Protein AF-0000000070719445 (afdb_homodimer)

Structure (mmCIF, N/CA/C/O backbone):
data_AF-0000000070719445-model_v1
#
loop_
_entity.id
_entity.type
_entity.pdbx_description
1 polymer 'Protein CBR-SCAV-4'
#
loop_
_atom_site.group_PDB
_atom_site.id
_atom_site.type_symbol
_atom_site.label_atom_id
_atom_site.label_alt_id
_atom_site.label_comp_id
_atom_site.label_asym_id
_atom_site.label_entity_id
_atom_site.label_seq_id
_atom_site.pdbx_PDB_ins_code
_atom_site.Cartn_x
_atom_site.Cartn_y
_atom_site.Cartn_z
_atom_site.occupancy
_atom_site.B_iso_or_equiv
_atom_site.auth_seq_id
_atom_site.auth_comp_id
_atom_site.auth_asym_id
_atom_site.auth_atom_id
_atom_site.pdbx_PDB_model_num
ATOM 1 N N . MET A 1 1 ? 65.375 2.027 9.094 1 63.06 1 MET A N 1
ATOM 2 C CA . MET A 1 1 ? 64.25 2.588 8.352 1 63.06 1 MET A CA 1
ATOM 3 C C . MET A 1 1 ? 63.906 1.716 7.152 1 63.06 1 MET A C 1
ATOM 5 O O . MET A 1 1 ? 62.75 1.417 6.918 1 63.06 1 MET A O 1
ATOM 9 N N . ARG A 1 2 ? 64.875 1.135 6.559 1 74.12 2 ARG A N 1
ATOM 10 C CA . ARG A 1 2 ? 64.625 0.332 5.359 1 74.12 2 ARG A CA 1
ATOM 11 C C . ARG A 1 2 ? 64 -1.008 5.703 1 74.12 2 ARG A C 1
ATOM 13 O O . ARG A 1 2 ? 63.094 -1.471 5.004 1 74.12 2 ARG A O 1
ATOM 20 N N . LEU A 1 3 ? 64.438 -1.503 6.816 1 79 3 LEU A N 1
ATOM 21 C CA . LEU A 1 3 ? 63.875 -2.789 7.223 1 79 3 LEU A CA 1
ATOM 22 C C . LEU A 1 3 ? 62.406 -2.658 7.59 1 79 3 LEU A C 1
ATOM 24 O O . LEU A 1 3 ? 61.594 -3.529 7.258 1 79 3 LEU A O 1
ATOM 28 N N . PHE A 1 4 ? 62.094 -1.575 8.273 1 81.75 4 PHE A N 1
ATOM 29 C CA . PHE A 1 4 ? 60.719 -1.337 8.695 1 81.75 4 PHE A CA 1
ATOM 30 C C . PHE A 1 4 ? 59.812 -1.143 7.484 1 81.75 4 PHE A C 1
ATOM 32 O O . PHE A 1 4 ? 58.719 -1.666 7.449 1 81.75 4 PHE A O 1
ATOM 39 N N . VAL A 1 5 ? 60.25 -0.479 6.508 1 78.81 5 VAL A N 1
ATOM 40 C CA . VAL A 1 5 ? 59.5 -0.236 5.289 1 78.81 5 VAL A CA 1
ATOM 41 C C . VAL A 1 5 ? 59.312 -1.545 4.523 1 78.81 5 VAL A C 1
ATOM 43 O O . VAL A 1 5 ? 58.25 -1.8 3.967 1 78.81 5 VAL A O 1
ATOM 46 N N . THR A 1 6 ? 60.312 -2.41 4.59 1 83.38 6 THR A N 1
ATOM 47 C CA . THR A 1 6 ? 60.219 -3.695 3.91 1 83.38 6 THR A CA 1
ATOM 48 C C . THR A 1 6 ? 59.188 -4.594 4.578 1 83.38 6 THR A C 1
ATOM 50 O O . THR A 1 6 ? 58.438 -5.312 3.902 1 83.38 6 THR A O 1
ATOM 53 N N . ILE A 1 7 ? 59.094 -4.469 5.848 1 87.56 7 ILE A N 1
ATOM 54 C CA . ILE A 1 7 ? 58.125 -5.297 6.59 1 87.56 7 ILE A CA 1
ATOM 55 C C . ILE A 1 7 ? 56.719 -4.809 6.328 1 87.56 7 ILE A C 1
ATOM 57 O O . ILE A 1 7 ? 55.781 -5.617 6.141 1 87.56 7 ILE A O 1
ATOM 61 N N . ILE A 1 8 ? 56.531 -3.574 6.293 1 87.31 8 ILE A N 1
ATOM 62 C CA . ILE A 1 8 ? 55.188 -2.998 6.051 1 87.31 8 ILE A CA 1
ATOM 63 C C . ILE A 1 8 ? 54.719 -3.357 4.641 1 87.31 8 ILE A C 1
ATOM 65 O O . ILE A 1 8 ? 53.562 -3.711 4.438 1 87.31 8 ILE A O 1
ATOM 69 N N . LEU A 1 9 ? 55.594 -3.281 3.742 1 84.44 9 LEU A N 1
ATOM 70 C CA . LEU A 1 9 ? 55.25 -3.604 2.361 1 84.44 9 LEU A CA 1
ATOM 71 C C . LEU A 1 9 ? 54.906 -5.078 2.225 1 84.44 9 LEU A C 1
ATOM 73 O O . LEU A 1 9 ? 53.969 -5.43 1.499 1 84.44 9 LEU A O 1
ATOM 77 N N . ALA A 1 10 ? 55.625 -5.875 2.889 1 88.88 10 ALA A N 1
ATOM 78 C CA . ALA A 1 10 ? 55.344 -7.305 2.865 1 88.88 10 ALA A CA 1
ATOM 79 C C . ALA A 1 10 ? 53.969 -7.594 3.49 1 88.88 10 ALA A C 1
ATOM 81 O O . ALA A 1 10 ? 53.219 -8.438 2.996 1 88.88 10 ALA A O 1
ATOM 82 N N . ALA A 1 11 ? 53.688 -6.914 4.523 1 90.81 11 ALA A N 1
ATOM 83 C CA . ALA A 1 11 ? 52.406 -7.098 5.219 1 90.81 11 ALA A CA 1
ATOM 84 C C . ALA A 1 11 ? 51.25 -6.656 4.34 1 90.81 11 ALA A C 1
ATOM 86 O O . ALA A 1 11 ? 50.188 -7.305 4.324 1 90.81 11 ALA A O 1
ATOM 87 N N . VAL A 1 12 ? 51.406 -5.59 3.641 1 90.5 12 VAL A N 1
ATOM 88 C CA . VAL A 1 12 ? 50.344 -5.078 2.766 1 90.5 12 VAL A CA 1
ATOM 89 C C . VAL A 1 12 ? 50.094 -6.062 1.624 1 90.5 12 VAL A C 1
ATOM 91 O O . VAL A 1 12 ? 48.938 -6.344 1.275 1 90.5 12 VAL A O 1
ATOM 94 N N . ILE A 1 13 ? 51.156 -6.566 1.071 1 90.5 13 ILE A N 1
ATOM 95 C CA . ILE A 1 13 ? 51 -7.516 -0.029 1 90.5 13 ILE A CA 1
ATOM 96 C C . ILE A 1 13 ? 50.312 -8.781 0.462 1 90.5 13 ILE A C 1
ATOM 98 O O . ILE A 1 13 ? 49.438 -9.328 -0.231 1 90.5 13 ILE A O 1
ATOM 102 N N . LEU A 1 14 ? 50.656 -9.164 1.655 1 92.75 14 LEU A N 1
ATOM 103 C CA . LEU A 1 14 ? 50.031 -10.352 2.221 1 92.75 14 LEU A CA 1
ATOM 104 C C . LEU A 1 14 ? 48.562 -10.109 2.494 1 92.75 14 LEU A C 1
ATOM 106 O O . LEU A 1 14 ? 47.75 -11.008 2.312 1 92.75 14 LEU A O 1
ATOM 110 N N . LEU A 1 15 ? 48.25 -8.969 3 1 94.25 15 LEU A N 1
ATOM 111 C CA . LEU A 1 15 ? 46.875 -8.625 3.281 1 94.25 15 LEU A CA 1
ATOM 112 C C . LEU A 1 15 ? 46.031 -8.594 1.997 1 94.25 15 LEU A C 1
ATOM 114 O O . LEU A 1 15 ? 44.906 -9.078 1.964 1 94.25 15 LEU A O 1
ATOM 118 N N . VAL A 1 16 ? 46.562 -7.977 0.996 1 93.31 16 VAL A N 1
ATOM 119 C CA . VAL A 1 16 ? 45.875 -7.891 -0.287 1 93.31 16 VAL A CA 1
ATOM 120 C C . VAL A 1 16 ? 45.688 -9.289 -0.871 1 93.31 16 VAL A C 1
ATOM 122 O O . VAL A 1 16 ? 44.656 -9.602 -1.442 1 93.31 16 VAL A O 1
ATOM 125 N N . PHE A 1 17 ? 46.688 -10.102 -0.728 1 94.19 17 PHE A N 1
ATOM 126 C CA . PHE A 1 17 ? 46.594 -11.477 -1.203 1 94.19 17 PHE A CA 1
ATOM 127 C C . PHE A 1 17 ? 45.531 -12.25 -0.423 1 94.19 17 PHE A C 1
ATOM 129 O O . PHE A 1 17 ? 44.75 -12.977 -1.011 1 94.19 17 PHE A O 1
ATOM 136 N N . ALA A 1 18 ? 45.562 -12.102 0.839 1 94.69 18 ALA A N 1
ATOM 137 C CA . ALA A 1 18 ? 44.562 -12.789 1.684 1 94.69 18 ALA A CA 1
ATOM 138 C C . ALA A 1 18 ? 43.156 -12.352 1.344 1 94.69 18 ALA A C 1
ATOM 140 O O . ALA A 1 18 ? 42.219 -13.172 1.338 1 94.69 18 ALA A O 1
ATOM 141 N N . LEU A 1 19 ? 42.969 -11.102 1.097 1 94.56 19 LEU A N 1
ATOM 142 C CA . LEU A 1 19 ? 41.656 -10.594 0.711 1 94.56 19 LEU A CA 1
ATOM 143 C C . LEU A 1 19 ? 41.219 -11.156 -0.641 1 94.56 19 LEU A C 1
ATOM 145 O O . LEU A 1 19 ? 40.031 -11.469 -0.842 1 94.56 19 LEU A O 1
ATOM 149 N N . GLY A 1 20 ? 42.156 -11.148 -1.482 1 93.12 20 GLY A N 1
ATOM 150 C CA . GLY A 1 20 ? 41.875 -11.742 -2.777 1 93.12 20 GLY A CA 1
ATOM 151 C C . GLY A 1 20 ? 41.406 -13.195 -2.684 1 93.12 20 GLY A C 1
ATOM 152 O O . GLY A 1 20 ? 40.406 -13.578 -3.271 1 93.12 20 GLY A O 1
ATOM 153 N N . ILE A 1 21 ? 42.125 -13.984 -1.914 1 93.38 21 ILE A N 1
ATOM 154 C CA . ILE A 1 21 ? 41.781 -15.391 -1.754 1 93.38 21 ILE A CA 1
ATOM 155 C C . ILE A 1 21 ? 40.438 -15.539 -1.036 1 93.38 21 ILE A C 1
ATOM 157 O O . ILE A 1 21 ? 39.656 -16.438 -1.341 1 93.38 21 ILE A O 1
ATOM 161 N N . PHE A 1 22 ? 40.25 -14.703 -0.13 1 93 22 PHE A N 1
ATOM 162 C CA . PHE A 1 22 ? 38.969 -14.703 0.59 1 93 22 PHE A CA 1
ATOM 163 C C . PHE A 1 22 ? 37.812 -14.484 -0.366 1 93 22 PHE A C 1
ATOM 165 O O . PHE A 1 22 ? 36.781 -15.148 -0.262 1 93 22 PHE A O 1
ATOM 172 N N . LEU A 1 23 ? 37.906 -13.586 -1.261 1 93.38 23 LEU A N 1
ATOM 173 C CA . LEU A 1 23 ? 36.844 -13.25 -2.209 1 93.38 23 LEU A CA 1
ATOM 174 C C . LEU A 1 23 ? 36.688 -14.352 -3.248 1 93.38 23 LEU A C 1
ATOM 176 O O . LEU A 1 23 ? 35.594 -14.508 -3.824 1 93.38 23 LEU A O 1
ATOM 180 N N . LEU A 1 24 ? 37.688 -15.133 -3.438 1 91.5 24 LEU A N 1
ATOM 181 C CA . LEU A 1 24 ? 37.656 -16.141 -4.496 1 91.5 24 LEU A CA 1
ATOM 182 C C . LEU A 1 24 ? 37.125 -17.453 -3.971 1 91.5 24 LEU A C 1
ATOM 184 O O . LEU A 1 24 ? 36.469 -18.219 -4.715 1 91.5 24 LEU A O 1
ATOM 188 N N . ILE A 1 25 ? 37.25 -17.719 -2.719 1 90.12 25 ILE A N 1
ATOM 189 C CA . ILE A 1 25 ? 36.938 -19.078 -2.291 1 90.12 25 ILE A CA 1
ATOM 190 C C . ILE A 1 25 ? 35.875 -19.031 -1.192 1 90.12 25 ILE A C 1
ATOM 192 O O . ILE A 1 25 ? 34.719 -19.391 -1.425 1 90.12 25 ILE A O 1
ATOM 196 N N . PRO A 1 26 ? 36.156 -18.484 -0.034 1 89.25 26 PRO A N 1
ATOM 197 C CA . PRO A 1 26 ? 35.156 -18.531 1.031 1 89.25 26 PRO A CA 1
ATOM 198 C C . PRO A 1 26 ? 33.906 -17.688 0.723 1 89.25 26 PRO A C 1
ATOM 200 O O . PRO A 1 26 ? 32.812 -18.031 1.112 1 89.25 26 PRO A O 1
ATOM 203 N N . PHE A 1 27 ? 34.062 -16.625 0.061 1 89.19 27 PHE A N 1
ATOM 204 C CA . PHE A 1 27 ? 32.969 -15.688 -0.146 1 89.19 27 PHE A CA 1
ATOM 205 C C . PHE A 1 27 ? 31.891 -16.312 -1.025 1 89.19 27 PHE A C 1
ATOM 207 O O . PHE A 1 27 ? 30.734 -16.406 -0.622 1 89.19 27 PHE A O 1
ATOM 214 N N . PRO A 1 28 ? 32.219 -16.812 -2.199 1 87.56 28 PRO A N 1
ATOM 215 C CA . PRO A 1 28 ? 31.188 -17.375 -3.053 1 87.56 28 PRO A CA 1
ATOM 216 C C . PRO A 1 28 ? 30.578 -18.656 -2.475 1 87.56 28 PRO A C 1
ATOM 218 O O . PRO A 1 28 ? 29.406 -18.953 -2.715 1 87.56 28 PRO A O 1
ATOM 221 N N . ILE A 1 29 ? 31.266 -19.375 -1.717 1 83.44 29 ILE A N 1
ATOM 222 C CA . ILE A 1 29 ? 30.828 -20.703 -1.265 1 83.44 29 ILE A CA 1
ATOM 223 C C . ILE A 1 29 ? 29.984 -20.562 -0.006 1 83.44 29 ILE A C 1
ATOM 225 O O . ILE A 1 29 ? 28.938 -21.203 0.119 1 83.44 29 ILE A O 1
ATOM 229 N N . ALA A 1 30 ? 30.297 -19.672 0.839 1 84.38 30 ALA A N 1
ATOM 230 C CA . ALA A 1 30 ? 29.625 -19.688 2.133 1 84.38 30 ALA A CA 1
ATOM 231 C C . ALA A 1 30 ? 29.016 -18.328 2.457 1 84.38 30 ALA A C 1
ATOM 233 O O . ALA A 1 30 ? 27.906 -18.25 2.98 1 84.38 30 ALA A O 1
ATOM 234 N N . ILE A 1 31 ? 29.609 -17.328 2.086 1 89.44 31 ILE A N 1
ATOM 235 C CA . ILE A 1 31 ? 29.234 -16.016 2.594 1 89.44 31 ILE A CA 1
ATOM 236 C C . ILE A 1 31 ? 28.141 -15.422 1.713 1 89.44 31 ILE A C 1
ATOM 238 O O . ILE A 1 31 ? 27.172 -14.836 2.217 1 89.44 31 ILE A O 1
ATOM 242 N N . PHE A 1 32 ? 28.312 -15.609 0.484 1 92.62 32 PHE A N 1
ATOM 243 C CA . PHE A 1 32 ? 27.391 -14.969 -0.444 1 92.62 32 PHE A CA 1
ATOM 244 C C . PHE A 1 32 ? 25.969 -15.445 -0.192 1 92.62 32 PHE A C 1
ATOM 246 O O . PHE A 1 32 ? 25.047 -14.625 -0.062 1 92.62 32 PHE A O 1
ATOM 253 N N . GLN A 1 33 ? 25.734 -16.75 -0.102 1 91.88 33 GLN A N 1
ATOM 254 C CA . GLN A 1 33 ? 24.406 -17.281 0.138 1 91.88 33 GLN A CA 1
ATOM 255 C C . GLN A 1 33 ? 23.844 -16.781 1.469 1 91.88 33 GLN A C 1
ATOM 257 O O . GLN A 1 33 ? 22.641 -16.516 1.584 1 91.88 33 GLN A O 1
ATOM 262 N N . SER A 1 34 ? 24.672 -16.688 2.379 1 91.81 34 SER A N 1
ATOM 263 C CA . SER A 1 34 ? 24.25 -16.203 3.686 1 91.81 34 SER A CA 1
ATOM 264 C C . SER A 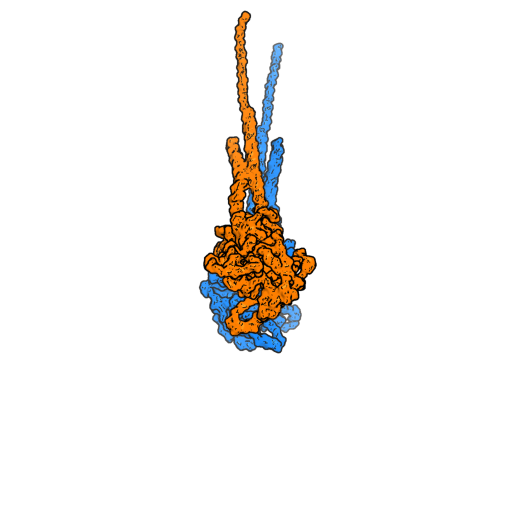1 34 ? 23.766 -14.758 3.602 1 91.81 34 SER A C 1
ATOM 266 O O . SER A 1 34 ? 22.781 -14.383 4.258 1 91.81 34 SER A O 1
ATOM 268 N N . ILE A 1 35 ? 24.438 -13.953 2.834 1 92.12 35 ILE A N 1
ATOM 269 C CA . ILE A 1 35 ? 24.031 -12.562 2.627 1 92.12 35 ILE A CA 1
ATOM 270 C C . ILE A 1 35 ? 22.688 -12.523 1.914 1 92.12 35 ILE A C 1
ATOM 272 O O . ILE A 1 35 ? 21.797 -11.773 2.305 1 92.12 35 ILE A O 1
ATOM 276 N N . VAL A 1 36 ? 22.562 -13.344 0.946 1 93.06 36 VAL A N 1
ATOM 277 C CA . VAL A 1 36 ? 21.312 -13.406 0.195 1 93.06 36 VAL A CA 1
ATOM 278 C C . VAL A 1 36 ? 20.172 -13.844 1.117 1 93.06 36 VAL A C 1
ATOM 280 O O . VAL A 1 36 ? 19.094 -13.242 1.106 1 93.06 36 VAL A O 1
ATOM 283 N N . ASP A 1 37 ? 20.406 -14.875 1.909 1 93.12 37 ASP A N 1
ATOM 284 C CA . ASP A 1 37 ? 19.422 -15.367 2.855 1 93.12 37 ASP A CA 1
ATOM 285 C C . ASP A 1 37 ? 18.906 -14.242 3.756 1 93.12 37 ASP A C 1
ATOM 287 O O . ASP A 1 37 ? 17.719 -14.172 4.055 1 93.12 37 ASP A O 1
ATOM 291 N N . SER A 1 38 ? 19.75 -13.375 4.141 1 91.12 38 SER A N 1
ATOM 292 C CA . SER A 1 38 ? 19.406 -12.297 5.059 1 91.12 38 SER A CA 1
ATOM 293 C C . SER A 1 38 ? 18.594 -11.211 4.355 1 91.12 38 SER A C 1
ATOM 295 O O . SER A 1 38 ? 17.953 -10.391 5.008 1 91.12 38 SER A O 1
ATOM 297 N N . GLN A 1 39 ? 18.594 -11.289 3.074 1 90.81 39 GLN A N 1
ATOM 298 C CA . GLN A 1 39 ? 17.938 -10.211 2.34 1 90.81 39 GLN A CA 1
ATOM 299 C C . GLN A 1 39 ? 16.625 -10.688 1.705 1 90.81 39 GLN A C 1
ATOM 301 O O . GLN A 1 39 ? 15.781 -9.875 1.343 1 90.81 39 GLN A O 1
ATOM 306 N N . VAL A 1 40 ? 16.469 -11.961 1.581 1 92.69 40 VAL A N 1
ATOM 307 C CA . VAL A 1 40 ? 15.398 -12.445 0.726 1 92.69 40 VAL A CA 1
ATOM 308 C C . VAL A 1 40 ? 14.18 -12.797 1.577 1 92.69 40 VAL A C 1
ATOM 310 O O . VAL A 1 40 ? 13.062 -12.898 1.062 1 92.69 40 VAL A O 1
ATOM 313 N N . TYR A 1 41 ? 14.367 -13.133 2.863 1 94.75 41 TYR A N 1
ATOM 314 C CA . TYR A 1 41 ? 13.156 -13.398 3.645 1 94.75 41 TYR A CA 1
ATOM 315 C C . TYR A 1 41 ? 12.258 -12.172 3.684 1 94.75 41 TYR A C 1
ATOM 317 O O . TYR A 1 41 ? 12.727 -11.039 3.533 1 94.75 41 TYR A O 1
ATOM 325 N N . LEU A 1 42 ? 10.977 -12.414 3.76 1 96.88 42 LEU A N 1
ATOM 326 C CA . LEU A 1 42 ? 10.008 -11.328 3.719 1 96.88 42 LEU A CA 1
ATOM 327 C C . LEU A 1 42 ? 10.062 -10.492 4.996 1 96.88 42 LEU A C 1
ATOM 329 O O . LEU A 1 42 ? 9.961 -11.039 6.098 1 96.88 42 LEU A O 1
ATOM 333 N N . GLN A 1 43 ? 10.273 -9.25 4.766 1 96.25 43 GLN A N 1
ATOM 334 C CA . GLN A 1 43 ? 10.461 -8.414 5.945 1 96.25 43 GLN A CA 1
ATOM 335 C C . GLN A 1 43 ? 10 -6.98 5.68 1 96.25 43 GLN A C 1
ATOM 337 O O . GLN A 1 43 ? 9.773 -6.602 4.531 1 96.25 43 GLN A O 1
ATOM 342 N N . LYS A 1 44 ? 9.82 -6.27 6.766 1 93.75 44 LYS A N 1
ATOM 343 C CA . LYS A 1 44 ? 9.531 -4.84 6.77 1 93.75 44 LYS A CA 1
ATOM 344 C C . LYS A 1 44 ? 10.516 -4.074 7.641 1 93.75 44 LYS A C 1
ATOM 346 O O . LYS A 1 44 ? 10.922 -4.559 8.703 1 93.75 44 LYS A O 1
ATOM 351 N N . LYS A 1 45 ? 10.922 -2.963 7.152 1 92 45 LYS A N 1
ATOM 352 C CA . LYS A 1 45 ? 11.82 -2.115 7.934 1 92 45 LYS A CA 1
ATOM 353 C C . LYS A 1 45 ? 11.102 -1.519 9.141 1 92 45 LYS A C 1
ATOM 355 O O . LYS A 1 45 ? 9.883 -1.643 9.266 1 92 45 LYS A O 1
ATOM 360 N N . SER A 1 46 ? 11.883 -0.954 10 1 88.31 46 SER A N 1
ATOM 361 C CA . SER A 1 46 ? 11.336 -0.359 11.211 1 88.31 46 SER A CA 1
ATOM 362 C C . SER A 1 46 ? 10.367 0.77 10.883 1 88.31 46 SER A C 1
ATOM 364 O O . SER A 1 46 ? 9.453 1.055 11.664 1 88.31 46 SER A O 1
ATOM 366 N N . ASP A 1 47 ? 10.484 1.32 9.703 1 90.69 47 ASP A N 1
ATOM 367 C CA . ASP A 1 47 ? 9.602 2.426 9.336 1 90.69 47 ASP A CA 1
ATOM 368 C C . ASP A 1 47 ? 8.398 1.928 8.539 1 90.69 47 ASP A C 1
ATOM 370 O O . ASP A 1 47 ? 7.562 2.723 8.109 1 90.69 47 ASP A O 1
ATOM 374 N N . GLY A 1 48 ? 8.367 0.686 8.305 1 89.88 48 GLY A N 1
ATOM 375 C CA . GLY A 1 48 ? 7.219 0.105 7.629 1 89.88 48 GLY A CA 1
ATOM 376 C C . GLY A 1 48 ? 7.449 -0.125 6.148 1 89.88 48 GLY A C 1
ATOM 377 O O . GLY A 1 48 ? 6.625 -0.748 5.477 1 89.88 48 GLY A O 1
ATOM 378 N N . GLN A 1 49 ? 8.562 0.358 5.629 1 92.75 49 GLN A N 1
ATOM 379 C CA . GLN A 1 49 ? 8.875 0.168 4.219 1 92.75 49 GLN A CA 1
ATOM 380 C C . GLN A 1 49 ? 9.312 -1.268 3.939 1 92.75 49 GLN A C 1
ATOM 382 O O . GLN A 1 49 ? 9.898 -1.923 4.805 1 92.75 49 GLN A O 1
ATOM 387 N N . TYR A 1 50 ? 9.047 -1.706 2.738 1 93.94 50 TYR A N 1
ATOM 388 C CA . TYR A 1 50 ? 9.508 -3.016 2.295 1 93.94 50 TYR A CA 1
ATOM 389 C C . TYR A 1 50 ? 10.844 -2.904 1.559 1 93.94 50 TYR A C 1
ATOM 391 O O . TYR A 1 50 ? 11.047 -1.984 0.763 1 93.94 50 TYR A O 1
ATOM 399 N N . PRO A 1 51 ? 11.766 -3.848 1.939 1 94.25 51 PRO A N 1
ATOM 400 C CA . PRO A 1 51 ? 12.867 -4 0.984 1 94.25 51 PRO A CA 1
ATOM 401 C C . PRO A 1 51 ? 12.383 -4.383 -0.414 1 94.25 51 PRO A C 1
ATOM 403 O O . PRO A 1 51 ? 11.258 -4.859 -0.575 1 94.25 51 PRO A O 1
ATOM 406 N N . THR A 1 52 ? 13.219 -4.18 -1.406 1 94.19 52 THR A N 1
ATOM 407 C CA . THR A 1 52 ? 12.828 -4.355 -2.801 1 94.19 52 THR A CA 1
ATOM 408 C C . THR A 1 52 ? 12.258 -5.75 -3.033 1 94.19 52 THR A C 1
ATOM 410 O O . THR A 1 52 ? 11.227 -5.906 -3.695 1 94.19 52 THR A O 1
ATOM 413 N N . GLY A 1 53 ? 12.883 -6.758 -2.467 1 94.19 53 GLY A N 1
ATOM 414 C CA . GLY A 1 53 ? 12.398 -8.117 -2.623 1 94.19 53 GLY A CA 1
ATOM 415 C C . GLY A 1 53 ? 10.992 -8.312 -2.086 1 94.19 53 GLY A C 1
ATOM 416 O O . GLY A 1 53 ? 10.133 -8.891 -2.76 1 94.19 53 GLY A O 1
ATOM 417 N N . THR A 1 54 ? 10.766 -7.848 -0.874 1 96.25 54 THR A N 1
ATOM 418 C CA . THR A 1 54 ? 9.445 -7.957 -0.25 1 96.25 54 THR A CA 1
ATOM 419 C C . THR A 1 54 ? 8.422 -7.117 -1.001 1 96.25 54 THR A C 1
ATOM 421 O O . THR A 1 54 ? 7.266 -7.52 -1.144 1 96.25 54 THR A O 1
ATOM 424 N N . PHE A 1 55 ? 8.859 -5.953 -1.512 1 95.75 55 PHE A N 1
ATOM 425 C CA . PHE A 1 55 ? 7.969 -5.117 -2.307 1 95.75 55 PHE A CA 1
ATOM 426 C C . PHE A 1 55 ? 7.516 -5.855 -3.562 1 95.75 55 PHE A C 1
ATOM 428 O O . PHE A 1 55 ? 6.328 -5.852 -3.896 1 95.75 55 PHE A O 1
ATOM 435 N N . TYR A 1 56 ? 8.445 -6.516 -4.254 1 95.81 56 TYR A N 1
ATOM 436 C CA . TYR A 1 56 ? 8.109 -7.266 -5.461 1 95.81 56 TYR A CA 1
ATOM 437 C C . TYR A 1 56 ? 7.188 -8.438 -5.133 1 95.81 56 TYR A C 1
ATOM 439 O O . TYR A 1 56 ? 6.32 -8.797 -5.93 1 95.81 56 TYR A O 1
ATOM 447 N N . TRP A 1 57 ? 7.383 -9.039 -3.979 1 95.94 57 TRP A N 1
ATOM 448 C CA . TRP A 1 57 ? 6.484 -10.102 -3.543 1 95.94 57 TRP A CA 1
ATOM 449 C C . TRP A 1 57 ? 5.074 -9.57 -3.318 1 95.94 57 TRP A C 1
ATOM 451 O O . TRP A 1 57 ? 4.09 -10.227 -3.662 1 95.94 57 TRP A O 1
ATOM 461 N N . SER A 1 58 ? 4.973 -8.375 -2.73 1 95.69 58 SER A N 1
ATOM 462 C CA . SER A 1 58 ? 3.672 -7.785 -2.434 1 95.69 58 SER A CA 1
ATOM 463 C C . SER A 1 58 ? 2.955 -7.355 -3.709 1 95.69 58 SER A C 1
ATOM 465 O O . SER A 1 58 ? 1.725 -7.371 -3.773 1 95.69 58 SER A O 1
ATOM 467 N N . LYS A 1 59 ? 3.736 -6.902 -4.668 1 93.75 59 LYS A N 1
ATOM 468 C CA . LYS A 1 59 ? 3.27 -6.57 -6.012 1 93.75 59 LYS A CA 1
ATOM 469 C C . LYS A 1 59 ? 4.105 -7.273 -7.074 1 93.75 59 LYS A C 1
ATOM 471 O O . LYS A 1 59 ? 5.082 -6.711 -7.578 1 93.75 59 LYS A O 1
ATOM 476 N N . ILE A 1 60 ? 3.646 -8.391 -7.43 1 94.25 60 ILE A N 1
ATOM 477 C CA . ILE A 1 60 ? 4.453 -9.266 -8.273 1 94.25 60 ILE A CA 1
ATOM 478 C C . ILE A 1 60 ? 4.758 -8.57 -9.602 1 94.25 60 ILE A C 1
ATOM 480 O O . ILE A 1 60 ? 3.84 -8.195 -10.336 1 94.25 60 ILE A O 1
ATOM 484 N N . PRO A 1 61 ? 6.016 -8.352 -9.859 1 95.38 61 PRO A N 1
ATOM 485 C CA . PRO A 1 61 ? 6.402 -7.648 -11.078 1 95.38 61 PRO A CA 1
ATOM 486 C C . PRO A 1 61 ? 6.438 -8.562 -12.305 1 95.38 61 PRO A C 1
ATOM 488 O O . PRO A 1 61 ? 7.461 -8.641 -12.992 1 95.38 61 PRO A O 1
ATOM 491 N N . ALA A 1 62 ? 5.375 -9.219 -12.539 1 95.31 62 ALA A N 1
ATOM 492 C CA . ALA A 1 62 ? 5.227 -10.141 -13.664 1 95.31 62 ALA A CA 1
ATOM 493 C C . ALA A 1 62 ? 3.771 -10.227 -14.109 1 95.31 62 ALA A C 1
ATOM 495 O O . ALA A 1 62 ? 2.861 -9.883 -13.352 1 95.31 62 ALA A O 1
ATOM 496 N N . THR A 1 63 ? 3.654 -10.555 -15.344 1 95.5 63 THR A N 1
ATOM 497 C CA . THR A 1 63 ? 2.342 -10.859 -15.906 1 95.5 63 THR A CA 1
ATOM 498 C C . THR A 1 63 ? 2.23 -12.336 -16.266 1 95.5 63 THR A C 1
ATOM 500 O O . THR A 1 63 ? 3.113 -12.883 -16.922 1 95.5 63 THR A O 1
ATOM 503 N N . GLN A 1 64 ? 1.263 -12.938 -15.719 1 96.44 64 GLN A N 1
ATOM 504 C CA . GLN A 1 64 ? 0.983 -14.312 -16.125 1 96.44 64 GLN A CA 1
ATOM 505 C C . GLN A 1 64 ? 0.087 -14.352 -17.359 1 96.44 64 GLN A C 1
ATOM 507 O O . GLN A 1 64 ? -0.941 -13.672 -17.406 1 96.44 64 GLN A O 1
ATOM 512 N N . ILE A 1 65 ? 0.514 -15.086 -18.328 1 97.44 65 ILE A N 1
ATOM 513 C CA . ILE A 1 65 ? -0.232 -15.195 -19.578 1 97.44 65 ILE A CA 1
ATOM 514 C C . ILE A 1 65 ? -1.049 -16.484 -19.578 1 97.44 65 ILE A C 1
ATOM 516 O O . ILE A 1 65 ? -0.493 -17.578 -19.703 1 97.44 65 ILE A O 1
ATOM 520 N N . TRP A 1 66 ? -2.344 -16.297 -19.438 1 97.38 66 TRP A N 1
ATOM 521 C CA . TRP A 1 66 ? -3.268 -17.438 -19.484 1 97.38 66 TRP A CA 1
ATOM 522 C C . TRP A 1 66 ? -3.775 -17.672 -20.891 1 97.38 66 TRP A C 1
ATOM 524 O O . TRP A 1 66 ? -4.574 -16.891 -21.422 1 97.38 66 TRP A O 1
ATOM 534 N N . THR A 1 67 ? -3.352 -18.719 -21.5 1 97.56 67 THR A N 1
ATOM 535 C CA . THR A 1 67 ? -3.736 -19.062 -22.859 1 97.56 67 THR A CA 1
ATOM 536 C C . THR A 1 67 ? -4.734 -20.219 -22.859 1 97.56 67 THR A C 1
ATOM 538 O O . THR A 1 67 ? -4.375 -21.359 -22.547 1 97.56 67 THR A O 1
ATOM 541 N N . PHE A 1 68 ? -5.965 -19.906 -23.312 1 96.5 68 PHE A N 1
ATOM 542 C CA . PHE A 1 68 ? -7.031 -20.891 -23.312 1 96.5 68 PHE A CA 1
ATOM 543 C C . PHE A 1 68 ? -7.266 -21.453 -24.719 1 96.5 68 PHE A C 1
ATOM 545 O O . PHE A 1 68 ? -7.316 -20.688 -25.688 1 96.5 68 PHE A O 1
ATOM 552 N N . HIS A 1 69 ? -7.352 -22.75 -24.844 1 95.62 69 HIS A N 1
ATOM 553 C CA . HIS A 1 69 ? -7.926 -23.438 -25.984 1 95.62 69 HIS A CA 1
ATOM 554 C C . HIS A 1 69 ? -9.242 -24.109 -25.625 1 95.62 69 HIS A C 1
ATOM 556 O O . HIS A 1 69 ? -9.281 -25 -24.766 1 95.62 69 HIS A O 1
ATOM 562 N N . LEU A 1 70 ? -10.258 -23.703 -26.219 1 92.81 70 LEU A N 1
ATOM 563 C CA . LEU A 1 70 ? -11.57 -24.281 -25.969 1 92.81 70 LEU A CA 1
ATOM 564 C C . LEU A 1 70 ? -11.828 -25.469 -26.891 1 92.81 70 LEU A C 1
ATOM 566 O O . LEU A 1 70 ? -11.172 -25.609 -27.922 1 92.81 70 LEU A O 1
ATOM 570 N N . PHE A 1 71 ? -12.703 -26.359 -26.453 1 90.88 71 PHE A N 1
ATOM 571 C CA . PHE A 1 71 ? -13.039 -27.531 -27.266 1 90.88 71 PHE A CA 1
ATOM 572 C C . PHE A 1 71 ? -14.508 -27.484 -27.672 1 90.88 71 PHE A C 1
ATOM 574 O O . PHE A 1 71 ? -15.391 -27.312 -26.844 1 90.88 71 PHE A O 1
ATOM 581 N N . ASN A 1 72 ? -14.672 -27.656 -28.984 1 86.12 72 ASN A N 1
ATOM 582 C CA . ASN A 1 72 ? -16.016 -27.734 -29.562 1 86.12 72 ASN A CA 1
ATOM 583 C C . ASN A 1 72 ? -16.344 -29.156 -30.031 1 86.12 72 ASN A C 1
ATOM 585 O O . ASN A 1 72 ? -15.5 -29.812 -30.641 1 86.12 72 ASN A O 1
ATOM 589 N N . VAL A 1 73 ? -17.547 -29.578 -29.656 1 84.44 73 VAL A N 1
ATOM 590 C CA . VAL A 1 73 ? -18.031 -30.828 -30.234 1 84.44 73 VAL A CA 1
ATOM 591 C C . VAL A 1 73 ? -18.578 -30.578 -31.625 1 84.44 73 VAL A C 1
ATOM 593 O O . VAL A 1 73 ? -19.547 -29.828 -31.797 1 84.44 73 VAL A O 1
ATOM 596 N N . THR A 1 74 ? -18 -31.219 -32.625 1 86.38 74 THR A N 1
ATOM 597 C CA . THR A 1 74 ? -18.359 -30.922 -34 1 86.38 74 THR A CA 1
ATOM 598 C C . THR A 1 74 ? -19.516 -31.812 -34.469 1 86.38 74 THR A C 1
ATOM 600 O O . THR A 1 74 ? -20.125 -31.531 -35.5 1 86.38 74 THR A O 1
ATOM 603 N N . ASN A 1 75 ? -19.844 -32.875 -33.781 1 85.94 75 ASN A N 1
ATOM 604 C CA . ASN A 1 75 ? -20.969 -33.75 -34.125 1 85.94 75 ASN A CA 1
ATOM 605 C C . ASN A 1 75 ? -21.938 -33.906 -32.969 1 85.94 75 ASN A C 1
ATOM 607 O O . ASN A 1 75 ? -22.281 -35 -32.562 1 85.94 75 ASN A O 1
ATOM 611 N N . PRO A 1 76 ? -22.469 -32.812 -32.5 1 82.12 76 PRO A N 1
ATOM 612 C CA . PRO A 1 76 ? -23.297 -32.844 -31.281 1 82.12 76 PRO A CA 1
ATOM 613 C C . PRO A 1 76 ? -24.562 -33.688 -31.453 1 82.12 76 PRO A C 1
ATOM 615 O O . PRO A 1 76 ? -24.922 -34.438 -30.531 1 82.12 76 PRO A O 1
ATOM 618 N N . ASP A 1 77 ? -25.219 -33.688 -32.594 1 80.06 77 ASP A N 1
ATOM 619 C CA . ASP A 1 77 ? -26.438 -34.438 -32.844 1 80.06 77 ASP A CA 1
ATOM 620 C C . ASP A 1 77 ? -26.172 -35.938 -32.844 1 80.06 77 ASP A C 1
ATOM 622 O O . ASP A 1 77 ? -26.938 -36.719 -32.25 1 80.06 77 ASP A O 1
ATOM 626 N N . GLU A 1 78 ? -25.125 -36.281 -33.469 1 85.62 78 GLU A N 1
ATOM 627 C CA . GLU A 1 78 ? -24.766 -37.688 -33.531 1 85.62 78 GLU A CA 1
ATOM 628 C C . GLU A 1 78 ? -24.422 -38.219 -32.125 1 85.62 78 GLU A C 1
ATOM 630 O O . GLU A 1 78 ? -24.734 -39.375 -31.828 1 85.62 78 GLU A O 1
ATOM 635 N N . VAL A 1 79 ? -23.859 -37.375 -31.359 1 83.38 79 VAL A N 1
ATOM 636 C CA . VAL A 1 79 ? -23.469 -37.781 -30.016 1 83.38 79 VAL A CA 1
ATOM 637 C C . VAL A 1 79 ? -24.688 -37.875 -29.125 1 83.38 79 VAL A C 1
ATOM 639 O O . VAL A 1 79 ? -24.875 -38.844 -28.406 1 83.38 79 VAL A O 1
ATOM 642 N N . LEU A 1 80 ? -25.547 -36.938 -29.234 1 78 80 LEU A N 1
ATOM 643 C CA . LEU A 1 80 ? -26.703 -36.812 -28.344 1 78 80 LEU A CA 1
ATOM 644 C C . LEU A 1 80 ? -27.75 -37.875 -28.688 1 78 80 LEU A C 1
ATOM 646 O O . LEU A 1 80 ? -28.359 -38.469 -27.797 1 78 80 LEU A O 1
ATOM 650 N N . TYR A 1 81 ? -27.922 -38.156 -29.984 1 79.12 81 TYR A N 1
ATOM 651 C CA . TYR A 1 81 ? -29.078 -38.938 -30.391 1 79.12 81 TYR A CA 1
ATOM 652 C C . TYR A 1 81 ? -28.656 -40.375 -30.766 1 79.12 81 TYR A C 1
ATOM 654 O O . TYR A 1 81 ? -29.453 -41.312 -30.672 1 79.12 81 TYR A O 1
ATOM 662 N N . ASN A 1 82 ? -27.438 -40.438 -31.156 1 84.81 82 ASN A N 1
ATOM 663 C CA . ASN A 1 82 ? -27.047 -41.75 -31.688 1 84.81 82 ASN A CA 1
ATOM 664 C C . ASN A 1 82 ? -25.938 -42.375 -30.844 1 84.81 82 ASN A C 1
ATOM 666 O O . ASN A 1 82 ? -25.5 -43.5 -31.125 1 84.81 82 ASN A O 1
ATOM 670 N N . GLY A 1 83 ? -25.469 -41.656 -29.891 1 83.75 83 GLY A N 1
ATOM 671 C CA . GLY A 1 83 ? -24.422 -42.188 -29.047 1 83.75 83 GLY A CA 1
ATOM 672 C C . GLY A 1 83 ? -23.078 -42.312 -29.75 1 83.75 83 GLY A C 1
ATOM 673 O O . GLY A 1 83 ? -22.25 -43.156 -29.406 1 83.75 83 GLY A O 1
ATOM 674 N N . ALA A 1 84 ? -22.891 -41.5 -30.766 1 87.75 84 ALA A N 1
ATOM 675 C CA . ALA A 1 84 ? -21.672 -41.5 -31.547 1 87.75 84 ALA A CA 1
ATOM 676 C C . ALA A 1 84 ? -20.484 -41 -30.719 1 87.75 84 ALA A C 1
ATOM 678 O O . ALA A 1 84 ? -20.656 -40.344 -29.703 1 87.75 84 ALA A O 1
ATOM 679 N N . THR A 1 85 ? -19.281 -41.438 -31.188 1 89.25 85 THR A N 1
ATOM 680 C CA . THR A 1 85 ? -18.062 -40.938 -30.594 1 89.25 85 THR A CA 1
ATOM 681 C C . THR A 1 85 ? -17.953 -39.438 -30.781 1 89.25 85 THR A C 1
ATOM 683 O O . THR A 1 85 ? -18.062 -38.938 -31.906 1 89.25 85 THR A O 1
ATOM 686 N N . PRO A 1 86 ? -17.781 -38.75 -29.656 1 89.5 86 PRO A N 1
ATOM 687 C CA . PRO A 1 86 ? -17.672 -37.281 -29.797 1 89.5 86 PRO A CA 1
ATOM 688 C C . PRO A 1 86 ? -16.438 -36.875 -30.609 1 89.5 86 PRO A C 1
ATOM 690 O O . PRO A 1 86 ? -15.352 -37.406 -30.375 1 89.5 86 PRO A O 1
ATOM 693 N N . ALA A 1 87 ? -16.641 -36 -31.562 1 91.69 87 ALA A N 1
ATOM 694 C CA . ALA A 1 87 ? -15.57 -35.375 -32.312 1 91.69 87 ALA A CA 1
ATOM 695 C C . ALA A 1 87 ? -15.25 -33.969 -31.766 1 91.69 87 ALA A C 1
ATOM 697 O O . ALA A 1 87 ? -16.062 -33.062 -31.875 1 91.69 87 ALA A O 1
ATOM 698 N N . MET A 1 88 ? -14.016 -33.906 -31.234 1 91.56 88 MET A N 1
ATOM 699 C CA . MET A 1 88 ? -13.633 -32.656 -30.547 1 91.56 88 MET A CA 1
ATOM 700 C C . MET A 1 88 ? -12.742 -31.797 -31.422 1 91.56 88 MET A C 1
ATOM 702 O O . MET A 1 88 ? -11.812 -32.312 -32.062 1 91.56 88 MET A O 1
ATOM 706 N N . LEU A 1 89 ? -13.094 -30.516 -31.516 1 91.81 89 LEU A N 1
ATOM 707 C CA . LEU A 1 89 ? -12.273 -29.531 -32.219 1 91.81 89 LEU A CA 1
ATOM 708 C C . LEU A 1 89 ? -11.734 -28.484 -31.25 1 91.81 89 LEU A C 1
ATOM 710 O O . LEU A 1 89 ? -12.508 -27.812 -30.547 1 91.81 89 LEU A O 1
ATOM 714 N N . GLU A 1 90 ? -10.422 -28.406 -31.188 1 92.88 90 GLU A N 1
ATOM 715 C CA . GLU A 1 90 ? -9.781 -27.375 -30.359 1 92.88 90 GLU A CA 1
ATOM 716 C C . GLU A 1 90 ? -9.828 -26.016 -31.031 1 92.88 90 GLU A C 1
ATOM 718 O O . GLU A 1 90 ? -9.438 -25.891 -32.188 1 92.88 90 GLU A O 1
ATOM 723 N N . ILE A 1 91 ? -10.375 -25.016 -30.359 1 91.62 91 ILE A N 1
ATOM 724 C CA . ILE A 1 91 ? -10.445 -23.672 -30.922 1 91.62 91 ILE A CA 1
ATOM 725 C C . ILE A 1 91 ? -9.664 -22.703 -30.016 1 91.62 91 ILE A C 1
ATOM 727 O O . ILE A 1 91 ? -9.609 -22.875 -28.797 1 91.62 91 ILE A O 1
ATOM 731 N N . GLY A 1 92 ? -9.188 -21.594 -30.656 1 93.31 92 GLY A N 1
ATOM 732 C CA . GLY A 1 92 ? -8.344 -20.609 -29.984 1 93.31 92 GLY A CA 1
ATOM 733 C C . GLY A 1 92 ? -6.996 -20.422 -30.672 1 93.31 92 GLY A C 1
ATOM 734 O O . GLY A 1 92 ? -6.828 -20.766 -31.828 1 93.31 92 GLY A O 1
ATOM 735 N N . PRO A 1 93 ? -6.086 -19.797 -29.797 1 96.25 93 PRO A N 1
ATOM 736 C CA . PRO A 1 93 ? -6.051 -19.516 -28.359 1 96.25 93 PRO A CA 1
ATOM 737 C C . PRO A 1 93 ? -6.777 -18.219 -28 1 96.25 93 PRO A C 1
ATOM 739 O O . PRO A 1 93 ? -6.766 -17.266 -28.781 1 96.25 93 PRO A O 1
ATOM 742 N N . TYR A 1 94 ? -7.496 -18.188 -26.906 1 95.88 94 TYR A N 1
ATOM 743 C CA . TYR A 1 94 ? -8 -17.016 -26.219 1 95.88 94 TYR A CA 1
ATOM 744 C C . TYR A 1 94 ? -7.113 -16.656 -25.031 1 95.88 94 TYR A C 1
ATOM 746 O O . TYR A 1 94 ? -7.105 -17.375 -24.016 1 95.88 94 TYR A O 1
ATOM 754 N N . THR A 1 95 ? -6.395 -15.555 -25.141 1 97.25 95 THR A N 1
ATOM 755 C CA . THR A 1 95 ? -5.348 -15.273 -24.156 1 97.25 95 THR A CA 1
ATOM 756 C C . THR A 1 95 ? -5.758 -14.125 -23.25 1 97.25 95 THR A C 1
ATOM 758 O O . THR A 1 95 ? -6.34 -13.141 -23.703 1 97.25 95 THR A O 1
ATOM 761 N N . TYR A 1 96 ? -5.508 -14.289 -21.953 1 95.56 96 TYR A N 1
ATOM 762 C CA . TYR A 1 96 ? -5.754 -13.273 -20.938 1 95.56 96 TYR A CA 1
ATOM 763 C C . TYR A 1 96 ? -4.477 -12.953 -20.172 1 95.56 96 TYR A C 1
ATOM 765 O O . TYR A 1 96 ? -3.703 -13.852 -19.844 1 95.56 96 TYR A O 1
ATOM 773 N N . ALA A 1 97 ? -4.238 -11.719 -19.984 1 95.94 97 ALA A N 1
ATOM 774 C CA . ALA A 1 97 ? -3.137 -11.273 -19.141 1 95.94 97 ALA A CA 1
ATOM 775 C C . ALA A 1 97 ? -3.584 -11.141 -17.688 1 95.94 97 ALA A C 1
ATOM 777 O O . ALA A 1 97 ? -4.555 -10.445 -17.391 1 95.94 97 ALA A O 1
ATOM 778 N N . GLU A 1 98 ? -2.914 -11.852 -16.844 1 95.81 98 GLU A N 1
ATOM 779 C CA . GLU A 1 98 ? -3.252 -11.836 -15.422 1 95.81 98 GLU A CA 1
ATOM 780 C C . GLU A 1 98 ? -2.227 -11.039 -14.617 1 95.81 98 GLU A C 1
ATOM 782 O O . GLU A 1 98 ? -1.02 -11.227 -14.789 1 95.81 98 GLU A O 1
ATOM 787 N N . THR A 1 99 ? -2.699 -10.102 -13.812 1 93.25 99 THR A N 1
ATOM 788 C CA . THR A 1 99 ? -1.863 -9.375 -12.859 1 93.25 99 THR A CA 1
ATOM 789 C C . THR A 1 99 ? -2.387 -9.555 -11.438 1 93.25 99 THR A C 1
ATOM 791 O O . THR A 1 99 ? -3.588 -9.734 -11.227 1 93.25 99 THR A O 1
ATOM 794 N N . GLU A 1 100 ? -1.443 -9.57 -10.531 1 92.38 100 GLU A N 1
ATOM 795 C CA . GLU A 1 100 ? -1.88 -9.781 -9.156 1 92.38 100 GLU A CA 1
ATOM 796 C C . GLU A 1 100 ? -1.12 -8.875 -8.188 1 92.38 100 GLU A C 1
ATOM 798 O O . GLU A 1 100 ? -0.029 -8.398 -8.508 1 92.38 100 GLU A O 1
ATOM 803 N N . PHE A 1 101 ? -1.738 -8.57 -7.082 1 91.94 101 PHE A N 1
ATOM 804 C CA . PHE A 1 101 ? -1.122 -7.84 -5.98 1 91.94 101 PHE A CA 1
ATOM 805 C C . PHE A 1 101 ? -1.7 -8.289 -4.645 1 91.94 101 PHE A C 1
ATOM 807 O O . PHE A 1 101 ? -2.846 -8.742 -4.578 1 91.94 101 PHE A O 1
ATOM 814 N N . LYS A 1 102 ? -0.892 -8.211 -3.633 1 94.19 102 LYS A N 1
ATOM 815 C CA . LYS A 1 102 ? -1.28 -8.625 -2.289 1 94.19 102 LYS A CA 1
ATOM 816 C C . LYS A 1 102 ? -1.761 -7.438 -1.461 1 94.19 102 LYS A C 1
ATOM 818 O O . LYS A 1 102 ? -1.145 -6.367 -1.481 1 94.19 102 LYS A O 1
ATOM 823 N N . ASP A 1 103 ? -2.926 -7.605 -0.872 1 88.56 103 ASP A N 1
ATOM 824 C CA . ASP A 1 103 ? -3.537 -6.57 -0.042 1 88.56 103 ASP A CA 1
ATOM 825 C C . ASP A 1 103 ? -3.719 -7.055 1.395 1 88.56 103 ASP A C 1
ATOM 827 O O . ASP A 1 103 ? -3.582 -8.25 1.675 1 88.56 103 ASP A O 1
ATOM 831 N N . TYR A 1 104 ? -3.932 -6.113 2.35 1 89.56 104 TYR A N 1
ATOM 832 C CA . TYR A 1 104 ? -4.16 -6.398 3.762 1 89.56 104 TYR A CA 1
ATOM 833 C C . TYR A 1 104 ? -3.021 -7.227 4.344 1 89.56 104 TYR A C 1
ATOM 835 O O . TYR A 1 104 ? -3.258 -8.25 4.992 1 89.56 104 TYR A O 1
ATOM 843 N N . ILE A 1 105 ? -1.924 -6.785 4.008 1 95.12 105 ILE A N 1
ATOM 844 C CA . ILE A 1 105 ? -0.729 -7.488 4.465 1 95.12 105 ILE A CA 1
ATOM 845 C C . ILE A 1 105 ? -0.502 -7.207 5.945 1 95.12 105 ILE A C 1
ATOM 847 O O . ILE A 1 105 ? -0.365 -6.051 6.352 1 95.12 105 ILE A O 1
ATOM 851 N N . GLU A 1 106 ? -0.492 -8.227 6.762 1 95.56 106 GLU A N 1
ATOM 852 C CA . GLU A 1 106 ? -0.27 -8.109 8.203 1 95.56 106 GLU A CA 1
ATOM 853 C C . GLU A 1 106 ? 0.814 -9.078 8.664 1 95.56 106 GLU A C 1
ATOM 855 O O . GLU A 1 106 ? 0.675 -10.297 8.516 1 95.56 106 GLU A O 1
ATOM 860 N N . PHE A 1 107 ? 1.857 -8.539 9.188 1 96.69 107 PHE A N 1
ATOM 861 C CA . PHE A 1 107 ? 2.881 -9.375 9.812 1 96.69 107 PHE A CA 1
ATOM 862 C C . PHE A 1 107 ? 2.426 -9.852 11.188 1 96.69 107 PHE A C 1
ATOM 864 O O . PHE A 1 107 ? 1.938 -9.062 11.992 1 96.69 107 PHE A O 1
ATOM 871 N N . ARG A 1 108 ? 2.537 -11.023 11.375 1 96.19 108 ARG A N 1
ATOM 872 C CA . ARG A 1 108 ? 2.053 -11.648 12.602 1 96.19 108 ARG A CA 1
ATOM 873 C C . ARG A 1 108 ? 3.141 -12.5 13.25 1 96.19 108 ARG A C 1
ATOM 875 O O . ARG A 1 108 ? 4.184 -12.758 12.641 1 96.19 108 ARG A O 1
ATOM 882 N N . ASN A 1 109 ? 2.922 -12.836 14.555 1 96.62 109 ASN A N 1
ATOM 883 C CA . ASN A 1 109 ? 3.797 -13.734 15.297 1 96.62 109 ASN A CA 1
ATOM 884 C C . ASN A 1 109 ? 5.246 -13.258 15.266 1 96.62 109 ASN A C 1
ATOM 886 O O . ASN A 1 109 ? 6.141 -14.008 14.859 1 96.62 109 ASN A O 1
ATOM 890 N N . ASN A 1 110 ? 5.512 -11.977 15.672 1 96.38 110 ASN A N 1
ATOM 891 C CA . ASN A 1 110 ? 6.832 -11.359 15.68 1 96.38 110 ASN A CA 1
ATOM 892 C C . ASN A 1 110 ? 7.469 -11.375 14.289 1 96.38 110 ASN A C 1
ATOM 894 O O . ASN A 1 110 ? 8.633 -11.742 14.141 1 96.38 110 ASN A O 1
ATOM 898 N N . ASP A 1 111 ? 6.668 -11.211 13.234 1 96.19 111 ASP A N 1
ATOM 899 C CA . ASP A 1 111 ? 7.055 -11.039 11.844 1 96.19 111 ASP A CA 1
ATOM 900 C C . ASP A 1 111 ? 7.52 -12.359 11.234 1 96.19 111 ASP A C 1
ATOM 902 O O . ASP A 1 111 ? 8.227 -12.367 10.219 1 96.19 111 ASP A O 1
ATOM 906 N N . LYS A 1 112 ? 7.148 -13.477 11.875 1 97.81 112 LYS A N 1
ATOM 907 C CA . LYS A 1 112 ? 7.504 -14.789 11.336 1 97.81 112 LYS A CA 1
ATOM 908 C C . LYS A 1 112 ? 6.457 -15.273 10.336 1 97.81 112 LYS A C 1
ATOM 910 O O . LYS A 1 112 ? 6.695 -16.219 9.594 1 97.81 112 LYS A O 1
ATOM 915 N N . GLU A 1 113 ? 5.273 -14.641 10.391 1 98.19 113 GLU A N 1
ATOM 916 C CA . GLU A 1 113 ? 4.184 -14.969 9.469 1 98.19 113 GLU A CA 1
ATOM 917 C C . GLU A 1 113 ? 3.566 -13.703 8.875 1 98.19 113 GLU A C 1
ATOM 919 O O . GLU A 1 113 ? 3.664 -12.625 9.461 1 98.19 113 GLU A O 1
ATOM 924 N N . ILE A 1 114 ? 3.002 -13.906 7.746 1 98.06 114 ILE A N 1
ATOM 925 C CA . ILE A 1 114 ? 2.289 -12.812 7.102 1 98.06 114 ILE A CA 1
ATOM 926 C C . ILE A 1 114 ? 0.899 -13.281 6.672 1 98.06 114 ILE A C 1
ATOM 928 O O . ILE A 1 114 ? 0.753 -14.359 6.09 1 98.06 114 ILE A O 1
ATOM 932 N N . TYR A 1 115 ? -0.084 -12.594 7.027 1 97.75 115 TYR A N 1
ATOM 933 C CA . TYR A 1 115 ? -1.441 -12.742 6.512 1 97.75 115 TYR A CA 1
ATOM 934 C C . TYR A 1 115 ? -1.698 -11.766 5.367 1 97.75 115 TYR A C 1
ATOM 936 O O . TYR A 1 115 ? -1.286 -10.602 5.426 1 97.75 115 TYR A O 1
ATOM 944 N N . TYR A 1 116 ? -2.318 -12.227 4.297 1 96.5 116 TYR A N 1
ATOM 945 C CA . TYR A 1 116 ? -2.629 -11.32 3.195 1 96.5 116 TYR A CA 1
ATOM 946 C C . TYR A 1 116 ? -3.764 -11.875 2.34 1 96.5 116 TYR A C 1
ATOM 948 O O . TYR A 1 116 ? -4.133 -13.047 2.469 1 96.5 116 TYR A O 1
ATOM 956 N N . MET A 1 117 ? -4.297 -11 1.539 1 94.19 117 MET A N 1
ATOM 957 C CA . MET A 1 117 ? -5.238 -11.359 0.483 1 94.19 117 MET A CA 1
ATOM 958 C C . MET A 1 117 ? -4.617 -11.148 -0.895 1 94.19 117 MET A C 1
ATOM 960 O O . MET A 1 117 ? -3.98 -10.125 -1.146 1 94.19 117 MET A O 1
ATOM 964 N N . ASN A 1 118 ? -4.762 -12.078 -1.688 1 93.88 118 ASN A N 1
ATOM 965 C CA . ASN A 1 118 ? -4.164 -12.016 -3.02 1 93.88 118 ASN A CA 1
ATOM 966 C C . ASN A 1 118 ? -5.199 -11.648 -4.082 1 93.88 118 ASN A C 1
ATOM 968 O O . ASN A 1 118 ? -6.051 -12.469 -4.43 1 93.88 118 ASN A O 1
ATOM 972 N N . ASN A 1 119 ? -5.078 -10.453 -4.645 1 90.5 119 ASN A N 1
ATOM 973 C CA . ASN A 1 119 ? -6.02 -9.977 -5.652 1 90.5 119 ASN A CA 1
ATOM 974 C C . ASN A 1 119 ? -5.512 -10.242 -7.066 1 90.5 119 ASN A C 1
ATOM 976 O O . ASN A 1 119 ? -4.316 -10.109 -7.34 1 90.5 119 ASN A O 1
ATOM 980 N N . LYS A 1 120 ? -6.438 -10.656 -7.914 1 92 120 LYS A N 1
ATOM 981 C CA . LYS A 1 120 ? -6.07 -10.984 -9.289 1 92 120 LYS A CA 1
ATOM 982 C C . LYS A 1 120 ? -7 -10.305 -10.289 1 92 120 LYS A C 1
ATOM 984 O O . LYS A 1 120 ? -8.18 -10.094 -10 1 92 120 LYS A O 1
ATOM 989 N N . THR A 1 121 ? -6.438 -9.945 -11.43 1 90.25 121 THR A N 1
ATOM 990 C CA . THR A 1 121 ? -7.199 -9.352 -12.523 1 90.25 121 THR A CA 1
ATOM 991 C C . THR A 1 121 ? -6.812 -9.977 -13.859 1 90.25 121 THR A C 1
ATOM 993 O O . THR A 1 121 ? -5.629 -10.18 -14.133 1 90.25 121 THR A O 1
ATOM 996 N N . TRP A 1 122 ? -7.789 -10.359 -14.633 1 93.5 122 TRP A N 1
ATOM 997 C CA . TRP A 1 122 ? -7.578 -10.891 -15.977 1 93.5 122 TRP A CA 1
ATOM 998 C C . TRP A 1 122 ? -8.117 -9.93 -17.031 1 93.5 122 TRP A C 1
ATOM 1000 O O . TRP A 1 122 ? -9.258 -9.477 -16.953 1 93.5 122 TRP A O 1
ATOM 1010 N N . VAL A 1 123 ? -7.281 -9.648 -18.016 1 91.31 123 VAL A N 1
ATOM 1011 C CA . VAL A 1 123 ? -7.672 -8.789 -19.141 1 91.31 123 VAL A CA 1
ATOM 1012 C C . VAL A 1 123 ? -7.426 -9.516 -20.453 1 91.31 123 VAL A C 1
ATOM 1014 O O . VAL A 1 123 ? -6.332 -10.031 -20.688 1 91.31 123 VAL A O 1
ATOM 1017 N N . PHE A 1 124 ? -8.453 -9.562 -21.328 1 94.12 124 PHE A N 1
ATOM 1018 C CA . PHE A 1 124 ? -8.32 -10.211 -22.625 1 94.12 124 PHE A CA 1
ATOM 1019 C C . PHE A 1 124 ? -7.258 -9.516 -23.469 1 94.12 124 PHE A C 1
ATOM 1021 O O . PHE A 1 124 ? -7.223 -8.289 -23.547 1 94.12 124 PHE A O 1
ATOM 1028 N N . ASP A 1 125 ? -6.355 -10.305 -24.016 1 94.94 125 ASP A N 1
ATOM 1029 C CA . ASP A 1 125 ? -5.266 -9.805 -24.844 1 94.94 125 ASP A CA 1
ATOM 1030 C C . ASP A 1 125 ? -5.418 -10.273 -26.281 1 94.94 125 ASP A C 1
ATOM 1032 O O . ASP A 1 125 ? -4.953 -11.352 -26.656 1 94.94 125 ASP A O 1
ATOM 1036 N N . PRO A 1 126 ? -5.941 -9.5 -27.156 1 93.56 126 PRO A N 1
ATOM 1037 C CA . PRO A 1 126 ? -6.148 -9.898 -28.547 1 93.56 126 PRO A CA 1
ATOM 1038 C C . PRO A 1 126 ? -4.84 -10.141 -29.297 1 93.56 126 PRO A C 1
ATOM 1040 O O . PRO A 1 126 ? -4.797 -10.945 -30.234 1 93.56 126 PRO A O 1
ATOM 1043 N N . THR A 1 127 ? -3.756 -9.469 -28.859 1 93.81 127 THR A N 1
ATOM 1044 C CA . THR A 1 127 ? -2.484 -9.562 -29.578 1 93.81 127 THR A CA 1
ATOM 1045 C C . THR A 1 127 ? -1.859 -10.938 -29.391 1 93.81 127 THR A C 1
ATOM 1047 O O . THR A 1 127 ? -1.037 -11.367 -30.203 1 93.81 127 THR A O 1
ATOM 1050 N N . ARG A 1 128 ? -2.279 -11.648 -28.312 1 95.81 128 ARG A N 1
ATOM 1051 C CA . ARG A 1 128 ? -1.752 -12.984 -28.047 1 95.81 128 ARG A CA 1
ATOM 1052 C C . ARG A 1 128 ? -2.797 -14.055 -28.359 1 95.81 128 ARG A C 1
ATOM 1054 O O . ARG A 1 128 ? -2.584 -15.234 -28.078 1 95.81 128 ARG A O 1
ATOM 1061 N N . SER A 1 129 ? -3.908 -13.609 -28.812 1 95.69 129 SER A N 1
ATOM 1062 C CA . SER A 1 129 ? -4.965 -14.531 -29.219 1 95.69 129 SER A CA 1
ATOM 1063 C C . SER A 1 129 ? -4.977 -14.719 -30.734 1 95.69 129 SER A C 1
ATOM 1065 O O . SER A 1 129 ? -4.281 -14.008 -31.469 1 95.69 129 SER A O 1
ATOM 1067 N N . CYS A 1 130 ? -5.617 -15.766 -31.172 1 94.31 130 CYS A N 1
ATOM 1068 C CA . CYS A 1 130 ? -5.695 -15.977 -32.625 1 94.31 130 CYS A CA 1
ATOM 1069 C C . CYS A 1 130 ? -6.395 -14.805 -33.312 1 94.31 130 CYS A C 1
ATOM 1071 O O . CYS A 1 130 ? -7.254 -14.156 -32.719 1 94.31 130 CYS A O 1
ATOM 1073 N N . ASP A 1 131 ? -6.113 -14.594 -34.562 1 92.38 131 ASP A N 1
ATOM 1074 C CA . ASP A 1 131 ? -6.586 -13.438 -35.344 1 92.38 131 ASP A CA 1
ATOM 1075 C C . ASP A 1 131 ? -8.109 -13.43 -35.406 1 92.38 131 ASP A C 1
ATOM 1077 O O . ASP A 1 131 ? -8.727 -12.359 -35.469 1 92.38 131 ASP A O 1
ATOM 1081 N N . THR A 1 132 ? -8.688 -14.547 -35.344 1 91.94 132 THR A N 1
ATOM 1082 C CA . THR A 1 132 ? -10.133 -14.625 -35.531 1 91.94 132 THR A CA 1
ATOM 1083 C C . THR A 1 132 ? -10.828 -14.875 -34.188 1 91.94 132 THR A C 1
ATOM 1085 O O . THR A 1 132 ? -12.023 -15.188 -34.156 1 91.94 132 THR A O 1
ATOM 1088 N N . CYS A 1 133 ? -10.031 -14.758 -33.125 1 91.75 133 CYS A N 1
ATOM 1089 C CA . CYS A 1 133 ? -10.602 -15.062 -31.828 1 91.75 133 CYS A CA 1
ATOM 1090 C C . CYS A 1 133 ? -11.133 -13.805 -31.156 1 91.75 133 CYS A C 1
ATOM 1092 O O . CYS A 1 133 ? -10.383 -12.852 -30.938 1 91.75 133 CYS A O 1
ATOM 1094 N N . TYR A 1 134 ? -12.422 -13.836 -30.844 1 91.31 134 TYR A N 1
ATOM 1095 C CA . TYR A 1 134 ? -13.094 -12.742 -30.156 1 91.31 134 TYR A CA 1
ATOM 1096 C C . TYR A 1 134 ? -13.812 -13.234 -28.906 1 91.31 134 TYR A C 1
ATOM 1098 O O . TYR A 1 134 ? -14.211 -14.398 -28.828 1 91.31 134 TYR A O 1
ATOM 1106 N N . GLN A 1 135 ? -13.945 -12.359 -27.953 1 89.94 135 GLN A N 1
ATOM 1107 C CA . GLN A 1 135 ? -14.555 -12.703 -26.672 1 89.94 135 GLN A CA 1
ATOM 1108 C C . GLN A 1 135 ? -15.992 -13.18 -26.859 1 89.94 135 GLN A C 1
ATOM 1110 O O . GLN A 1 135 ? -16.469 -14.016 -26.094 1 89.94 135 GLN A O 1
ATOM 1115 N N . ASN A 1 136 ? -16.656 -12.734 -27.922 1 87.88 136 ASN A N 1
ATOM 1116 C CA . ASN A 1 136 ? -18.062 -13.047 -28.125 1 87.88 136 ASN A CA 1
ATOM 1117 C C . ASN A 1 136 ? -18.234 -14.25 -29.047 1 87.88 136 ASN A C 1
ATOM 1119 O O . ASN A 1 136 ? -19.359 -14.57 -29.453 1 87.88 136 ASN A O 1
ATOM 1123 N N . ASP A 1 137 ? -17.203 -14.93 -29.344 1 87.56 137 ASP A N 1
ATOM 1124 C CA . ASP A 1 137 ? -17.312 -16.141 -30.156 1 87.56 137 ASP A CA 1
ATOM 1125 C C . ASP A 1 137 ? -18.219 -17.172 -29.484 1 87.56 137 ASP A C 1
ATOM 1127 O O . ASP A 1 137 ? -18.188 -17.312 -28.266 1 87.56 137 ASP A O 1
ATOM 1131 N N . SER A 1 138 ? -19.016 -17.844 -30.312 1 83.25 138 SER A N 1
ATOM 1132 C CA . SER A 1 138 ? -19.922 -18.859 -29.797 1 83.25 138 SER A CA 1
ATOM 1133 C C . SER A 1 138 ? -19.219 -20.203 -29.656 1 83.25 138 SER A C 1
ATOM 1135 O O . SER A 1 138 ? -18.531 -20.656 -30.578 1 83.25 138 SER A O 1
ATOM 1137 N N . VAL A 1 139 ? -19.312 -20.719 -28.484 1 79.19 139 VAL A N 1
ATOM 1138 C CA . VAL A 1 139 ? -18.734 -22.031 -28.203 1 79.19 139 VAL A CA 1
ATOM 1139 C C . VAL A 1 139 ? -19.844 -23 -27.812 1 79.19 139 VAL A C 1
ATOM 1141 O O . VAL A 1 139 ? -20.766 -22.641 -27.078 1 79.19 139 VAL A O 1
ATOM 1144 N N . GLN A 1 140 ? -19.75 -24.109 -28.391 1 75.5 140 GLN A N 1
ATOM 1145 C CA . GLN A 1 140 ? -20.719 -25.172 -28.094 1 75.5 140 GLN A CA 1
ATOM 1146 C C . GLN A 1 140 ? -20.125 -26.172 -27.109 1 75.5 140 GLN A C 1
ATOM 1148 O O . GLN A 1 140 ? -19.109 -26.812 -27.406 1 75.5 140 GLN A O 1
ATOM 1153 N N . PHE A 1 141 ? -20.656 -26.078 -25.891 1 68.5 141 PHE A N 1
ATOM 1154 C CA . PHE A 1 141 ? -20.156 -26.984 -24.875 1 68.5 141 PHE A CA 1
ATOM 1155 C C . PHE A 1 141 ? -21.234 -28 -24.484 1 68.5 141 PHE A C 1
ATOM 1157 O O . PHE A 1 141 ? -22.422 -27.781 -24.703 1 68.5 141 PHE A O 1
ATOM 1164 N N . GLY A 1 142 ? -20.75 -29.125 -24.219 1 58.84 142 GLY A N 1
ATOM 1165 C CA . GLY A 1 142 ? -21.688 -30.062 -23.594 1 58.84 142 GLY A CA 1
ATOM 1166 C C . GLY A 1 142 ? -22 -29.703 -22.156 1 58.84 142 GLY A C 1
ATOM 1167 O O . GLY A 1 142 ? -21.109 -29.391 -21.359 1 58.84 142 GLY A O 1
ATOM 1168 N N . ASN A 1 143 ? -23.031 -28.844 -21.859 1 51.81 143 ASN A N 1
ATOM 1169 C CA . ASN A 1 143 ? -23.328 -28.438 -20.484 1 51.81 143 ASN A CA 1
ATOM 1170 C C . ASN A 1 143 ? -23.688 -29.625 -19.609 1 51.81 143 ASN A C 1
ATOM 1172 O O . ASN A 1 143 ? -24.516 -30.469 -19.984 1 51.81 143 ASN A O 1
ATOM 1176 N N . THR A 1 144 ? -22.844 -29.906 -18.625 1 46.19 144 THR A N 1
ATOM 1177 C CA . THR A 1 144 ? -23.047 -31 -17.672 1 46.19 144 THR A CA 1
ATOM 1178 C C . THR A 1 144 ? -24.484 -30.984 -17.156 1 46.19 144 THR A C 1
ATOM 1180 O O . THR A 1 144 ? -25.094 -32.062 -16.984 1 46.19 144 THR A O 1
ATOM 1183 N N . ALA A 1 145 ? -24.797 -29.719 -16.516 1 42.84 145 ALA A N 1
ATOM 1184 C CA . ALA A 1 145 ? -26.047 -29.734 -15.75 1 42.84 145 ALA A CA 1
ATOM 1185 C C . ALA A 1 145 ? -27.234 -30.094 -16.641 1 42.84 145 ALA A C 1
ATOM 1187 O O . ALA A 1 145 ? -28.172 -30.75 -16.203 1 42.84 145 ALA A O 1
ATOM 1188 N N . TYR A 1 146 ? -27.203 -29.516 -17.891 1 44.62 146 TYR A N 1
ATOM 1189 C CA . TYR A 1 146 ? -28.422 -29.703 -18.656 1 44.62 146 TYR A CA 1
ATOM 1190 C C . TYR A 1 146 ? -28.156 -30.484 -19.938 1 44.62 146 TYR A C 1
ATOM 1192 O O . TYR A 1 146 ? -29.078 -30.781 -20.703 1 44.62 146 TYR A O 1
ATOM 1200 N N . MET A 1 147 ? -27.016 -31.078 -20.094 1 46.31 147 MET A N 1
ATOM 1201 C CA . MET A 1 147 ? -26.688 -31.953 -21.203 1 46.31 147 MET A CA 1
ATOM 1202 C C . MET A 1 147 ? -27.234 -31.422 -22.516 1 46.31 147 MET A C 1
ATOM 1204 O O . MET A 1 147 ? -27.812 -32.156 -23.312 1 46.31 147 MET A O 1
ATOM 1208 N N . VAL A 1 148 ? -27.609 -30.016 -22.375 1 48.94 148 VAL A N 1
ATOM 1209 C CA . VAL A 1 148 ? -28.141 -29.391 -23.562 1 48.94 148 VAL A CA 1
ATOM 1210 C C . VAL A 1 148 ? -27.047 -28.562 -24.25 1 48.94 148 VAL A C 1
ATOM 1212 O O . VAL A 1 148 ? -26.047 -28.219 -23.641 1 48.94 148 VAL A O 1
ATOM 1215 N N . ARG A 1 149 ? -27.281 -28.516 -25.609 1 56.41 149 ARG A N 1
ATOM 1216 C CA . ARG A 1 149 ? -26.484 -27.641 -26.438 1 56.41 149 ARG A CA 1
ATOM 1217 C C . ARG A 1 149 ? -26.5 -26.203 -25.906 1 56.41 149 ARG A C 1
ATOM 1219 O O . ARG A 1 149 ? -27.547 -25.594 -25.781 1 56.41 149 ARG A O 1
ATOM 1226 N N . LEU A 1 150 ? -25.438 -25.75 -25.047 1 63.09 150 LEU A N 1
ATOM 1227 C CA . LEU A 1 150 ? -25.359 -24.359 -24.625 1 63.09 150 LEU A CA 1
ATOM 1228 C C . LEU A 1 150 ? -24.375 -23.578 -25.5 1 63.09 150 LEU A C 1
ATOM 1230 O O . LEU A 1 150 ? -23.266 -24.031 -25.734 1 63.09 150 LEU A O 1
ATOM 1234 N N . THR A 1 151 ? -25.016 -22.734 -26.266 1 72.06 151 THR A N 1
ATOM 1235 C CA . THR A 1 151 ? -24.172 -21.781 -26.984 1 72.06 151 THR A CA 1
ATOM 1236 C C . THR A 1 151 ? -23.844 -20.562 -26.109 1 72.06 151 THR A C 1
ATOM 1238 O O . THR A 1 151 ? -24.75 -19.828 -25.703 1 72.06 151 THR A O 1
ATOM 1241 N N . VAL A 1 152 ? -22.594 -20.562 -25.672 1 78.19 152 VAL A N 1
ATOM 1242 C CA . VAL A 1 152 ? -22.156 -19.469 -24.828 1 78.19 152 VAL A CA 1
ATOM 1243 C C . VAL A 1 152 ? -20.953 -18.781 -25.453 1 78.19 152 VAL A C 1
ATOM 1245 O O . VAL A 1 152 ? -20.281 -19.344 -26.328 1 78.19 152 VAL A O 1
ATOM 1248 N N . SER A 1 153 ? -20.781 -17.594 -25.094 1 84.62 153 SER A N 1
ATOM 1249 C CA . SER A 1 153 ? -19.625 -16.875 -25.609 1 84.62 153 SER A CA 1
ATOM 1250 C C . SER A 1 153 ? -18.344 -17.375 -24.984 1 84.62 153 SER A C 1
ATOM 1252 O O . SER A 1 153 ? -18.344 -17.938 -23.891 1 84.62 153 SER A O 1
ATOM 1254 N N . ALA A 1 154 ? -17.234 -17.234 -25.719 1 84.88 154 ALA A N 1
ATOM 1255 C CA . ALA A 1 154 ? -15.922 -17.609 -25.203 1 84.88 154 ALA A CA 1
ATOM 1256 C C . ALA A 1 154 ? -15.648 -16.938 -23.859 1 84.88 154 ALA A C 1
ATOM 1258 O O . ALA A 1 154 ? -15.25 -17.594 -22.891 1 84.88 154 ALA A O 1
ATOM 1259 N N . ALA A 1 155 ? -15.891 -15.617 -23.797 1 86.06 155 ALA A N 1
ATOM 1260 C CA . ALA A 1 155 ? -15.68 -14.875 -22.562 1 86.06 155 ALA A CA 1
ATOM 1261 C C . ALA A 1 155 ? -16.625 -15.352 -21.469 1 86.06 155 ALA A C 1
ATOM 1263 O O . ALA A 1 155 ? -16.266 -15.375 -20.281 1 86.06 155 ALA A O 1
ATOM 1264 N N . GLY A 1 156 ? -17.781 -15.672 -21.797 1 82.88 156 GLY A N 1
ATOM 1265 C CA . GLY A 1 156 ? -18.766 -16.172 -20.859 1 82.88 156 GLY A CA 1
ATOM 1266 C C . GLY A 1 156 ? -18.375 -17.5 -20.234 1 82.88 156 GLY A C 1
ATOM 1267 O O . GLY A 1 156 ? -18.641 -17.734 -19.062 1 82.88 156 GLY A O 1
ATOM 1268 N N . THR A 1 157 ? -17.75 -18.312 -21 1 81.88 157 THR A N 1
ATOM 1269 C CA . THR A 1 157 ? -17.281 -19.594 -20.5 1 81.88 157 THR A CA 1
ATOM 1270 C C . THR A 1 157 ? -16.125 -19.422 -19.516 1 81.88 157 THR A C 1
ATOM 1272 O O . THR A 1 157 ? -15.953 -20.234 -18.609 1 81.88 157 THR A O 1
ATOM 1275 N N . LEU A 1 158 ? -15.438 -18.391 -19.719 1 88.62 158 LEU A N 1
ATOM 1276 C CA . LEU A 1 158 ? -14.227 -18.172 -18.922 1 88.62 158 LEU A CA 1
ATOM 1277 C C . LEU A 1 158 ? -14.484 -17.188 -17.797 1 88.62 158 LEU A C 1
ATOM 1279 O O . LEU A 1 158 ? -15.242 -17.484 -16.875 1 88.62 158 LEU A O 1
ATOM 1283 N N . PHE A 1 159 ? -14.18 -15.906 -17.922 1 86.19 159 PHE A N 1
ATOM 1284 C CA . PHE A 1 159 ? -14.156 -15.023 -16.75 1 86.19 159 PHE A CA 1
ATOM 1285 C C . PHE A 1 159 ? -15.438 -14.195 -16.688 1 86.19 159 PHE A C 1
ATOM 1287 O O . PHE A 1 159 ? -15.828 -13.742 -15.609 1 86.19 159 PHE A O 1
ATOM 1294 N N . ASP A 1 160 ? -16.172 -13.945 -17.703 1 81.19 160 ASP A N 1
ATOM 1295 C CA . ASP A 1 160 ? -17.344 -13.07 -17.703 1 81.19 160 ASP A CA 1
ATOM 1296 C C . ASP A 1 160 ? -18.578 -13.797 -17.156 1 81.19 160 ASP A C 1
ATOM 1298 O O . ASP A 1 160 ? -19.469 -13.164 -16.594 1 81.19 160 ASP A O 1
ATOM 1302 N N . GLY A 1 161 ? -18.562 -15.062 -17.312 1 76.62 161 GLY A N 1
ATOM 1303 C CA . GLY A 1 161 ? -19.734 -15.82 -16.891 1 76.62 161 GLY A CA 1
ATOM 1304 C C . GLY A 1 161 ? -20.906 -15.656 -17.828 1 76.62 161 GLY A C 1
ATOM 1305 O O . GLY A 1 161 ? -20.875 -14.844 -18.766 1 76.62 161 GLY A O 1
ATOM 1306 N N . TYR A 1 162 ? -21.922 -16.516 -17.734 1 74.75 162 TYR A N 1
ATOM 1307 C CA . TYR A 1 162 ? -23.156 -16.453 -18.5 1 74.75 162 TYR A CA 1
ATOM 1308 C C . TYR A 1 162 ? -24.359 -16.828 -17.656 1 74.75 162 TYR A C 1
ATOM 1310 O O . TYR A 1 162 ? -24.219 -17.516 -16.641 1 74.75 162 TYR A O 1
ATOM 1318 N N . ASN A 1 163 ? -25.453 -16.141 -17.969 1 68.56 163 ASN A N 1
ATOM 1319 C CA . ASN A 1 163 ? -26.688 -16.469 -17.281 1 68.56 163 ASN A CA 1
ATOM 1320 C C . ASN A 1 163 ? -27.25 -17.797 -17.75 1 68.56 163 ASN A C 1
ATOM 1322 O O . ASN A 1 163 ? -27.312 -18.062 -18.953 1 68.56 163 ASN A O 1
ATOM 1326 N N . ASP A 1 164 ? -27.219 -18.734 -16.875 1 63.19 164 ASP A N 1
ATOM 1327 C CA . ASP A 1 164 ? -27.797 -20.047 -17.172 1 63.19 164 ASP A CA 1
ATOM 1328 C C . ASP A 1 164 ? -29.141 -20.234 -16.469 1 63.19 164 ASP A C 1
ATOM 1330 O O . ASP A 1 164 ? -29.266 -20 -15.273 1 63.19 164 ASP A O 1
ATOM 1334 N N . PRO A 1 165 ? -30.109 -20.422 -17.312 1 58.78 165 PRO A N 1
ATOM 1335 C CA . PRO A 1 165 ? -31.438 -20.609 -16.719 1 58.78 165 PRO A CA 1
ATOM 1336 C C . PRO A 1 165 ? -31.422 -21.594 -15.555 1 58.78 165 PRO A C 1
ATOM 1338 O O . PRO A 1 165 ? -32.156 -21.422 -14.57 1 58.78 165 PRO A O 1
ATOM 1341 N N . PHE A 1 166 ? -30.594 -22.578 -15.633 1 58.28 166 PHE A N 1
ATOM 1342 C CA . PHE A 1 166 ? -30.547 -23.547 -14.555 1 58.28 166 PHE A CA 1
ATOM 1343 C C . PHE A 1 166 ? -29.938 -22.938 -13.297 1 58.28 166 PHE A C 1
ATOM 1345 O O . PHE A 1 166 ? -30.406 -23.188 -12.188 1 58.28 166 PHE A O 1
ATOM 1352 N N . ILE A 1 167 ? -28.891 -22.234 -13.492 1 60.81 167 ILE A N 1
ATOM 1353 C CA . ILE A 1 167 ? -28.25 -21.578 -12.359 1 60.81 167 ILE A CA 1
ATOM 1354 C C . ILE A 1 167 ? -29.25 -20.609 -11.711 1 60.81 167 ILE A C 1
ATOM 1356 O O . ILE A 1 167 ? -29.328 -20.531 -10.484 1 60.81 167 ILE A O 1
ATOM 1360 N N . THR A 1 168 ? -29.969 -19.922 -12.617 1 59.16 168 THR A N 1
ATOM 1361 C CA . THR A 1 168 ? -31 -19.031 -12.109 1 59.16 168 THR A CA 1
ATOM 1362 C C . THR A 1 168 ? -32.031 -19.812 -11.305 1 59.16 168 THR A C 1
ATOM 1364 O O . THR A 1 168 ? -32.531 -19.344 -10.273 1 59.16 168 THR A O 1
ATOM 1367 N N . LEU A 1 169 ? -32.312 -20.969 -11.875 1 55.25 169 LEU A N 1
ATOM 1368 C CA . LEU A 1 169 ? -33.312 -21.797 -11.195 1 55.25 169 LEU A CA 1
ATOM 1369 C C . LEU A 1 169 ? -32.781 -22.266 -9.836 1 55.25 169 LEU A C 1
ATOM 1371 O O . LEU A 1 169 ? -33.5 -22.203 -8.844 1 55.25 169 LEU A O 1
ATOM 1375 N N . ILE A 1 170 ? -31.5 -22.641 -9.836 1 57.56 170 ILE A N 1
ATOM 1376 C CA . ILE A 1 170 ? -30.938 -23.172 -8.609 1 57.56 170 ILE A CA 1
ATOM 1377 C C . ILE A 1 170 ? -30.797 -22.062 -7.57 1 57.56 170 ILE A C 1
ATOM 1379 O O . ILE A 1 170 ? -30.953 -22.297 -6.371 1 57.56 170 ILE A O 1
ATOM 1383 N N . ASN A 1 171 ? -30.641 -20.828 -8.102 1 59.28 171 ASN A N 1
ATOM 1384 C CA . ASN A 1 171 ? -30.469 -19.703 -7.195 1 59.28 171 ASN A CA 1
ATOM 1385 C C . ASN A 1 171 ? -31.812 -19.094 -6.805 1 59.28 171 ASN A C 1
ATOM 1387 O O . ASN A 1 171 ? -31.875 -18.203 -5.965 1 59.28 171 ASN A O 1
ATOM 1391 N N . SER A 1 172 ? -32.906 -19.562 -7.48 1 56.28 172 SER A N 1
ATOM 1392 C CA . SER A 1 172 ? -34.219 -18.969 -7.246 1 56.28 172 SER A CA 1
ATOM 1393 C C . SER A 1 172 ? -34.75 -19.297 -5.844 1 56.28 172 SER A C 1
ATOM 1395 O O . SER A 1 172 ? -34.438 -20.359 -5.301 1 56.28 172 SER A O 1
ATOM 1397 N N . PRO A 1 173 ? -35.25 -18.266 -5.324 1 56.44 173 PRO A N 1
ATOM 1398 C CA . PRO A 1 173 ? -35.875 -18.5 -4.02 1 56.44 173 PRO A CA 1
ATOM 1399 C C . PRO A 1 173 ? -36.812 -19.703 -4.023 1 56.44 173 PRO A C 1
ATOM 1401 O O . PRO A 1 173 ? -36.938 -20.422 -3.018 1 56.44 173 PRO A O 1
ATOM 1404 N N . LEU A 1 174 ? -37.406 -19.938 -5.035 1 50.31 174 LEU A N 1
ATOM 1405 C CA . LEU A 1 174 ? -38.344 -21.062 -5.145 1 50.31 174 LEU A CA 1
ATOM 1406 C C . LEU A 1 174 ? -37.594 -22.391 -4.949 1 50.31 174 LEU A C 1
ATOM 1408 O O . LEU A 1 174 ? -38.062 -23.25 -4.195 1 50.31 174 LEU A O 1
ATOM 1412 N N . THR A 1 175 ? -36.531 -22.531 -5.664 1 53.47 175 THR A N 1
ATOM 1413 C CA . THR A 1 175 ? -35.781 -23.797 -5.555 1 53.47 175 THR A CA 1
ATOM 1414 C C . THR A 1 175 ? -35.188 -23.969 -4.16 1 53.47 175 THR A C 1
ATOM 1416 O O . THR A 1 175 ?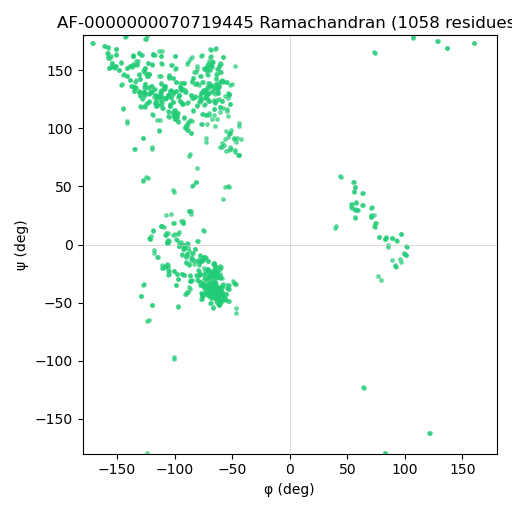 -35.25 -25.062 -3.588 1 53.47 175 THR A O 1
ATOM 1419 N N . LYS A 1 176 ? -34.781 -22.906 -3.6 1 58.25 176 LYS A N 1
ATOM 1420 C CA . LYS A 1 176 ? -34.25 -22.953 -2.244 1 58.25 176 LYS A CA 1
ATOM 1421 C C . LYS A 1 176 ? -35.312 -23.344 -1.235 1 58.25 176 LYS A C 1
ATOM 1423 O O . LYS A 1 176 ? -35.094 -24.141 -0.327 1 58.25 176 LYS A O 1
ATOM 1428 N N . ASN A 1 177 ? -36.469 -22.766 -1.507 1 54.41 177 ASN A N 1
ATOM 1429 C CA . ASN A 1 177 ? -37.594 -23.094 -0.662 1 54.41 177 ASN A CA 1
ATOM 1430 C C . ASN A 1 177 ? -38.062 -24.531 -0.844 1 54.41 177 ASN A C 1
ATOM 1432 O O . ASN A 1 177 ? -38.375 -25.219 0.131 1 54.41 177 ASN A O 1
ATOM 1436 N N . LEU A 1 178 ? -38.031 -24.938 -2.006 1 50.53 178 LEU A N 1
ATOM 1437 C CA . LEU A 1 178 ? -38.469 -26.312 -2.285 1 50.53 178 LEU A CA 1
ATOM 1438 C C . LEU A 1 178 ? -37.5 -27.312 -1.672 1 50.53 178 LEU A C 1
ATOM 1440 O O . LEU A 1 178 ? -37.938 -28.312 -1.086 1 50.53 178 LEU A O 1
ATOM 1444 N N . LEU A 1 179 ? -36.312 -26.906 -1.84 1 54.41 179 LEU A N 1
ATOM 1445 C CA . LEU A 1 179 ? -35.312 -27.812 -1.265 1 54.41 179 LEU A CA 1
ATOM 1446 C C . LEU A 1 179 ? -35.375 -27.797 0.258 1 54.41 179 LEU A C 1
ATOM 1448 O O . LEU A 1 179 ? -35.219 -28.828 0.903 1 54.41 179 LEU A O 1
ATOM 1452 N N . ALA A 1 180 ? -35.625 -26.656 0.82 1 52.62 180 ALA A N 1
ATOM 1453 C CA . ALA A 1 180 ? -35.844 -26.547 2.262 1 52.62 180 ALA A CA 1
ATOM 1454 C C . ALA A 1 180 ? -37 -27.391 2.713 1 52.62 180 ALA A C 1
ATOM 1456 O O . ALA A 1 180 ? -36.938 -28.062 3.752 1 52.62 180 ALA A O 1
ATOM 1457 N N . ILE A 1 181 ? -38 -27.406 1.988 1 48.31 181 ILE A N 1
ATOM 1458 C CA . ILE A 1 181 ? -39.219 -28.156 2.318 1 48.31 181 ILE A CA 1
ATOM 1459 C C . ILE A 1 181 ? -38.938 -29.656 2.174 1 48.31 181 ILE A C 1
ATOM 1461 O O . ILE A 1 181 ? -39.406 -30.453 2.986 1 48.31 181 ILE A O 1
ATOM 1465 N N . LEU A 1 182 ? -38.219 -29.859 1.072 1 48.91 182 LEU A N 1
ATOM 1466 C CA . LEU A 1 182 ? -38 -31.281 0.843 1 48.91 182 LEU A CA 1
ATOM 1467 C C . LEU A 1 182 ? -36.969 -31.828 1.813 1 48.91 182 LEU A C 1
ATOM 1469 O O . LEU A 1 182 ? -36.688 -33.031 1.811 1 48.91 182 LEU A O 1
ATOM 1473 N N . GLY A 1 183 ? -36.562 -31.125 2.854 1 44.41 183 GLY A N 1
ATOM 1474 C CA . GLY A 1 183 ? -35.781 -31.594 3.992 1 44.41 183 GLY A CA 1
ATOM 1475 C C . GLY A 1 183 ? -34.281 -31.719 3.688 1 44.41 183 GLY A C 1
ATOM 1476 O O . GLY A 1 183 ? -33.5 -32.156 4.539 1 44.41 183 GLY A O 1
ATOM 1477 N N . ASN A 1 184 ? -33.938 -32 2.508 1 38.84 184 ASN A N 1
ATOM 1478 C CA . ASN A 1 184 ? -32.5 -32.156 2.242 1 38.84 184 ASN A CA 1
ATOM 1479 C C . ASN A 1 184 ? -31.875 -30.797 1.915 1 38.84 184 ASN A C 1
ATOM 1481 O O . ASN A 1 184 ? -31.984 -30.312 0.783 1 38.84 184 ASN A O 1
ATOM 1485 N N . PRO A 1 185 ? -31.641 -30.016 2.91 1 42.06 185 PRO A N 1
ATOM 1486 C CA . PRO A 1 185 ? -31.047 -28.703 2.637 1 42.06 185 PRO A CA 1
ATOM 1487 C C . PRO A 1 185 ? -29.766 -28.797 1.813 1 42.06 185 PRO A C 1
ATOM 1489 O O . PRO A 1 185 ? -28.688 -28.984 2.373 1 42.06 185 PRO A O 1
ATOM 1492 N N . ILE A 1 186 ? -29.781 -29.5 0.725 1 42.56 186 ILE A N 1
ATOM 1493 C CA . ILE A 1 186 ? -28.531 -29.391 -0.026 1 42.56 186 ILE A CA 1
ATOM 1494 C C . ILE A 1 186 ? -28.141 -27.922 -0.152 1 42.56 186 ILE A C 1
ATOM 1496 O O . ILE A 1 186 ? -28.922 -27.094 -0.643 1 42.56 186 ILE A O 1
ATOM 1500 N N . GLN A 1 187 ? -27.391 -27.422 0.732 1 44.22 187 GLN A N 1
ATOM 1501 C CA . GLN A 1 187 ? -26.797 -26.109 0.575 1 44.22 187 GLN A CA 1
ATOM 1502 C C . GLN A 1 187 ? -26.234 -25.922 -0.833 1 44.22 187 GLN A C 1
ATOM 1504 O O . GLN A 1 187 ? -25.203 -26.484 -1.175 1 44.22 187 GLN A O 1
ATOM 1509 N N . LEU A 1 188 ? -27.203 -25.688 -1.734 1 49.94 188 LEU A N 1
ATOM 1510 C CA . LEU A 1 188 ? -26.719 -25.359 -3.07 1 49.94 188 LEU A CA 1
ATOM 1511 C C . LEU A 1 188 ? -25.75 -24.188 -3.021 1 49.94 188 LEU A C 1
ATOM 1513 O O . LEU A 1 188 ? -26.016 -23.172 -2.375 1 49.94 188 LEU A O 1
ATOM 1517 N N . PRO A 1 189 ? -24.531 -24.484 -3.375 1 53.47 189 PRO A N 1
ATOM 1518 C CA . PRO A 1 189 ? -23.562 -23.391 -3.35 1 53.47 189 PRO A CA 1
ATOM 1519 C C . PRO A 1 189 ? -24.031 -22.172 -4.141 1 53.47 189 PRO A C 1
ATOM 1521 O O . PRO A 1 189 ? -24.781 -22.312 -5.113 1 53.47 189 PRO A O 1
ATOM 1524 N N . GLN A 1 190 ? -24 -20.969 -3.592 1 56.84 190 GLN A N 1
ATOM 1525 C CA . GLN A 1 190 ? -24.312 -19.734 -4.309 1 56.84 190 GLN A CA 1
ATOM 1526 C C . GLN A 1 190 ? -23.391 -19.531 -5.496 1 56.84 190 GLN A C 1
ATOM 1528 O O . GLN A 1 190 ? -22.234 -19.141 -5.32 1 56.84 190 GLN A O 1
ATOM 1533 N N . VAL A 1 191 ? -23.812 -20.219 -6.637 1 60.16 191 VAL A N 1
ATOM 1534 C CA . VAL A 1 191 ? -23.078 -19.969 -7.871 1 60.16 191 VAL A CA 1
ATOM 1535 C C . VAL A 1 191 ? -23.703 -18.797 -8.625 1 60.16 191 VAL A C 1
ATOM 1537 O O . VAL A 1 191 ? -24.859 -18.875 -9.055 1 60.16 191 VAL A O 1
ATOM 1540 N N . PRO A 1 192 ? -23.141 -17.672 -8.57 1 61.69 192 PRO A N 1
ATOM 1541 C CA . PRO A 1 192 ? -23.781 -16.484 -9.148 1 61.69 192 PRO A CA 1
ATOM 1542 C C . PRO A 1 192 ? -24.031 -16.609 -10.641 1 61.69 192 PRO A C 1
ATOM 1544 O O . PRO A 1 192 ? -25.062 -16.141 -11.141 1 61.69 192 PRO A O 1
ATOM 1547 N N . MET A 1 193 ? -23.141 -17.234 -11.414 1 70 193 MET A N 1
ATOM 1548 C CA . MET A 1 193 ? -23.281 -17.344 -12.867 1 70 193 MET A CA 1
ATOM 1549 C C . MET A 1 193 ? -22.531 -18.562 -13.398 1 70 193 MET A C 1
ATOM 1551 O O . MET A 1 193 ? -21.688 -19.125 -12.703 1 70 193 MET A O 1
ATOM 1555 N N . GLY A 1 194 ? -23 -18.953 -14.492 1 72.19 194 GLY A N 1
ATOM 1556 C CA . GLY A 1 194 ? -22.312 -20.047 -15.156 1 72.19 194 GLY A CA 1
ATOM 1557 C C . GLY A 1 194 ? -20.938 -19.641 -15.695 1 72.19 194 GLY A C 1
ATOM 1558 O O . GLY A 1 194 ? -20.672 -18.453 -15.867 1 72.19 194 GLY A O 1
ATOM 1559 N N . GLY A 1 195 ? -20.031 -20.672 -15.727 1 77.56 195 GLY A N 1
ATOM 1560 C CA . GLY A 1 195 ? -18.672 -20.469 -16.219 1 77.56 195 GLY A CA 1
ATOM 1561 C C . GLY A 1 195 ? -17.625 -21.141 -15.359 1 77.56 195 GLY A C 1
ATOM 1562 O O . GLY A 1 195 ? -17.922 -21.625 -14.266 1 77.56 195 GLY A O 1
ATOM 1563 N N . PHE A 1 196 ? -16.516 -21.141 -15.914 1 78.19 196 PHE A N 1
ATOM 1564 C CA . PHE A 1 196 ? -15.461 -21.859 -15.203 1 78.19 196 PHE A CA 1
ATOM 1565 C C . PHE A 1 196 ? -14.773 -20.969 -14.18 1 78.19 196 PHE A C 1
ATOM 1567 O O . PHE A 1 196 ? -14.266 -21.438 -13.164 1 78.19 196 PHE A O 1
ATOM 1574 N N . PHE A 1 197 ? -14.727 -19.672 -14.508 1 83.06 197 PHE A N 1
ATOM 1575 C CA . PHE A 1 197 ? -14.148 -18.688 -13.586 1 83.06 197 PHE A CA 1
ATOM 1576 C C . PHE A 1 197 ? -15.125 -17.547 -13.352 1 83.06 197 PHE A C 1
ATOM 1578 O O . PHE A 1 197 ? -14.75 -16.375 -13.469 1 83.06 197 PHE A O 1
ATOM 1585 N N . PRO A 1 198 ? -16.281 -17.891 -12.945 1 72.69 198 PRO A N 1
ATOM 1586 C CA . PRO A 1 198 ? -17.266 -16.797 -12.883 1 72.69 198 PRO A CA 1
ATOM 1587 C C . PRO A 1 198 ? -16.906 -15.742 -11.844 1 72.69 198 PRO A C 1
ATOM 1589 O O . PRO A 1 198 ? -16.734 -16.062 -10.664 1 72.69 198 PRO A O 1
ATOM 1592 N N . GLN A 1 199 ? -16.812 -14.508 -12.297 1 72.44 199 GLN A N 1
ATOM 1593 C CA . GLN A 1 199 ? -16.578 -13.328 -11.469 1 72.44 199 GLN A CA 1
ATOM 1594 C C . GLN A 1 199 ? -15.258 -13.461 -10.695 1 72.44 199 GLN A C 1
ATOM 1596 O O . GLN A 1 199 ? -15.172 -13.055 -9.539 1 72.44 199 GLN A O 1
ATOM 1601 N N . TYR A 1 200 ? -14.406 -14.156 -11.312 1 78.62 200 TYR A N 1
ATOM 1602 C CA . TYR A 1 200 ? -13.117 -14.391 -10.68 1 78.62 200 TYR A CA 1
ATOM 1603 C C . TYR A 1 200 ? -12.203 -13.18 -10.828 1 78.62 200 TYR A C 1
ATOM 1605 O O . TYR A 1 200 ? -11.406 -12.875 -9.938 1 78.62 200 TYR A O 1
ATOM 1613 N N . SER A 1 201 ? -12.438 -12.406 -11.883 1 80.44 201 SER A N 1
ATOM 1614 C CA . SER A 1 201 ? -11.562 -11.266 -12.125 1 80.44 201 SER A CA 1
ATOM 1615 C C . SER A 1 201 ? -11.852 -10.125 -11.164 1 80.44 201 SER A C 1
ATOM 1617 O O . SER A 1 201 ? -13.016 -9.844 -10.852 1 80.44 201 SER A O 1
ATOM 1619 N N . HIS A 1 202 ? -10.75 -9.484 -10.695 1 80.25 202 HIS A N 1
ATOM 1620 C CA . HIS A 1 202 ? -10.805 -8.352 -9.781 1 80.25 202 HIS A CA 1
ATOM 1621 C C . HIS A 1 202 ? -11.258 -8.781 -8.391 1 80.25 202 HIS A C 1
ATOM 1623 O O . HIS A 1 202 ? -12 -8.062 -7.727 1 80.25 202 HIS A O 1
ATOM 1629 N N . THR A 1 203 ? -11.023 -10.008 -8.195 1 81.88 203 THR A N 1
ATOM 1630 C CA . THR A 1 203 ? -11.281 -10.523 -6.852 1 81.88 203 THR A CA 1
ATOM 1631 C C . THR A 1 203 ? -10.031 -11.18 -6.273 1 81.88 203 THR A C 1
ATOM 1633 O O . THR A 1 203 ? -8.969 -11.156 -6.898 1 81.88 203 THR A O 1
ATOM 1636 N N . SER A 1 204 ? -10.234 -11.672 -5.043 1 88.19 204 SER A N 1
ATOM 1637 C CA . SER A 1 204 ? -9.117 -12.344 -4.387 1 88.19 204 SER A CA 1
ATOM 1638 C C . SER A 1 204 ? -9.258 -13.859 -4.461 1 88.19 204 SER A C 1
ATOM 1640 O O . SER A 1 204 ? -10.375 -14.383 -4.535 1 88.19 204 SER A O 1
ATOM 1642 N N . ASP A 1 205 ? -8.164 -14.484 -4.621 1 90.06 205 ASP A N 1
ATOM 1643 C CA . ASP A 1 205 ? -8.203 -15.945 -4.594 1 90.06 205 ASP A CA 1
ATOM 1644 C C . ASP A 1 205 ? -8.07 -16.469 -3.17 1 90.06 205 ASP A C 1
ATOM 1646 O O . ASP A 1 205 ? -7.414 -17.484 -2.938 1 90.06 205 ASP A O 1
ATOM 1650 N N . GLY A 1 206 ? -8.523 -15.672 -2.238 1 88.94 206 GLY A N 1
ATOM 1651 C CA . GLY A 1 206 ? -8.531 -16.078 -0.842 1 88.94 206 GLY A CA 1
ATOM 1652 C C . GLY A 1 206 ? -7.48 -15.367 -0.011 1 88.94 206 GLY A C 1
ATOM 1653 O O . GLY A 1 206 ? -6.73 -14.531 -0.528 1 88.94 206 GLY A O 1
ATOM 1654 N N . ASN A 1 207 ? -7.508 -15.695 1.251 1 93.75 207 ASN A N 1
ATOM 1655 C CA . ASN A 1 207 ? -6.488 -15.172 2.152 1 93.75 207 ASN A CA 1
ATOM 1656 C C . ASN A 1 207 ? -5.453 -16.234 2.51 1 93.75 207 ASN A C 1
ATOM 1658 O O . ASN A 1 207 ? -5.781 -17.422 2.596 1 93.75 207 ASN A O 1
ATOM 1662 N N . TYR A 1 208 ? -4.305 -15.797 2.67 1 97.12 208 TYR A N 1
ATOM 1663 C CA . TYR A 1 208 ? -3.186 -16.688 2.969 1 97.12 208 TYR A CA 1
ATOM 1664 C C . TYR A 1 208 ? -2.482 -16.266 4.254 1 97.12 208 TYR A C 1
ATOM 1666 O O . TYR A 1 208 ? -2.436 -15.07 4.578 1 97.12 208 TYR A O 1
ATOM 1674 N N . THR A 1 209 ? -2.035 -17.156 4.953 1 98.25 209 THR A N 1
ATOM 1675 C CA . THR A 1 209 ? -0.99 -16.969 5.953 1 98.25 209 THR A CA 1
ATOM 1676 C C . THR A 1 209 ? 0.262 -17.766 5.582 1 98.25 209 THR A C 1
ATOM 1678 O O . THR A 1 209 ? 0.198 -18.969 5.367 1 98.25 209 THR A O 1
ATOM 1681 N N . ILE A 1 210 ? 1.338 -17.109 5.488 1 98.31 210 ILE A N 1
ATOM 1682 C CA . ILE A 1 210 ? 2.561 -17.781 5.059 1 98.31 210 ILE A CA 1
ATOM 1683 C C . ILE A 1 210 ? 3.697 -17.438 6.023 1 98.31 210 ILE A C 1
ATOM 1685 O O . ILE A 1 210 ? 3.6 -16.5 6.801 1 98.31 210 ILE A O 1
ATOM 1689 N N . ARG A 1 211 ? 4.738 -18.234 5.914 1 98.31 211 ARG A N 1
ATOM 1690 C CA . ARG A 1 211 ? 5.953 -17.984 6.684 1 98.31 211 ARG A CA 1
ATOM 1691 C C . ARG A 1 211 ? 6.848 -16.969 5.98 1 98.31 211 ARG A C 1
ATOM 1693 O O . ARG A 1 211 ? 6.973 -16.984 4.754 1 98.31 211 ARG A O 1
ATOM 1700 N N . THR A 1 212 ? 7.504 -16.109 6.73 1 97.88 212 THR A N 1
ATOM 1701 C CA . THR A 1 212 ? 8.336 -15.062 6.16 1 97.88 212 THR A CA 1
ATOM 1702 C C . THR A 1 212 ? 9.75 -15.57 5.895 1 97.88 212 THR A C 1
ATOM 1704 O O . THR A 1 212 ? 10.469 -15.016 5.059 1 97.88 212 THR A O 1
ATOM 1707 N N . GLY A 1 213 ? 10.172 -16.594 6.684 1 97.38 213 GLY A N 1
ATOM 1708 C CA . GLY A 1 213 ? 11.547 -17.062 6.621 1 97.38 213 GLY A CA 1
ATOM 1709 C C . GLY A 1 213 ? 12.477 -16.328 7.57 1 97.38 213 GLY A C 1
ATOM 1710 O O . GLY A 1 213 ? 13.695 -16.5 7.508 1 97.38 213 GLY A O 1
ATOM 1711 N N . LYS A 1 214 ? 11.977 -15.445 8.414 1 95.94 214 LYS A N 1
ATOM 1712 C CA . LYS A 1 214 ? 12.789 -14.664 9.352 1 95.94 214 LYS A CA 1
ATOM 1713 C C . LYS A 1 214 ? 13.562 -15.578 10.297 1 95.94 214 LYS A C 1
ATOM 1715 O O . LYS A 1 214 ? 14.75 -15.359 10.539 1 95.94 214 LYS A O 1
ATOM 1720 N N . ASP A 1 215 ? 12.867 -16.578 10.867 1 95.44 215 ASP A N 1
ATOM 1721 C CA . ASP A 1 215 ? 13.516 -17.5 11.797 1 95.44 215 ASP A CA 1
ATOM 1722 C C . ASP A 1 215 ? 14.367 -18.516 11.055 1 95.44 215 ASP A C 1
ATOM 1724 O O . ASP A 1 215 ? 15.445 -18.891 11.531 1 95.44 215 ASP A O 1
ATOM 1728 N N . ASN A 1 216 ? 13.812 -18.984 9.992 1 95.75 216 ASN A N 1
ATOM 1729 C CA . ASN A 1 216 ? 14.477 -19.938 9.109 1 95.75 216 ASN A CA 1
ATOM 1730 C C . ASN A 1 216 ? 14.102 -19.703 7.652 1 95.75 216 ASN A C 1
ATOM 1732 O O . ASN A 1 216 ? 12.953 -19.906 7.258 1 95.75 216 ASN A O 1
ATOM 1736 N N . THR A 1 217 ? 15.109 -19.359 6.871 1 95.88 217 THR A N 1
ATOM 1737 C CA . THR A 1 217 ? 14.844 -18.953 5.492 1 95.88 217 THR A CA 1
ATOM 1738 C C . THR A 1 217 ? 14.305 -20.125 4.68 1 95.88 217 THR A C 1
ATOM 1740 O O . THR A 1 217 ? 13.734 -19.938 3.604 1 95.88 217 THR A O 1
ATOM 1743 N N . ASP A 1 218 ? 14.438 -21.344 5.156 1 95.12 218 ASP A N 1
ATOM 1744 C CA . ASP A 1 218 ? 13.906 -22.516 4.477 1 95.12 218 ASP A CA 1
ATOM 1745 C C . ASP A 1 218 ? 12.375 -22.484 4.43 1 95.12 218 ASP A C 1
ATOM 1747 O O . ASP A 1 218 ? 11.758 -23.188 3.631 1 95.12 218 ASP A O 1
ATOM 1751 N N . TYR A 1 219 ? 11.852 -21.688 5.266 1 96.44 219 TYR A N 1
ATOM 1752 C CA . TYR A 1 219 ? 10.398 -21.656 5.367 1 96.44 219 TYR A CA 1
ATOM 1753 C C . TYR A 1 219 ? 9.828 -20.484 4.562 1 96.44 219 TYR A C 1
ATOM 1755 O O . TYR A 1 219 ? 8.609 -20.281 4.543 1 96.44 219 TYR A O 1
ATOM 1763 N N . THR A 1 220 ? 10.648 -19.797 3.877 1 97.12 220 THR A N 1
ATOM 1764 C CA . THR A 1 220 ? 10.211 -18.609 3.145 1 97.12 220 THR A CA 1
ATOM 1765 C C . THR A 1 220 ? 9.125 -18.969 2.135 1 97.12 220 THR A C 1
ATOM 1767 O O . THR A 1 220 ? 9.328 -19.844 1.282 1 97.12 220 THR A O 1
ATOM 1770 N N . GLY A 1 221 ? 8.023 -18.312 2.271 1 96.81 221 GLY A N 1
ATOM 1771 C CA . GLY A 1 221 ? 6.965 -18.469 1.286 1 96.81 221 GLY A CA 1
ATOM 1772 C C . GLY A 1 221 ? 6.062 -19.656 1.552 1 96.81 221 GLY A C 1
ATOM 1773 O O . GLY A 1 221 ? 5.082 -19.875 0.838 1 96.81 221 GLY A O 1
ATOM 1774 N N . GLN A 1 222 ? 6.32 -20.438 2.576 1 98 222 GLN A N 1
ATOM 1775 C CA . GLN A 1 222 ? 5.527 -21.625 2.859 1 98 222 GLN A CA 1
ATOM 1776 C C . GLN A 1 222 ? 4.164 -21.266 3.428 1 98 222 GLN A C 1
ATOM 1778 O O . GLN A 1 222 ? 4.07 -20.453 4.359 1 98 222 GLN A O 1
ATOM 1783 N N . ILE A 1 223 ? 3.168 -21.844 2.924 1 98.31 223 ILE A N 1
ATOM 1784 C CA . ILE A 1 223 ? 1.795 -21.594 3.346 1 98.31 223 ILE A CA 1
ATOM 1785 C C . ILE A 1 223 ? 1.528 -22.281 4.68 1 98.31 223 ILE A C 1
ATOM 1787 O O . ILE A 1 223 ? 1.912 -23.438 4.879 1 98.31 223 ILE A O 1
ATOM 1791 N N . THR A 1 224 ? 0.964 -21.547 5.602 1 98.06 224 THR A N 1
ATOM 1792 C CA . THR A 1 224 ? 0.485 -22.109 6.855 1 98.06 224 THR A CA 1
ATOM 1793 C C . THR A 1 224 ? -1.021 -22.359 6.801 1 98.06 224 THR A C 1
ATOM 1795 O O . THR A 1 224 ? -1.519 -23.344 7.355 1 98.06 224 THR A O 1
ATOM 1798 N N . SER A 1 225 ? -1.669 -21.469 6.113 1 97.62 225 SER A N 1
ATOM 1799 C CA . SER A 1 225 ? -3.104 -21.656 5.926 1 97.62 225 SER A CA 1
ATOM 1800 C C . SER A 1 225 ? -3.602 -20.906 4.695 1 97.62 225 SER A C 1
ATOM 1802 O O . SER A 1 225 ? -2.986 -19.922 4.27 1 97.62 225 SER A O 1
ATOM 1804 N N . TRP A 1 226 ? -4.617 -21.406 4.129 1 96.94 226 TRP A N 1
ATOM 1805 C CA . TRP A 1 226 ? -5.363 -20.797 3.035 1 96.94 226 TRP A CA 1
ATOM 1806 C C . TRP A 1 226 ? -6.84 -20.672 3.391 1 96.94 226 TRP A C 1
ATOM 1808 O O . TRP A 1 226 ? -7.492 -21.656 3.73 1 96.94 226 TRP A O 1
ATOM 1818 N N . ASN A 1 227 ? -7.363 -19.422 3.379 1 94.06 227 ASN A N 1
ATOM 1819 C CA . ASN A 1 227 ? -8.719 -19.125 3.824 1 94.06 227 ASN A CA 1
ATOM 1820 C C . ASN A 1 227 ? -8.977 -19.656 5.234 1 94.06 227 ASN A C 1
ATOM 1822 O O . ASN A 1 227 ? -10.031 -20.219 5.508 1 94.06 227 ASN A O 1
ATOM 1826 N N . GLY A 1 228 ? -7.938 -19.656 6.008 1 94 228 GLY A N 1
ATOM 1827 C CA . GLY A 1 228 ? -8.031 -20.062 7.398 1 94 228 GLY A CA 1
ATOM 1828 C C . GLY A 1 228 ? -7.953 -21.562 7.586 1 94 228 GLY A C 1
ATOM 1829 O O . GLY A 1 228 ? -8.039 -22.062 8.711 1 94 228 GLY A O 1
ATOM 1830 N N . MET A 1 229 ? -7.691 -22.281 6.52 1 95.75 229 MET A N 1
ATOM 1831 C CA . MET A 1 229 ? -7.684 -23.75 6.594 1 95.75 229 MET A CA 1
ATOM 1832 C C . MET A 1 229 ? -6.27 -24.297 6.402 1 95.75 229 MET A C 1
ATOM 1834 O O . MET A 1 229 ? -5.547 -23.859 5.508 1 95.75 229 MET A O 1
ATOM 1838 N N . THR A 1 230 ? -5.973 -25.281 7.211 1 97.19 230 THR A N 1
ATOM 1839 C CA . THR A 1 230 ? -4.703 -25.984 7.047 1 97.19 230 THR A CA 1
ATOM 1840 C C . THR A 1 230 ? -4.879 -27.219 6.164 1 97.19 230 THR A C 1
ATOM 1842 O O . THR A 1 230 ? -3.92 -27.688 5.551 1 97.19 230 THR A O 1
ATOM 1845 N N . HIS A 1 231 ? -6.109 -27.703 6.168 1 96.69 231 HIS A N 1
ATOM 1846 C CA . HIS A 1 231 ? -6.469 -28.875 5.379 1 96.69 231 HIS A CA 1
ATOM 1847 C C . HIS A 1 231 ? -7.664 -28.594 4.477 1 96.69 231 HIS A C 1
ATOM 1849 O O . HIS A 1 231 ? -8.656 -28.016 4.922 1 96.69 231 HIS A O 1
ATOM 1855 N N . LEU A 1 232 ? -7.484 -28.969 3.229 1 94.62 232 LEU A N 1
ATOM 1856 C CA . LEU A 1 232 ? -8.586 -28.812 2.291 1 94.62 232 LEU A CA 1
ATOM 1857 C C . LEU A 1 232 ? -9.703 -29.812 2.59 1 94.62 232 LEU A C 1
ATOM 1859 O O . LEU A 1 232 ? -9.453 -31.016 2.684 1 94.62 232 LEU A O 1
ATOM 1863 N N . PRO A 1 233 ? -10.898 -29.391 2.68 1 91.81 233 PRO A N 1
ATOM 1864 C CA . PRO A 1 233 ? -11.969 -30.25 3.197 1 91.81 233 PRO A CA 1
ATOM 1865 C C . PRO A 1 233 ? -12.453 -31.266 2.174 1 91.81 233 PRO A C 1
ATOM 1867 O O . PRO A 1 233 ? -13.125 -32.25 2.537 1 91.81 233 PRO A O 1
ATOM 1870 N N . TRP A 1 234 ? -12.148 -31.141 0.99 1 90.31 234 TRP A N 1
ATOM 1871 C CA . TRP A 1 234 ? -12.703 -32.031 -0.028 1 90.31 234 TRP A CA 1
ATOM 1872 C C . TRP A 1 234 ? -11.766 -33.219 -0.295 1 90.31 234 TRP A C 1
ATOM 1874 O O . TRP A 1 234 ? -12.094 -34.125 -1.062 1 90.31 234 TRP A O 1
ATOM 1884 N N . TRP A 1 235 ? -10.633 -33.219 0.212 1 92.31 235 TRP A N 1
ATOM 1885 C CA . TRP A 1 235 ? -9.727 -34.344 0.113 1 92.31 235 TRP A CA 1
ATOM 1886 C C . TRP A 1 235 ? -9.719 -35.156 1.407 1 92.31 235 TRP A C 1
ATOM 1888 O O . TRP A 1 235 ? -9.469 -34.594 2.484 1 92.31 235 TRP A O 1
ATOM 1898 N N . LYS A 1 236 ? -9.875 -36.406 1.366 1 89.44 236 LYS A N 1
ATOM 1899 C CA . LYS A 1 236 ? -9.945 -37.25 2.545 1 89.44 236 LYS A CA 1
ATOM 1900 C C . LYS A 1 236 ? -8.555 -37.656 3.027 1 89.44 236 LYS A C 1
ATOM 1902 O O . LYS A 1 236 ? -8.336 -37.875 4.223 1 89.44 236 LYS A O 1
ATOM 1907 N N . ASP A 1 237 ? -7.656 -37.75 2.072 1 92.19 237 ASP A N 1
ATOM 1908 C CA . ASP A 1 237 ? -6.277 -38.094 2.416 1 92.19 237 ASP A CA 1
ATOM 1909 C C . ASP A 1 237 ? -5.59 -36.906 3.119 1 92.19 237 ASP A C 1
ATOM 1911 O O . ASP A 1 237 ? -5.539 -35.812 2.584 1 92.19 237 ASP A O 1
ATOM 1915 N N . GLU A 1 238 ? -5.078 -37.188 4.246 1 93.94 238 GLU A N 1
ATOM 1916 C CA . GLU A 1 238 ? -4.496 -36.125 5.082 1 93.94 238 GLU A CA 1
ATOM 1917 C C . GLU A 1 238 ? -3.316 -35.469 4.391 1 93.94 238 GLU A C 1
ATOM 1919 O O . GLU A 1 238 ? -3.172 -34.219 4.445 1 93.94 238 GLU A O 1
ATOM 1924 N N . LYS A 1 239 ? -2.482 -36.219 3.752 1 92.31 239 LYS A N 1
ATOM 1925 C CA . LYS A 1 239 ? -1.29 -35.688 3.1 1 92.31 239 LYS A CA 1
ATOM 1926 C C . LYS A 1 239 ? -1.661 -34.75 1.938 1 92.31 239 LYS A C 1
ATOM 1928 O O . LYS A 1 239 ? -1.054 -33.688 1.757 1 92.31 239 LYS A O 1
ATOM 1933 N N . ILE A 1 240 ? -2.635 -35.125 1.25 1 92.69 240 ILE A N 1
ATOM 1934 C CA . ILE A 1 240 ? -3.064 -34.375 0.078 1 92.69 240 ILE A CA 1
ATOM 1935 C C . ILE A 1 240 ? -3.844 -33.156 0.518 1 92.69 240 ILE A C 1
ATOM 1937 O O . ILE A 1 240 ? -3.781 -32.094 -0.134 1 92.69 240 ILE A O 1
ATOM 1941 N N . ALA A 1 241 ? -4.543 -33.25 1.606 1 95.5 241 ALA A N 1
ATOM 1942 C CA . ALA A 1 241 ? -5.395 -32.156 2.104 1 95.5 241 ALA A CA 1
ATOM 1943 C C . ALA A 1 241 ? -4.562 -31.078 2.787 1 95.5 241 ALA A C 1
ATOM 1945 O O . ALA A 1 241 ? -4.988 -29.938 2.883 1 95.5 241 ALA A O 1
ATOM 1946 N N . ASP A 1 242 ? -3.416 -31.484 3.283 1 97.62 242 ASP A N 1
ATOM 1947 C CA . ASP A 1 242 ? -2.574 -30.578 4.066 1 97.62 242 ASP A CA 1
ATOM 1948 C C . ASP A 1 242 ? -1.853 -29.578 3.164 1 97.62 242 ASP A C 1
ATOM 1950 O O . ASP A 1 242 ? -0.983 -29.969 2.377 1 97.62 242 ASP A O 1
ATOM 1954 N N . VAL A 1 243 ? -2.189 -28.328 3.258 1 97.31 243 VAL A N 1
ATOM 1955 C CA . VAL A 1 243 ? -1.604 -27.312 2.381 1 97.31 243 VAL A CA 1
ATOM 1956 C C . VAL A 1 243 ? -0.349 -26.734 3.025 1 97.31 243 VAL A C 1
ATOM 1958 O O . VAL A 1 243 ? 0.419 -26.016 2.373 1 97.31 243 VAL A O 1
ATOM 1961 N N . ARG A 1 244 ? -0.122 -27.078 4.348 1 96.62 244 ARG A N 1
ATOM 1962 C CA . ARG A 1 244 ? 1.004 -26.516 5.086 1 96.62 244 ARG A CA 1
ATOM 1963 C C . ARG A 1 244 ? 2.332 -26.953 4.469 1 96.62 244 ARG A C 1
ATOM 1965 O O . ARG A 1 244 ? 2.48 -28.094 4.035 1 96.62 244 ARG A O 1
ATOM 1972 N N . GLY A 1 245 ? 3.271 -25.812 4.344 1 96.88 245 GLY A N 1
ATOM 1973 C CA . GLY A 1 245 ? 4.602 -26.109 3.828 1 96.88 245 GLY A CA 1
ATOM 1974 C C . GLY A 1 245 ? 4.707 -25.953 2.324 1 96.88 245 GLY A C 1
ATOM 1975 O O . GLY A 1 245 ? 5.809 -25.875 1.777 1 96.88 245 GLY A O 1
ATOM 1976 N N . SER A 1 246 ? 3.609 -25.969 1.647 1 97.5 246 SER A N 1
ATOM 1977 C CA . SER A 1 246 ? 3.633 -25.703 0.212 1 97.5 246 SER A CA 1
ATOM 1978 C C . SER A 1 246 ? 3.797 -24.219 -0.072 1 97.5 246 SER A C 1
ATOM 1980 O O . SER A 1 246 ? 3.682 -23.391 0.834 1 97.5 246 SER A O 1
ATOM 1982 N N . CYS A 1 247 ? 4.18 -23.938 -1.302 1 97 247 CYS A N 1
ATOM 1983 C CA . CYS A 1 247 ? 4.316 -22.562 -1.737 1 97 247 CYS A CA 1
ATOM 1984 C C . CYS A 1 247 ? 3.379 -22.25 -2.898 1 97 247 CYS A C 1
ATOM 1986 O O . CYS A 1 247 ? 2.816 -23.172 -3.504 1 97 247 CYS A O 1
ATOM 1988 N N . ASP A 1 248 ? 3.184 -21 -3.156 1 93.19 248 ASP A N 1
ATOM 1989 C CA . ASP A 1 248 ? 2.223 -20.625 -4.188 1 93.19 248 ASP A CA 1
ATOM 1990 C C . ASP A 1 248 ? 2.893 -20.547 -5.559 1 93.19 248 ASP A C 1
ATOM 1992 O O . ASP A 1 248 ? 2.258 -20.172 -6.547 1 93.19 248 ASP A O 1
ATOM 1996 N N . GLY A 1 249 ? 4.137 -20.828 -5.664 1 92.69 249 GLY A N 1
ATOM 1997 C CA . GLY A 1 249 ? 4.812 -20.891 -6.953 1 92.69 249 GLY A CA 1
ATOM 1998 C C . GLY A 1 249 ? 5.633 -19.641 -7.25 1 92.69 249 GLY A C 1
ATOM 1999 O O . GLY A 1 249 ? 6.434 -19.625 -8.188 1 92.69 249 GLY A O 1
ATOM 2000 N N . THR A 1 250 ? 5.516 -18.594 -6.461 1 93.12 250 THR A N 1
ATOM 2001 C CA . THR A 1 250 ? 6.195 -17.328 -6.75 1 93.12 250 THR A CA 1
ATOM 2002 C C . THR A 1 250 ? 7.574 -17.297 -6.098 1 93.12 250 THR A C 1
ATOM 2004 O O . THR A 1 250 ? 8.547 -16.844 -6.703 1 93.12 250 THR A O 1
ATOM 2007 N N . ILE A 1 251 ? 7.578 -17.766 -4.879 1 94.56 251 ILE A N 1
ATOM 2008 C CA . ILE A 1 251 ? 8.844 -17.766 -4.145 1 94.56 251 ILE A CA 1
ATOM 2009 C C . ILE A 1 251 ? 8.992 -19.062 -3.365 1 94.56 251 ILE A C 1
ATOM 2011 O O . ILE A 1 251 ? 8.008 -19.656 -2.922 1 94.56 251 ILE A O 1
ATOM 2015 N N . GLN A 1 252 ? 10.195 -19.531 -3.348 1 95.19 252 GLN A N 1
ATOM 2016 C CA . GLN A 1 252 ? 10.617 -20.703 -2.576 1 95.19 252 GLN A CA 1
ATOM 2017 C C . GLN A 1 252 ? 11.789 -20.359 -1.66 1 95.19 252 GLN A C 1
ATOM 2019 O O . GLN A 1 252 ? 12.242 -19.203 -1.629 1 95.19 252 GLN A O 1
ATOM 2024 N N . LYS A 1 253 ? 12.203 -21.344 -0.867 1 95.69 253 LYS A N 1
ATOM 2025 C CA . LYS A 1 253 ? 13.367 -21.109 -0.012 1 95.69 253 LYS A CA 1
ATOM 2026 C C . LYS A 1 253 ? 14.586 -20.734 -0.837 1 95.69 253 LYS A C 1
ATOM 2028 O O . LYS A 1 253 ? 14.781 -21.234 -1.945 1 95.69 253 LYS A O 1
ATOM 2033 N N . PRO A 1 254 ? 15.367 -19.812 -0.335 1 96.38 254 PRO A N 1
ATOM 2034 C CA . PRO A 1 254 ? 16.641 -19.531 -0.994 1 96.38 254 PRO A CA 1
ATOM 2035 C C . PRO A 1 254 ? 17.641 -20.672 -0.867 1 96.38 254 PRO A C 1
ATOM 2037 O O . PRO A 1 254 ? 17.531 -21.5 0.041 1 96.38 254 PRO A O 1
ATOM 2040 N N . GLY A 1 255 ? 18.547 -20.766 -1.787 1 95.31 255 GLY A N 1
ATOM 2041 C CA . GLY A 1 255 ? 19.531 -21.828 -1.752 1 95.31 255 GLY A CA 1
ATOM 2042 C C . GLY A 1 255 ? 18.953 -23.203 -2.066 1 95.31 255 GLY A C 1
ATOM 2043 O O . GLY A 1 255 ? 19.328 -24.203 -1.451 1 95.31 255 GLY A O 1
ATOM 2044 N N . ILE A 1 256 ? 17.953 -23.203 -2.9 1 96 256 ILE A N 1
ATOM 2045 C CA . ILE A 1 256 ? 17.312 -24.453 -3.264 1 96 256 ILE A CA 1
ATOM 2046 C C . ILE A 1 256 ? 18.297 -25.344 -4 1 96 256 ILE A C 1
ATOM 2048 O O . ILE A 1 256 ? 19.109 -24.875 -4.797 1 96 256 ILE A O 1
ATOM 2052 N N . GLN A 1 257 ? 18.188 -26.609 -3.727 1 95.94 257 GLN A N 1
ATOM 2053 C CA . GLN A 1 257 ? 19.094 -27.594 -4.324 1 95.94 257 GLN A CA 1
ATOM 2054 C C . GLN A 1 257 ? 18.359 -28.5 -5.301 1 95.94 257 GLN A C 1
ATOM 2056 O O . GLN A 1 257 ? 17.125 -28.578 -5.273 1 95.94 257 GLN A O 1
ATOM 2061 N N . LYS A 1 258 ? 19.141 -29.141 -6.129 1 96.94 258 LYS A N 1
ATOM 2062 C CA . LYS A 1 258 ? 18.594 -30.047 -7.133 1 96.94 258 LYS A CA 1
ATOM 2063 C C . LYS A 1 258 ? 17.875 -31.219 -6.477 1 96.94 258 LYS A C 1
ATOM 2065 O O . LYS A 1 258 ? 16.906 -31.766 -7.031 1 96.94 258 LYS A O 1
ATOM 2070 N N . LYS A 1 259 ? 18.25 -31.578 -5.289 1 95.5 259 LYS A N 1
ATOM 2071 C CA . LYS A 1 259 ? 17.688 -32.75 -4.602 1 95.5 259 LYS A CA 1
ATOM 2072 C C . LYS A 1 259 ? 16.406 -32.375 -3.859 1 95.5 259 LYS A C 1
ATOM 2074 O O . LYS A 1 259 ? 15.672 -33.25 -3.402 1 95.5 259 LYS A O 1
ATOM 2079 N N . ASP A 1 260 ? 16.188 -31.094 -3.781 1 94.12 260 ASP A N 1
ATOM 2080 C CA . ASP A 1 260 ? 15.016 -30.641 -3.035 1 94.12 260 ASP A CA 1
ATOM 2081 C C . ASP A 1 260 ? 13.727 -30.969 -3.781 1 94.12 260 ASP A C 1
ATOM 2083 O O . ASP A 1 260 ? 13.711 -31.031 -5.012 1 94.12 260 ASP A O 1
ATOM 2087 N N . SER A 1 261 ? 12.734 -31.266 -3.006 1 91.81 261 SER A N 1
ATOM 2088 C CA . SER A 1 261 ? 11.391 -31.391 -3.555 1 91.81 261 SER A CA 1
ATOM 2089 C C . SER A 1 261 ? 10.578 -30.109 -3.332 1 91.81 261 SER A C 1
ATOM 2091 O O . SER A 1 261 ? 10.625 -29.531 -2.248 1 91.81 261 SER A O 1
ATOM 2093 N N . VAL A 1 262 ? 9.953 -29.688 -4.422 1 94.94 262 VAL A N 1
ATOM 2094 C CA . VAL A 1 262 ? 9.133 -28.484 -4.352 1 94.94 262 VAL A CA 1
ATOM 2095 C C . VAL A 1 262 ? 7.656 -28.859 -4.41 1 94.94 262 VAL A C 1
ATOM 2097 O O . VAL A 1 262 ? 7.25 -29.672 -5.238 1 94.94 262 VAL A O 1
ATOM 2100 N N . VAL A 1 263 ? 6.906 -28.391 -3.41 1 96.44 263 VAL A N 1
ATOM 2101 C CA . VAL A 1 263 ? 5.461 -28.594 -3.408 1 96.44 263 VAL A CA 1
ATOM 2102 C C . VAL A 1 263 ? 4.754 -27.25 -3.592 1 96.44 263 VAL A C 1
ATOM 2104 O O . VAL A 1 263 ? 5.016 -26.297 -2.854 1 96.44 263 VAL A O 1
ATOM 2107 N N . GLN A 1 264 ? 3.885 -27.203 -4.543 1 96.81 264 GLN A N 1
ATOM 2108 C CA . GLN A 1 264 ? 3.166 -25.969 -4.832 1 96.81 264 GLN A CA 1
ATOM 2109 C C . GLN A 1 264 ? 1.659 -26.156 -4.68 1 96.81 264 GLN A C 1
ATOM 2111 O O . GLN A 1 264 ? 1.117 -27.188 -5.066 1 96.81 264 GLN A O 1
ATOM 2116 N N . PHE A 1 265 ? 1.096 -25.203 -4.074 1 96.81 265 PHE A N 1
ATOM 2117 C CA . PHE A 1 265 ? -0.358 -25.156 -3.969 1 96.81 265 PHE A CA 1
ATOM 2118 C C . PHE A 1 265 ? -0.945 -24.172 -4.973 1 96.81 265 PHE A C 1
ATOM 2120 O O . PHE A 1 265 ? -0.578 -23 -4.988 1 96.81 265 PHE A O 1
ATOM 2127 N N . GLN A 1 266 ? -1.807 -24.672 -5.789 1 94.88 266 GLN A N 1
ATOM 2128 C CA . GLN A 1 266 ? -2.539 -23.844 -6.734 1 94.88 266 GLN A CA 1
ATOM 2129 C C . GLN A 1 266 ? -3.99 -23.656 -6.297 1 94.88 266 GLN A C 1
ATOM 2131 O O . GLN A 1 266 ? -4.812 -24.562 -6.453 1 94.88 266 GLN A O 1
ATOM 2136 N N . SER A 1 267 ? -4.289 -22.453 -5.902 1 93.31 267 SER A N 1
ATOM 2137 C CA . SER A 1 267 ? -5.602 -22.188 -5.328 1 93.31 267 SER A CA 1
ATOM 2138 C C . SER A 1 267 ? -6.699 -22.297 -6.383 1 93.31 267 SER A C 1
ATOM 2140 O O . SER A 1 267 ? -7.824 -22.688 -6.074 1 93.31 267 SER A O 1
ATOM 2142 N N . PHE A 1 268 ? -6.418 -21.969 -7.648 1 91.5 268 PHE A N 1
ATOM 2143 C CA . PHE A 1 268 ? -7.461 -21.984 -8.664 1 91.5 268 PHE A CA 1
ATOM 2144 C C . PHE A 1 268 ? -7.805 -23.422 -9.062 1 91.5 268 PHE A C 1
ATOM 2146 O O . PHE A 1 268 ? -8.836 -23.656 -9.703 1 91.5 268 PHE A O 1
ATOM 2153 N N . LEU A 1 269 ? -7 -24.359 -8.617 1 93.44 269 LEU A N 1
ATOM 2154 C CA . LEU A 1 269 ? -7.293 -25.766 -8.852 1 93.44 269 LEU A CA 1
ATO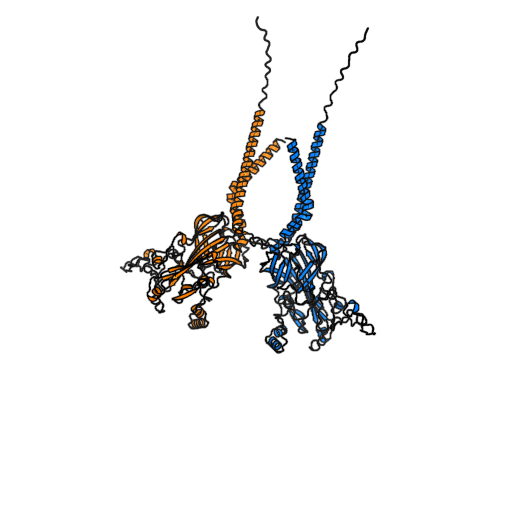M 2155 C C . LEU A 1 269 ? -7.559 -26.484 -7.531 1 93.44 269 LEU A C 1
ATOM 2157 O O . LEU A 1 269 ? -7.902 -27.672 -7.527 1 93.44 269 LEU A O 1
ATOM 2161 N N . CYS A 1 270 ? -7.301 -25.875 -6.465 1 91.69 270 CYS A N 1
ATOM 2162 C CA . CYS A 1 270 ? -7.605 -26.344 -5.117 1 91.69 270 CYS A CA 1
ATOM 2163 C C . CYS A 1 270 ? -6.855 -27.625 -4.805 1 91.69 270 CYS A C 1
ATOM 2165 O O . CYS A 1 270 ? -7.434 -28.578 -4.27 1 91.69 270 CYS A O 1
ATOM 2167 N N . ARG A 1 271 ? -5.621 -27.641 -5.164 1 94.62 271 ARG A N 1
ATOM 2168 C CA . ARG A 1 271 ? -4.797 -28.797 -4.871 1 94.62 271 ARG A CA 1
ATOM 2169 C C . ARG A 1 271 ? -3.314 -28.453 -4.926 1 94.62 271 ARG A C 1
ATOM 2171 O O . ARG A 1 271 ? -2.939 -27.375 -5.367 1 94.62 271 ARG A O 1
ATOM 2178 N N . LYS A 1 272 ? -2.521 -29.438 -4.469 1 95.94 272 LYS A N 1
ATOM 2179 C CA . LYS A 1 272 ? -1.069 -29.281 -4.48 1 95.94 272 LYS A CA 1
ATOM 2180 C C . LYS A 1 272 ? -0.444 -30.062 -5.637 1 95.94 272 LYS A C 1
ATOM 2182 O O . LYS A 1 272 ? -1.031 -31.016 -6.141 1 95.94 272 LYS A O 1
ATOM 2187 N N . TYR A 1 273 ? 0.656 -29.656 -6.078 1 96.19 273 TYR A N 1
ATOM 2188 C CA . TYR A 1 273 ? 1.479 -30.312 -7.09 1 96.19 273 TYR A CA 1
ATOM 2189 C C . TYR A 1 273 ? 2.896 -30.531 -6.574 1 96.19 273 TYR A C 1
ATOM 2191 O O . TYR A 1 273 ? 3.488 -29.641 -5.957 1 96.19 273 TYR A O 1
ATOM 2199 N N . ASN A 1 274 ? 3.414 -31.688 -6.809 1 95.06 274 ASN A N 1
ATOM 2200 C CA . ASN A 1 274 ? 4.805 -32 -6.492 1 95.06 274 ASN A CA 1
ATOM 2201 C C . ASN A 1 274 ? 5.715 -31.781 -7.695 1 95.06 274 ASN A C 1
ATOM 2203 O O . ASN A 1 274 ? 5.398 -32.219 -8.805 1 95.06 274 ASN A O 1
ATOM 2207 N N . LEU A 1 275 ? 6.793 -31.125 -7.461 1 97.06 275 LEU A N 1
ATOM 2208 C CA . LEU A 1 275 ? 7.762 -30.828 -8.508 1 97.06 275 LEU A CA 1
ATOM 2209 C C . LEU A 1 275 ? 9.133 -31.391 -8.156 1 97.06 275 LEU A C 1
ATOM 2211 O O . LEU A 1 275 ? 9.492 -31.469 -6.98 1 97.06 275 LEU A O 1
ATOM 2215 N N . HIS A 1 276 ? 9.867 -31.797 -9.156 1 96.19 276 HIS A N 1
ATOM 2216 C CA . HIS A 1 276 ? 11.227 -32.281 -8.984 1 96.19 276 HIS A CA 1
ATOM 2217 C C . HIS A 1 276 ? 12.172 -31.672 -10.008 1 96.19 276 HIS A C 1
ATOM 2219 O O . HIS A 1 276 ? 11.734 -31.219 -11.07 1 96.19 276 HIS A O 1
ATOM 2225 N N . TYR A 1 277 ? 13.391 -31.672 -9.68 1 97.44 277 TYR A N 1
ATOM 2226 C CA . TYR A 1 277 ? 14.391 -31.109 -10.562 1 97.44 277 TYR A CA 1
ATOM 2227 C C . TYR A 1 277 ? 14.445 -31.859 -11.883 1 97.44 277 TYR A C 1
ATOM 2229 O O . TYR A 1 277 ? 14.375 -33.094 -11.906 1 97.44 277 TYR A O 1
ATOM 2237 N N . HIS A 1 278 ? 14.547 -31.094 -12.961 1 95.62 278 HIS A N 1
ATOM 2238 C CA . HIS A 1 278 ? 14.547 -31.688 -14.289 1 95.62 278 HIS A CA 1
ATOM 2239 C C . HIS A 1 278 ? 15.719 -31.188 -15.125 1 95.62 278 HIS A C 1
ATOM 2241 O O . HIS A 1 278 ? 16.359 -31.969 -15.828 1 95.62 278 HIS A O 1
ATOM 2247 N N . GLU A 1 279 ? 15.945 -29.859 -15.047 1 96.5 279 GLU A N 1
ATOM 2248 C CA . GLU A 1 279 ? 17.016 -29.297 -15.867 1 96.5 279 GLU A CA 1
ATOM 2249 C C . GLU A 1 279 ? 17.5 -27.969 -15.305 1 96.5 279 GLU A C 1
ATOM 2251 O O . GLU A 1 279 ? 16.844 -27.375 -14.453 1 96.5 279 GLU A O 1
ATOM 2256 N N . SER A 1 280 ? 18.719 -27.625 -15.789 1 96.81 280 SER A N 1
ATOM 2257 C CA . SER A 1 280 ? 19.25 -26.297 -15.516 1 96.81 280 SER A CA 1
ATOM 2258 C C . SER A 1 280 ? 19.359 -25.469 -16.797 1 96.81 280 SER A C 1
ATOM 2260 O O . SER A 1 280 ? 19.828 -25.969 -17.812 1 96.81 280 SER A O 1
ATOM 2262 N N . LYS A 1 281 ? 18.812 -24.344 -16.719 1 95.81 281 LYS A N 1
ATOM 2263 C CA . LYS A 1 281 ? 18.953 -23.453 -17.859 1 95.81 281 LYS A CA 1
ATOM 2264 C C . LYS A 1 281 ? 18.906 -21.984 -17.422 1 95.81 281 LYS A C 1
ATOM 2266 O O . LYS A 1 281 ? 18.625 -21.688 -16.266 1 95.81 281 LYS A O 1
ATOM 2271 N N . THR A 1 282 ? 19.281 -21.109 -18.391 1 96.38 282 THR A N 1
ATOM 2272 C CA . THR A 1 282 ? 19.203 -19.672 -18.156 1 96.38 282 THR A CA 1
ATOM 2273 C C . THR A 1 282 ? 17.906 -19.094 -18.734 1 96.38 282 THR A C 1
ATOM 2275 O O . THR A 1 282 ? 17.484 -19.484 -19.828 1 96.38 282 THR A O 1
ATOM 2278 N N . VAL A 1 283 ? 17.234 -18.422 -17.906 1 96.56 283 VAL A N 1
ATOM 2279 C CA . VAL A 1 283 ? 16.047 -17.672 -18.312 1 96.56 283 VAL A CA 1
ATOM 2280 C C . VAL A 1 283 ? 16.266 -16.188 -18.094 1 96.56 283 VAL A C 1
ATOM 2282 O O . VAL A 1 283 ? 16.562 -15.75 -16.969 1 96.56 283 VAL A O 1
ATOM 2285 N N . ASN A 1 284 ? 16.172 -15.32 -19.141 1 94.69 284 ASN A N 1
ATOM 2286 C CA . ASN A 1 284 ? 16.484 -13.898 -19.047 1 94.69 284 ASN A CA 1
ATOM 2287 C C . ASN A 1 284 ? 17.906 -13.664 -18.547 1 94.69 284 ASN A C 1
ATOM 2289 O O . ASN A 1 284 ? 18.141 -12.781 -17.719 1 94.69 284 ASN A O 1
ATOM 2293 N N . SER A 1 285 ? 18.766 -14.594 -18.875 1 94.62 285 SER A N 1
ATOM 2294 C CA . SER A 1 285 ? 20.188 -14.523 -18.562 1 94.62 285 SER A CA 1
ATOM 2295 C C . SER A 1 285 ? 20.438 -14.781 -17.078 1 94.62 285 SER A C 1
ATOM 2297 O O . SER A 1 285 ? 21.484 -14.43 -16.547 1 94.62 285 SER A O 1
ATOM 2299 N N . ILE A 1 286 ? 19.438 -15.312 -16.438 1 97.62 286 ILE A N 1
ATOM 2300 C CA . ILE A 1 286 ? 19.531 -15.672 -15.031 1 97.62 286 ILE A CA 1
ATOM 2301 C C . ILE A 1 286 ? 19.578 -17.188 -14.891 1 97.62 286 ILE A C 1
ATOM 2303 O O . ILE A 1 286 ? 18.734 -17.891 -15.445 1 97.62 286 ILE A O 1
ATOM 2307 N N . PRO A 1 287 ? 20.578 -17.688 -14.227 1 97.31 287 PRO A N 1
ATOM 2308 C CA . PRO A 1 287 ? 20.609 -19.141 -14.031 1 97.31 287 PRO A CA 1
ATOM 2309 C C . PRO A 1 287 ? 19.438 -19.656 -13.203 1 97.31 287 PRO A C 1
ATOM 2311 O O . PRO A 1 287 ? 19.078 -19.047 -12.188 1 97.31 287 PRO A O 1
ATOM 2314 N N . THR A 1 288 ? 18.828 -20.812 -13.625 1 98.12 288 THR A N 1
ATOM 2315 C CA . THR A 1 288 ? 17.672 -21.344 -12.93 1 98.12 288 THR A CA 1
ATOM 2316 C C . THR A 1 288 ? 17.734 -22.875 -12.875 1 98.12 288 THR A C 1
ATOM 2318 O O . THR A 1 288 ? 18.469 -23.5 -13.641 1 98.12 288 THR A O 1
ATOM 2321 N N . TYR A 1 289 ? 17.141 -23.406 -11.875 1 98.44 289 TYR A N 1
ATOM 2322 C CA . TYR A 1 289 ? 16.781 -24.812 -11.828 1 98.44 289 TYR A CA 1
ATOM 2323 C C . TYR A 1 289 ? 15.344 -25.031 -12.273 1 98.44 289 TYR A C 1
ATOM 2325 O O . TYR A 1 289 ? 14.422 -24.406 -11.742 1 98.44 289 TYR A O 1
ATOM 2333 N N . GLY A 1 290 ? 15.211 -25.859 -13.266 1 98.06 290 GLY A N 1
ATOM 2334 C CA . GLY A 1 290 ? 13.867 -26.203 -13.695 1 98.06 290 GLY A CA 1
ATOM 2335 C C . GLY A 1 290 ? 13.25 -27.328 -12.875 1 98.06 290 GLY A C 1
ATOM 2336 O O . GLY A 1 290 ? 13.781 -28.438 -12.828 1 98.06 290 GLY A O 1
ATOM 2337 N N . PHE A 1 291 ? 12.227 -27 -12.18 1 97.94 291 PHE A N 1
ATOM 2338 C CA . PHE A 1 291 ? 11.453 -27.984 -11.445 1 97.94 291 PHE A CA 1
ATOM 2339 C C . PHE A 1 291 ? 10.172 -28.344 -12.195 1 97.94 291 PHE A C 1
ATOM 2341 O O . PHE A 1 291 ? 9.281 -27.5 -12.344 1 97.94 291 PHE A O 1
ATOM 2348 N N . LYS A 1 292 ? 10.133 -29.5 -12.617 1 96.62 292 LYS A N 1
ATOM 2349 C CA . LYS A 1 292 ? 9.031 -29.984 -13.445 1 96.62 292 LYS A CA 1
ATOM 2350 C C . LYS A 1 292 ? 7.934 -30.609 -12.594 1 96.62 292 LYS A C 1
ATOM 2352 O O . LYS A 1 292 ? 8.219 -31.312 -11.617 1 96.62 292 LYS A O 1
ATOM 2357 N N . VAL A 1 293 ? 6.695 -30.312 -12.977 1 96 293 VAL A N 1
ATOM 2358 C CA . VAL A 1 293 ? 5.566 -30.984 -12.344 1 96 293 VAL A CA 1
ATOM 2359 C C . VAL A 1 293 ? 5.637 -32.469 -12.625 1 96 293 VAL A C 1
ATOM 2361 O O . VAL A 1 293 ? 5.875 -32.906 -13.758 1 96 293 VAL A O 1
ATOM 2364 N N . GLU A 1 294 ? 5.418 -33.188 -11.594 1 91.88 294 GLU A N 1
ATOM 2365 C CA . GLU A 1 294 ? 5.527 -34.656 -11.75 1 91.88 294 GLU A CA 1
ATOM 2366 C C . GLU A 1 294 ? 4.527 -35.156 -12.781 1 91.88 294 GLU A C 1
ATOM 2368 O O . GLU A 1 294 ? 3.375 -34.719 -12.812 1 91.88 294 GLU A O 1
ATOM 2373 N N . ASP A 1 295 ? 4.957 -36.062 -13.555 1 82.69 295 ASP A N 1
ATOM 2374 C CA . ASP A 1 295 ? 4.117 -36.625 -14.602 1 82.69 295 ASP A CA 1
ATOM 2375 C C . ASP A 1 295 ? 2.928 -37.375 -14.008 1 82.69 295 ASP A C 1
ATOM 2377 O O . ASP A 1 295 ? 1.878 -37.5 -14.641 1 82.69 295 ASP A O 1
ATOM 2381 N N . ASP A 1 296 ? 3.146 -37.844 -12.805 1 85.19 296 ASP A N 1
ATOM 2382 C CA . ASP A 1 296 ? 2.086 -38.625 -12.172 1 85.19 296 ASP A CA 1
ATOM 2383 C C . ASP A 1 296 ? 1.208 -37.75 -11.289 1 85.19 296 ASP A C 1
ATOM 2385 O O . ASP A 1 296 ? 0.514 -38.25 -10.398 1 85.19 296 ASP A O 1
ATOM 2389 N N . SER A 1 297 ? 1.272 -36.5 -11.555 1 89 297 SER A N 1
ATOM 2390 C CA . SER A 1 297 ? 0.5 -35.562 -10.742 1 89 297 SER A CA 1
ATOM 2391 C C . SER A 1 297 ? -0.997 -35.812 -10.883 1 89 297 SER A C 1
ATOM 2393 O O . SER A 1 297 ? -1.772 -35.469 -9.984 1 89 297 SER A O 1
ATOM 2395 N N . TYR A 1 298 ? -1.366 -36.406 -11.969 1 92.88 298 TYR A N 1
ATOM 2396 C CA . TYR A 1 298 ? -2.779 -36.656 -12.203 1 92.88 298 TYR A CA 1
ATOM 2397 C C . TYR A 1 298 ? -3.064 -38.156 -12.117 1 92.88 298 TYR A C 1
ATOM 2399 O O . TYR A 1 298 ? -4.109 -38.625 -12.578 1 92.88 298 TYR A O 1
ATOM 2407 N N . ASP A 1 299 ? -2.211 -38.875 -11.594 1 93 299 ASP A N 1
ATOM 2408 C CA . ASP A 1 299 ? -2.387 -40.312 -11.484 1 93 299 ASP A CA 1
ATOM 2409 C C . ASP A 1 299 ? -3.055 -40.688 -10.156 1 93 299 ASP A C 1
ATOM 2411 O O . ASP A 1 299 ? -2.377 -40.875 -9.148 1 93 299 ASP A O 1
ATOM 2415 N N . ALA A 1 300 ? -4.293 -40.938 -10.25 1 92.25 300 ALA A N 1
ATOM 2416 C CA . ALA A 1 300 ? -5.055 -41.219 -9.031 1 92.25 300 ALA A CA 1
ATOM 2417 C C . ALA A 1 300 ? -4.938 -42.688 -8.648 1 92.25 300 ALA A C 1
ATOM 2419 O O . ALA A 1 300 ? -5.43 -43.094 -7.598 1 92.25 300 ALA A O 1
ATOM 2420 N N . ILE A 1 301 ? -4.316 -43.5 -9.508 1 92 301 ILE A N 1
ATOM 2421 C CA . ILE A 1 301 ? -4.02 -44.875 -9.148 1 92 301 ILE A CA 1
ATOM 2422 C C . ILE A 1 301 ? -2.838 -44.906 -8.18 1 92 301 ILE A C 1
ATOM 2424 O O . ILE A 1 301 ? -2.875 -45.625 -7.172 1 92 301 ILE A O 1
ATOM 2428 N N . LYS A 1 302 ? -1.902 -44.125 -8.547 1 90 302 LYS A N 1
ATOM 2429 C CA . LYS A 1 302 ? -0.717 -44 -7.699 1 90 302 LYS A CA 1
ATOM 2430 C C . LYS A 1 302 ? -0.999 -43.188 -6.449 1 90 302 LYS A C 1
ATOM 2432 O O . LYS A 1 302 ? -0.418 -43.438 -5.391 1 90 302 LYS A O 1
ATOM 2437 N N . MET A 1 303 ? -1.849 -42.219 -6.598 1 90.62 303 MET A N 1
ATOM 2438 C CA . MET A 1 303 ? -2.26 -41.375 -5.488 1 90.62 303 MET A CA 1
ATOM 2439 C C . MET A 1 303 ? -3.766 -41.469 -5.262 1 90.62 303 MET A C 1
ATOM 2441 O O . MET A 1 303 ? -4.504 -40.531 -5.574 1 90.62 303 MET A O 1
ATOM 2445 N N . PRO A 1 304 ? -4.133 -42.406 -4.582 1 90.25 304 PRO A N 1
ATOM 2446 C CA . PRO A 1 304 ? -5.562 -42.719 -4.473 1 90.25 304 PRO A CA 1
ATOM 2447 C C . PRO A 1 304 ? -6.344 -41.594 -3.771 1 90.25 304 PRO A C 1
ATOM 2449 O O . PRO A 1 304 ? -7.566 -41.531 -3.906 1 90.25 304 PRO A O 1
ATOM 2452 N N . GLY A 1 305 ? -5.645 -40.812 -3.059 1 90.38 305 GLY A N 1
ATOM 2453 C CA . GLY A 1 305 ? -6.328 -39.688 -2.424 1 90.38 305 GLY A CA 1
ATOM 2454 C C . GLY A 1 305 ? -6.984 -38.75 -3.414 1 90.38 305 GLY A C 1
ATOM 2455 O O . GLY A 1 305 ? -7.902 -38 -3.061 1 90.38 305 GLY A O 1
ATOM 2456 N N . TYR A 1 306 ? -6.582 -38.781 -4.691 1 93.62 306 TYR A N 1
ATOM 2457 C CA . TYR A 1 306 ? -7.113 -37.906 -5.723 1 93.62 306 TYR A CA 1
ATOM 2458 C C . TYR A 1 306 ? -8.141 -38.625 -6.582 1 93.62 306 TYR A C 1
ATOM 2460 O O . TYR A 1 306 ? -8.516 -38.156 -7.656 1 93.62 306 TYR A O 1
ATOM 2468 N N . ARG A 1 307 ? -8.664 -39.688 -6.121 1 92.81 307 ARG A N 1
ATOM 2469 C CA . ARG A 1 307 ? -9.594 -40.469 -6.918 1 92.81 307 ARG A CA 1
ATOM 2470 C C . ARG A 1 307 ? -10.93 -39.75 -7.074 1 92.81 307 ARG A C 1
ATOM 2472 O O . ARG A 1 307 ? -11.43 -39.156 -6.129 1 92.81 307 ARG A O 1
ATOM 2479 N N . TYR A 1 308 ? -11.367 -39.781 -8.281 1 92.94 308 TYR A N 1
ATOM 2480 C CA . TYR A 1 308 ? -12.727 -39.344 -8.547 1 92.94 308 TYR A CA 1
ATOM 2481 C C . TYR A 1 308 ? -13.75 -40.25 -7.891 1 92.94 308 TYR A C 1
ATOM 2483 O O . TYR A 1 308 ? -13.664 -41.469 -8.008 1 92.94 308 TYR A O 1
ATOM 2491 N N . GLY A 1 309 ? -14.672 -39.75 -7.188 1 89.25 309 GLY A N 1
ATOM 2492 C CA . GLY A 1 309 ? -15.648 -40.531 -6.449 1 89.25 309 GLY A CA 1
ATOM 2493 C C . GLY A 1 309 ? -16.609 -41.281 -7.348 1 89.25 309 GLY A C 1
ATOM 2494 O O . GLY A 1 309 ? -17.094 -42.344 -6.992 1 89.25 309 GLY A O 1
ATOM 2495 N N . ASN A 1 310 ? -16.828 -40.781 -8.516 1 92.12 310 ASN A N 1
ATOM 2496 C CA . ASN A 1 310 ? -17.75 -41.375 -9.477 1 92.12 310 ASN A CA 1
ATOM 2497 C C . ASN A 1 310 ? -19.047 -41.812 -8.805 1 92.12 310 ASN A C 1
ATOM 2499 O O . ASN A 1 310 ? -19.422 -43 -8.898 1 92.12 310 ASN A O 1
ATOM 2503 N N . VAL A 1 311 ? -19.703 -40.969 -8.234 1 86.56 311 VAL A N 1
ATOM 2504 C CA . VAL A 1 311 ? -20.938 -41.219 -7.5 1 86.56 311 VAL A CA 1
ATOM 2505 C C . VAL A 1 311 ? -22.031 -41.656 -8.469 1 86.56 311 VAL A C 1
ATOM 2507 O O . VAL A 1 311 ? -22.953 -42.406 -8.086 1 86.56 311 VAL A O 1
ATOM 2510 N N . GLU A 1 312 ? -21.891 -41.281 -9.68 1 84.31 312 GLU A N 1
ATOM 2511 C CA . GLU A 1 312 ? -22.859 -41.625 -10.727 1 84.31 312 GLU A CA 1
ATOM 2512 C C . GLU A 1 312 ? -22.656 -43.062 -11.195 1 84.31 312 GLU A C 1
ATOM 2514 O O . GLU A 1 312 ? -23.5 -43.594 -11.906 1 84.31 312 GLU A O 1
ATOM 2519 N N . LYS A 1 313 ? -21.594 -43.719 -10.797 1 92.06 313 LYS A N 1
ATOM 2520 C CA . LYS A 1 313 ? -21.312 -45.125 -11.07 1 92.06 313 LYS A CA 1
ATOM 2521 C C . LYS A 1 313 ? -21.312 -45.406 -12.57 1 92.06 313 LYS A C 1
ATOM 2523 O O . LYS A 1 313 ? -21.953 -46.344 -13.031 1 92.06 313 LYS A O 1
ATOM 2528 N N . VAL A 1 314 ? -20.609 -44.594 -13.258 1 91.75 314 VAL A N 1
ATOM 2529 C CA . VAL A 1 314 ? -20.578 -44.656 -14.719 1 91.75 314 VAL A CA 1
ATOM 2530 C C . VAL A 1 314 ? -19.234 -45.188 -15.172 1 91.75 314 VAL A C 1
ATOM 2532 O O . VAL A 1 314 ? -18.188 -44.812 -14.641 1 91.75 314 VAL A O 1
ATOM 2535 N N . ASN A 1 315 ? -19.312 -46.125 -16.125 1 93.62 315 ASN A N 1
ATOM 2536 C CA . ASN A 1 315 ? -18.078 -46.594 -16.781 1 93.62 315 ASN A CA 1
ATOM 2537 C C . ASN A 1 315 ? -17.75 -45.719 -18 1 93.62 315 ASN A C 1
ATOM 2539 O O . ASN A 1 315 ? -18.188 -46.031 -19.109 1 93.62 315 ASN A O 1
ATOM 2543 N N . TYR A 1 316 ? -16.891 -44.812 -17.844 1 92.94 316 TYR A N 1
ATOM 2544 C CA . TYR A 1 316 ? -16.562 -43.875 -18.906 1 92.94 316 TYR A CA 1
ATOM 2545 C C . TYR A 1 316 ? -15.609 -44.5 -19.922 1 92.94 316 TYR A C 1
ATOM 2547 O O . TYR A 1 316 ? -15.531 -44.062 -21.062 1 92.94 316 TYR A O 1
ATOM 2555 N N . PHE A 1 317 ? -14.906 -45.531 -19.453 1 94.38 317 PHE A N 1
ATOM 2556 C CA . PHE A 1 317 ? -13.93 -46.188 -20.312 1 94.38 317 PHE A CA 1
ATOM 2557 C C . PHE A 1 317 ? -14.055 -47.719 -20.203 1 94.38 317 PHE A C 1
ATOM 2559 O O . PHE A 1 317 ? -13.203 -48.375 -19.594 1 94.38 317 PHE A O 1
ATOM 2566 N N . PRO A 1 318 ? -14.953 -48.281 -20.906 1 91.25 318 PRO A N 1
ATOM 2567 C CA . PRO A 1 318 ? -15.281 -49.688 -20.719 1 91.25 318 PRO A CA 1
ATOM 2568 C C . PRO A 1 318 ? -14.141 -50.625 -21.141 1 91.25 318 PRO A C 1
ATOM 2570 O O . PRO A 1 318 ? -14.055 -51.75 -20.641 1 91.25 318 PRO A O 1
ATOM 2573 N N . ASN A 1 319 ? -13.273 -50.188 -22 1 91.38 319 ASN A N 1
ATOM 2574 C CA . ASN A 1 319 ? -12.211 -51.094 -22.453 1 91.38 319 ASN A CA 1
ATOM 2575 C C . ASN A 1 319 ? -10.961 -50.969 -21.594 1 91.38 319 ASN A C 1
ATOM 2577 O O . ASN A 1 319 ? -9.961 -51.625 -21.844 1 91.38 319 ASN A O 1
ATOM 2581 N N . TRP A 1 320 ? -11.008 -50.125 -20.641 1 94.31 320 TRP A N 1
ATOM 2582 C CA . TRP A 1 320 ? -9.898 -49.969 -19.703 1 94.31 320 TRP A CA 1
ATOM 2583 C C . TRP A 1 320 ? -10.227 -50.594 -18.359 1 94.31 320 TRP A C 1
ATOM 2585 O O . TRP A 1 320 ? -11.367 -50.531 -17.891 1 94.31 320 TRP A O 1
ATOM 2595 N N . PRO A 1 321 ? -9.273 -51.219 -17.641 1 94.56 321 PRO A N 1
ATOM 2596 C CA . PRO A 1 321 ? -7.895 -51.469 -18.062 1 94.56 321 PRO A CA 1
ATOM 2597 C C . PRO A 1 321 ? -7.715 -52.812 -18.75 1 94.56 321 PRO A C 1
ATOM 2599 O O . PRO A 1 321 ? -6.625 -53.125 -19.234 1 94.56 321 PRO A O 1
ATOM 2602 N N . CYS A 1 322 ? -8.742 -53.656 -18.875 1 94.56 322 CYS A N 1
ATOM 2603 C CA . CYS A 1 322 ? -8.578 -55.062 -19.172 1 94.56 322 CYS A CA 1
ATOM 2604 C C . CYS A 1 322 ? -8.961 -55.375 -20.609 1 94.56 322 CYS A C 1
ATOM 2606 O O . CYS A 1 322 ? -8.867 -56.531 -21.047 1 94.56 322 CYS A O 1
ATOM 2608 N N . GLY A 1 323 ? -9.336 -54.469 -21.391 1 91.38 323 GLY A N 1
ATOM 2609 C CA . GLY A 1 323 ? -9.758 -54.688 -22.766 1 91.38 323 GLY A CA 1
ATOM 2610 C C . GLY A 1 323 ? -11.203 -55.125 -22.875 1 91.38 323 GLY A C 1
ATOM 2611 O O . GLY A 1 323 ? -11.883 -55.312 -21.859 1 91.38 323 GLY A O 1
ATOM 2612 N N . PRO A 1 324 ? -11.711 -55.375 -24.141 1 88.94 324 PRO A N 1
ATOM 2613 C CA . PRO A 1 324 ? -13.133 -55.656 -24.375 1 88.94 324 PRO A CA 1
ATOM 2614 C C . PRO A 1 324 ? -13.531 -57.094 -24.016 1 88.94 324 PRO A C 1
ATOM 2616 O O . PRO A 1 324 ? -14.711 -57.344 -23.781 1 88.94 324 PRO A O 1
ATOM 2619 N N . ASN A 1 325 ? -12.68 -58 -23.812 1 90 325 ASN A N 1
ATOM 2620 C CA . ASN A 1 325 ? -13.023 -59.406 -23.672 1 90 325 ASN A CA 1
ATOM 2621 C C . ASN A 1 325 ? -12.875 -59.875 -22.234 1 90 325 ASN A C 1
ATOM 2623 O O . ASN A 1 325 ? -12.984 -61.094 -21.953 1 90 325 ASN A O 1
ATOM 2627 N N . HIS A 1 326 ? -12.641 -58.938 -21.375 1 92.31 326 HIS A N 1
ATOM 2628 C CA . HIS A 1 326 ? -12.453 -59.344 -19.984 1 92.31 326 HIS A CA 1
ATOM 2629 C C . HIS A 1 326 ? -13.789 -59.656 -19.312 1 92.31 326 HIS A C 1
ATOM 2631 O O . HIS A 1 326 ? -14.727 -58.875 -19.391 1 92.31 326 HIS A O 1
ATOM 2637 N N . THR A 1 327 ? -13.945 -60.875 -18.688 1 89.31 327 THR A N 1
ATOM 2638 C CA . THR A 1 327 ? -15.125 -61.312 -17.953 1 89.31 327 THR A CA 1
ATOM 2639 C C . THR A 1 327 ? -14.734 -61.938 -16.609 1 89.31 327 THR A C 1
ATOM 2641 O O . THR A 1 327 ? -13.789 -62.719 -16.547 1 89.31 327 THR A O 1
ATOM 2644 N N . ARG A 1 328 ? -15.484 -61.5 -15.633 1 90.19 328 ARG A N 1
ATOM 2645 C CA . ARG A 1 328 ? -15.242 -62.062 -14.305 1 90.19 328 ARG A CA 1
ATOM 2646 C C . ARG A 1 328 ? -15.758 -63.5 -14.211 1 90.19 328 ARG A C 1
ATOM 2648 O O . ARG A 1 328 ? -16.875 -63.781 -14.633 1 90.19 328 ARG A O 1
ATOM 2655 N N . THR A 1 329 ? -14.898 -64.375 -13.812 1 87.69 329 THR A N 1
ATOM 2656 C CA . THR A 1 329 ? -15.281 -65.812 -13.578 1 87.69 329 THR A CA 1
ATOM 2657 C C . THR A 1 329 ? -14.891 -66.25 -12.172 1 87.69 329 THR A C 1
ATOM 2659 O O . THR A 1 329 ? -13.789 -65.938 -11.711 1 87.69 329 THR A O 1
ATOM 2662 N N . ASP A 1 330 ? -15.836 -66.625 -11.344 1 80.5 330 ASP A N 1
ATOM 2663 C CA . ASP A 1 330 ? -15.539 -67.125 -10.016 1 80.5 330 ASP A CA 1
ATOM 2664 C C . ASP A 1 330 ? -15.258 -68.625 -10.07 1 80.5 330 ASP A C 1
ATOM 2666 O O . ASP A 1 330 ? -16.188 -69.438 -10.211 1 80.5 330 ASP A O 1
ATOM 2670 N N . ASN A 1 331 ? -14.008 -69.062 -10.141 1 74 331 ASN A N 1
ATOM 2671 C CA . ASN A 1 331 ? -13.648 -70.438 -10.195 1 74 331 ASN A CA 1
ATOM 2672 C C . ASN A 1 331 ? -13.375 -71 -8.805 1 74 331 ASN A C 1
ATOM 2674 O O . ASN A 1 331 ? -12.711 -72.062 -8.664 1 74 331 ASN A O 1
ATOM 2678 N N . GLY A 1 332 ? -13.852 -70.375 -7.73 1 77.88 332 GLY A N 1
ATOM 2679 C CA . GLY A 1 332 ? -13.719 -70.875 -6.375 1 77.88 332 GLY A CA 1
ATOM 2680 C C . GLY A 1 332 ? -12.469 -70.438 -5.676 1 77.88 332 GLY A C 1
ATOM 2681 O O . GLY A 1 332 ? -12.336 -70.562 -4.457 1 77.88 332 GLY A O 1
ATOM 2682 N N . ASN A 1 333 ? -11.445 -69.875 -6.336 1 82.88 333 ASN A N 1
ATOM 2683 C CA . ASN A 1 333 ? -10.18 -69.438 -5.742 1 82.88 333 ASN A CA 1
ATOM 2684 C C . ASN A 1 333 ? -10.07 -67.938 -5.66 1 82.88 333 ASN A C 1
ATOM 2686 O O . ASN A 1 333 ? -8.969 -67.375 -5.578 1 82.88 333 ASN A O 1
ATOM 2690 N N . CYS A 1 334 ? -11.141 -67.188 -5.605 1 90.25 334 CYS A N 1
ATOM 2691 C CA . CYS A 1 334 ? -11.102 -65.75 -5.727 1 90.25 334 CYS A CA 1
ATOM 2692 C C . CYS A 1 334 ? -10.984 -65.062 -4.355 1 90.25 334 CYS A C 1
ATOM 2694 O O . CYS A 1 334 ? -10.773 -63.844 -4.262 1 90.25 334 CYS A O 1
ATOM 2696 N N . ALA A 1 335 ? -11.023 -65.938 -3.275 1 83.94 335 ALA A N 1
ATOM 2697 C CA . ALA A 1 335 ? -11.016 -65.375 -1.92 1 83.94 335 ALA A CA 1
ATOM 2698 C C . ALA A 1 335 ? -9.672 -64.688 -1.607 1 83.94 335 ALA A C 1
ATOM 2700 O O . ALA A 1 335 ? -9.602 -63.812 -0.768 1 83.94 335 ALA A O 1
ATOM 2701 N N . GLN A 1 336 ? -8.578 -65.125 -2.297 1 87 336 GLN A N 1
ATOM 2702 C CA . GLN A 1 336 ? -7.246 -64.625 -1.977 1 87 336 GLN A CA 1
ATOM 2703 C C . GLN A 1 336 ? -6.859 -63.438 -2.881 1 87 336 GLN A C 1
ATOM 2705 O O . GLN A 1 336 ? -5.789 -62.844 -2.721 1 87 336 GLN A O 1
ATOM 2710 N N . ILE A 1 337 ? -7.785 -63.062 -3.732 1 91.94 337 ILE A N 1
ATOM 2711 C CA . ILE A 1 337 ? -7.453 -62 -4.676 1 91.94 337 ILE A CA 1
ATOM 2712 C C . ILE A 1 337 ? -8.117 -60.688 -4.238 1 91.94 337 ILE A C 1
ATOM 2714 O O . ILE A 1 337 ? -9.336 -60.625 -4.082 1 91.94 337 ILE A O 1
ATOM 2718 N N . ASP A 1 338 ? -7.312 -59.656 -3.973 1 93.19 338 ASP A N 1
ATOM 2719 C CA . ASP A 1 338 ? -7.82 -58.344 -3.592 1 93.19 338 ASP A CA 1
ATOM 2720 C C . ASP A 1 338 ? -8.102 -57.469 -4.824 1 93.19 338 ASP A C 1
ATOM 2722 O O . ASP A 1 338 ? -7.191 -56.875 -5.395 1 93.19 338 ASP A O 1
ATOM 2726 N N . CYS A 1 339 ? -9.297 -57.281 -5.191 1 92 339 CYS A N 1
ATOM 2727 C CA . CYS A 1 339 ? -9.695 -56.594 -6.41 1 92 339 CYS A CA 1
ATOM 2728 C C . CYS A 1 339 ? -9.641 -55.094 -6.223 1 92 339 CYS A C 1
ATOM 2730 O O . CYS A 1 339 ? -9.938 -54.312 -7.148 1 92 339 CYS A O 1
ATOM 2732 N N . ASN A 1 340 ? -9.18 -54.625 -5.016 1 91.06 340 ASN A N 1
ATOM 2733 C CA . ASN A 1 340 ? -8.984 -53.219 -4.797 1 91.06 340 ASN A CA 1
ATOM 2734 C C . ASN A 1 340 ? -7.621 -52.75 -5.301 1 91.06 340 ASN A C 1
ATOM 2736 O O . ASN A 1 340 ? -7.379 -51.531 -5.438 1 91.06 340 ASN A O 1
ATOM 2740 N N . GLN A 1 341 ? -6.812 -53.719 -5.57 1 93 341 GLN A N 1
ATOM 2741 C CA . GLN A 1 341 ? -5.477 -53.406 -6.07 1 93 341 GLN A CA 1
ATOM 2742 C C . GLN A 1 341 ? -5.457 -53.344 -7.594 1 93 341 GLN A C 1
ATOM 2744 O O . GLN A 1 341 ? -5.957 -54.25 -8.266 1 93 341 GLN A O 1
ATOM 2749 N N . TYR A 1 342 ? -4.855 -52.25 -8.078 1 93.62 342 TYR A N 1
ATOM 2750 C CA . TYR A 1 342 ? -4.832 -52 -9.516 1 93.62 342 TYR A CA 1
ATOM 2751 C C . TYR A 1 342 ? -4.262 -53.188 -10.273 1 93.62 342 TYR A C 1
ATOM 2753 O O . TYR A 1 342 ? -4.777 -53.562 -11.328 1 93.62 342 TYR A O 1
ATOM 2761 N N . ASP A 1 343 ? -3.25 -53.875 -9.727 1 93.19 343 ASP A N 1
ATOM 2762 C CA . ASP A 1 343 ? -2.559 -54.969 -10.391 1 93.19 343 ASP A CA 1
ATOM 2763 C C . ASP A 1 343 ? -3.488 -56.156 -10.578 1 93.19 343 ASP A C 1
ATOM 2765 O O . ASP A 1 343 ? -3.248 -57 -11.438 1 93.19 343 ASP A O 1
ATOM 2769 N N . ASN A 1 344 ? -4.574 -56.156 -9.852 1 94.31 344 ASN A N 1
ATOM 2770 C CA . ASN A 1 344 ? -5.477 -57.312 -9.891 1 94.31 344 ASN A CA 1
ATOM 2771 C C . ASN A 1 344 ? -6.742 -57 -10.688 1 94.31 344 ASN A C 1
ATOM 2773 O O . ASN A 1 344 ? -7.609 -57.875 -10.852 1 94.31 344 ASN A O 1
ATOM 2777 N N . PHE A 1 345 ? -6.863 -55.875 -11.281 1 95.06 345 PHE A N 1
ATOM 2778 C CA . PHE A 1 345 ? -8.094 -55.469 -11.953 1 95.06 345 PHE A CA 1
ATOM 2779 C C . PHE A 1 345 ? -8.477 -56.438 -13.047 1 95.06 345 PHE A C 1
ATOM 2781 O O . PHE A 1 345 ? -9.648 -56.75 -13.219 1 95.06 345 PHE A O 1
ATOM 2788 N N . CYS A 1 346 ? -7.434 -56.938 -13.719 1 94.75 346 CYS A N 1
ATOM 2789 C CA . CYS A 1 346 ? -7.703 -57.781 -14.883 1 94.75 346 CYS A CA 1
ATOM 2790 C C . CYS A 1 346 ? -7.578 -59.25 -14.547 1 94.75 346 CYS A C 1
ATOM 2792 O O . CYS A 1 346 ? -7.496 -60.094 -15.438 1 94.75 346 CYS A O 1
ATOM 2794 N N . ASN A 1 347 ? -7.434 -59.5 -13.227 1 93.56 347 ASN A N 1
ATOM 2795 C CA . ASN A 1 347 ? -7.551 -60.875 -12.797 1 93.56 347 ASN A CA 1
ATOM 2796 C C . ASN A 1 347 ? -8.945 -61.438 -13.07 1 93.56 347 ASN A C 1
ATOM 2798 O O . ASN A 1 347 ? -9.938 -60.719 -13 1 93.56 347 ASN A O 1
ATOM 2802 N N . THR A 1 348 ? -9.07 -62.719 -13.297 1 91.88 348 THR A N 1
ATOM 2803 C CA . THR A 1 348 ? -10.336 -63.344 -13.664 1 91.88 348 THR A CA 1
ATOM 2804 C C . THR A 1 348 ? -11.336 -63.25 -12.516 1 91.88 348 THR A C 1
ATOM 2806 O O . THR A 1 348 ? -12.547 -63.312 -12.742 1 91.88 348 THR A O 1
ATOM 2809 N N . CYS A 1 349 ? -10.781 -63.062 -11.406 1 93.31 349 CYS A N 1
ATOM 2810 C CA . CYS A 1 349 ? -11.633 -62.969 -10.227 1 93.31 349 CYS A CA 1
ATOM 2811 C C . CYS A 1 349 ? -12.234 -61.562 -10.102 1 93.31 349 CYS A C 1
ATOM 2813 O O . CYS A 1 349 ? -13.18 -61.344 -9.336 1 93.31 349 CYS A O 1
ATOM 2815 N N . CYS A 1 350 ? -11.703 -60.594 -10.844 1 94.44 350 CYS A N 1
ATOM 2816 C CA . CYS A 1 350 ? -12.086 -59.219 -10.688 1 94.44 350 CYS A CA 1
ATOM 2817 C C . CYS A 1 350 ? -12.859 -58.719 -11.906 1 94.44 350 CYS A C 1
ATOM 2819 O O . CYS A 1 350 ? -12.742 -59.281 -12.992 1 94.44 350 CYS A O 1
ATOM 2821 N N . ASP A 1 351 ? -13.703 -57.656 -11.711 1 92.56 351 ASP A N 1
ATOM 2822 C CA . ASP A 1 351 ? -14.57 -57.094 -12.742 1 92.56 351 ASP A CA 1
ATOM 2823 C C . ASP A 1 351 ? -13.969 -55.844 -13.336 1 92.56 351 ASP A C 1
ATOM 2825 O O . ASP A 1 351 ? -14.625 -54.781 -13.375 1 92.56 351 ASP A O 1
ATOM 2829 N N . GLY A 1 352 ? -12.594 -55.969 -13.641 1 93.81 352 GLY A N 1
ATOM 2830 C CA . GLY A 1 352 ? -11.914 -54.844 -14.234 1 93.81 352 GLY A CA 1
ATOM 2831 C C . GLY A 1 352 ? -11.844 -53.625 -13.305 1 93.81 352 GLY A C 1
ATOM 2832 O O . GLY A 1 352 ? -11.43 -53.75 -12.148 1 93.81 352 GLY A O 1
ATOM 2833 N N . ALA A 1 353 ? -12.391 -52.5 -13.852 1 94.38 353 ALA A N 1
ATOM 2834 C CA . ALA A 1 353 ? -12.297 -51.25 -13.109 1 94.38 353 ALA A CA 1
ATOM 2835 C C . ALA A 1 353 ? -13.469 -51.094 -12.148 1 94.38 353 ALA A C 1
ATOM 2837 O O . ALA A 1 353 ? -13.523 -50.125 -11.375 1 94.38 353 ALA A O 1
ATOM 2838 N N . HIS A 1 354 ? -14.406 -52 -12.195 1 95 354 HIS A N 1
ATOM 2839 C CA . HIS A 1 354 ? -15.539 -51.938 -11.273 1 95 354 HIS A CA 1
ATOM 2840 C C . HIS A 1 354 ? -15.133 -52.406 -9.875 1 95 354 HIS A C 1
ATOM 2842 O O . HIS A 1 354 ? -15.008 -53.594 -9.633 1 95 354 HIS A O 1
ATOM 2848 N N . VAL A 1 355 ? -14.961 -51.469 -9 1 92 355 VAL A N 1
ATOM 2849 C CA . VAL A 1 355 ? -14.469 -51.75 -7.656 1 92 355 VAL A CA 1
ATOM 2850 C C . VAL A 1 355 ? -15.367 -51.062 -6.629 1 92 355 VAL A C 1
ATOM 2852 O O . VAL A 1 355 ? -15.68 -49.875 -6.773 1 92 355 VAL A O 1
ATOM 2855 N N . ASN A 1 356 ? -15.797 -51.75 -5.59 1 90.12 356 ASN A N 1
ATOM 2856 C CA . ASN A 1 356 ? -16.578 -51.25 -4.473 1 90.12 356 ASN A CA 1
ATOM 2857 C C . ASN A 1 356 ? -17.844 -50.531 -4.957 1 90.12 356 ASN A C 1
ATOM 2859 O O . ASN A 1 356 ? -18.156 -49.438 -4.512 1 90.12 356 ASN A O 1
ATOM 2863 N N . GLY A 1 357 ? -18.406 -50.969 -5.957 1 91.5 357 GLY A N 1
ATOM 2864 C CA . GLY A 1 357 ? -19.719 -50.562 -6.398 1 91.5 357 GLY A CA 1
ATOM 2865 C C . GLY A 1 357 ? -19.672 -49.406 -7.398 1 91.5 357 GLY A C 1
ATOM 2866 O O . GLY A 1 357 ? -20.703 -48.844 -7.754 1 91.5 357 GLY A O 1
ATOM 2867 N N . THR A 1 358 ? -18.516 -49 -7.77 1 94.12 358 THR A N 1
ATOM 2868 C CA . THR A 1 358 ? -18.391 -47.938 -8.773 1 94.12 358 THR A CA 1
ATOM 2869 C C . THR A 1 358 ? -17.203 -48.219 -9.688 1 94.12 358 THR A C 1
ATOM 2871 O O . THR A 1 358 ? -16.562 -49.281 -9.594 1 94.12 358 THR A O 1
ATOM 2874 N N . TYR A 1 359 ? -16.984 -47.375 -10.641 1 95.19 359 TYR A N 1
ATOM 2875 C CA . TYR A 1 359 ? -15.898 -47.562 -11.594 1 95.19 359 TYR A CA 1
ATOM 2876 C C . TYR A 1 359 ? -14.75 -46.594 -11.305 1 95.19 359 TYR A C 1
ATOM 2878 O O . TYR A 1 359 ? -14.961 -45.375 -11.164 1 95.19 359 TYR A O 1
ATOM 2886 N N . ILE A 1 360 ? -13.539 -47.156 -11.211 1 95.25 360 ILE A N 1
ATOM 2887 C CA . ILE A 1 360 ? -12.336 -46.375 -11.016 1 95.25 360 ILE A CA 1
ATOM 2888 C C . ILE A 1 360 ? -11.898 -45.75 -12.336 1 95.25 360 ILE A C 1
ATOM 2890 O O . ILE A 1 360 ? -11.961 -46.406 -13.383 1 95.25 360 ILE A O 1
ATOM 2894 N N . MET A 1 361 ? -11.492 -44.5 -12.297 1 95 361 MET A N 1
ATOM 2895 C CA . MET A 1 361 ? -11.031 -43.812 -13.492 1 95 361 MET A CA 1
ATOM 2896 C C . MET A 1 361 ? -9.586 -44.188 -13.812 1 95 361 MET A C 1
ATOM 2898 O O . MET A 1 361 ? -8.82 -44.531 -12.914 1 95 361 MET A O 1
ATOM 2902 N N . PRO A 1 362 ? -9.242 -44.094 -15.094 1 95.38 362 PRO A N 1
ATOM 2903 C CA . PRO A 1 362 ? -7.852 -44.344 -15.477 1 95.38 362 PRO A CA 1
ATOM 2904 C C . PRO A 1 362 ? -6.879 -43.312 -14.906 1 95.38 362 PRO A C 1
ATOM 2906 O O . PRO A 1 362 ? -7.305 -42.312 -14.336 1 95.38 362 PRO A O 1
ATOM 2909 N N . GLN A 1 363 ? -5.57 -43.688 -15.047 1 94.38 363 GLN A N 1
ATOM 2910 C CA . GLN A 1 363 ? -4.523 -42.719 -14.672 1 94.38 363 GLN A CA 1
ATOM 2911 C C . GLN A 1 363 ? -4.605 -41.469 -15.523 1 94.38 363 GLN A C 1
ATOM 2913 O O . GLN A 1 363 ? -5.102 -41.5 -16.641 1 94.38 363 GLN A O 1
ATOM 2918 N N . GLY A 1 364 ? -4.129 -40.375 -14.961 1 94.81 364 GLY A N 1
ATOM 2919 C CA . GLY A 1 364 ? -3.984 -39.156 -15.742 1 94.81 364 GLY A CA 1
ATOM 2920 C C . GLY A 1 364 ? -5.145 -38.219 -15.57 1 94.81 364 GLY A C 1
ATOM 2921 O O . GLY A 1 364 ? -5.27 -37.219 -16.312 1 94.81 364 GLY A O 1
ATOM 2922 N N . MET A 1 365 ? -5.98 -38.531 -14.641 1 95.56 365 MET A N 1
ATOM 2923 C CA . MET A 1 365 ? -7.125 -37.656 -14.414 1 95.56 365 MET A CA 1
ATOM 2924 C C . MET A 1 365 ? -7.5 -37.625 -12.938 1 95.56 365 MET A C 1
ATOM 2926 O O . MET A 1 365 ? -7.449 -38.625 -12.25 1 95.56 365 MET A O 1
ATOM 2930 N N . VAL A 1 366 ? -7.805 -36.438 -12.43 1 95.62 366 VAL A N 1
ATOM 2931 C CA . VAL A 1 366 ? -8.227 -36.219 -11.055 1 95.62 366 VAL A CA 1
ATOM 2932 C C . VAL A 1 366 ? -9.422 -35.25 -11.031 1 95.62 366 VAL A C 1
ATOM 2934 O O . VAL A 1 366 ? -9.633 -34.5 -11.977 1 95.62 366 VAL A O 1
ATOM 2937 N N . PRO A 1 367 ? -10.219 -35.312 -10.008 1 95 367 PRO A N 1
ATOM 2938 C CA . PRO A 1 367 ? -11.398 -34.438 -9.984 1 95 367 PRO A CA 1
ATOM 2939 C C . PRO A 1 367 ? -11.062 -33 -9.609 1 95 367 PRO A C 1
ATOM 2941 O O . PRO A 1 367 ? -10.125 -32.75 -8.836 1 95 367 PRO A O 1
ATOM 2944 N N . ALA A 1 368 ? -11.773 -32.094 -10.203 1 92.62 368 ALA A N 1
ATOM 2945 C CA . ALA A 1 368 ? -11.805 -30.734 -9.703 1 92.62 368 ALA A CA 1
ATOM 2946 C C . ALA A 1 368 ? -12.797 -30.594 -8.547 1 92.62 368 ALA A C 1
ATOM 2948 O O . ALA A 1 368 ? -13.969 -30.938 -8.688 1 92.62 368 ALA A O 1
ATOM 2949 N N . GLN A 1 369 ? -12.328 -30.047 -7.441 1 89.56 369 GLN A N 1
ATOM 2950 C CA . GLN A 1 369 ? -13.148 -30.188 -6.246 1 89.56 369 GLN A CA 1
ATOM 2951 C C . GLN A 1 369 ? -13.742 -28.844 -5.828 1 89.56 369 GLN A C 1
ATOM 2953 O O . GLN A 1 369 ? -14.727 -28.781 -5.094 1 89.56 369 GLN A O 1
ATOM 2958 N N . CYS A 1 370 ? -13.164 -27.781 -6.266 1 87.06 370 CYS A N 1
ATOM 2959 C CA . CYS A 1 370 ? -13.656 -26.5 -5.781 1 87.06 370 CYS A CA 1
ATOM 2960 C C . CYS A 1 370 ? -13.781 -25.5 -6.922 1 87.06 370 CYS A C 1
ATOM 2962 O O . CYS A 1 370 ? -13.203 -25.688 -7.996 1 87.06 370 CYS A O 1
ATOM 2964 N N . ILE A 1 371 ? -14.555 -24.438 -6.641 1 81.69 371 ILE A N 1
ATOM 2965 C CA . ILE A 1 371 ? -14.539 -23.281 -7.523 1 81.69 371 ILE A CA 1
ATOM 2966 C C . ILE A 1 371 ? -13.18 -22.578 -7.438 1 81.69 371 ILE A C 1
ATOM 2968 O O . ILE A 1 371 ? -12.641 -22.406 -6.344 1 81.69 371 ILE A O 1
ATOM 2972 N N . PRO A 1 372 ? -12.656 -22.188 -8.539 1 84.06 372 PRO A N 1
ATOM 2973 C CA . PRO A 1 372 ? -11.305 -21.625 -8.547 1 84.06 372 PRO A CA 1
ATOM 2974 C C . PRO A 1 372 ? -11.133 -20.5 -7.535 1 84.06 372 PRO A C 1
ATOM 2976 O O . PRO A 1 372 ? -11.805 -19.469 -7.637 1 84.06 372 PRO A O 1
ATOM 2979 N N . GLY A 1 373 ? -10.203 -20.703 -6.648 1 83.56 373 GLY A N 1
ATOM 2980 C CA . GLY A 1 373 ? -9.797 -19.672 -5.699 1 83.56 373 GLY A CA 1
ATOM 2981 C C . GLY A 1 373 ? -10.773 -19.5 -4.551 1 83.56 373 GLY A C 1
ATOM 2982 O O . GLY A 1 373 ? -10.664 -18.562 -3.77 1 83.56 373 GLY A O 1
ATOM 2983 N N . GLN A 1 374 ? -11.75 -20.359 -4.477 1 82.5 374 GLN A N 1
ATOM 2984 C CA . GLN A 1 374 ? -12.758 -20.25 -3.426 1 82.5 374 GLN A CA 1
ATOM 2985 C C . GLN A 1 374 ? -12.883 -21.547 -2.635 1 82.5 374 GLN A C 1
ATOM 2987 O O . GLN A 1 374 ? -12.633 -22.625 -3.164 1 82.5 374 GLN A O 1
ATOM 2992 N N . ASN A 1 375 ? -13.188 -21.344 -1.427 1 83.06 375 ASN A N 1
ATOM 2993 C CA . ASN A 1 375 ? -13.445 -22.516 -0.583 1 83.06 375 ASN A CA 1
ATOM 2994 C C . ASN A 1 375 ? -14.883 -23 -0.72 1 83.06 375 ASN A C 1
ATOM 2996 O O . ASN A 1 375 ? -15.594 -23.141 0.279 1 83.06 375 ASN A O 1
ATOM 3000 N N . ILE A 1 376 ? -15.273 -23.188 -1.945 1 79.56 376 ILE A N 1
ATOM 3001 C CA . ILE A 1 376 ? -16.609 -23.656 -2.287 1 79.56 376 ILE A CA 1
ATOM 3002 C C . ILE A 1 376 ? -16.5 -24.859 -3.225 1 79.56 376 ILE A C 1
ATOM 3004 O O . ILE A 1 376 ? -15.852 -24.781 -4.27 1 79.56 376 ILE A O 1
ATOM 3008 N N . PRO A 1 377 ? -17.125 -25.922 -2.818 1 82.25 377 PRO A N 1
ATOM 3009 C CA . PRO A 1 377 ? -17.078 -27.094 -3.693 1 82.25 377 PRO A CA 1
ATOM 3010 C C . PRO A 1 377 ? -17.766 -26.844 -5.039 1 82.25 377 PRO A C 1
ATOM 3012 O O . PRO A 1 377 ? -18.75 -26.094 -5.109 1 82.25 377 PRO A O 1
ATOM 3015 N N . LEU A 1 378 ? -17.219 -27.469 -6.012 1 79 378 LEU A N 1
ATOM 3016 C CA . LEU A 1 378 ? -17.828 -27.391 -7.332 1 79 378 LEU A CA 1
ATOM 3017 C C . LEU A 1 378 ? -19.188 -28.062 -7.344 1 79 378 LEU A C 1
ATOM 3019 O O . LEU A 1 378 ? -19.344 -29.156 -6.797 1 79 378 LEU A O 1
ATOM 3023 N N . PRO A 1 379 ? -20.172 -27.406 -7.961 1 72.25 379 PRO A N 1
ATOM 3024 C CA . PRO A 1 379 ? -21.531 -27.984 -7.961 1 72.25 379 PRO A CA 1
ATOM 3025 C C . PRO A 1 379 ? -21.719 -29.031 -9.047 1 72.25 379 PRO A C 1
ATOM 3027 O O . PRO A 1 379 ? -22.781 -29.641 -9.148 1 72.25 379 PRO A O 1
ATOM 3030 N N . PHE A 1 380 ? -20.766 -29.25 -9.867 1 74.5 380 PHE A N 1
ATOM 3031 C CA . PHE A 1 380 ? -20.844 -30.25 -10.93 1 74.5 380 PHE A CA 1
ATOM 3032 C C . PHE A 1 380 ? -19.547 -31.047 -11 1 74.5 380 PHE A C 1
ATOM 3034 O O . PHE A 1 380 ? -18.531 -30.641 -10.438 1 74.5 380 PHE A O 1
ATOM 3041 N N . GLY A 1 381 ? -19.656 -32.156 -11.633 1 82.19 381 GLY A N 1
ATOM 3042 C CA . GLY A 1 381 ? -18.453 -32.938 -11.82 1 82.19 381 GLY A CA 1
ATOM 3043 C C . GLY A 1 381 ? -17.5 -32.375 -12.852 1 82.19 381 GLY A C 1
ATOM 3044 O O . GLY A 1 381 ? -17.938 -31.844 -13.875 1 82.19 381 GLY A O 1
ATOM 3045 N N . ALA A 1 382 ? -16.297 -32.312 -12.531 1 89 382 ALA A N 1
ATOM 3046 C CA . ALA A 1 382 ? -15.25 -31.859 -13.445 1 89 382 ALA A CA 1
ATOM 3047 C C . ALA A 1 382 ? -13.953 -32.625 -13.219 1 89 382 ALA A C 1
ATOM 3049 O O . ALA A 1 382 ? -13.656 -33.062 -12.094 1 89 382 ALA A O 1
ATOM 3050 N N . ILE A 1 383 ? -13.289 -32.812 -14.281 1 93.88 383 ILE A N 1
ATOM 3051 C CA . ILE A 1 383 ? -12.078 -33.625 -14.234 1 93.88 383 ILE A CA 1
ATOM 3052 C C . ILE A 1 383 ? -10.883 -32.812 -14.695 1 93.88 383 ILE A C 1
ATOM 3054 O O . ILE A 1 383 ? -10.953 -32.125 -15.719 1 93.88 383 ILE A O 1
ATOM 3058 N N . LEU A 1 384 ? -9.852 -32.875 -13.922 1 96.19 384 LEU A N 1
ATOM 3059 C CA . LEU A 1 384 ? -8.594 -32.219 -14.266 1 96.19 384 LEU A CA 1
ATOM 3060 C C . LEU A 1 384 ? -7.605 -33.219 -14.867 1 96.19 384 LEU A C 1
ATOM 3062 O O . LEU A 1 384 ? -7.52 -34.344 -14.414 1 96.19 384 LEU A O 1
ATOM 3066 N N . SER A 1 385 ? -6.902 -32.812 -15.852 1 96.69 385 SER A N 1
ATOM 3067 C CA . SER A 1 385 ? -5.844 -33.594 -16.484 1 96.69 385 SER A CA 1
ATOM 3068 C C . SER A 1 385 ? -4.855 -32.688 -17.219 1 96.69 385 SER A C 1
ATOM 3070 O O . SER A 1 385 ? -5.055 -31.469 -17.297 1 96.69 385 SER A O 1
ATOM 3072 N N . ALA A 1 386 ? -3.762 -33.312 -17.641 1 96.75 386 ALA A N 1
ATOM 3073 C CA . ALA A 1 386 ? -2.92 -32.594 -18.594 1 96.75 386 ALA A CA 1
ATOM 3074 C C . ALA A 1 386 ? -3.635 -32.438 -19.938 1 96.75 386 ALA A C 1
ATOM 3076 O O . ALA A 1 386 ? -4.582 -33.156 -20.234 1 96.75 386 ALA A O 1
ATOM 3077 N N . PRO A 1 387 ? -3.205 -31.469 -20.688 1 96.62 387 PRO A N 1
ATOM 3078 C CA . PRO A 1 387 ? -3.863 -31.25 -21.984 1 96.62 387 PRO A CA 1
ATOM 3079 C C . PRO A 1 387 ? -3.869 -32.5 -22.844 1 96.62 387 PRO A C 1
ATOM 3081 O O . PRO A 1 387 ? -2.891 -33.25 -22.859 1 96.62 387 PRO A O 1
ATOM 3084 N N . HIS A 1 388 ? -5.031 -32.719 -23.547 1 96.88 388 HIS A N 1
ATOM 3085 C CA . HIS A 1 388 ? -5.234 -33.844 -24.438 1 96.88 388 HIS A CA 1
ATOM 3086 C C . HIS A 1 388 ? -5.02 -35.188 -23.703 1 96.88 388 HIS A C 1
ATOM 3088 O O . HIS A 1 388 ? -4.574 -36.156 -24.312 1 96.88 388 HIS A O 1
ATOM 3094 N N . PHE A 1 389 ? -5.16 -35.156 -22.359 1 96.44 389 PHE A N 1
ATOM 3095 C CA . PHE A 1 389 ? -5.059 -36.312 -21.5 1 96.44 389 PHE A CA 1
ATOM 3096 C C . PHE A 1 389 ? -3.656 -36.906 -21.562 1 96.44 389 PHE A C 1
ATOM 3098 O O . PHE A 1 389 ? -3.494 -38.125 -21.547 1 96.44 389 PHE A O 1
ATOM 3105 N N . TYR A 1 390 ? -2.709 -36 -21.719 1 95.38 390 TYR A N 1
ATOM 3106 C CA . TYR A 1 390 ? -1.323 -36.438 -21.641 1 95.38 390 TYR A CA 1
ATOM 3107 C C . TYR A 1 390 ? -1.075 -37.219 -20.359 1 95.38 390 TYR A C 1
ATOM 3109 O O . TYR A 1 390 ? -1.44 -36.781 -19.266 1 95.38 390 TYR A O 1
ATOM 3117 N N . GLY A 1 391 ? -0.463 -38.469 -20.453 1 92.75 391 GLY A N 1
ATOM 3118 C CA . GLY A 1 391 ? -0.183 -39.312 -19.297 1 92.75 391 GLY A CA 1
ATOM 3119 C C . GLY A 1 391 ? -1.246 -40.375 -19.062 1 92.75 391 GLY A C 1
ATOM 3120 O O . GLY A 1 391 ? -1.044 -41.281 -18.266 1 92.75 391 GLY A O 1
ATOM 3121 N N . ALA A 1 392 ? -2.381 -40.219 -19.688 1 94.88 392 ALA A N 1
ATOM 3122 C CA . ALA A 1 392 ? -3.441 -41.219 -19.578 1 94.88 392 ALA A CA 1
ATOM 3123 C C . ALA A 1 392 ? -3.236 -42.344 -20.578 1 94.88 392 ALA A C 1
ATOM 3125 O O . ALA A 1 392 ? -2.498 -42.219 -21.547 1 94.88 392 ALA A O 1
ATOM 3126 N N . PRO A 1 393 ? -3.869 -43.469 -20.344 1 93.94 393 PRO A N 1
ATOM 3127 C CA . PRO A 1 393 ? -3.766 -44.594 -21.297 1 93.94 393 PRO A CA 1
ATOM 3128 C C . PRO A 1 393 ? -4.48 -44.281 -22.609 1 93.94 393 PRO A C 1
ATOM 3130 O O . PRO A 1 393 ? -5.332 -43.406 -22.672 1 93.94 393 PRO A O 1
ATOM 3133 N N . GLN A 1 394 ? -4.129 -45.031 -23.609 1 93.25 394 GLN A N 1
ATOM 3134 C CA . GLN A 1 394 ? -4.637 -44.812 -24.969 1 93.25 394 GLN A CA 1
ATOM 3135 C C . GLN A 1 394 ? -6.148 -45.031 -25.016 1 93.25 394 GLN A C 1
ATOM 3137 O O . GLN A 1 394 ? -6.828 -44.438 -25.859 1 93.25 394 GLN A O 1
ATOM 3142 N N . GLU A 1 395 ? -6.707 -45.844 -24.141 1 93.31 395 GLU A N 1
ATOM 3143 C CA . GLU A 1 395 ? -8.148 -46.062 -24.094 1 93.31 395 GLU A CA 1
ATOM 3144 C C . GLU A 1 395 ? -8.898 -44.75 -23.859 1 93.31 395 GLU A C 1
ATOM 3146 O O . GLU A 1 395 ? -10.039 -44.594 -24.297 1 93.31 395 GLU A O 1
ATOM 3151 N N . VAL A 1 396 ? -8.211 -43.844 -23.172 1 94.12 396 VAL A N 1
ATOM 3152 C CA . VAL A 1 396 ? -8.828 -42.562 -22.859 1 94.12 396 VAL A CA 1
ATOM 3153 C C . VAL A 1 396 ? -8.828 -41.688 -24.109 1 94.12 396 VAL A C 1
ATOM 3155 O O . VAL A 1 396 ? -9.859 -41.125 -24.469 1 94.12 396 VAL A O 1
ATOM 3158 N N . THR A 1 397 ? -7.711 -41.594 -24.812 1 92.75 397 THR A N 1
ATOM 3159 C CA . THR A 1 397 ? -7.586 -40.719 -25.969 1 92.75 397 THR A CA 1
ATOM 3160 C C . THR A 1 397 ? -8.391 -41.281 -27.141 1 92.75 397 THR A C 1
ATOM 3162 O O . THR A 1 397 ? -8.93 -40.5 -27.953 1 92.75 397 THR A O 1
ATOM 3165 N N . ASN A 1 398 ? -8.5 -42.562 -27.188 1 90.06 398 ASN A N 1
ATOM 3166 C CA . ASN A 1 398 ? -9.203 -43.188 -28.297 1 90.06 398 ASN A CA 1
ATOM 3167 C C . ASN A 1 398 ? -10.719 -43.062 -28.141 1 90.06 398 ASN A C 1
ATOM 3169 O O . ASN A 1 398 ? -11.461 -43.281 -29.109 1 90.06 398 ASN A O 1
ATOM 3173 N N . ALA A 1 399 ? -11.148 -42.688 -27 1 89.62 399 ALA A N 1
ATOM 3174 C CA . ALA A 1 399 ? -12.578 -42.562 -26.75 1 89.62 399 ALA A CA 1
ATOM 3175 C C . ALA A 1 399 ? -13.164 -41.312 -27.438 1 89.62 399 ALA A C 1
ATOM 3177 O O . ALA A 1 399 ? -14.383 -41.188 -27.531 1 89.62 399 ALA A O 1
ATOM 3178 N N . MET A 1 400 ? -12.336 -40.469 -27.922 1 91.62 400 MET A N 1
ATOM 3179 C CA . MET A 1 400 ? -12.766 -39.281 -28.625 1 91.62 400 MET A CA 1
ATOM 3180 C C . MET A 1 400 ? -11.93 -39.031 -29.875 1 91.62 400 MET A C 1
ATOM 3182 O O . MET A 1 400 ? -10.766 -39.438 -29.938 1 91.62 400 MET A O 1
ATOM 3186 N N . ILE A 1 401 ? -12.562 -38.375 -30.797 1 93.56 401 ILE A N 1
ATOM 3187 C CA . ILE A 1 401 ? -11.852 -37.969 -32 1 93.56 401 ILE A CA 1
ATOM 3188 C C . ILE A 1 401 ? -11.258 -36.562 -31.812 1 93.56 401 ILE A C 1
ATOM 3190 O O . ILE A 1 401 ? -11.938 -35.656 -31.328 1 93.56 401 ILE A O 1
ATOM 3194 N N . GLY A 1 402 ? -9.977 -36.406 -32.188 1 93.5 402 GLY A N 1
ATOM 3195 C CA . GLY A 1 402 ? -9.383 -35.062 -32.156 1 93.5 402 GLY A CA 1
ATOM 3196 C C . GLY A 1 402 ? -8.492 -34.844 -30.953 1 93.5 402 GLY A C 1
ATOM 3197 O O . GLY A 1 402 ? -7.953 -33.75 -30.766 1 93.5 402 GLY A O 1
ATOM 3198 N N . ILE A 1 403 ? -8.391 -35.781 -30.109 1 94.19 403 ILE A N 1
ATOM 3199 C CA . ILE A 1 403 ? -7.547 -35.719 -28.922 1 94.19 403 ILE A CA 1
ATOM 3200 C C . ILE A 1 403 ? -6.238 -36.469 -29.188 1 94.19 403 ILE A C 1
ATOM 3202 O O . ILE A 1 403 ? -6.238 -37.656 -29.453 1 94.19 403 ILE A O 1
ATOM 3206 N N . ARG A 1 404 ? -5.137 -35.75 -29.172 1 93.69 404 ARG A N 1
ATOM 3207 C CA . ARG A 1 404 ? -3.812 -36.312 -29.438 1 93.69 404 ARG A CA 1
ATOM 3208 C C . ARG A 1 404 ? -2.762 -35.688 -28.531 1 93.69 404 ARG A C 1
ATOM 3210 O O . ARG A 1 404 ? -2.264 -34.594 -28.812 1 93.69 404 ARG A O 1
ATOM 3217 N N . PRO A 1 405 ? -2.311 -36.406 -27.516 1 94.56 405 PRO A N 1
ATOM 3218 C CA . PRO A 1 405 ? -1.291 -35.844 -26.625 1 94.56 405 PRO A CA 1
ATOM 3219 C C . PRO A 1 405 ? 0.076 -35.719 -27.297 1 94.56 405 PRO A C 1
ATOM 3221 O O . PRO A 1 405 ? 0.52 -36.656 -27.984 1 94.56 405 PRO A O 1
ATOM 3224 N N . ILE A 1 406 ? 0.666 -34.656 -27.219 1 94.25 406 ILE A N 1
ATOM 3225 C CA . ILE A 1 406 ? 2.031 -34.375 -27.641 1 94.25 406 ILE A CA 1
ATOM 3226 C C . ILE A 1 406 ? 2.879 -34 -26.438 1 94.25 406 ILE A C 1
ATOM 3228 O O . ILE A 1 406 ? 2.629 -32.969 -25.781 1 94.25 406 ILE A O 1
ATOM 3232 N N . PRO A 1 407 ? 3.9 -34.75 -26.156 1 91.25 407 PRO A N 1
ATOM 3233 C CA . PRO A 1 407 ? 4.648 -34.562 -24.922 1 91.25 407 PRO A CA 1
ATOM 3234 C C . PRO A 1 407 ? 5.195 -33.125 -24.766 1 91.25 407 PRO A C 1
ATOM 3236 O O . PRO A 1 407 ? 5.062 -32.531 -23.688 1 91.25 407 PRO A O 1
ATOM 3239 N N . GLU A 1 408 ? 5.773 -32.562 -25.75 1 90.81 408 GLU A N 1
ATOM 3240 C CA . GLU A 1 408 ? 6.398 -31.234 -25.672 1 90.81 408 GLU A CA 1
ATOM 3241 C C . GLU A 1 408 ? 5.355 -30.141 -25.453 1 90.81 408 GLU A C 1
ATOM 3243 O O . GLU A 1 408 ? 5.641 -29.125 -24.812 1 90.81 408 GLU A O 1
ATOM 3248 N N . LYS A 1 409 ? 4.102 -30.422 -25.844 1 93.44 409 LYS A N 1
ATOM 3249 C CA . LYS A 1 409 ? 3.078 -29.375 -25.812 1 93.44 409 LYS A CA 1
ATOM 3250 C C . LYS A 1 409 ? 2.094 -29.609 -24.672 1 93.44 409 LYS A C 1
ATOM 3252 O O . LYS A 1 409 ? 1.403 -28.672 -24.25 1 93.44 409 LYS A O 1
ATOM 3257 N N . HIS A 1 410 ? 2.113 -30.859 -24.234 1 95.5 410 HIS A N 1
ATOM 3258 C CA . HIS A 1 410 ? 0.971 -31.156 -23.375 1 95.5 410 HIS A CA 1
ATOM 3259 C C . HIS A 1 410 ? 1.424 -31.625 -21.984 1 95.5 410 HIS A C 1
ATOM 3261 O O . HIS A 1 410 ? 0.595 -31.953 -21.141 1 95.5 410 HIS A O 1
ATOM 3267 N N . ASN A 1 411 ? 2.715 -31.594 -21.734 1 94.19 411 ASN A N 1
ATOM 3268 C CA . ASN A 1 411 ? 3.15 -31.875 -20.375 1 94.19 411 ASN A CA 1
ATOM 3269 C C . ASN A 1 411 ? 2.717 -30.781 -19.406 1 94.19 411 ASN A C 1
ATOM 3271 O O . ASN A 1 411 ? 2.498 -29.641 -19.812 1 94.19 411 ASN A O 1
ATOM 3275 N N . PRO A 1 412 ? 2.531 -31.078 -18.109 1 95.31 412 PRO A N 1
ATOM 3276 C CA . PRO A 1 412 ? 1.95 -30.141 -17.156 1 95.31 412 PRO A CA 1
ATOM 3277 C C . PRO A 1 412 ? 2.811 -28.891 -16.969 1 95.31 412 PRO A C 1
ATOM 3279 O O . PRO A 1 412 ? 2.312 -27.859 -16.516 1 95.31 412 PRO A O 1
ATOM 3282 N N . GLY A 1 413 ? 4.129 -28.969 -17.156 1 95.19 413 GLY A N 1
ATOM 3283 C CA . GLY A 1 413 ? 4.922 -27.75 -17.172 1 95.19 413 GLY A CA 1
ATOM 3284 C C . GLY A 1 413 ? 6.113 -27.797 -16.234 1 95.19 413 GLY A C 1
ATOM 3285 O O . GLY A 1 413 ? 6.375 -28.828 -15.617 1 95.19 413 GLY A O 1
ATOM 3286 N N . THR A 1 414 ? 6.906 -26.766 -16.297 1 96.94 414 THR A N 1
ATOM 3287 C CA . THR A 1 414 ? 8.133 -26.609 -15.516 1 96.94 414 THR A CA 1
ATOM 3288 C C . THR A 1 414 ? 8.258 -25.188 -14.969 1 96.94 414 THR A C 1
ATOM 3290 O O . THR A 1 414 ? 7.945 -24.219 -15.656 1 96.94 414 THR A O 1
ATOM 3293 N N . PHE A 1 415 ? 8.648 -25.094 -13.703 1 97.38 415 PHE A N 1
ATOM 3294 C CA . PHE A 1 415 ? 8.93 -23.812 -13.07 1 97.38 415 PHE A CA 1
ATOM 3295 C C . PHE A 1 415 ? 10.43 -23.578 -12.969 1 97.38 415 PHE A C 1
ATOM 3297 O O . PHE A 1 415 ? 11.164 -24.438 -12.484 1 97.38 415 PHE A O 1
ATOM 3304 N N . TYR A 1 416 ? 10.898 -22.484 -13.453 1 98 416 TYR A N 1
ATOM 3305 C CA . TYR A 1 416 ? 12.32 -22.141 -13.398 1 98 416 TYR A CA 1
ATOM 3306 C C . TYR A 1 416 ? 12.609 -21.219 -12.219 1 98 416 TYR A C 1
ATOM 3308 O O . TYR A 1 416 ? 12.227 -20.047 -12.227 1 98 416 TYR A O 1
ATOM 3316 N N . ILE A 1 417 ? 13.328 -21.734 -11.297 1 97.88 417 ILE A N 1
ATOM 3317 C CA . ILE A 1 417 ? 13.586 -21.062 -10.031 1 97.88 417 ILE A CA 1
ATOM 3318 C C . ILE A 1 417 ? 15.062 -20.719 -9.914 1 97.88 417 IL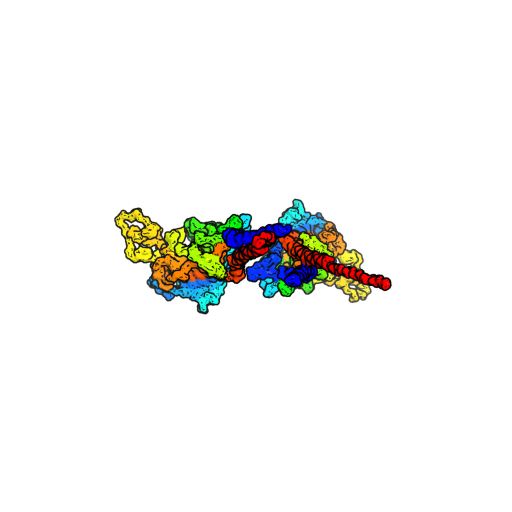E A C 1
ATOM 3320 O O . ILE A 1 417 ? 15.93 -21.562 -10.195 1 97.88 417 ILE A O 1
ATOM 3324 N N . ASN A 1 418 ? 15.375 -19.469 -9.641 1 97.62 418 ASN A N 1
ATOM 3325 C CA . ASN A 1 418 ? 16.766 -19.109 -9.32 1 97.62 418 ASN A CA 1
ATOM 3326 C C . ASN A 1 418 ? 17.203 -19.75 -8 1 97.62 418 ASN A C 1
ATOM 3328 O O . ASN A 1 418 ? 16.625 -19.469 -6.949 1 97.62 418 ASN A O 1
ATOM 3332 N N . PRO A 1 419 ? 18.156 -20.594 -8.055 1 96.31 419 PRO A N 1
ATOM 3333 C CA . PRO A 1 419 ? 18.516 -21.359 -6.855 1 96.31 419 PRO A CA 1
ATOM 3334 C C . PRO A 1 419 ? 19.031 -20.469 -5.727 1 96.31 419 PRO A C 1
ATOM 3336 O O . PRO A 1 419 ? 18.906 -20.828 -4.551 1 96.31 419 PRO A O 1
ATOM 3339 N N . THR A 1 420 ? 19.547 -19.297 -5.996 1 95.69 420 THR A N 1
ATOM 3340 C CA . THR A 1 420 ? 20.141 -18.406 -4.996 1 95.69 420 THR A CA 1
ATOM 3341 C C . THR A 1 420 ? 19.047 -17.719 -4.188 1 95.69 420 THR A C 1
ATOM 3343 O O . THR A 1 420 ? 19.125 -17.656 -2.957 1 95.69 420 THR A O 1
ATOM 3346 N N . THR A 1 421 ? 18.031 -17.266 -4.824 1 96.5 421 THR A N 1
ATOM 3347 C CA . THR A 1 421 ? 17.031 -16.438 -4.16 1 96.5 421 THR A CA 1
ATOM 3348 C C . THR A 1 421 ? 15.75 -17.234 -3.898 1 96.5 421 THR A C 1
ATOM 3350 O O . THR A 1 421 ? 14.938 -16.859 -3.059 1 96.5 421 THR A O 1
ATOM 3353 N N . GLY A 1 422 ? 15.523 -18.297 -4.652 1 96.62 422 GLY A N 1
ATOM 3354 C CA . GLY A 1 422 ? 14.281 -19.047 -4.543 1 96.62 422 GLY A CA 1
ATOM 3355 C C . GLY A 1 422 ? 13.148 -18.438 -5.344 1 96.62 422 GLY A C 1
ATOM 3356 O O . GLY A 1 422 ? 12.023 -18.953 -5.32 1 96.62 422 GLY A O 1
ATOM 3357 N N . SER A 1 423 ? 13.391 -17.406 -6.094 1 96.25 423 SER A N 1
ATOM 3358 C CA . SER A 1 423 ? 12.367 -16.719 -6.875 1 96.25 423 SER A CA 1
ATOM 3359 C C . SER A 1 423 ? 12.094 -17.438 -8.195 1 96.25 423 SER A C 1
ATOM 3361 O O . SER A 1 423 ? 13.031 -17.906 -8.859 1 96.25 423 SER A O 1
ATOM 3363 N N . THR A 1 424 ? 10.891 -17.516 -8.508 1 96.62 424 THR A N 1
ATOM 3364 C CA . THR A 1 424 ? 10.531 -18.047 -9.82 1 96.62 424 THR A CA 1
ATOM 3365 C C . THR A 1 424 ? 10.734 -17 -10.906 1 96.62 424 THR A C 1
ATOM 3367 O O . THR A 1 424 ? 10.148 -15.914 -10.836 1 96.62 424 THR A O 1
ATOM 3370 N N . ILE A 1 425 ? 11.539 -17.344 -11.883 1 96.81 425 ILE A N 1
ATOM 3371 C CA . ILE A 1 425 ? 11.914 -16.406 -12.93 1 96.81 425 ILE A CA 1
ATOM 3372 C C . ILE A 1 425 ? 11.023 -16.609 -14.156 1 96.81 425 ILE A C 1
ATOM 3374 O O . ILE A 1 425 ? 10.781 -15.68 -14.922 1 96.81 425 ILE A O 1
ATOM 3378 N N . GLY A 1 426 ? 10.609 -17.781 -14.312 1 95.5 426 GLY A N 1
ATOM 3379 C CA . GLY A 1 426 ? 9.766 -18.172 -15.438 1 95.5 426 GLY A CA 1
ATOM 3380 C C . GLY A 1 426 ? 9.211 -19.578 -15.312 1 95.5 426 GLY A C 1
ATOM 3381 O O . GLY A 1 426 ? 9.516 -20.281 -14.344 1 95.5 426 GLY A O 1
ATOM 3382 N N . GLY A 1 427 ? 8.328 -19.859 -16.281 1 94.94 427 GLY A N 1
ATOM 3383 C CA . GLY A 1 427 ? 7.77 -21.203 -16.266 1 94.94 427 GLY A CA 1
ATOM 3384 C C . GLY A 1 427 ? 6.477 -21.312 -17.047 1 94.94 427 GLY A C 1
ATOM 3385 O O . GLY A 1 427 ? 6.004 -20.344 -17.625 1 94.94 427 GLY A O 1
ATOM 3386 N N . THR A 1 428 ? 6.09 -22.547 -17.125 1 96.19 428 THR A N 1
ATOM 3387 C CA . THR A 1 428 ? 4.824 -22.875 -17.766 1 96.19 428 THR A CA 1
ATOM 3388 C C . THR A 1 428 ? 4.031 -23.859 -16.922 1 96.19 428 THR A C 1
ATOM 3390 O O . THR A 1 428 ? 4.609 -24.75 -16.297 1 96.19 428 THR A O 1
ATOM 3393 N N . PHE A 1 429 ? 2.818 -23.688 -16.875 1 97 429 PHE A N 1
ATOM 3394 C CA . PHE A 1 429 ? 1.884 -24.594 -16.234 1 97 429 PHE A CA 1
ATOM 3395 C C . PHE A 1 429 ? 0.709 -24.906 -17.156 1 97 429 PHE A C 1
ATOM 3397 O O . PHE A 1 429 ? 0.13 -24 -17.75 1 97 429 PHE A O 1
ATOM 3404 N N . ARG A 1 430 ? 0.375 -26.188 -17.312 1 97.06 430 ARG A N 1
ATOM 3405 C CA . ARG A 1 430 ? -0.675 -26.594 -18.234 1 97.06 430 ARG A CA 1
ATOM 3406 C C . ARG A 1 430 ? -1.672 -27.531 -17.562 1 97.06 430 ARG A C 1
ATOM 3408 O O . ARG A 1 430 ? -1.286 -28.375 -16.75 1 97.06 430 ARG A O 1
ATOM 3415 N N . MET A 1 431 ? -2.889 -27.359 -17.906 1 96.38 431 MET A N 1
ATOM 3416 C CA . MET A 1 431 ? -3.959 -28.219 -17.422 1 96.38 431 MET A CA 1
ATOM 3417 C C . MET A 1 431 ? -5.141 -28.219 -18.391 1 96.38 431 MET A C 1
ATOM 3419 O O . MET A 1 431 ? -5.207 -27.391 -19.281 1 96.38 431 MET A O 1
ATOM 3423 N N . MET A 1 432 ? -5.934 -29.141 -18.266 1 96.75 432 MET A N 1
ATOM 3424 C CA . MET A 1 432 ? -7.172 -29.234 -19.031 1 96.75 432 MET A CA 1
ATOM 3425 C C . MET A 1 432 ? -8.336 -29.641 -18.125 1 96.75 432 MET A C 1
ATOM 3427 O O . MET A 1 432 ? -8.172 -30.422 -17.203 1 96.75 432 MET A O 1
ATOM 3431 N N . LEU A 1 433 ? -9.391 -28.984 -18.297 1 94.56 433 LEU A N 1
ATOM 3432 C CA . LEU A 1 433 ? -10.625 -29.312 -17.594 1 94.56 433 LEU A CA 1
ATOM 3433 C C . LEU A 1 433 ? -11.602 -30.031 -18.516 1 94.56 433 LEU A C 1
ATOM 3435 O O . LEU A 1 433 ? -11.828 -29.594 -19.641 1 94.56 433 LEU A O 1
ATOM 3439 N N . SER A 1 434 ? -12.172 -31.141 -18.047 1 92.25 434 SER A N 1
ATOM 3440 C CA . SER A 1 434 ? -13.156 -31.922 -18.797 1 92.25 434 SER A CA 1
ATOM 3441 C C . SER A 1 434 ? -14.422 -32.156 -17.984 1 92.25 434 SER A C 1
ATOM 3443 O O . SER A 1 434 ? -14.383 -32.188 -16.766 1 92.25 434 SER A O 1
ATOM 3445 N N . ILE A 1 435 ? -15.453 -32.25 -18.672 1 87 435 ILE A N 1
ATOM 3446 C CA . ILE A 1 435 ? -16.75 -32.469 -18.047 1 87 435 ILE A CA 1
ATOM 3447 C C . ILE A 1 435 ? -17.266 -33.875 -18.359 1 87 435 ILE A C 1
ATOM 3449 O O . ILE A 1 435 ? -17.312 -34.281 -19.516 1 87 435 ILE A O 1
ATOM 3453 N N . PRO A 1 436 ? -17.609 -34.594 -17.281 1 87.25 436 PRO A N 1
ATOM 3454 C CA . PRO A 1 436 ? -18.219 -35.906 -17.516 1 87.25 436 PRO A CA 1
ATOM 3455 C C . PRO A 1 436 ? -19.656 -35.812 -18.031 1 87.25 436 PRO A C 1
ATOM 3457 O O . PRO A 1 436 ? -20.469 -35.062 -17.484 1 87.25 436 PRO A O 1
ATOM 3460 N N . VAL A 1 437 ? -19.859 -36.5 -19.078 1 81.5 437 VAL A N 1
ATOM 3461 C CA . VAL A 1 437 ? -21.203 -36.688 -19.641 1 81.5 437 VAL A CA 1
ATOM 3462 C C . VAL A 1 437 ? -21.562 -38.156 -19.672 1 81.5 437 VAL A C 1
ATOM 3464 O O . VAL A 1 437 ? -20.734 -39 -20.031 1 81.5 437 VAL A O 1
ATOM 3467 N N . PHE A 1 438 ? -22.781 -38.469 -19.172 1 82.94 438 PHE A N 1
ATOM 3468 C CA . PHE A 1 438 ? -23.141 -39.875 -19.109 1 82.94 438 PHE A CA 1
ATOM 3469 C C . PHE A 1 438 ? -24.641 -40.062 -19.328 1 82.94 438 PHE A C 1
ATOM 3471 O O . PHE A 1 438 ? -25.422 -39.094 -19.172 1 82.94 438 PHE A O 1
ATOM 3478 N N . LYS A 1 439 ? -24.906 -41.281 -19.75 1 77.69 439 LYS A N 1
ATOM 3479 C CA . LYS A 1 439 ? -26.281 -41.656 -20.062 1 77.69 439 LYS A CA 1
ATOM 3480 C C . LYS A 1 439 ? -27.156 -41.625 -18.797 1 77.69 439 LYS A C 1
ATOM 3482 O O . LYS A 1 439 ? -26.719 -42.062 -17.734 1 77.69 439 LYS A O 1
ATOM 3487 N N . SER A 1 440 ? -28.203 -40.812 -18.906 1 70.88 440 SER A N 1
ATOM 3488 C CA . SER A 1 440 ? -29.188 -40.812 -17.844 1 70.88 440 SER A CA 1
ATOM 3489 C C . SER A 1 440 ? -30.578 -41.156 -18.375 1 70.88 440 SER A C 1
ATOM 3491 O O . SER A 1 440 ? -31.062 -40.562 -19.328 1 70.88 440 SER A O 1
ATOM 3493 N N . LEU A 1 441 ? -31.125 -42.188 -17.797 1 62.56 441 LEU A N 1
ATOM 3494 C CA . LEU A 1 441 ? -32.438 -42.625 -18.234 1 62.56 441 LEU A CA 1
ATOM 3495 C C . LEU A 1 441 ? -33.531 -41.688 -17.734 1 62.56 441 LEU A C 1
ATOM 3497 O O . LEU A 1 441 ? -34.625 -41.594 -18.297 1 62.56 441 LEU A O 1
ATOM 3501 N N . SER A 1 442 ? -33.188 -41.062 -16.656 1 61.72 442 SER A N 1
ATOM 3502 C CA . SER A 1 442 ? -34.156 -40.156 -16.062 1 61.72 442 SER A CA 1
ATOM 3503 C C . SER A 1 442 ? -34.344 -38.906 -16.906 1 61.72 442 SER A C 1
ATOM 3505 O O . SER A 1 442 ? -35.375 -38.25 -16.875 1 61.72 442 SER A O 1
ATOM 3507 N N . TRP A 1 443 ? -33.312 -38.688 -17.641 1 61.22 443 TRP A N 1
ATOM 3508 C CA . TRP A 1 443 ? -33.375 -37.531 -18.516 1 61.22 443 TRP A CA 1
ATOM 3509 C C . TRP A 1 443 ? -33.406 -37.938 -19.984 1 61.22 443 TRP A C 1
ATOM 3511 O O . TRP A 1 443 ? -32.406 -38.375 -20.516 1 61.22 443 TRP A O 1
ATOM 3521 N N . THR A 1 444 ? -34.531 -37.812 -20.609 1 59.59 444 THR A N 1
ATOM 3522 C CA . THR A 1 444 ? -34.781 -38.344 -21.969 1 59.59 444 THR A CA 1
ATOM 3523 C C . THR A 1 444 ? -33.719 -37.812 -22.938 1 59.59 444 THR A C 1
ATOM 3525 O O . THR A 1 444 ? -33.281 -38.562 -23.828 1 59.59 444 THR A O 1
ATOM 3528 N N . THR A 1 445 ? -33.281 -36.594 -22.719 1 65.25 445 THR A N 1
ATOM 3529 C CA . THR A 1 445 ? -32.344 -36 -23.656 1 65.25 445 THR A CA 1
ATOM 3530 C C . THR A 1 445 ? -30.984 -36.656 -23.562 1 65.25 445 THR A C 1
ATOM 3532 O O . THR A 1 445 ? -30.172 -36.594 -24.484 1 65.25 445 THR A O 1
ATOM 3535 N N . MET A 1 446 ? -30.844 -37.406 -22.469 1 69.38 446 MET A N 1
ATOM 3536 C CA . MET A 1 446 ? -29.531 -38 -22.25 1 69.38 446 MET A CA 1
ATOM 3537 C C . MET A 1 446 ? -29.594 -39.5 -22.406 1 69.38 446 MET A C 1
ATOM 3539 O O . MET A 1 446 ? -28.688 -40.219 -21.969 1 69.38 446 MET A O 1
ATOM 3543 N N . SER A 1 447 ? -30.562 -40 -22.953 1 74.25 447 SER A N 1
ATOM 3544 C CA . SER A 1 447 ? -30.781 -41.438 -22.984 1 74.25 447 SER A CA 1
ATOM 3545 C C . SER A 1 447 ? -29.828 -42.125 -23.938 1 74.25 447 SER A C 1
ATOM 3547 O O . SER A 1 447 ? -29.547 -43.312 -23.797 1 74.25 447 SER A O 1
ATOM 3549 N N . ASN A 1 448 ? -29.312 -41.344 -24.922 1 77.69 448 ASN A N 1
ATOM 3550 C CA . ASN A 1 448 ? -28.469 -42.031 -25.906 1 77.69 448 ASN A CA 1
ATOM 3551 C C . ASN A 1 448 ? -27.062 -41.438 -25.938 1 77.69 448 ASN A C 1
ATOM 3553 O O . ASN A 1 448 ? -26.25 -41.781 -26.781 1 77.69 448 ASN A O 1
ATOM 3557 N N . VAL A 1 449 ? -26.828 -40.562 -25 1 78.94 449 VAL A N 1
ATOM 3558 C CA . VAL A 1 449 ? -25.516 -39.938 -24.984 1 78.94 449 VAL A CA 1
ATOM 3559 C C . VAL A 1 449 ? -24.453 -40.938 -24.547 1 78.94 449 VAL A C 1
ATOM 3561 O O . VAL A 1 449 ? -24.703 -41.781 -23.672 1 78.94 449 VAL A O 1
ATOM 3564 N N . PRO A 1 450 ? -23.375 -40.875 -25.188 1 83.44 450 PRO A N 1
ATOM 3565 C CA . PRO A 1 450 ? -22.328 -41.781 -24.734 1 83.44 450 PRO A CA 1
ATOM 3566 C C . PRO A 1 450 ? -21.703 -41.344 -23.406 1 83.44 450 PRO A C 1
ATOM 3568 O O . PRO A 1 450 ? -21.781 -40.188 -23.047 1 83.44 450 PRO A O 1
ATOM 3571 N N . ASN A 1 451 ? -21.234 -42.375 -22.641 1 86.44 451 ASN A N 1
ATOM 3572 C CA . ASN A 1 451 ? -20.406 -42.031 -21.484 1 86.44 451 ASN A CA 1
ATOM 3573 C C . ASN A 1 451 ? -19.031 -41.5 -21.891 1 86.44 451 ASN A C 1
ATOM 3575 O O . ASN A 1 451 ? -18.266 -42.219 -22.547 1 86.44 451 ASN A O 1
ATOM 3579 N N . ALA A 1 452 ? -18.844 -40.188 -21.578 1 87.19 452 ALA A N 1
ATOM 3580 C CA . ALA A 1 452 ? -17.578 -39.625 -22.047 1 87.19 452 ALA A CA 1
ATOM 3581 C C . ALA A 1 452 ? -17.141 -38.469 -21.141 1 87.19 452 ALA A C 1
ATOM 3583 O O . ALA A 1 452 ? -17.969 -37.844 -20.453 1 87.19 452 ALA A O 1
ATOM 3584 N N . LEU A 1 453 ? -15.883 -38.312 -21.125 1 90.69 453 LEU A N 1
ATOM 3585 C CA . LEU A 1 453 ? -15.32 -37.094 -20.562 1 90.69 453 LEU A CA 1
ATOM 3586 C C . LEU A 1 453 ? -15 -36.062 -21.656 1 90.69 453 LEU A C 1
ATOM 3588 O O . LEU A 1 453 ? -14 -36.219 -22.359 1 90.69 453 LEU A O 1
ATOM 3592 N N . LEU A 1 454 ? -15.766 -35.094 -21.75 1 88.88 454 LEU A N 1
ATOM 3593 C CA . LEU A 1 454 ? -15.594 -34.125 -22.828 1 88.88 454 LEU A CA 1
ATOM 3594 C C . LEU A 1 454 ? -14.711 -32.969 -22.375 1 88.88 454 LEU A C 1
ATOM 3596 O O . LEU A 1 454 ? -15.062 -32.219 -21.453 1 88.88 454 LEU A O 1
ATOM 3600 N N . PRO A 1 455 ? -13.625 -32.781 -23.062 1 92.38 455 PRO A N 1
ATOM 3601 C CA . PRO A 1 455 ? -12.812 -31.625 -22.719 1 92.38 455 PRO A CA 1
ATOM 3602 C C . PRO A 1 455 ? -13.547 -30.312 -22.906 1 92.38 455 PRO A C 1
ATOM 3604 O O . PRO A 1 455 ? -14.258 -30.141 -23.906 1 92.38 455 PRO A O 1
ATOM 3607 N N . ALA A 1 456 ? -13.414 -29.422 -21.953 1 89.12 456 ALA A N 1
ATOM 3608 C CA . ALA A 1 456 ? -13.992 -28.078 -22.047 1 89.12 456 ALA A CA 1
ATOM 3609 C C . ALA A 1 456 ? -12.945 -27.078 -22.531 1 89.12 456 ALA A C 1
ATOM 3611 O O . ALA A 1 456 ? -13.141 -26.391 -23.531 1 89.12 456 ALA A O 1
ATOM 3612 N N . PHE A 1 457 ? -11.852 -27.062 -21.828 1 93.62 457 PHE A N 1
ATOM 3613 C CA . PHE A 1 457 ? -10.773 -26.172 -22.25 1 93.62 457 PHE A CA 1
ATOM 3614 C C . PHE A 1 457 ? -9.422 -26.688 -21.781 1 93.62 457 PHE A C 1
ATOM 3616 O O . PHE A 1 457 ? -9.352 -27.438 -20.797 1 93.62 457 PHE A O 1
ATOM 3623 N N . ALA A 1 458 ? -8.406 -26.359 -22.469 1 96.62 458 ALA A N 1
ATOM 3624 C CA . ALA A 1 458 ? -7.016 -26.5 -22.062 1 96.62 458 ALA A CA 1
ATOM 3625 C C . ALA A 1 458 ? -6.395 -25.141 -21.75 1 96.62 458 ALA A C 1
ATOM 3627 O O . ALA A 1 458 ? -6.66 -24.156 -22.453 1 96.62 458 ALA A O 1
ATOM 3628 N N . LEU A 1 459 ? -5.66 -25.078 -20.672 1 97.38 459 LEU A N 1
ATOM 3629 C CA . LEU A 1 459 ? -5.066 -23.828 -20.203 1 97.38 459 LEU A CA 1
ATOM 3630 C C . LEU A 1 459 ? -3.549 -23.953 -20.094 1 97.38 459 LEU A C 1
ATOM 3632 O O . LEU A 1 459 ? -3.039 -24.969 -19.594 1 97.38 459 LEU A O 1
ATOM 3636 N N . GLU A 1 460 ? -2.883 -23.062 -20.641 1 97.75 460 GLU A N 1
ATOM 3637 C CA . GLU A 1 460 ? -1.448 -22.875 -20.438 1 97.75 460 GLU A CA 1
ATOM 3638 C C . GLU A 1 460 ? -1.148 -21.531 -19.781 1 97.75 460 GLU A C 1
ATOM 3640 O O . GLU A 1 460 ? -1.608 -20.484 -20.25 1 97.75 460 GLU A O 1
ATOM 3645 N N . ILE A 1 461 ? -0.421 -21.578 -18.734 1 97.38 461 ILE A N 1
ATOM 3646 C CA . ILE A 1 461 ? -0.034 -20.359 -18.047 1 97.38 461 ILE A CA 1
ATOM 3647 C C . ILE A 1 461 ? 1.466 -20.125 -18.203 1 97.38 461 ILE A C 1
ATOM 3649 O O . ILE A 1 461 ? 2.275 -21 -17.875 1 97.38 461 ILE A O 1
ATOM 3653 N N . GLY A 1 462 ? 1.837 -19.062 -18.766 1 96.75 462 GLY A N 1
ATOM 3654 C CA . GLY A 1 462 ? 3.213 -18.594 -18.828 1 96.75 462 GLY A CA 1
ATOM 3655 C C . GLY A 1 462 ? 3.469 -17.359 -18 1 96.75 462 GLY A C 1
ATOM 3656 O O . GLY A 1 462 ? 2.531 -16.719 -17.5 1 96.75 462 GLY A O 1
ATOM 3657 N N . VAL A 1 463 ? 4.758 -17.062 -17.812 1 95.56 463 VAL A N 1
ATOM 3658 C CA . VAL A 1 463 ? 5.105 -15.914 -17 1 95.56 463 VAL A CA 1
ATOM 3659 C C . VAL A 1 463 ? 6.027 -14.977 -17.766 1 95.56 463 VAL A C 1
ATOM 3661 O O . VAL A 1 463 ? 6.984 -15.43 -18.406 1 95.56 463 VAL A O 1
ATOM 3664 N N . VAL A 1 464 ? 5.688 -13.727 -17.766 1 94.81 464 VAL A N 1
ATOM 3665 C CA . VAL A 1 464 ? 6.539 -12.68 -18.328 1 94.81 464 VAL A CA 1
ATOM 3666 C C . VAL A 1 464 ? 6.918 -11.68 -17.234 1 94.81 464 VAL A C 1
ATOM 3668 O O . VAL A 1 464 ? 6.078 -10.898 -16.781 1 94.81 464 VAL A O 1
ATOM 3671 N N . MET A 1 465 ? 8.125 -11.68 -16.891 1 95.69 465 MET A N 1
ATOM 3672 C CA . MET A 1 465 ? 8.602 -10.781 -15.844 1 95.69 465 MET A CA 1
ATOM 3673 C C . MET A 1 465 ? 8.867 -9.391 -16.406 1 95.69 465 MET A C 1
ATOM 3675 O O . MET A 1 465 ? 9.312 -9.25 -17.531 1 95.69 465 MET A O 1
ATOM 3679 N N . LYS A 1 466 ? 8.672 -8.375 -15.609 1 95.44 466 LYS A N 1
ATOM 3680 C CA . LYS A 1 466 ? 9.008 -7.004 -15.992 1 95.44 466 LYS A CA 1
ATOM 3681 C C . LYS A 1 466 ? 10.516 -6.801 -16.031 1 95.44 466 LYS A C 1
ATOM 3683 O O . LYS A 1 466 ? 11.258 -7.438 -15.266 1 95.44 466 LYS A O 1
ATOM 3688 N N . ASP A 1 467 ? 10.984 -5.867 -16.781 1 95 467 ASP A N 1
ATOM 3689 C CA . ASP A 1 467 ? 12.414 -5.641 -16.984 1 95 467 ASP A CA 1
ATOM 3690 C C . ASP A 1 467 ? 13.102 -5.23 -15.688 1 95 467 ASP A C 1
ATOM 3692 O O . ASP A 1 467 ? 14.211 -5.68 -15.398 1 95 467 ASP A O 1
ATOM 3696 N N . TYR A 1 468 ? 12.445 -4.395 -14.969 1 94.81 468 TYR A N 1
ATOM 3697 C CA . TYR A 1 468 ? 13.086 -3.9 -13.758 1 94.81 468 TYR A CA 1
ATOM 3698 C C . TYR A 1 468 ? 13.297 -5.027 -12.758 1 94.81 468 TYR A C 1
ATOM 3700 O O . TYR A 1 468 ? 14.273 -5.02 -12 1 94.81 468 TYR A O 1
ATOM 3708 N N . ALA A 1 469 ? 12.375 -5.988 -12.758 1 95.31 469 ALA A N 1
ATOM 3709 C CA . ALA A 1 469 ? 12.539 -7.141 -11.875 1 95.31 469 ALA A CA 1
ATOM 3710 C C . ALA A 1 469 ? 13.656 -8.055 -12.367 1 95.31 469 ALA A C 1
ATOM 3712 O O . ALA A 1 469 ? 14.461 -8.547 -11.578 1 95.31 469 ALA A O 1
ATOM 3713 N N . VAL A 1 470 ? 13.711 -8.297 -13.68 1 96.44 470 VAL A N 1
ATOM 3714 C CA . VAL A 1 470 ? 14.781 -9.102 -14.273 1 96.44 470 VAL A CA 1
ATOM 3715 C C . VAL A 1 470 ? 16.125 -8.469 -13.961 1 96.44 470 VAL A C 1
ATOM 3717 O O . VAL A 1 470 ? 17.062 -9.156 -13.516 1 96.44 470 VAL A O 1
ATOM 3720 N N . ASN A 1 471 ? 16.219 -7.156 -14.156 1 95.25 471 ASN A N 1
ATOM 3721 C CA . ASN A 1 471 ? 17.453 -6.434 -13.898 1 95.25 471 ASN A CA 1
ATOM 3722 C C . ASN A 1 471 ? 17.859 -6.535 -12.43 1 95.25 471 ASN A C 1
ATOM 3724 O O . ASN A 1 471 ? 19.047 -6.664 -12.117 1 95.25 471 ASN A O 1
ATOM 3728 N N . TYR A 1 472 ? 16.938 -6.414 -11.594 1 95.44 472 TYR A N 1
ATOM 3729 C CA . TYR A 1 472 ? 17.203 -6.488 -10.164 1 95.44 472 TYR A CA 1
ATOM 3730 C C . TYR A 1 472 ? 17.781 -7.852 -9.789 1 95.44 472 TYR A C 1
ATOM 3732 O O . TYR A 1 472 ? 18.797 -7.934 -9.102 1 95.44 472 TYR A O 1
ATOM 3740 N N . ILE A 1 473 ? 17.109 -8.953 -10.203 1 95.56 473 ILE A N 1
ATOM 3741 C CA . ILE A 1 473 ? 17.562 -10.297 -9.883 1 95.56 473 ILE A CA 1
ATOM 3742 C C . ILE A 1 473 ? 18.906 -10.57 -10.578 1 95.56 473 ILE A C 1
ATOM 3744 O O . ILE A 1 473 ? 19.828 -11.109 -9.969 1 95.56 473 ILE A O 1
ATOM 3748 N N . TYR A 1 474 ? 19.016 -10.156 -11.82 1 96.5 474 TYR A N 1
ATOM 3749 C CA . TYR A 1 474 ? 20.25 -10.336 -12.586 1 96.5 474 TYR A CA 1
ATOM 3750 C C . TYR A 1 474 ? 21.406 -9.625 -11.898 1 96.5 474 TYR A C 1
ATOM 3752 O O . TYR A 1 474 ? 22.5 -10.195 -11.766 1 96.5 474 TYR A O 1
ATOM 3760 N N . PHE A 1 475 ? 21.219 -8.422 -11.469 1 95.75 475 PHE A N 1
ATOM 3761 C CA . PHE A 1 475 ? 22.266 -7.656 -10.812 1 95.75 475 PHE A CA 1
ATOM 3762 C C . PHE A 1 475 ? 22.734 -8.344 -9.531 1 95.75 475 PHE A C 1
ATOM 3764 O O . PHE A 1 475 ? 23.938 -8.469 -9.289 1 95.75 475 PHE A O 1
ATOM 3771 N N . ASN A 1 476 ? 21.828 -8.805 -8.797 1 93.75 476 ASN A N 1
ATOM 3772 C CA . ASN A 1 476 ? 22.141 -9.336 -7.477 1 93.75 476 ASN A CA 1
ATOM 3773 C C . ASN A 1 476 ? 22.688 -10.758 -7.562 1 93.75 476 ASN A C 1
ATOM 3775 O O . ASN A 1 476 ? 23.484 -11.172 -6.73 1 93.75 476 ASN A O 1
ATOM 3779 N N . THR A 1 477 ? 22.25 -11.508 -8.562 1 94.62 477 THR A N 1
ATOM 3780 C CA . THR A 1 477 ? 22.609 -12.922 -8.562 1 94.62 477 THR A CA 1
ATOM 3781 C C . THR A 1 477 ? 23.672 -13.211 -9.617 1 94.62 477 THR A C 1
ATOM 3783 O O . THR A 1 477 ? 24.312 -14.266 -9.578 1 94.62 477 THR A O 1
ATOM 3786 N N . VAL A 1 478 ? 23.891 -12.328 -10.57 1 94.94 478 VAL A N 1
ATOM 3787 C CA . VAL A 1 478 ? 24.875 -12.578 -11.625 1 94.94 478 VAL A CA 1
ATOM 3788 C C . VAL A 1 478 ? 25.953 -11.5 -11.594 1 94.94 478 VAL A C 1
ATOM 3790 O O . VAL A 1 478 ? 27.141 -11.797 -11.422 1 94.94 478 VAL A O 1
ATOM 3793 N N . THR A 1 479 ? 25.562 -10.242 -11.602 1 95.12 479 THR A N 1
ATOM 3794 C CA . THR A 1 479 ? 26.516 -9.133 -11.727 1 95.12 479 THR A CA 1
ATOM 3795 C C . THR A 1 479 ? 27.359 -9.008 -10.461 1 95.12 479 THR A C 1
ATOM 3797 O O . THR A 1 479 ? 28.594 -8.93 -10.539 1 95.12 479 THR A O 1
ATOM 3800 N N . VAL A 1 480 ? 26.719 -8.977 -9.336 1 93.12 480 VAL A N 1
ATOM 3801 C CA . VAL A 1 480 ? 27.438 -8.766 -8.078 1 93.12 480 VAL A CA 1
ATOM 3802 C C . VAL A 1 480 ? 28.438 -9.891 -7.859 1 93.12 480 VAL A C 1
ATOM 3804 O O . VAL A 1 480 ? 29.625 -9.633 -7.652 1 93.12 480 VAL A O 1
ATOM 3807 N N . PRO A 1 481 ? 28.078 -11.164 -7.941 1 92.12 481 PRO A N 1
ATOM 3808 C CA . PRO A 1 481 ? 29.062 -12.227 -7.793 1 92.12 481 PRO A CA 1
ATOM 3809 C C . PRO A 1 481 ? 30.188 -12.133 -8.828 1 92.12 481 PRO A C 1
ATOM 3811 O O . PRO A 1 481 ? 31.344 -12.414 -8.508 1 92.12 481 PRO A O 1
ATOM 3814 N N . ASN A 1 482 ? 29.922 -11.711 -10.008 1 92.88 482 ASN A N 1
ATOM 3815 C CA . ASN A 1 482 ? 30.953 -11.562 -11.039 1 92.88 482 ASN A CA 1
ATOM 3816 C C . ASN A 1 482 ? 31.922 -10.43 -10.711 1 92.88 482 ASN A C 1
ATOM 3818 O O . ASN A 1 482 ? 33.125 -10.539 -10.977 1 92.88 482 ASN A O 1
ATOM 3822 N N . ILE A 1 483 ? 31.375 -9.367 -10.219 1 94.12 483 ILE A N 1
ATOM 3823 C CA . ILE A 1 483 ? 32.25 -8.266 -9.805 1 94.12 483 ILE A CA 1
ATOM 3824 C C . ILE A 1 483 ? 33.156 -8.727 -8.688 1 94.12 483 ILE A C 1
ATOM 3826 O O . ILE A 1 483 ? 34.375 -8.461 -8.727 1 94.12 483 ILE A O 1
ATOM 3830 N N . ILE A 1 484 ? 32.594 -9.422 -7.754 1 92.62 484 ILE A N 1
ATOM 3831 C CA . ILE A 1 484 ? 33.375 -9.914 -6.629 1 92.62 484 ILE A CA 1
ATOM 3832 C C . ILE A 1 484 ? 34.438 -10.875 -7.129 1 92.62 484 ILE A C 1
ATOM 3834 O O . ILE A 1 484 ? 35.594 -10.82 -6.684 1 92.62 484 ILE A O 1
ATOM 3838 N N . LEU A 1 485 ? 34.156 -11.766 -8.016 1 92.5 485 LEU A N 1
ATOM 3839 C CA . LEU A 1 485 ? 35.125 -12.68 -8.633 1 92.5 485 LEU A CA 1
ATOM 3840 C C . LEU A 1 485 ? 36.219 -11.898 -9.344 1 92.5 485 LEU A C 1
ATOM 3842 O O . LEU A 1 485 ? 37.406 -12.211 -9.195 1 92.5 485 LEU A O 1
ATOM 3846 N N . GLY A 1 486 ? 35.844 -10.898 -10.055 1 93.75 486 GLY A N 1
ATOM 3847 C CA . GLY A 1 486 ? 36.812 -10.07 -10.75 1 93.75 486 GLY A CA 1
ATOM 3848 C C . GLY A 1 486 ? 37.75 -9.352 -9.812 1 93.75 486 GLY A C 1
ATOM 3849 O O . GLY A 1 486 ? 38.969 -9.328 -10.039 1 93.75 486 GLY A O 1
ATOM 3850 N N . VAL A 1 487 ? 37.156 -8.781 -8.828 1 94.81 487 VAL A N 1
ATOM 3851 C CA . VAL A 1 487 ? 37.969 -8.086 -7.84 1 94.81 487 VAL A CA 1
ATOM 3852 C C . VAL A 1 487 ? 38.906 -9.078 -7.137 1 94.81 487 VAL A C 1
ATOM 3854 O O . VAL A 1 487 ? 40.062 -8.773 -6.887 1 94.81 487 VAL A O 1
ATOM 3857 N N . GLY A 1 488 ? 38.375 -10.258 -6.797 1 93.44 488 GLY A N 1
ATOM 3858 C CA . GLY A 1 488 ? 39.188 -11.297 -6.195 1 93.44 488 GLY A CA 1
ATOM 3859 C C . GLY A 1 488 ? 40.375 -11.703 -7.062 1 93.44 488 GLY A C 1
ATOM 3860 O O . GLY A 1 488 ? 41.5 -11.773 -6.59 1 93.44 488 GLY A O 1
ATOM 3861 N N . ILE A 1 489 ? 40.219 -11.914 -8.273 1 94.69 489 ILE A N 1
ATOM 3862 C CA . ILE A 1 489 ? 41.25 -12.273 -9.227 1 94.69 489 ILE A CA 1
ATOM 3863 C C . ILE A 1 489 ? 42.25 -11.117 -9.352 1 94.69 489 ILE A C 1
ATOM 3865 O O . ILE A 1 489 ? 43.469 -11.336 -9.344 1 94.69 489 ILE A O 1
ATOM 3869 N N . GLY A 1 490 ? 41.719 -9.953 -9.461 1 95.31 490 GLY A N 1
ATOM 3870 C CA . GLY A 1 490 ? 42.562 -8.773 -9.562 1 95.31 490 GLY A CA 1
ATOM 3871 C C . GLY A 1 490 ? 43.469 -8.602 -8.367 1 95.31 490 GLY A C 1
ATOM 3872 O O . GLY A 1 490 ? 44.688 -8.391 -8.523 1 95.31 490 GLY A O 1
ATOM 3873 N N . LEU A 1 491 ? 42.906 -8.68 -7.227 1 95.31 491 LEU A N 1
ATOM 3874 C CA . LEU A 1 491 ? 43.688 -8.516 -6.012 1 95.31 491 LEU A CA 1
ATOM 3875 C C . LEU A 1 491 ? 44.75 -9.617 -5.887 1 95.31 491 LEU A C 1
ATOM 3877 O O . LEU A 1 491 ? 45.875 -9.352 -5.469 1 95.31 491 LEU A O 1
ATOM 3881 N N . THR A 1 492 ? 44.406 -10.852 -6.211 1 94.06 492 THR A N 1
ATOM 3882 C CA . THR A 1 492 ? 45.344 -11.977 -6.168 1 94.06 492 THR A CA 1
ATOM 3883 C C . THR A 1 492 ? 46.469 -11.789 -7.199 1 94.06 492 THR A C 1
ATOM 3885 O O . THR A 1 492 ? 47.625 -12.016 -6.902 1 94.06 492 THR A O 1
ATOM 3888 N N . ALA A 1 493 ? 46.125 -11.312 -8.375 1 95.56 493 ALA A N 1
ATOM 3889 C CA . ALA A 1 493 ? 47.094 -11.102 -9.438 1 95.56 493 ALA A CA 1
ATOM 3890 C C . ALA A 1 493 ? 48.062 -9.977 -9.086 1 95.56 493 ALA A C 1
ATOM 3892 O O . ALA A 1 493 ? 49.281 -10.109 -9.266 1 95.56 493 ALA A O 1
ATOM 3893 N N . VAL A 1 494 ? 47.5 -8.906 -8.602 1 95 494 VAL A N 1
ATOM 3894 C CA . VAL A 1 494 ? 48.312 -7.758 -8.234 1 95 494 VAL A CA 1
ATOM 3895 C C . VAL A 1 494 ? 49.312 -8.164 -7.141 1 95 494 VAL A C 1
ATOM 3897 O O . VAL A 1 494 ? 50.469 -7.758 -7.164 1 95 494 VAL A O 1
ATOM 3900 N N . SER A 1 495 ? 48.812 -8.953 -6.199 1 93.31 495 SER A N 1
ATOM 3901 C CA . SER A 1 495 ? 49.656 -9.398 -5.109 1 93.31 495 SER A CA 1
ATOM 3902 C C . SER A 1 495 ? 50.75 -10.336 -5.613 1 93.31 495 SER A C 1
ATOM 3904 O O . SER A 1 495 ? 51.906 -10.25 -5.176 1 93.31 495 SER A O 1
ATOM 3906 N N . LEU A 1 496 ? 50.5 -11.18 -6.512 1 94.12 496 LEU A N 1
ATOM 3907 C CA . LEU A 1 496 ? 51.5 -12.109 -7.074 1 94.12 496 LEU A CA 1
ATOM 3908 C C . LEU A 1 496 ? 52.531 -11.367 -7.91 1 94.12 496 LEU A C 1
ATOM 3910 O O . LEU A 1 496 ? 53.719 -11.68 -7.852 1 94.12 496 LEU A O 1
ATOM 3914 N N . ILE A 1 497 ? 52.094 -10.398 -8.609 1 94.44 497 ILE A N 1
ATOM 3915 C CA . ILE A 1 497 ? 53 -9.594 -9.422 1 94.44 497 ILE A CA 1
ATOM 3916 C C . ILE A 1 497 ? 53.938 -8.797 -8.508 1 94.44 497 ILE A C 1
ATOM 3918 O O . ILE A 1 497 ? 55.125 -8.68 -8.781 1 94.44 497 ILE A O 1
ATOM 3922 N N . ALA A 1 498 ? 53.344 -8.25 -7.418 1 93 498 ALA A N 1
ATOM 3923 C CA . ALA A 1 498 ? 54.125 -7.492 -6.457 1 93 498 ALA A CA 1
ATOM 3924 C C . ALA A 1 498 ? 55.219 -8.367 -5.84 1 93 498 ALA A C 1
ATOM 3926 O O . ALA A 1 498 ? 56.344 -7.914 -5.648 1 93 498 ALA A O 1
ATOM 3927 N N . VAL A 1 499 ? 54.969 -9.625 -5.602 1 91.38 499 VAL A N 1
ATOM 3928 C CA . VAL A 1 499 ? 55.938 -10.562 -5.027 1 91.38 499 VAL A CA 1
ATOM 3929 C C . VAL A 1 499 ? 57.031 -10.883 -6.051 1 91.38 499 VAL A C 1
ATOM 3931 O O . VAL A 1 499 ? 58.188 -10.984 -5.703 1 91.38 499 VAL A O 1
ATOM 3934 N N . LEU A 1 500 ? 56.688 -10.945 -7.215 1 93 500 LEU A N 1
ATOM 3935 C CA . LEU A 1 500 ? 57.656 -11.242 -8.273 1 93 500 LEU A CA 1
ATOM 3936 C C . LEU A 1 500 ? 58.594 -10.07 -8.484 1 93 500 LEU A C 1
ATOM 3938 O O . LEU A 1 500 ? 59.812 -10.258 -8.656 1 93 500 LEU A O 1
ATOM 3942 N N . ILE A 1 501 ? 57.938 -8.914 -8.492 1 91.88 501 ILE A N 1
ATOM 3943 C CA . ILE A 1 501 ? 58.75 -7.723 -8.648 1 91.88 501 ILE A CA 1
ATOM 3944 C C . ILE A 1 501 ? 59.719 -7.594 -7.461 1 91.88 501 ILE A C 1
ATOM 3946 O O . ILE A 1 501 ? 60.906 -7.273 -7.637 1 91.88 501 ILE A O 1
ATOM 3950 N N . TRP A 1 502 ? 59.219 -7.848 -6.285 1 88.69 502 TRP A N 1
ATOM 3951 C CA . TRP A 1 502 ? 60.031 -7.789 -5.074 1 88.69 502 TRP A CA 1
ATOM 3952 C C . TRP A 1 502 ? 61.156 -8.82 -5.125 1 88.69 502 TRP A C 1
ATOM 3954 O O . TRP A 1 502 ? 62.281 -8.523 -4.742 1 88.69 502 TRP A O 1
ATOM 3964 N N . GLY A 1 503 ? 60.875 -9.953 -5.617 1 88.12 503 GLY A N 1
ATOM 3965 C CA . GLY A 1 503 ? 61.875 -10.977 -5.801 1 88.12 503 GLY A CA 1
ATOM 3966 C C . GLY A 1 503 ? 62.938 -10.594 -6.82 1 88.12 503 GLY A C 1
ATOM 3967 O O . GLY A 1 503 ? 64.125 -10.797 -6.594 1 88.12 503 GLY A O 1
ATOM 3968 N N . PHE A 1 504 ? 62.469 -10.047 -7.855 1 90.12 504 PHE A N 1
ATOM 3969 C CA . PHE A 1 504 ? 63.406 -9.625 -8.906 1 90.12 504 PHE A CA 1
ATOM 3970 C C . PHE A 1 504 ? 64.375 -8.547 -8.398 1 90.12 504 PHE A C 1
ATOM 3972 O O . PHE A 1 504 ? 65.562 -8.602 -8.656 1 90.12 504 PHE A O 1
ATOM 3979 N N . CYS A 1 505 ? 63.781 -7.527 -7.66 1 86.25 505 CYS A N 1
ATOM 3980 C CA . CYS A 1 505 ? 64.625 -6.457 -7.105 1 86.25 505 CYS A CA 1
ATOM 3981 C C . CYS A 1 505 ? 65.562 -7 -6.074 1 86.25 505 CYS A C 1
ATOM 3983 O O . CYS A 1 505 ? 66.75 -6.562 -6.012 1 86.25 505 CYS A O 1
ATOM 3985 N N . TYR A 1 506 ? 65.188 -8.016 -5.379 1 84.44 506 TYR A N 1
ATOM 3986 C CA . TYR A 1 506 ? 66.062 -8.633 -4.367 1 84.44 506 TYR A CA 1
ATOM 3987 C C . TYR A 1 506 ? 67.188 -9.391 -5.016 1 84.44 506 TYR A C 1
ATOM 3989 O O . TYR A 1 506 ? 68.375 -9.266 -4.586 1 84.44 506 TYR A O 1
ATOM 3997 N N . PHE A 1 507 ? 67 -10.039 -6.078 1 88.12 507 PHE A N 1
ATOM 3998 C CA . PHE A 1 507 ? 68 -10.82 -6.754 1 88.12 507 PHE A CA 1
ATOM 3999 C C . PHE A 1 507 ? 69 -9.906 -7.508 1 88.12 507 PHE A C 1
ATOM 4001 O O . PHE A 1 507 ? 70.188 -10.172 -7.555 1 88.12 507 PHE A O 1
ATOM 4008 N N . ARG A 1 508 ? 68.5 -8.836 -8.023 1 87.56 508 ARG A N 1
ATOM 4009 C CA . ARG A 1 508 ? 69.375 -7.898 -8.742 1 87.56 508 ARG A CA 1
ATOM 4010 C C . ARG A 1 508 ? 70.312 -7.164 -7.797 1 87.56 508 ARG A C 1
ATOM 4012 O O . ARG A 1 508 ? 71.5 -6.934 -8.125 1 87.56 508 ARG A O 1
ATOM 4019 N N . THR A 1 509 ? 69.875 -6.871 -6.66 1 83.31 509 THR A N 1
ATOM 4020 C CA . THR A 1 509 ? 70.688 -6.16 -5.695 1 83.31 509 THR A CA 1
ATOM 4021 C C . THR A 1 509 ? 71.75 -7.086 -5.105 1 83.31 509 THR A C 1
ATOM 4023 O O . THR A 1 509 ? 72.875 -6.664 -4.859 1 83.31 509 THR A O 1
ATOM 4026 N N . LYS A 1 510 ? 71.5 -8.328 -5.02 1 83.19 510 LYS A N 1
ATOM 4027 C CA . LYS A 1 510 ? 72.5 -9.305 -4.496 1 83.19 510 LYS A CA 1
ATOM 4028 C C . LYS A 1 510 ? 73.562 -9.641 -5.531 1 83.19 510 LYS A C 1
ATOM 4030 O O . LYS A 1 510 ? 74.688 -9.859 -5.18 1 83.19 510 LYS A O 1
ATOM 4035 N N . ARG A 1 511 ? 73.188 -9.68 -6.707 1 81.06 511 ARG A N 1
ATOM 4036 C CA . ARG A 1 511 ? 74.125 -9.961 -7.762 1 81.06 511 ARG A CA 1
ATOM 4037 C C . ARG A 1 511 ? 75.125 -8.82 -7.895 1 81.06 511 ARG A C 1
ATOM 4039 O O . ARG A 1 511 ? 76.312 -9.062 -8.148 1 81.06 511 ARG A O 1
ATOM 4046 N N . ASN A 1 512 ? 74.75 -7.727 -7.629 1 73.31 512 ASN A N 1
ATOM 4047 C CA . ASN A 1 512 ? 75.625 -6.594 -7.746 1 73.31 512 ASN A CA 1
ATOM 4048 C C . ASN A 1 512 ? 76.5 -6.449 -6.508 1 73.31 512 ASN A C 1
ATOM 4050 O O . ASN A 1 512 ? 77.5 -5.707 -6.523 1 73.31 512 ASN A O 1
ATOM 4054 N N . GLN A 1 513 ? 76.188 -7.035 -5.484 1 66.88 513 GLN A N 1
ATOM 4055 C CA . GLN A 1 513 ? 77.062 -6.988 -4.336 1 66.88 513 GLN A CA 1
ATOM 4056 C C . GLN A 1 513 ? 78.125 -8.078 -4.422 1 66.88 513 GLN A C 1
ATOM 4058 O O . GLN A 1 513 ? 78.625 -8.57 -3.396 1 66.88 513 GLN A O 1
ATOM 4063 N N . LYS A 1 514 ? 78.5 -8.539 -5.52 1 55.91 514 LYS A N 1
ATOM 4064 C CA . LYS A 1 514 ? 79.688 -9.445 -5.609 1 55.91 514 LYS A CA 1
ATOM 4065 C C . LYS A 1 514 ? 80.875 -8.867 -4.895 1 55.91 514 LYS A C 1
ATOM 4067 O O . LYS A 1 514 ? 81.125 -7.66 -4.945 1 55.91 514 LYS A O 1
ATOM 4072 N N . PRO A 1 515 ? 81.625 -9.742 -4.137 1 53.66 515 PRO A N 1
ATOM 4073 C CA . PRO A 1 515 ? 82.812 -9.352 -3.311 1 53.66 515 PRO A CA 1
ATOM 4074 C C . PRO A 1 515 ? 83.875 -8.656 -4.113 1 53.66 515 PRO A C 1
ATOM 4076 O O . PRO A 1 515 ? 84.062 -8.922 -5.309 1 53.66 515 PRO A O 1
ATOM 4079 N N . PHE A 1 516 ? 84.312 -7.551 -3.711 1 48.84 516 PHE A N 1
ATOM 4080 C CA . PHE A 1 516 ? 85.562 -6.945 -4.066 1 48.84 516 PHE A CA 1
ATOM 4081 C C . PHE A 1 516 ? 86.688 -7.969 -3.996 1 48.84 516 PHE A C 1
ATOM 4083 O O . PHE A 1 516 ? 86.938 -8.578 -2.947 1 48.84 516 PHE A O 1
ATOM 4090 N N . VAL A 1 517 ? 87.062 -8.68 -5.008 1 48.53 517 VAL A N 1
ATOM 4091 C CA . VAL A 1 517 ? 88.25 -9.492 -5.133 1 48.53 517 VAL A CA 1
ATOM 4092 C C . VAL A 1 517 ? 89.438 -8.719 -4.586 1 48.53 517 VAL A C 1
ATOM 4094 O O . VAL A 1 517 ? 89.75 -7.613 -5.039 1 48.53 517 VAL A O 1
ATOM 4097 N N . LEU A 1 518 ? 89.938 -9.062 -3.363 1 45.03 518 LEU A N 1
ATOM 4098 C CA . LEU A 1 518 ? 91.188 -8.641 -2.748 1 45.03 518 LEU A CA 1
ATOM 4099 C C . LEU A 1 518 ? 92.312 -8.883 -3.688 1 45.03 518 LEU A C 1
ATOM 4101 O O . LEU A 1 518 ? 92.562 -10 -4.148 1 45.03 518 LEU A O 1
ATOM 4105 N N . GLN A 1 519 ? 92.75 -7.961 -4.449 1 45.41 519 GLN A N 1
ATOM 4106 C CA . GLN A 1 519 ? 93.938 -7.953 -5.223 1 45.41 519 GLN A CA 1
ATOM 4107 C C . GLN A 1 519 ? 95.188 -8.305 -4.348 1 45.41 519 GLN A C 1
ATOM 4109 O O . GLN A 1 519 ? 95.5 -7.562 -3.422 1 45.41 519 GLN A O 1
ATOM 4114 N N . GLN A 1 520 ? 95.5 -9.602 -4.043 1 44.84 520 GLN A N 1
ATOM 4115 C CA . GLN A 1 520 ? 96.75 -10.094 -3.406 1 44.84 520 GLN A CA 1
ATOM 4116 C C . GLN A 1 520 ? 98 -9.633 -4.16 1 44.84 520 GLN A C 1
ATOM 4118 O O . GLN A 1 520 ? 98.188 -9.984 -5.324 1 44.84 520 GLN A O 1
ATOM 4123 N N . HIS A 1 521 ? 98.625 -8.492 -3.795 1 44.62 521 HIS A N 1
ATOM 4124 C CA . HIS A 1 521 ? 99.938 -7.98 -4.23 1 44.62 521 HIS A CA 1
ATOM 4125 C C . HIS A 1 521 ? 101.062 -8.961 -3.893 1 44.62 521 HIS A C 1
ATOM 4127 O O . HIS A 1 521 ? 101.312 -9.25 -2.719 1 44.62 521 HIS A O 1
ATOM 4133 N N . ARG A 1 522 ? 101.438 -9.953 -4.676 1 42.59 522 ARG A N 1
ATOM 4134 C CA . ARG A 1 522 ? 102.562 -10.891 -4.652 1 42.59 522 ARG A CA 1
ATOM 4135 C C . ARG A 1 522 ? 103.938 -10.148 -4.656 1 42.59 522 ARG A C 1
ATOM 4137 O O . ARG A 1 522 ? 104.25 -9.516 -5.648 1 42.59 522 ARG A O 1
ATOM 4144 N N . THR A 1 523 ? 104.562 -9.688 -3.471 1 42.88 523 THR A N 1
ATOM 4145 C CA . THR A 1 523 ? 105.875 -9.102 -3.354 1 42.88 523 THR A CA 1
ATOM 4146 C C . THR A 1 523 ? 106.938 -10.164 -3.541 1 42.88 523 THR A C 1
ATOM 4148 O O . THR A 1 523 ? 106.938 -11.195 -2.867 1 42.88 523 THR A O 1
ATOM 4151 N N . GLU A 1 524 ? 107.75 -10.422 -4.656 1 47.84 524 GLU A N 1
ATOM 4152 C CA . GLU A 1 524 ? 108.812 -11.266 -5.156 1 47.84 524 GLU A CA 1
ATOM 4153 C C . GLU A 1 524 ? 110.125 -11.039 -4.355 1 47.84 524 GLU A C 1
ATOM 4155 O O . GLU A 1 524 ? 110.562 -9.906 -4.234 1 47.84 524 GLU A O 1
ATOM 4160 N N . PRO A 1 525 ? 110.562 -11.961 -3.342 1 48.47 525 PRO A N 1
ATOM 4161 C CA . PRO A 1 525 ? 111.75 -11.805 -2.48 1 48.47 525 PRO A CA 1
ATOM 4162 C C . PRO A 1 525 ? 113.062 -11.898 -3.252 1 48.47 525 PRO A C 1
ATOM 4164 O O . PRO A 1 525 ? 113.125 -12.609 -4.258 1 48.47 525 PRO A O 1
ATOM 4167 N N . THR A 1 526 ? 114.125 -11.055 -3.184 1 46.56 526 THR A N 1
ATOM 4168 C CA . THR A 1 526 ? 115.438 -10.703 -3.756 1 46.56 526 THR A CA 1
ATOM 4169 C C . THR A 1 526 ? 116.562 -11.609 -3.207 1 46.56 526 THR A C 1
ATOM 4171 O O . THR A 1 526 ? 116.938 -11.5 -2.039 1 46.56 526 THR A O 1
ATOM 4174 N N . TRP A 1 527 ? 116.688 -13 -3.434 1 45.88 527 TRP A N 1
ATOM 4175 C CA . TRP A 1 527 ? 117.75 -13.883 -2.961 1 45.88 527 TRP A CA 1
ATOM 4176 C C . TRP A 1 527 ? 119.125 -13.477 -3.557 1 45.88 527 TRP A C 1
ATOM 4178 O O . TRP A 1 527 ? 119.25 -13.367 -4.777 1 45.88 527 TRP A O 1
ATOM 4188 N N . SER A 1 528 ? 120.125 -12.875 -2.822 1 42.97 528 SER A N 1
ATOM 4189 C CA . SER A 1 528 ? 121.438 -12.367 -3.01 1 42.97 528 SER A CA 1
ATOM 4190 C C . SER A 1 528 ? 122.438 -13.492 -3.312 1 42.97 528 SER A C 1
ATOM 4192 O O . SER A 1 528 ? 122.438 -14.516 -2.625 1 42.97 528 SER A O 1
ATOM 4194 N N . LEU A 1 529 ? 122.938 -13.625 -4.555 1 36.25 529 LEU A N 1
ATOM 4195 C CA . LEU A 1 529 ? 123.938 -14.469 -5.188 1 36.25 529 LEU A CA 1
ATOM 4196 C C . LEU A 1 529 ? 125.312 -14.344 -4.469 1 36.25 529 LEU A C 1
ATOM 4198 O O . LEU A 1 529 ? 125.875 -13.258 -4.375 1 36.25 529 LEU A O 1
ATOM 4202 N N . ALA A 1 530 ? 125.688 -15.117 -3.469 1 31.92 530 ALA A N 1
ATOM 4203 C CA . ALA A 1 530 ? 126.938 -15.266 -2.809 1 31.92 530 ALA A CA 1
ATOM 4204 C C . ALA A 1 530 ? 128.125 -15.516 -3.826 1 31.92 530 ALA A C 1
ATOM 4206 O O . ALA A 1 530 ? 128 -16.438 -4.645 1 31.92 530 ALA A O 1
ATOM 4207 N N . GLU A 1 531 ? 129 -14.617 -4.293 1 24.94 531 GLU A N 1
ATOM 4208 C CA . GLU A 1 531 ? 130.5 -14.805 -4.566 1 24.94 531 GLU A CA 1
ATOM 4209 C C . GLU A 1 531 ? 131.125 -15.367 -3.346 1 24.94 531 GLU A C 1
ATOM 4211 O O . GLU A 1 531 ? 131 -14.883 -2.227 1 24.94 531 GLU A O 1
ATOM 4216 N N . MET B 1 1 ? 63.25 12.391 -14.773 1 63.19 1 MET B N 1
ATOM 4217 C CA . MET B 1 1 ? 62.344 11.602 -13.961 1 63.19 1 MET B CA 1
ATOM 4218 C C . MET B 1 1 ? 61.906 12.367 -12.711 1 63.19 1 MET B C 1
ATOM 4220 O O . MET B 1 1 ? 60.75 12.406 -12.375 1 63.19 1 MET B O 1
ATOM 4224 N N . ARG B 1 2 ? 62.781 13.133 -12.164 1 74.31 2 ARG B N 1
ATOM 4225 C CA . ARG B 1 2 ? 62.5 13.867 -10.938 1 74.31 2 ARG B CA 1
ATOM 4226 C C . ARG B 1 2 ? 61.562 15.039 -11.211 1 74.31 2 ARG B C 1
ATOM 4228 O O . ARG B 1 2 ? 60.625 15.297 -10.43 1 74.31 2 ARG B O 1
ATOM 4235 N N . LEU B 1 3 ? 61.781 15.633 -12.344 1 79.44 3 LEU B N 1
ATOM 4236 C CA . LEU B 1 3 ? 60.938 16.766 -12.688 1 79.44 3 LEU B CA 1
ATOM 4237 C C . LEU B 1 3 ? 59.5 16.312 -12.938 1 79.44 3 LEU B C 1
ATOM 4239 O O . LEU B 1 3 ? 58.531 17 -12.523 1 79.44 3 LEU B O 1
ATOM 4243 N N . PHE B 1 4 ? 59.375 15.195 -13.617 1 81.81 4 PHE B N 1
ATOM 4244 C CA . PHE B 1 4 ? 58.062 14.672 -13.922 1 81.81 4 PHE B CA 1
ATOM 4245 C C . PHE B 1 4 ? 57.312 14.289 -12.648 1 81.81 4 PHE B C 1
ATOM 4247 O O . PHE B 1 4 ? 56.125 14.555 -12.516 1 81.81 4 PHE B O 1
ATOM 4254 N N . VAL B 1 5 ? 57.969 13.734 -11.719 1 79.12 5 VAL B N 1
ATOM 4255 C CA . VAL B 1 5 ? 57.375 13.336 -10.445 1 79.12 5 VAL B CA 1
ATOM 4256 C C . VAL B 1 5 ? 56.969 14.578 -9.648 1 79.12 5 VAL B C 1
ATOM 4258 O O . VAL B 1 5 ? 55.906 14.602 -9.008 1 79.12 5 VAL B O 1
ATOM 4261 N N . THR B 1 6 ? 57.75 15.641 -9.781 1 83.44 6 THR B N 1
ATOM 4262 C CA . THR B 1 6 ? 57.438 16.875 -9.078 1 83.44 6 THR B CA 1
ATOM 4263 C C . THR B 1 6 ? 56.188 17.531 -9.656 1 83.44 6 THR B C 1
ATOM 4265 O O . THR B 1 6 ? 55.375 18.078 -8.914 1 83.44 6 THR B O 1
ATOM 4268 N N . ILE B 1 7 ? 56.031 17.375 -10.906 1 87.56 7 ILE B N 1
ATOM 4269 C CA . ILE B 1 7 ? 54.844 17.969 -11.562 1 87.56 7 ILE B CA 1
ATOM 4270 C C . ILE B 1 7 ? 53.594 17.188 -11.195 1 87.56 7 ILE B C 1
ATOM 4272 O O . ILE B 1 7 ? 52.562 17.781 -10.93 1 87.56 7 ILE B O 1
ATOM 4276 N N . ILE B 1 8 ? 53.688 15.938 -11.156 1 87.5 8 ILE B N 1
ATOM 4277 C CA . ILE B 1 8 ? 52.531 15.094 -10.812 1 87.5 8 ILE B CA 1
ATOM 4278 C C . ILE B 1 8 ? 52.125 15.352 -9.367 1 87.5 8 ILE B C 1
ATOM 4280 O O . ILE B 1 8 ? 50.938 15.445 -9.07 1 87.5 8 ILE B O 1
ATOM 4284 N N . LEU B 1 9 ? 53.062 15.469 -8.531 1 84.5 9 LEU B N 1
ATOM 4285 C CA . LEU B 1 9 ? 52.75 15.711 -7.125 1 84.5 9 LEU B CA 1
ATOM 4286 C C . LEU B 1 9 ? 52.094 17.078 -6.941 1 84.5 9 LEU B C 1
ATOM 4288 O O . LEU B 1 9 ? 51.156 17.219 -6.137 1 84.5 9 LEU B O 1
ATOM 4292 N N . ALA B 1 10 ? 52.594 18.016 -7.664 1 88.94 10 ALA B N 1
ATOM 4293 C CA . ALA B 1 10 ? 52 19.344 -7.602 1 88.94 10 ALA B CA 1
ATOM 4294 C C . ALA B 1 10 ? 50.562 19.328 -8.117 1 88.94 10 ALA B C 1
ATOM 4296 O O . ALA B 1 10 ? 49.688 19.984 -7.555 1 88.94 10 ALA B O 1
ATOM 4297 N N . ALA B 1 11 ? 50.344 18.594 -9.148 1 90.81 11 ALA B N 1
ATOM 4298 C CA . ALA B 1 11 ? 49.031 18.5 -9.727 1 90.81 11 ALA B CA 1
ATOM 4299 C C . ALA B 1 11 ? 48.062 17.812 -8.766 1 90.81 11 ALA B C 1
ATOM 4301 O O . ALA B 1 11 ? 46.875 18.219 -8.664 1 90.81 11 ALA B O 1
ATOM 4302 N N . VAL B 1 12 ? 48.469 16.797 -8.086 1 90.62 12 VAL B N 1
ATOM 4303 C CA . VAL B 1 12 ? 47.625 16.078 -7.129 1 90.62 12 VAL B CA 1
ATOM 4304 C C . VAL B 1 12 ? 47.281 17 -5.965 1 90.62 12 VAL B C 1
ATOM 4306 O O . VAL B 1 12 ? 46.125 17.031 -5.523 1 90.62 12 VAL B O 1
ATOM 4309 N N . ILE B 1 13 ? 48.219 17.734 -5.48 1 90.44 13 ILE B N 1
ATOM 4310 C CA . ILE B 1 13 ? 47.969 18.625 -4.363 1 90.44 13 ILE B CA 1
ATOM 4311 C C . ILE B 1 13 ? 46.969 19.703 -4.789 1 90.44 13 ILE B C 1
ATOM 4313 O O . ILE B 1 13 ? 46.062 20.062 -4.023 1 90.44 13 ILE B O 1
ATOM 4317 N N . LEU B 1 14 ? 47.156 20.156 -6.004 1 92.81 14 LEU B N 1
ATOM 4318 C CA . LEU B 1 14 ? 46.219 21.172 -6.508 1 92.81 14 LEU B CA 1
ATOM 4319 C C . LEU B 1 14 ? 44.812 20.609 -6.668 1 92.81 14 LEU B C 1
ATOM 4321 O O . LEU B 1 14 ? 43.844 21.312 -6.414 1 92.81 14 LEU B O 1
ATOM 4325 N N . LEU B 1 15 ? 44.75 19.422 -7.156 1 94.12 15 LEU B N 1
ATOM 4326 C CA . LEU B 1 15 ? 43.438 18.781 -7.332 1 94.12 15 LEU B CA 1
ATOM 4327 C C . LEU B 1 15 ? 42.75 18.578 -5.988 1 94.12 15 LEU B C 1
ATOM 4329 O O . LEU B 1 15 ? 41.531 18.812 -5.863 1 94.12 15 LEU B O 1
ATOM 4333 N N . VAL B 1 16 ? 43.469 18.109 -5.031 1 93.31 16 VAL B N 1
ATOM 4334 C CA . VAL B 1 16 ? 42.906 17.875 -3.703 1 93.31 16 VAL B CA 1
ATOM 4335 C C . VAL B 1 16 ? 42.469 19.203 -3.094 1 93.31 16 VAL B C 1
ATOM 4337 O O . VAL B 1 16 ? 41.438 19.297 -2.438 1 93.31 16 VAL B O 1
ATOM 4340 N N . PHE B 1 17 ? 43.25 20.219 -3.305 1 94.19 17 PHE B N 1
ATOM 4341 C CA . PHE B 1 17 ? 42.906 21.547 -2.811 1 94.19 17 PHE B CA 1
ATOM 4342 C C . PHE B 1 17 ? 41.656 22.062 -3.5 1 94.19 17 PHE B C 1
ATOM 4344 O O . PHE B 1 17 ? 40.75 22.594 -2.846 1 94.19 17 PHE B O 1
ATOM 4351 N N . ALA B 1 18 ? 41.594 21.922 -4.762 1 94.62 18 ALA B N 1
ATOM 4352 C CA . ALA B 1 18 ? 40.438 22.359 -5.523 1 94.62 18 ALA B CA 1
ATOM 4353 C C . ALA B 1 18 ? 39.156 21.641 -5.074 1 94.62 18 ALA B C 1
ATOM 4355 O O . ALA B 1 18 ? 38.094 22.234 -4.988 1 94.62 18 ALA B O 1
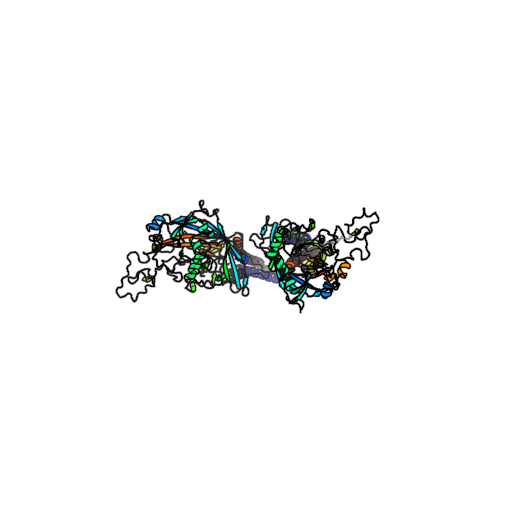ATOM 4356 N N . LEU B 1 19 ? 39.281 20.375 -4.828 1 94.5 19 LEU B N 1
ATOM 4357 C CA . LEU B 1 19 ? 38.125 19.594 -4.344 1 94.5 19 LEU B CA 1
ATOM 4358 C C . LEU B 1 19 ? 37.719 20.062 -2.959 1 94.5 19 LEU B C 1
ATOM 4360 O O . LEU B 1 19 ? 36.5 20.109 -2.662 1 94.5 19 LEU B O 1
ATOM 4364 N N . GLY B 1 20 ? 38.688 20.266 -2.174 1 93.31 20 GLY B N 1
ATOM 4365 C CA . GLY B 1 20 ? 38.375 20.797 -0.856 1 93.31 20 GLY B CA 1
ATOM 4366 C C . GLY B 1 20 ? 37.594 22.109 -0.905 1 93.31 20 GLY B C 1
ATOM 4367 O O . GLY B 1 20 ? 36.594 22.266 -0.235 1 93.31 20 GLY B O 1
ATOM 4368 N N . ILE B 1 21 ? 38.062 23.016 -1.733 1 93.38 21 ILE B N 1
ATOM 4369 C CA . ILE B 1 21 ? 37.406 24.328 -1.858 1 93.38 21 ILE B CA 1
ATOM 4370 C C . ILE B 1 21 ? 36.031 24.156 -2.467 1 93.38 21 ILE B C 1
ATOM 4372 O O . ILE B 1 21 ? 35.094 24.875 -2.096 1 93.38 21 ILE B O 1
ATOM 4376 N N . PHE B 1 22 ? 35.969 23.297 -3.363 1 93 22 PHE B N 1
ATOM 4377 C CA . PHE B 1 22 ? 34.656 23.016 -3.984 1 93 22 PHE B CA 1
ATOM 4378 C C . PHE B 1 22 ? 33.656 22.547 -2.941 1 93 22 PHE B C 1
ATOM 4380 O O . PHE B 1 22 ? 32.5 22.984 -2.961 1 93 22 PHE B O 1
ATOM 4387 N N . LEU B 1 23 ? 34 21.703 -2.062 1 93.38 23 LEU B N 1
ATOM 4388 C CA . LEU B 1 23 ? 33.125 21.156 -1.037 1 93.38 23 LEU B CA 1
ATOM 4389 C C . LEU B 1 23 ? 32.781 22.203 0.02 1 93.38 23 LEU B C 1
ATOM 4391 O O . LEU B 1 23 ? 31.75 22.125 0.676 1 93.38 23 LEU B O 1
ATOM 4395 N N . LEU B 1 24 ? 33.625 23.188 0.131 1 91.62 24 LEU B N 1
ATOM 4396 C CA . LEU B 1 24 ? 33.438 24.156 1.197 1 91.62 24 LEU B CA 1
ATOM 4397 C C . LEU B 1 24 ? 32.594 25.328 0.729 1 91.62 24 LEU B C 1
ATOM 4399 O O . LEU B 1 24 ? 31.859 25.938 1.526 1 91.62 24 LEU B O 1
ATOM 4403 N N . ILE B 1 25 ? 32.594 25.625 -0.52 1 90.12 25 ILE B N 1
ATOM 4404 C CA . ILE B 1 25 ? 31.938 26.875 -0.913 1 90.12 25 ILE B CA 1
ATOM 4405 C C . ILE B 1 25 ? 30.828 26.578 -1.923 1 90.12 25 ILE B C 1
ATOM 4407 O O . ILE B 1 25 ? 29.641 26.672 -1.594 1 90.12 25 ILE B O 1
ATOM 4411 N N . PRO B 1 26 ? 31.109 26.094 -3.115 1 89.25 26 PRO B N 1
ATOM 4412 C CA . PRO B 1 26 ? 30.047 25.922 -4.098 1 89.25 26 PRO B CA 1
ATOM 4413 C C . PRO B 1 26 ? 29.062 24.812 -3.703 1 89.25 26 PRO B C 1
ATOM 4415 O O . PRO B 1 26 ? 27.875 24.922 -4 1 89.25 26 PRO B O 1
ATOM 4418 N N . PHE B 1 27 ? 29.5 23.828 -3.07 1 89.19 27 PHE B N 1
ATOM 4419 C CA . PHE B 1 27 ? 28.641 22.672 -2.787 1 89.19 27 PHE B CA 1
ATOM 4420 C C . PHE B 1 27 ? 27.531 23.062 -1.819 1 89.19 27 PHE B C 1
ATOM 4422 O O . PHE B 1 27 ? 26.359 22.891 -2.125 1 89.19 27 PHE B O 1
ATOM 4429 N N . PRO B 1 28 ? 27.844 23.609 -0.675 1 87.75 28 PRO B N 1
ATOM 4430 C CA . PRO B 1 28 ? 26.766 23.953 0.264 1 87.75 28 PRO B CA 1
ATOM 4431 C C . PRO B 1 28 ? 25.859 25.062 -0.251 1 87.75 28 PRO B C 1
ATOM 4433 O O . PRO B 1 28 ? 24.672 25.094 0.081 1 87.75 28 PRO B O 1
ATOM 4436 N N . ILE B 1 29 ? 26.312 25.922 -1.06 1 83.88 29 ILE B N 1
ATOM 4437 C CA . ILE B 1 29 ? 25.578 27.109 -1.46 1 83.88 29 ILE B CA 1
ATOM 4438 C C . ILE B 1 29 ? 24.672 26.766 -2.646 1 83.88 29 ILE B C 1
ATOM 4440 O O . ILE B 1 29 ? 23.5 27.172 -2.68 1 83.88 29 ILE B O 1
ATOM 4444 N N . ALA B 1 30 ? 25.109 25.984 -3.506 1 84.62 30 ALA B N 1
ATOM 4445 C CA . ALA B 1 30 ? 24.344 25.844 -4.738 1 84.62 30 ALA B CA 1
ATOM 4446 C C . ALA B 1 30 ? 24.016 24.391 -5.031 1 84.62 30 ALA B C 1
ATOM 4448 O O . ALA B 1 30 ? 22.922 24.062 -5.477 1 84.62 30 ALA B O 1
ATOM 4449 N N . ILE B 1 31 ? 24.828 23.531 -4.715 1 89.62 31 ILE B N 1
ATOM 4450 C CA . ILE B 1 31 ? 24.703 22.156 -5.207 1 89.62 31 ILE B CA 1
ATOM 4451 C C . ILE B 1 31 ? 23.844 21.344 -4.246 1 89.62 31 ILE B C 1
ATOM 4453 O O . ILE B 1 31 ? 22.984 20.562 -4.68 1 89.62 31 ILE B O 1
ATOM 4457 N N . PHE B 1 32 ? 24.047 21.562 -3.047 1 92.44 32 PHE B N 1
ATOM 4458 C CA . PHE B 1 32 ? 23.375 20.75 -2.057 1 92.44 32 PHE B CA 1
ATOM 4459 C C . PHE B 1 32 ? 21.859 20.891 -2.184 1 92.44 32 PHE B C 1
ATOM 4461 O O . PHE B 1 32 ? 21.141 19.891 -2.246 1 92.44 32 PHE B O 1
ATOM 4468 N N . GLN B 1 33 ? 21.344 22.125 -2.227 1 91.94 33 GLN B N 1
ATOM 4469 C CA . GLN B 1 33 ? 19.906 22.344 -2.352 1 91.94 33 GLN B CA 1
ATOM 4470 C C . GLN B 1 33 ? 19.359 21.719 -3.637 1 91.94 33 GLN B C 1
ATOM 4472 O O . GLN B 1 33 ? 18.25 21.188 -3.656 1 91.94 33 GLN B O 1
ATOM 4477 N N . SER B 1 34 ? 20.141 21.797 -4.613 1 91.88 34 SER B N 1
ATOM 4478 C CA . SER B 1 34 ? 19.734 21.219 -5.887 1 91.88 34 SER B CA 1
ATOM 4479 C C . SER B 1 34 ? 19.578 19.703 -5.773 1 91.88 34 SER B C 1
ATOM 4481 O O . SER B 1 34 ? 18.672 19.109 -6.359 1 91.88 34 SER B O 1
ATOM 4483 N N . ILE B 1 35 ? 20.469 19.078 -5.066 1 92.12 35 ILE B N 1
ATOM 4484 C CA . ILE B 1 35 ? 20.406 17.641 -4.84 1 92.12 35 ILE B CA 1
ATOM 4485 C C . ILE B 1 35 ? 19.156 17.312 -4.023 1 92.12 35 ILE B C 1
ATOM 4487 O O . ILE B 1 35 ? 18.422 16.375 -4.348 1 92.12 35 ILE B O 1
ATOM 4491 N N . VAL B 1 36 ? 18.922 18.078 -3.045 1 93.06 36 VAL B N 1
ATOM 4492 C CA . VAL B 1 36 ? 17.75 17.859 -2.199 1 93.06 36 VAL B CA 1
ATOM 4493 C C . VAL B 1 36 ? 16.484 18.031 -3.025 1 93.06 36 VAL B C 1
ATOM 4495 O O . VAL B 1 36 ? 15.555 17.219 -2.934 1 93.06 36 VAL B O 1
ATOM 4498 N N . ASP B 1 37 ? 16.422 19.094 -3.832 1 93.06 37 ASP B N 1
ATOM 4499 C CA . ASP B 1 37 ? 15.273 19.344 -4.695 1 93.06 37 ASP B CA 1
ATOM 4500 C C . ASP B 1 37 ? 14.961 18.141 -5.562 1 93.06 37 ASP B C 1
ATOM 4502 O O . ASP B 1 37 ? 13.797 17.797 -5.77 1 93.06 37 ASP B O 1
ATOM 4506 N N . SER B 1 38 ? 15.938 17.469 -6.012 1 91.06 38 SER B N 1
ATOM 4507 C CA . SER B 1 38 ? 15.766 16.328 -6.914 1 91.06 38 SER B CA 1
ATOM 4508 C C . SER B 1 38 ? 15.273 15.102 -6.164 1 91.06 38 SER B C 1
ATOM 4510 O O . SER B 1 38 ? 14.781 14.156 -6.773 1 91.06 38 SER B O 1
ATOM 4512 N N . GLN B 1 39 ? 15.328 15.195 -4.879 1 90.75 39 GLN B N 1
ATOM 4513 C CA . GLN B 1 39 ? 14.992 14 -4.109 1 90.75 39 GLN B CA 1
ATOM 4514 C C . GLN B 1 39 ? 13.672 14.188 -3.367 1 90.75 39 GLN B C 1
ATOM 4516 O O . GLN B 1 39 ? 13.047 13.211 -2.949 1 90.75 39 GLN B O 1
ATOM 4521 N N . VAL B 1 40 ? 13.25 15.391 -3.217 1 92.75 40 VAL B N 1
ATOM 4522 C CA . VAL B 1 40 ? 12.164 15.633 -2.273 1 92.75 40 VAL B CA 1
ATOM 4523 C C . VAL B 1 40 ? 10.836 15.703 -3.02 1 92.75 40 VAL B C 1
ATOM 4525 O O . VAL B 1 40 ? 9.766 15.555 -2.418 1 92.75 40 VAL B O 1
ATOM 4528 N N . TYR B 1 41 ? 10.836 16.062 -4.316 1 94.69 41 TYR B N 1
ATOM 4529 C CA . TYR B 1 41 ? 9.547 16.047 -4.996 1 94.69 41 TYR B CA 1
ATOM 4530 C C . TYR B 1 41 ? 8.93 14.648 -4.973 1 94.69 41 TYR B C 1
ATOM 4532 O O . TYR B 1 41 ? 9.648 13.648 -4.867 1 94.69 41 TYR B O 1
ATOM 4540 N N . LEU B 1 42 ? 7.621 14.594 -4.941 1 96.94 42 LEU B N 1
ATOM 4541 C CA . LEU B 1 42 ? 6.918 13.328 -4.832 1 96.94 42 LEU B CA 1
ATOM 4542 C C . LEU B 1 42 ? 7.055 12.516 -6.117 1 96.94 42 LEU B C 1
ATOM 4544 O O . LEU B 1 42 ? 6.742 13.008 -7.203 1 96.94 42 LEU B O 1
ATOM 4548 N N . GLN B 1 43 ? 7.555 11.359 -5.922 1 96.19 43 GLN B N 1
ATOM 4549 C CA . GLN B 1 43 ? 7.824 10.57 -7.121 1 96.19 43 GLN B CA 1
ATOM 4550 C C . GLN B 1 43 ? 7.719 9.07 -6.832 1 96.19 43 GLN B C 1
ATOM 4552 O O . GLN B 1 43 ? 7.68 8.664 -5.668 1 96.19 43 GLN B O 1
ATOM 4557 N N . LYS B 1 44 ? 7.605 8.328 -7.906 1 93.75 44 LYS B N 1
ATOM 4558 C CA . LYS B 1 44 ? 7.633 6.867 -7.895 1 93.75 44 LYS B CA 1
ATOM 4559 C C . LYS B 1 44 ? 8.695 6.328 -8.852 1 93.75 44 LYS B C 1
ATOM 4561 O O . LYS B 1 44 ? 8.898 6.875 -9.938 1 93.75 44 LYS B O 1
ATOM 4566 N N . LYS B 1 45 ? 9.375 5.344 -8.391 1 91.94 45 LYS B N 1
ATOM 4567 C CA . LYS B 1 45 ? 10.367 4.703 -9.242 1 91.94 45 LYS B CA 1
ATOM 4568 C C . LYS B 1 45 ? 9.711 3.949 -10.391 1 91.94 45 LYS B C 1
ATOM 4570 O O . LYS B 1 45 ? 8.484 3.801 -10.422 1 91.94 45 LYS B O 1
ATOM 4575 N N . SER B 1 46 ? 10.531 3.574 -11.32 1 88.38 46 SER B N 1
ATOM 4576 C CA . SER B 1 46 ? 10.031 2.861 -12.492 1 88.38 46 SER B CA 1
ATOM 4577 C C . SER B 1 46 ? 9.367 1.546 -12.102 1 88.38 46 SER B C 1
ATOM 4579 O O . SER B 1 46 ? 8.484 1.055 -12.805 1 88.38 46 SER B O 1
ATOM 4581 N N . ASP B 1 47 ? 9.695 1.054 -10.938 1 90.81 47 ASP B N 1
ATOM 4582 C CA . ASP B 1 47 ? 9.125 -0.218 -10.508 1 90.81 47 ASP B CA 1
ATOM 4583 C C . ASP B 1 47 ? 7.906 0.003 -9.617 1 90.81 47 ASP B C 1
ATOM 4585 O O . ASP B 1 47 ? 7.301 -0.957 -9.133 1 90.81 47 ASP B O 1
ATOM 4589 N N . GLY B 1 48 ? 7.602 1.202 -9.375 1 89.94 48 GLY B N 1
ATOM 4590 C CA . GLY B 1 48 ? 6.41 1.515 -8.602 1 89.94 48 GLY B CA 1
ATOM 4591 C C . GLY B 1 48 ? 6.699 1.809 -7.145 1 89.94 48 GLY B C 1
ATOM 4592 O O . GLY B 1 48 ? 5.812 2.23 -6.402 1 89.94 48 GLY B O 1
ATOM 4593 N N . GLN B 1 49 ? 7.926 1.597 -6.715 1 92.75 49 GLN B N 1
ATOM 4594 C CA . GLN B 1 49 ? 8.305 1.867 -5.332 1 92.75 49 GLN B CA 1
ATOM 4595 C C . GLN B 1 49 ? 8.43 3.367 -5.082 1 92.75 49 GLN B C 1
ATOM 4597 O O . GLN B 1 49 ? 8.781 4.125 -5.988 1 92.75 49 GLN B O 1
ATOM 4602 N N . TYR B 1 50 ? 8.188 3.752 -3.859 1 93.94 50 TYR B N 1
ATOM 4603 C CA . TYR B 1 50 ? 8.391 5.137 -3.443 1 93.94 50 TYR B CA 1
ATOM 4604 C C . TYR B 1 50 ? 9.766 5.324 -2.82 1 93.94 50 TYR B C 1
ATOM 4606 O O . TYR B 1 50 ? 10.227 4.477 -2.055 1 93.94 50 TYR B O 1
ATOM 4614 N N . PRO B 1 51 ? 10.422 6.441 -3.262 1 94.25 51 PRO B N 1
ATOM 4615 C CA . PRO B 1 51 ? 11.531 6.836 -2.395 1 94.25 51 PRO B CA 1
ATOM 4616 C C . PRO B 1 51 ? 11.094 7.109 -0.958 1 94.25 51 PRO B C 1
ATOM 4618 O O . PRO B 1 51 ? 9.906 7.324 -0.702 1 94.25 51 PRO B O 1
ATOM 4621 N N . THR B 1 52 ? 12.023 7.105 -0.033 1 94.12 52 THR B N 1
ATOM 4622 C CA . THR B 1 52 ? 11.719 7.203 1.39 1 94.12 52 THR B CA 1
ATOM 4623 C C . THR B 1 52 ? 10.875 8.445 1.677 1 94.12 52 THR B C 1
ATOM 4625 O O . THR B 1 52 ? 9.898 8.375 2.422 1 94.12 52 THR B O 1
ATOM 4628 N N . GLY B 1 53 ? 11.219 9.555 1.072 1 94.12 53 GLY B N 1
ATOM 4629 C CA . GLY B 1 53 ? 10.461 10.781 1.277 1 94.12 53 GLY B CA 1
ATOM 4630 C C . GLY B 1 53 ? 9.008 10.656 0.854 1 94.12 53 GLY B C 1
ATOM 4631 O O . GLY B 1 53 ? 8.102 11.039 1.6 1 94.12 53 GLY B O 1
ATOM 4632 N N . THR B 1 54 ? 8.789 10.148 -0.345 1 96.19 54 THR B N 1
ATOM 4633 C CA . THR B 1 54 ? 7.434 9.961 -0.862 1 96.19 54 THR B CA 1
ATOM 4634 C C . THR B 1 54 ? 6.68 8.922 -0.038 1 96.19 54 THR B C 1
ATOM 4636 O O . THR B 1 54 ? 5.477 9.062 0.2 1 96.19 54 THR B O 1
ATOM 4639 N N . PHE B 1 55 ? 7.402 7.895 0.429 1 95.75 55 PHE B N 1
ATOM 4640 C CA . PHE B 1 55 ? 6.781 6.891 1.288 1 95.75 55 PHE B CA 1
ATOM 4641 C C . PHE B 1 55 ? 6.281 7.523 2.58 1 95.75 55 PHE B C 1
ATOM 4643 O O . PHE B 1 55 ? 5.152 7.266 3.008 1 95.75 55 PHE B O 1
ATOM 4650 N N . TYR B 1 56 ? 7.086 8.375 3.203 1 95.88 56 TYR B N 1
ATOM 4651 C CA . TYR B 1 56 ? 6.691 9.047 4.438 1 95.88 56 TYR B CA 1
ATOM 4652 C C . TYR B 1 56 ? 5.516 9.984 4.191 1 95.88 56 TYR B C 1
ATOM 4654 O O . TYR B 1 56 ? 4.656 10.156 5.062 1 95.88 56 TYR B O 1
ATOM 4662 N N . TRP B 1 57 ? 5.477 10.602 3.029 1 95.94 57 TRP B N 1
ATOM 4663 C CA . TRP B 1 57 ? 4.336 11.438 2.674 1 95.94 57 TRP B CA 1
ATOM 4664 C C . TRP B 1 57 ? 3.064 10.602 2.557 1 95.94 57 TRP B C 1
ATOM 4666 O O . TRP B 1 57 ? 1.99 11.031 2.979 1 95.94 57 TRP B O 1
ATOM 4676 N N . SER B 1 58 ? 3.184 9.406 1.979 1 95.75 58 SER B N 1
ATOM 4677 C CA . SER B 1 58 ? 2.025 8.547 1.782 1 95.75 58 SER B CA 1
ATOM 4678 C C . SER B 1 58 ? 1.529 7.977 3.107 1 95.75 58 SER B C 1
ATOM 4680 O O . SER B 1 58 ? 0.335 7.715 3.27 1 95.75 58 SER B O 1
ATOM 4682 N N . LYS B 1 59 ? 2.463 7.715 3.996 1 93.81 59 LYS B N 1
ATOM 4683 C CA . LYS B 1 59 ? 2.189 7.297 5.367 1 93.81 59 LYS B CA 1
ATOM 4684 C C . LYS B 1 59 ? 2.934 8.18 6.367 1 93.81 59 LYS B C 1
ATOM 4686 O O . LYS B 1 59 ? 4.043 7.848 6.793 1 93.81 59 LYS B O 1
ATOM 4691 N N . ILE B 1 60 ? 2.27 9.172 6.766 1 94.31 60 ILE B N 1
ATOM 4692 C CA . ILE B 1 60 ? 2.928 10.211 7.551 1 94.31 60 ILE B CA 1
ATOM 4693 C C . ILE B 1 60 ? 3.477 9.617 8.844 1 94.31 60 ILE B C 1
ATOM 4695 O O . ILE B 1 60 ? 2.725 9.055 9.641 1 94.31 60 ILE B O 1
ATOM 4699 N N . PRO B 1 61 ? 4.766 9.68 9.008 1 95.38 61 PRO B N 1
ATOM 4700 C CA . PRO B 1 61 ? 5.395 9.086 10.188 1 95.38 61 PRO B CA 1
ATOM 4701 C C . PRO B 1 61 ? 5.32 10 11.414 1 95.38 61 PRO B C 1
ATOM 4703 O O . PRO B 1 61 ? 6.348 10.32 12.016 1 95.38 61 PRO B O 1
ATOM 4706 N N . ALA B 1 62 ? 4.16 10.422 11.734 1 95.25 62 ALA B N 1
ATOM 4707 C CA . ALA B 1 62 ? 3.9 11.305 12.867 1 95.25 62 ALA B CA 1
ATOM 4708 C C . ALA B 1 62 ? 2.5 11.07 13.43 1 95.25 62 ALA B C 1
ATOM 4710 O O . ALA B 1 62 ? 1.63 10.531 12.75 1 95.25 62 ALA B O 1
ATOM 4711 N N . THR B 1 63 ? 2.416 11.375 14.664 1 95.44 63 THR B N 1
ATOM 4712 C CA . THR B 1 63 ? 1.119 11.383 15.336 1 95.44 63 THR B CA 1
ATOM 4713 C C . THR B 1 63 ? 0.713 12.797 15.719 1 95.44 63 THR B C 1
ATOM 4715 O O . THR B 1 63 ? 1.503 13.539 16.312 1 95.44 63 THR B O 1
ATOM 4718 N N . GLN B 1 64 ? -0.402 13.172 15.258 1 96.44 64 GLN B N 1
ATOM 4719 C CA . GLN B 1 64 ? -0.941 14.461 15.688 1 96.44 64 GLN B CA 1
ATOM 4720 C C . GLN B 1 64 ? -1.722 14.32 17 1 96.44 64 GLN B C 1
ATOM 4722 O O . GLN B 1 64 ? -2.566 13.43 17.125 1 96.44 64 GLN B O 1
ATOM 4727 N N . ILE B 1 65 ? -1.392 15.141 17.938 1 97.44 65 ILE B N 1
ATOM 4728 C CA . ILE B 1 65 ? -2.039 15.094 19.25 1 97.44 65 ILE B CA 1
ATOM 4729 C C . ILE B 1 65 ? -3.115 16.172 19.328 1 97.44 65 ILE B C 1
ATOM 4731 O O . ILE B 1 65 ? -2.805 17.375 19.406 1 97.44 65 ILE B O 1
ATOM 4735 N N . TRP B 1 66 ? -4.348 15.719 19.297 1 97.31 66 TRP B N 1
ATOM 4736 C CA . TRP B 1 66 ? -5.492 16.609 19.406 1 97.31 66 TRP B CA 1
ATOM 4737 C C . TRP B 1 66 ? -5.926 16.75 20.859 1 97.31 66 TRP B C 1
ATOM 4739 O O . TRP B 1 66 ? -6.492 15.82 21.438 1 97.31 66 TRP B O 1
ATOM 4749 N N . THR B 1 67 ? -5.703 17.859 21.438 1 97.56 67 THR B N 1
ATOM 4750 C CA . THR B 1 67 ? -6.043 18.141 22.828 1 97.56 67 THR B CA 1
ATOM 4751 C C . THR B 1 67 ? -7.27 19.047 22.922 1 97.56 67 THR B C 1
ATOM 4753 O O . THR B 1 67 ? -7.195 20.234 22.578 1 97.56 67 THR B O 1
ATOM 4756 N N . PHE B 1 68 ? -8.352 18.469 23.469 1 96.5 68 PHE B N 1
ATOM 4757 C CA . PHE B 1 68 ? -9.609 19.203 23.547 1 96.5 68 PHE B CA 1
ATOM 4758 C C . PHE B 1 68 ? -9.844 19.703 24.969 1 96.5 68 PHE B C 1
ATOM 4760 O O . PHE B 1 68 ? -9.656 18.969 25.938 1 96.5 68 PHE B O 1
ATOM 4767 N N . HIS B 1 69 ? -10.211 20.953 25.109 1 95.62 69 HIS B N 1
ATOM 4768 C CA . HIS B 1 69 ? -10.828 21.516 26.297 1 95.62 69 HIS B CA 1
ATOM 4769 C C . HIS B 1 69 ? -12.289 21.891 26.047 1 95.62 69 HIS B C 1
ATOM 4771 O O . HIS B 1 69 ? -12.586 22.719 25.188 1 95.62 69 HIS B O 1
ATOM 4777 N N . LEU B 1 70 ? -13.141 21.266 26.734 1 92.75 70 LEU B N 1
ATOM 4778 C CA . LEU B 1 70 ? -14.562 21.547 26.594 1 92.75 70 LEU B CA 1
ATOM 4779 C C . LEU B 1 70 ? -14.992 22.672 27.531 1 92.75 70 LEU B C 1
ATOM 4781 O O . LEU B 1 70 ? -14.297 22.969 28.516 1 92.75 70 LEU B O 1
ATOM 4785 N N . PHE B 1 71 ? -16.094 23.328 27.172 1 90.88 71 PHE B N 1
ATOM 4786 C CA . PHE B 1 71 ? -16.609 24.391 28.016 1 90.88 71 PHE B CA 1
ATOM 4787 C C . PHE B 1 71 ? -17.984 24.047 28.547 1 90.88 71 PHE B C 1
ATOM 4789 O O . PHE B 1 71 ? -18.875 23.656 27.781 1 90.88 71 PHE B O 1
ATOM 4796 N N . ASN B 1 72 ? -18.094 24.188 29.875 1 86.25 72 ASN B N 1
ATOM 4797 C CA . ASN B 1 72 ? -19.359 23.969 30.562 1 86.25 72 ASN B CA 1
ATOM 4798 C C . ASN B 1 72 ? -19.953 25.281 31.062 1 86.25 72 ASN B C 1
ATOM 4800 O O . ASN B 1 72 ? -19.234 26.125 31.609 1 86.25 72 ASN B O 1
ATOM 4804 N N . VAL B 1 73 ? -21.25 25.438 30.797 1 84.56 73 VAL B N 1
ATOM 4805 C CA . VAL B 1 73 ? -21.953 26.562 31.406 1 84.56 73 VAL B CA 1
ATOM 4806 C C . VAL B 1 73 ? -22.328 26.219 32.844 1 84.56 73 VAL B C 1
ATOM 4808 O O . VAL B 1 73 ? -23.094 25.281 33.094 1 84.56 73 VAL B O 1
ATOM 4811 N N . THR B 1 74 ? -21.828 26.969 33.781 1 86.44 74 THR B N 1
ATOM 4812 C CA . THR B 1 74 ? -22 26.609 35.188 1 86.44 74 THR B CA 1
ATOM 4813 C C . THR B 1 74 ? -23.266 27.219 35.75 1 86.44 74 THR B C 1
ATOM 4815 O O . THR B 1 74 ? -23.734 26.844 36.844 1 86.44 74 THR B O 1
ATOM 4818 N N . ASN B 1 75 ? -23.891 28.188 35.125 1 86.06 75 ASN B N 1
ATOM 4819 C CA . ASN B 1 75 ? -25.141 28.812 35.531 1 86.06 75 ASN B CA 1
ATOM 4820 C C . ASN B 1 75 ? -26.219 28.719 34.438 1 86.06 75 ASN B C 1
ATOM 4822 O O . ASN B 1 75 ? -26.828 29.719 34.094 1 86.06 75 ASN B O 1
ATOM 4826 N N . PRO B 1 76 ? -26.531 27.531 34.031 1 82.12 76 PRO B N 1
ATOM 4827 C CA . PRO B 1 76 ? -27.438 27.375 32.875 1 82.12 76 PRO B CA 1
ATOM 4828 C C . PRO B 1 76 ? -28.828 27.922 33.156 1 82.12 76 PRO B C 1
ATOM 4830 O O . PRO B 1 76 ? -29.438 28.562 32.281 1 82.12 76 PRO B O 1
ATOM 4833 N N . ASP B 1 77 ? -29.375 27.781 34.375 1 80.12 77 ASP B N 1
ATOM 4834 C CA . ASP B 1 77 ? -30.719 28.25 34.688 1 80.12 77 ASP B CA 1
ATOM 4835 C C . ASP B 1 77 ? -30.797 29.781 34.688 1 80.12 77 ASP B C 1
ATOM 4837 O O . ASP B 1 77 ? -31.75 30.359 34.188 1 80.12 77 ASP B O 1
ATOM 4841 N N . GLU B 1 78 ? -29.797 30.328 35.25 1 85.69 78 GLU B N 1
ATOM 4842 C CA . GLU B 1 78 ? -29.75 31.797 35.281 1 85.69 78 GLU B CA 1
ATOM 4843 C C . GLU B 1 78 ? -29.656 32.375 33.875 1 85.69 78 GLU B C 1
ATOM 4845 O O . GLU B 1 78 ? -30.234 33.438 33.594 1 85.69 78 GLU B O 1
ATOM 4850 N N . VAL B 1 79 ? -28.969 31.656 33.031 1 83.56 79 VAL B N 1
ATOM 4851 C CA . VAL B 1 79 ? -28.781 32.125 31.672 1 83.56 79 VAL B CA 1
ATOM 4852 C C . VAL B 1 79 ? -30.062 31.922 30.875 1 83.56 79 VAL B C 1
ATOM 4854 O O . VAL B 1 79 ? -30.516 32.844 30.188 1 83.56 79 VAL B O 1
ATOM 4857 N N . LEU B 1 80 ? -30.688 30.828 31.031 1 78.12 80 LEU B N 1
ATOM 4858 C CA . LEU B 1 80 ? -31.859 30.469 30.234 1 78.12 80 LEU B CA 1
ATOM 4859 C C . LEU B 1 80 ? -33.094 31.266 30.672 1 78.12 80 LEU B C 1
ATOM 4861 O O . LEU B 1 80 ? -33.875 31.703 29.844 1 78.12 80 LEU B O 1
ATOM 4865 N N . TYR B 1 81 ? -33.219 31.5 31.984 1 79.44 81 TYR B N 1
ATOM 4866 C CA . TYR B 1 81 ? -34.469 32.031 32.5 1 79.44 81 TYR B CA 1
ATOM 4867 C C . TYR B 1 81 ? -34.344 33.5 32.844 1 79.44 81 TYR B C 1
ATOM 4869 O O . TYR B 1 81 ? -35.344 34.25 32.844 1 79.44 81 TYR B O 1
ATOM 4877 N N . ASN B 1 82 ? -33.156 33.875 33.125 1 84.88 82 ASN B N 1
ATOM 4878 C CA . ASN B 1 82 ? -33 35.219 33.625 1 84.88 82 ASN B CA 1
ATOM 4879 C C . ASN B 1 82 ? -32.156 36.094 32.719 1 84.88 82 ASN B C 1
ATOM 4881 O O . ASN B 1 82 ? -31.953 37.281 32.969 1 84.88 82 ASN B O 1
ATOM 4885 N N . GLY B 1 83 ? -31.594 35.469 31.734 1 84 83 GLY B N 1
ATOM 4886 C CA . GLY B 1 83 ? -30.766 36.219 30.812 1 84 83 GLY B CA 1
ATOM 4887 C C . GLY B 1 83 ? -29.438 36.625 31.406 1 84 83 GLY B C 1
ATOM 4888 O O . GLY B 1 83 ? -28.844 37.625 31 1 84 83 GLY B O 1
ATOM 4889 N N . ALA B 1 84 ? -29 35.875 32.375 1 87.94 84 ALA B N 1
ATOM 4890 C CA . ALA B 1 84 ? -27.734 36.188 33.062 1 87.94 84 ALA B CA 1
ATOM 4891 C C . ALA B 1 84 ? -26.547 35.938 32.156 1 87.94 84 ALA B C 1
ATOM 4893 O O . ALA B 1 84 ? -26.641 35.25 31.141 1 87.94 84 ALA B O 1
ATOM 4894 N N . THR B 1 85 ? -25.438 36.625 32.531 1 89.38 85 THR B N 1
ATOM 4895 C CA . THR B 1 85 ? -24.188 36.406 31.828 1 89.38 85 THR B CA 1
ATOM 4896 C C . THR B 1 85 ? -23.719 34.969 32 1 89.38 85 THR B C 1
ATOM 4898 O O . THR B 1 85 ? -23.625 34.469 33.125 1 89.38 85 THR B O 1
ATOM 4901 N N . PRO B 1 86 ? -23.5 34.312 30.859 1 89.62 86 PRO B N 1
ATOM 4902 C CA . PRO B 1 86 ? -23.047 32.938 30.984 1 89.62 86 PRO B CA 1
ATOM 4903 C C . PRO B 1 86 ? -21.703 32.812 31.688 1 89.62 86 PRO B C 1
ATOM 4905 O O . PRO B 1 86 ? -20.766 33.562 31.375 1 89.62 86 PRO B O 1
ATOM 4908 N N . ALA B 1 87 ? -21.625 31.906 32.656 1 91.75 87 ALA B N 1
ATOM 4909 C CA . ALA B 1 87 ? -20.375 31.531 33.312 1 91.75 87 ALA B CA 1
ATOM 4910 C C . ALA B 1 87 ? -19.812 30.25 32.75 1 91.75 87 ALA B C 1
ATOM 4912 O O . ALA B 1 87 ? -20.391 29.172 32.906 1 91.75 87 ALA B O 1
ATOM 4913 N N . MET B 1 88 ? -18.641 30.453 32.094 1 91.69 88 MET B N 1
ATOM 4914 C CA . MET B 1 88 ? -18.062 29.328 31.359 1 91.69 88 MET B CA 1
ATOM 4915 C C . MET B 1 88 ? -16.938 28.688 32.156 1 91.69 88 MET B C 1
ATOM 4917 O O . MET B 1 88 ? -16.094 29.391 32.719 1 91.69 88 MET B O 1
ATOM 4921 N N . LEU B 1 89 ? -16.969 27.359 32.281 1 91.94 89 LEU B N 1
ATOM 4922 C CA . LEU B 1 89 ? -15.898 26.594 32.906 1 91.94 89 LEU B CA 1
ATOM 4923 C C . LEU B 1 89 ? -15.227 25.672 31.891 1 91.94 89 LEU B C 1
ATOM 4925 O O . LEU B 1 89 ? -15.883 24.859 31.25 1 91.94 89 LEU B O 1
ATOM 4929 N N . GLU B 1 90 ? -13.945 25.875 31.719 1 92.94 90 GLU B N 1
ATOM 4930 C CA . GLU B 1 90 ? -13.164 25.016 30.828 1 92.94 90 GLU B CA 1
ATOM 4931 C C . GLU B 1 90 ? -12.859 23.672 31.516 1 92.94 90 GLU B C 1
ATOM 4933 O O . GLU B 1 90 ? -12.367 23.641 32.625 1 92.94 90 GLU B O 1
ATOM 4938 N N . ILE B 1 91 ? -13.219 22.578 30.859 1 91.69 91 ILE B N 1
ATOM 4939 C CA . ILE B 1 91 ? -12.945 21.25 31.422 1 91.69 91 ILE B CA 1
ATOM 4940 C C . ILE B 1 91 ? -12.047 20.469 30.453 1 91.69 91 ILE B C 1
ATOM 4942 O O . ILE B 1 91 ? -12.125 20.641 29.234 1 91.69 91 ILE B O 1
ATOM 4946 N N . GLY B 1 92 ? -11.281 19.469 31.047 1 93.25 92 GLY B N 1
ATOM 4947 C CA . GLY B 1 92 ? -10.305 18.703 30.312 1 93.25 92 GLY B CA 1
ATOM 4948 C C . GLY B 1 92 ? -8.898 18.828 30.875 1 93.25 92 GLY B C 1
ATOM 4949 O O . GLY B 1 92 ? -8.719 19.219 32.031 1 93.25 92 GLY B O 1
ATOM 4950 N N . PRO B 1 93 ? -7.938 18.422 29.938 1 96.19 93 PRO B N 1
ATOM 4951 C CA . PRO B 1 93 ? -7.957 18.141 28.5 1 96.19 93 PRO B CA 1
ATOM 4952 C C . PRO B 1 93 ? -8.406 16.703 28.188 1 96.19 93 PRO B C 1
ATOM 4954 O O . PRO B 1 93 ? -8.117 15.789 28.953 1 96.19 93 PRO B O 1
ATOM 4957 N N . TYR B 1 94 ? -9.195 16.516 27.156 1 95.81 94 TYR B N 1
ATOM 4958 C CA . TYR B 1 94 ? -9.477 15.242 26.5 1 95.81 94 TYR B CA 1
ATOM 4959 C C . TYR B 1 94 ? -8.633 15.078 25.25 1 95.81 94 TYR B C 1
ATOM 4961 O O . TYR B 1 94 ? -8.859 15.766 24.25 1 95.81 94 TYR B O 1
ATOM 4969 N N . THR B 1 95 ? -7.688 14.156 25.281 1 97.19 95 THR B N 1
ATOM 4970 C CA . THR B 1 95 ? -6.684 14.094 24.234 1 97.19 95 THR B CA 1
ATOM 4971 C C . THR B 1 95 ? -6.906 12.875 23.344 1 97.19 95 THR B C 1
ATOM 4973 O O . THR B 1 95 ? -7.223 11.789 23.828 1 97.19 95 THR B O 1
ATOM 4976 N N . TYR B 1 96 ? -6.805 13.086 22.031 1 95.56 96 TYR B N 1
ATOM 4977 C CA . TYR B 1 96 ? -6.902 12.031 21.031 1 95.56 96 TYR B CA 1
ATOM 4978 C C . TYR B 1 96 ? -5.648 11.992 20.172 1 95.56 96 TYR B C 1
ATOM 4980 O O . TYR B 1 96 ? -5.113 13.031 19.781 1 95.56 96 TYR B O 1
ATOM 4988 N N . ALA B 1 97 ? -5.16 10.82 19.938 1 95.94 97 ALA B N 1
ATOM 4989 C CA . ALA B 1 97 ? -4.059 10.625 19 1 95.94 97 ALA B CA 1
ATOM 4990 C C . ALA B 1 97 ? -4.578 10.383 17.578 1 95.94 97 ALA B C 1
ATOM 4992 O O . ALA B 1 97 ? -5.387 9.477 17.359 1 95.94 97 ALA B O 1
ATOM 4993 N N . GLU B 1 98 ? -4.156 11.219 16.703 1 95.75 98 GLU B N 1
ATOM 4994 C CA . GLU B 1 98 ? -4.594 11.117 15.305 1 95.75 98 GLU B CA 1
ATOM 4995 C C . GLU B 1 98 ? -3.484 10.555 14.422 1 95.75 98 GLU B C 1
ATOM 4997 O O . GLU B 1 98 ? -2.338 11 14.492 1 95.75 98 GLU B O 1
ATOM 5002 N N . THR B 1 99 ? -3.787 9.523 13.641 1 93.25 99 THR B N 1
ATOM 5003 C CA . THR B 1 99 ? -2.893 8.992 12.625 1 93.25 99 THR B CA 1
ATOM 5004 C C . THR B 1 99 ? -3.551 9.031 11.25 1 93.25 99 THR B C 1
ATOM 5006 O O . THR B 1 99 ? -4.777 8.945 11.141 1 93.25 99 THR B O 1
ATOM 5009 N N . GLU B 1 100 ? -2.717 9.25 10.273 1 92.31 100 GLU B N 1
ATOM 5010 C CA . GLU B 1 100 ? -3.295 9.352 8.938 1 92.31 100 GLU B CA 1
ATOM 5011 C C . GLU B 1 100 ? -2.436 8.625 7.906 1 92.31 100 GLU B C 1
ATOM 5013 O O . GLU B 1 100 ? -1.246 8.391 8.133 1 92.31 100 GLU B O 1
ATOM 5018 N N . PHE B 1 101 ? -3.047 8.18 6.844 1 91.88 101 PHE B N 1
ATOM 5019 C CA . PHE B 1 101 ? -2.373 7.59 5.695 1 91.88 101 PHE B CA 1
ATOM 5020 C C . PHE B 1 101 ? -3.139 7.887 4.41 1 91.88 101 PHE B C 1
ATOM 5022 O O . PHE B 1 101 ? -4.359 8.062 4.434 1 91.88 101 PHE B O 1
ATOM 5029 N N . LYS B 1 102 ? -2.406 7.969 3.338 1 94.25 102 LYS B N 1
ATOM 5030 C CA . LYS B 1 102 ? -2.98 8.281 2.031 1 94.25 102 LYS B CA 1
ATOM 5031 C C . LYS B 1 102 ? -3.258 7.008 1.238 1 94.25 102 LYS B C 1
ATOM 5033 O O . LYS B 1 102 ? -2.422 6.102 1.195 1 94.25 102 LYS B O 1
ATOM 5038 N N . ASP B 1 103 ? -4.48 6.91 0.757 1 88.69 103 ASP B N 1
ATOM 5039 C CA . ASP B 1 103 ? -4.918 5.762 -0.028 1 88.69 103 ASP B CA 1
ATOM 5040 C C . ASP B 1 103 ? -5.309 6.18 -1.443 1 88.69 103 ASP B C 1
ATOM 5042 O O . ASP B 1 103 ? -5.461 7.367 -1.726 1 88.69 103 ASP B O 1
ATOM 5046 N N . TYR B 1 104 ? -5.391 5.199 -2.393 1 89.75 104 TYR B N 1
ATOM 5047 C CA . TYR B 1 104 ? -5.789 5.41 -3.779 1 89.75 104 TYR B CA 1
ATOM 5048 C C . TYR B 1 104 ? -4.91 6.465 -4.445 1 89.75 104 TYR B C 1
ATOM 5050 O O . TYR B 1 104 ? -5.414 7.406 -5.062 1 89.75 104 TYR B O 1
ATOM 5058 N N . ILE B 1 105 ? -3.709 6.273 -4.191 1 95.25 105 ILE B N 1
ATOM 5059 C CA . ILE B 1 105 ? -2.738 7.215 -4.734 1 95.25 105 ILE B CA 1
ATOM 5060 C C . ILE B 1 105 ? -2.572 6.977 -6.234 1 95.25 105 ILE B C 1
ATOM 5062 O O . ILE B 1 105 ? -2.223 5.875 -6.66 1 95.25 105 ILE B O 1
ATOM 5066 N N . GLU B 1 106 ? -2.844 7.977 -7.039 1 95.69 106 GLU B N 1
ATOM 5067 C CA . GLU B 1 106 ? -2.719 7.902 -8.492 1 95.69 106 GLU B CA 1
ATOM 5068 C C . GLU B 1 106 ? -1.914 9.078 -9.031 1 95.69 106 GLU B C 1
ATOM 5070 O O . GLU B 1 106 ? -2.309 10.234 -8.875 1 95.69 106 GLU B O 1
ATOM 5075 N N . PHE B 1 107 ? -0.823 8.766 -9.648 1 96.69 107 PHE B N 1
ATOM 5076 C CA . PHE B 1 107 ? -0.062 9.797 -10.344 1 96.69 107 PHE B CA 1
ATOM 5077 C C . PHE B 1 107 ? -0.722 10.156 -11.672 1 96.69 107 PHE B C 1
ATOM 5079 O O . PHE B 1 107 ? -1.094 9.266 -12.445 1 96.69 107 PHE B O 1
ATOM 5086 N N . ARG B 1 108 ? -0.88 11.312 -11.867 1 96.12 108 ARG B N 1
ATOM 5087 C CA . ARG B 1 108 ? -1.588 11.805 -13.047 1 96.12 108 ARG B CA 1
ATOM 5088 C C . ARG B 1 108 ? -0.771 12.867 -13.773 1 96.12 108 ARG B C 1
ATOM 5090 O O . ARG B 1 108 ? 0.235 13.352 -13.25 1 96.12 108 ARG B O 1
ATOM 5097 N N . ASN B 1 109 ? -1.161 13.125 -15.055 1 96.56 109 ASN B N 1
ATOM 5098 C CA . ASN B 1 109 ? -0.571 14.188 -15.859 1 96.56 109 ASN B CA 1
ATOM 5099 C C . ASN B 1 109 ? 0.945 14.047 -15.953 1 96.56 109 ASN B C 1
ATOM 5101 O O . ASN B 1 109 ? 1.682 14.977 -15.617 1 96.56 109 ASN B O 1
ATOM 5105 N N . ASN B 1 110 ? 1.443 12.859 -16.391 1 96.38 110 ASN B N 1
ATOM 5106 C CA . ASN B 1 110 ? 2.865 12.555 -16.516 1 96.38 110 ASN B CA 1
ATOM 5107 C C . ASN B 1 110 ? 3.59 12.727 -15.18 1 96.38 110 ASN B C 1
ATOM 5109 O O . ASN B 1 110 ? 4.652 13.352 -15.125 1 96.38 110 ASN B O 1
ATOM 5113 N N . ASP B 1 111 ? 2.936 12.383 -14.055 1 96.12 111 ASP B N 1
ATOM 5114 C CA . ASP B 1 111 ? 3.465 12.312 -12.695 1 96.12 111 ASP B CA 1
ATOM 5115 C C . ASP B 1 111 ? 3.674 13.711 -12.125 1 96.12 111 ASP B C 1
ATOM 5117 O O . ASP B 1 111 ? 4.434 13.891 -11.172 1 96.12 111 ASP B O 1
ATOM 5121 N N . LYS B 1 112 ? 3.02 14.719 -12.719 1 97.81 112 LYS B N 1
ATOM 5122 C CA . LYS B 1 112 ? 3.117 16.078 -12.195 1 97.81 112 LYS B CA 1
ATOM 5123 C C . LYS B 1 112 ? 2.072 16.328 -11.117 1 97.81 112 LYS B C 1
ATOM 5125 O O . LYS B 1 112 ? 2.156 17.328 -10.383 1 97.81 112 LYS B O 1
ATOM 5130 N N . GLU B 1 113 ? 1.055 15.461 -11.078 1 98.19 113 GLU B N 1
ATOM 5131 C CA . GLU B 1 113 ? -0.004 15.547 -10.078 1 98.19 113 GLU B CA 1
ATOM 5132 C C . GLU B 1 113 ? -0.277 14.188 -9.445 1 98.19 113 GLU B C 1
ATOM 5134 O O . GLU B 1 113 ? 0.007 13.148 -10.039 1 98.19 113 GLU B O 1
ATOM 5139 N N . ILE B 1 114 ? -0.779 14.281 -8.273 1 98.06 114 ILE B N 1
ATOM 5140 C CA . ILE B 1 114 ? -1.18 13.062 -7.578 1 98.06 114 ILE B CA 1
ATOM 5141 C C . ILE B 1 114 ? -2.598 13.219 -7.035 1 98.06 114 ILE B C 1
ATOM 5143 O O . ILE B 1 114 ? -2.928 14.242 -6.43 1 98.06 114 ILE B O 1
ATOM 5147 N N . TYR B 1 115 ? -3.428 12.32 -7.316 1 97.81 115 TYR B N 1
ATOM 5148 C CA . TYR B 1 115 ? -4.738 12.172 -6.695 1 97.81 115 TYR B CA 1
ATOM 5149 C C . TYR B 1 115 ? -4.688 11.18 -5.539 1 97.81 115 TYR B C 1
ATOM 5151 O O . TYR B 1 115 ? -4.035 10.133 -5.641 1 97.81 115 TYR B O 1
ATOM 5159 N N . TYR B 1 116 ? -5.309 11.508 -4.418 1 96.62 116 TYR B N 1
ATOM 5160 C CA . TYR B 1 116 ? -5.328 10.57 -3.303 1 96.62 116 TYR B CA 1
ATOM 5161 C C . TYR B 1 116 ? -6.484 10.867 -2.357 1 96.62 116 TYR B C 1
ATOM 5163 O O . TYR B 1 116 ? -7.109 11.93 -2.449 1 96.62 116 TYR B O 1
ATOM 5171 N N . MET B 1 117 ? -6.746 9.906 -1.521 1 94.31 117 MET B N 1
ATOM 5172 C CA . MET B 1 117 ? -7.66 10.055 -0.391 1 94.31 117 MET B CA 1
ATOM 5173 C C . MET B 1 117 ? -6.902 10 0.932 1 94.31 117 MET B C 1
ATOM 5175 O O . MET B 1 117 ? -6.051 9.133 1.127 1 94.31 117 MET B O 1
ATOM 5179 N N . ASN B 1 118 ? -7.172 10.891 1.74 1 93.81 118 ASN B N 1
ATOM 5180 C CA . ASN B 1 118 ? -6.473 10.969 3.018 1 93.81 118 ASN B CA 1
ATOM 5181 C C . ASN B 1 118 ? -7.312 10.398 4.156 1 93.81 118 ASN B C 1
ATOM 5183 O O . ASN B 1 118 ? -8.289 11.016 4.586 1 93.81 118 ASN B O 1
ATOM 5187 N N . ASN B 1 119 ? -6.898 9.258 4.688 1 90.62 119 ASN B N 1
ATOM 5188 C CA . ASN B 1 119 ? -7.625 8.594 5.766 1 90.62 119 ASN B CA 1
ATOM 5189 C C . ASN B 1 119 ? -7.082 8.984 7.133 1 90.62 119 ASN B C 1
ATOM 5191 O O . ASN B 1 119 ? -5.867 9.117 7.312 1 90.62 119 ASN B O 1
ATOM 5195 N N . LYS B 1 120 ? -8.008 9.188 8.062 1 91.94 120 LYS B N 1
ATOM 5196 C CA . LYS B 1 120 ? -7.617 9.609 9.406 1 91.94 120 LYS B CA 1
ATOM 5197 C C . LYS B 1 120 ? -8.297 8.75 10.469 1 91.94 120 LYS B C 1
ATOM 5199 O O . LYS B 1 120 ? -9.422 8.281 10.273 1 91.94 120 LYS B O 1
ATOM 5204 N N . THR B 1 121 ? -7.578 8.531 11.562 1 90.38 121 THR B N 1
ATOM 5205 C CA . THR B 1 121 ? -8.102 7.797 12.711 1 90.38 121 THR B CA 1
ATOM 5206 C C . THR B 1 121 ? -7.758 8.508 14.016 1 90.38 121 THR B C 1
ATOM 5208 O O . THR B 1 121 ? -6.629 8.977 14.195 1 90.38 121 THR B O 1
ATOM 5211 N N . TRP B 1 122 ? -8.727 8.664 14.867 1 93.5 122 TRP B N 1
ATOM 5212 C CA . TRP B 1 122 ? -8.523 9.242 16.188 1 93.5 122 TRP B CA 1
ATOM 5213 C C . TRP B 1 122 ? -8.758 8.195 17.281 1 93.5 122 TRP B C 1
ATOM 5215 O O . TRP B 1 122 ? -9.781 7.504 17.281 1 93.5 122 TRP B O 1
ATOM 5225 N N . VAL B 1 123 ? -7.816 8.117 18.203 1 91.31 123 VAL B N 1
ATOM 5226 C CA . VAL B 1 123 ? -7.922 7.211 19.344 1 91.31 123 VAL B CA 1
ATOM 5227 C C . VAL B 1 123 ? -7.734 7.984 20.641 1 91.31 123 VAL B C 1
ATOM 5229 O O . VAL B 1 123 ? -6.77 8.742 20.797 1 91.31 123 VAL B O 1
ATOM 5232 N N . PHE B 1 124 ? -8.672 7.805 21.594 1 94.12 124 PHE B N 1
ATOM 5233 C CA . PHE B 1 124 ? -8.586 8.484 22.875 1 94.12 124 PHE B CA 1
ATOM 5234 C C . PHE B 1 124 ? -7.332 8.055 23.625 1 94.12 124 PHE B C 1
ATOM 5236 O O . PHE B 1 124 ? -7.023 6.859 23.703 1 94.12 124 PHE B O 1
ATOM 5243 N N . ASP B 1 125 ? -6.578 9.031 24.109 1 94.94 125 ASP B N 1
ATOM 5244 C CA . ASP B 1 125 ? -5.34 8.789 24.844 1 94.94 125 ASP B CA 1
ATOM 5245 C C . ASP B 1 125 ? -5.477 9.227 26.297 1 94.94 125 ASP B C 1
ATOM 5247 O O . ASP B 1 125 ? -5.223 10.391 26.625 1 94.94 125 ASP B O 1
ATOM 5251 N N . PRO B 1 126 ? -5.738 8.367 27.203 1 93.5 126 PRO B N 1
ATOM 5252 C CA . PRO B 1 126 ? -5.918 8.727 28.609 1 93.5 126 PRO B CA 1
ATOM 5253 C C . PRO B 1 126 ? -4.637 9.258 29.25 1 93.5 126 PRO B C 1
ATOM 5255 O O . PRO B 1 126 ? -4.699 10.062 30.188 1 93.5 126 PRO B O 1
ATOM 5258 N N . THR B 1 127 ? -3.48 8.836 28.734 1 93.75 127 THR B N 1
ATOM 5259 C CA . THR B 1 127 ? -2.207 9.211 29.344 1 93.75 127 THR B CA 1
ATOM 5260 C C . THR B 1 127 ? -1.915 10.688 29.125 1 93.75 127 THR B C 1
ATOM 5262 O O . THR B 1 127 ? -1.146 11.289 29.875 1 93.75 127 THR B O 1
ATOM 5265 N N . ARG B 1 128 ? -2.564 11.273 28.078 1 95.81 128 ARG B N 1
ATOM 5266 C CA . ARG B 1 128 ? -2.365 12.695 27.797 1 95.81 128 ARG B CA 1
ATOM 5267 C C . ARG B 1 128 ? -3.59 13.508 28.188 1 95.81 128 ARG B C 1
ATOM 5269 O O . ARG B 1 128 ? -3.664 14.703 27.906 1 95.81 128 ARG B O 1
ATOM 5276 N N . SER B 1 129 ? -4.535 12.844 28.734 1 95.69 129 SER B N 1
ATOM 5277 C CA . SER B 1 129 ? -5.73 13.516 29.234 1 95.69 129 SER B CA 1
ATOM 5278 C C . SER B 1 129 ? -5.66 13.719 30.75 1 95.69 129 SER B C 1
ATOM 5280 O O . SER B 1 129 ? -4.773 13.18 31.406 1 95.69 129 SER B O 1
ATOM 5282 N N . CYS B 1 130 ? -6.48 14.602 31.234 1 94.31 130 CYS B N 1
ATOM 5283 C CA . CYS B 1 130 ? -6.484 14.812 32.688 1 94.31 130 CYS B CA 1
ATOM 5284 C C . CYS B 1 130 ? -6.852 13.523 33.406 1 94.31 130 CYS B C 1
ATOM 5286 O O . CYS B 1 130 ? -7.594 12.695 32.875 1 94.31 130 CYS B O 1
ATOM 5288 N N . ASP B 1 131 ? -6.441 13.398 34.656 1 92.31 131 ASP B N 1
ATOM 5289 C CA . ASP B 1 131 ? -6.59 12.18 35.438 1 92.31 131 ASP B CA 1
ATOM 5290 C C . ASP B 1 131 ? -8.062 11.828 35.656 1 92.31 131 ASP B C 1
ATOM 5292 O O . ASP B 1 131 ? -8.414 10.656 35.75 1 92.31 131 ASP B O 1
ATOM 5296 N N . THR B 1 132 ? -8.875 12.797 35.625 1 91.88 132 THR B N 1
ATOM 5297 C CA . THR B 1 132 ? -10.281 12.562 35.938 1 91.88 132 THR B CA 1
ATOM 5298 C C . THR B 1 132 ? -11.125 12.633 34.656 1 91.88 132 THR B C 1
ATOM 5300 O O . THR B 1 132 ? -12.352 12.68 34.719 1 91.88 132 THR B O 1
ATOM 5303 N N . CYS B 1 133 ? -10.406 12.68 33.531 1 91.62 133 CYS B N 1
ATOM 5304 C CA . CYS B 1 133 ? -11.133 12.836 32.281 1 91.62 133 CYS B CA 1
ATOM 5305 C C . CYS B 1 133 ? -11.43 11.477 31.656 1 91.62 133 CYS B C 1
ATOM 5307 O O . CYS B 1 133 ? -10.516 10.711 31.359 1 91.62 133 CYS B O 1
ATOM 5309 N N . TYR B 1 134 ? -12.719 11.227 31.453 1 91.31 134 TYR B N 1
ATOM 5310 C CA . TYR B 1 134 ? -13.188 10 30.812 1 91.31 134 TYR B CA 1
ATOM 5311 C C . TYR B 1 134 ? -14.094 10.312 29.625 1 91.31 134 TYR B C 1
ATOM 5313 O O . TYR B 1 134 ? -14.75 11.359 29.594 1 91.31 134 TYR B O 1
ATOM 5321 N N . GLN B 1 135 ? -14.117 9.43 28.688 1 89.81 135 GLN B N 1
ATOM 5322 C CA . GLN B 1 135 ? -14.883 9.617 27.453 1 89.81 135 GLN B CA 1
ATOM 5323 C C . GLN B 1 135 ? -16.375 9.766 27.75 1 89.81 135 GLN B C 1
ATOM 5325 O O . GLN B 1 135 ? -17.094 10.469 27.047 1 89.81 135 GLN B O 1
ATOM 5330 N N . ASN B 1 136 ? -16.812 9.203 28.875 1 87.94 136 ASN B N 1
ATOM 5331 C CA . ASN B 1 136 ? -18.234 9.203 29.188 1 87.94 136 ASN B CA 1
ATOM 5332 C C . ASN B 1 136 ? -18.609 10.352 30.125 1 87.94 136 ASN B C 1
ATOM 5334 O O . ASN B 1 136 ? -19.734 10.422 30.625 1 87.94 136 ASN B O 1
ATOM 5338 N N . ASP B 1 137 ? -17.734 11.234 30.359 1 87.69 137 ASP B N 1
ATOM 5339 C CA . ASP B 1 137 ? -18.047 12.406 31.172 1 87.69 137 ASP B CA 1
ATOM 5340 C C . ASP B 1 137 ? -19.203 13.195 30.578 1 87.69 137 ASP B C 1
ATOM 5342 O O . ASP B 1 137 ? -19.297 13.336 29.359 1 87.69 137 ASP B O 1
ATOM 5346 N N . SER B 1 138 ? -20.062 13.664 31.469 1 83.31 138 SER B N 1
ATOM 5347 C CA . SER B 1 138 ? -21.203 14.453 31.031 1 83.31 138 SER B CA 1
ATOM 5348 C C . SER B 1 138 ? -20.828 15.922 30.844 1 83.31 138 SER B C 1
ATOM 5350 O O . SER B 1 138 ? -20.188 16.516 31.703 1 83.31 138 SER B O 1
ATOM 5352 N N . VAL B 1 139 ? -21.125 16.406 29.688 1 79.44 139 VAL B N 1
ATOM 5353 C CA . VAL B 1 139 ? -20.859 17.812 29.359 1 79.44 139 VAL B CA 1
ATOM 5354 C C . VAL B 1 139 ? -22.188 18.516 29.062 1 79.44 139 VAL B C 1
ATOM 5356 O O . VAL B 1 139 ? -23.062 17.953 28.422 1 79.44 139 VAL B O 1
ATOM 5359 N N . GLN B 1 140 ? -22.297 19.625 29.641 1 75.75 140 GLN B N 1
ATOM 5360 C CA . GLN B 1 140 ? -23.484 20.438 29.422 1 75.75 140 GLN B CA 1
ATOM 5361 C C . GLN B 1 140 ? -23.219 21.531 28.391 1 75.75 140 GLN B C 1
ATOM 5363 O O . GLN B 1 140 ? -22.328 22.375 28.594 1 75.75 140 GLN B O 1
ATOM 5368 N N . PHE B 1 141 ? -23.828 21.328 27.234 1 68.81 141 PHE B N 1
ATOM 5369 C CA . PHE B 1 141 ? -23.609 22.281 26.156 1 68.81 141 PHE B CA 1
ATOM 5370 C C . PHE B 1 141 ? -24.906 23.031 25.844 1 68.81 141 PHE B C 1
ATOM 5372 O O . PHE B 1 141 ? -25.984 22.562 26.172 1 68.81 141 PHE B O 1
ATOM 5379 N N . GLY B 1 142 ? -24.703 24.234 25.516 1 59.22 142 GLY B N 1
ATOM 5380 C CA . GLY B 1 142 ? -25.844 24.938 24.969 1 59.22 142 GLY B CA 1
ATOM 5381 C C . GLY B 1 142 ? -26.188 24.484 23.562 1 59.22 142 GLY B C 1
ATOM 5382 O O . GLY B 1 142 ? -25.297 24.344 22.719 1 59.22 142 GLY B O 1
ATOM 5383 N N . ASN B 1 143 ? -27.078 23.484 23.312 1 52.56 143 ASN B N 1
ATOM 5384 C CA . ASN B 1 143 ? -27.406 23.016 21.969 1 52.56 143 ASN B CA 1
ATOM 5385 C C . ASN B 1 143 ? -28.109 24.094 21.156 1 52.56 143 ASN B C 1
ATOM 5387 O O . ASN B 1 143 ? -29.094 24.688 21.625 1 52.56 143 ASN B O 1
ATOM 5391 N N . THR B 1 144 ? -27.438 24.609 20.125 1 46.31 144 THR B N 1
ATOM 5392 C CA . THR B 1 144 ? -28 25.625 19.234 1 46.31 144 THR B CA 1
ATOM 5393 C C . THR B 1 144 ? -29.422 25.234 18.812 1 46.31 144 THR B C 1
ATOM 5395 O O . THR B 1 144 ? -30.281 26.109 18.672 1 46.31 144 THR B O 1
ATOM 5398 N N . ALA B 1 145 ? -29.438 23.922 18.234 1 43.31 145 ALA B N 1
ATOM 5399 C CA . ALA B 1 145 ? -30.719 23.609 17.594 1 43.31 145 ALA B CA 1
ATOM 5400 C C . ALA B 1 145 ? -31.859 23.656 18.594 1 43.31 145 ALA B C 1
ATOM 5402 O O . ALA B 1 145 ? -32.969 24.062 18.266 1 43.31 145 ALA B O 1
ATOM 5403 N N . TYR B 1 146 ? -31.562 23.141 19.844 1 44.91 146 TYR B N 1
ATOM 5404 C CA . TYR B 1 146 ? -32.719 23.031 20.734 1 44.91 146 TYR B CA 1
ATOM 5405 C C . TYR B 1 146 ? -32.531 23.875 21.984 1 44.91 146 TYR B C 1
ATOM 5407 O O . TYR B 1 146 ? -33.406 23.969 22.828 1 44.91 146 TYR B O 1
ATOM 5415 N N . MET B 1 147 ? -31.562 24.734 22 1 46.34 147 MET B N 1
ATOM 5416 C CA . MET B 1 147 ? -31.344 25.703 23.062 1 46.34 147 MET B CA 1
ATOM 5417 C C . MET B 1 147 ? -31.641 25.078 24.422 1 46.34 147 MET B C 1
ATOM 5419 O O . MET B 1 147 ? -32.281 25.719 25.266 1 46.34 147 MET B O 1
ATOM 5423 N N . VAL B 1 148 ? -31.734 23.656 24.328 1 49.09 148 VAL B N 1
ATOM 5424 C CA . VAL B 1 148 ? -32 22.938 25.578 1 49.09 148 VAL B CA 1
ATOM 5425 C C . VAL B 1 148 ? -30.719 22.375 26.156 1 49.09 148 VAL B C 1
ATOM 5427 O O . VAL B 1 148 ? -29.719 22.25 25.438 1 49.09 148 VAL B O 1
ATOM 5430 N N . ARG B 1 149 ? -30.812 22.281 27.531 1 56.47 149 ARG B N 1
ATOM 5431 C CA . ARG B 1 149 ? -29.781 21.594 28.281 1 56.47 149 ARG B CA 1
ATOM 5432 C C . ARG B 1 149 ? -29.516 20.203 27.719 1 56.47 149 ARG B C 1
ATOM 5434 O O . ARG B 1 149 ? -30.422 19.359 27.656 1 56.47 149 ARG B O 1
ATOM 5441 N N . LEU B 1 150 ? -28.438 19.969 26.781 1 63.06 150 LEU B N 1
ATOM 5442 C CA . LEU B 1 150 ? -28.094 18.641 26.344 1 63.06 150 LEU B CA 1
ATOM 5443 C C . LEU B 1 150 ? -26.906 18.094 27.141 1 63.06 150 LEU B C 1
ATOM 5445 O O . LEU B 1 150 ? -25.891 18.781 27.297 1 63.06 150 LEU B O 1
ATOM 5449 N N . THR B 1 151 ? -27.281 17.125 27.938 1 72 151 THR B N 1
ATOM 5450 C CA . THR B 1 151 ? -26.188 16.391 28.578 1 72 151 THR B CA 1
ATOM 5451 C C . THR B 1 151 ? -25.688 15.258 27.688 1 72 151 THR B C 1
ATOM 5453 O O . THR B 1 151 ? -26.438 14.336 27.359 1 72 151 THR B O 1
ATOM 5456 N N . VAL B 1 152 ? -24.5 15.523 27.156 1 78.44 152 VAL B N 1
ATOM 5457 C CA . VAL B 1 152 ? -23.906 14.531 26.266 1 78.44 152 VAL B CA 1
ATOM 5458 C C . VAL B 1 152 ? -22.531 14.125 26.797 1 78.44 152 VAL B C 1
ATOM 5460 O O . VAL B 1 152 ? -21.938 14.836 27.609 1 78.44 152 VAL B O 1
ATOM 5463 N N . SER B 1 153 ? -22.156 13 26.422 1 84.75 153 SER B N 1
ATOM 5464 C CA . SER B 1 153 ? -20.828 12.555 26.844 1 84.75 153 SER B CA 1
ATOM 5465 C C . SER B 1 153 ? -19.734 13.32 26.109 1 84.75 153 SER B C 1
ATOM 5467 O O . SER B 1 153 ? -19.953 13.859 25.016 1 84.75 153 SER B O 1
ATOM 5469 N N . ALA B 1 154 ? -18.562 13.43 26.75 1 84.94 154 ALA B N 1
ATOM 5470 C CA . ALA B 1 154 ? -17.406 14.078 26.125 1 84.94 154 ALA B CA 1
ATOM 5471 C C . ALA B 1 154 ? -17.109 13.461 24.766 1 84.94 154 ALA B C 1
ATOM 5473 O O . ALA B 1 154 ? -16.938 14.18 23.766 1 84.94 154 ALA B O 1
ATOM 5474 N N . ALA B 1 155 ? -17.047 12.125 24.703 1 86.19 155 ALA B N 1
ATOM 5475 C CA . ALA B 1 155 ? -16.781 11.43 23.453 1 86.19 155 ALA B CA 1
ATOM 5476 C C . ALA B 1 155 ? -17.906 11.672 22.438 1 86.19 155 ALA B C 1
ATOM 5478 O O . ALA B 1 155 ? -17.656 11.758 21.234 1 86.19 155 ALA B O 1
ATOM 5479 N N . GLY B 1 156 ? -19.062 11.734 22.875 1 82.94 156 GLY B N 1
ATOM 5480 C CA . GLY B 1 156 ? -20.203 11.992 22.031 1 82.94 156 GLY B CA 1
ATOM 5481 C C . GLY B 1 156 ? -20.156 13.367 21.375 1 82.94 156 GLY B C 1
ATOM 5482 O O . GLY B 1 156 ? -20.562 13.516 20.219 1 82.94 156 GLY B O 1
ATOM 5483 N N . THR B 1 157 ? -19.672 14.312 22.094 1 81.94 157 THR B N 1
ATOM 5484 C CA . THR B 1 157 ? -19.547 15.664 21.562 1 81.94 157 THR B CA 1
ATOM 5485 C C . THR B 1 157 ? -18.453 15.727 20.484 1 81.94 157 THR B C 1
ATOM 5487 O O . THR B 1 157 ? -18.531 16.547 19.562 1 81.94 157 THR B O 1
ATOM 5490 N N . LEU B 1 158 ? -17.547 14.883 20.609 1 88.56 158 LEU B N 1
ATOM 5491 C CA . LEU B 1 158 ? -16.375 14.914 19.734 1 88.56 158 LEU B CA 1
ATOM 5492 C C . LEU B 1 158 ? -16.516 13.883 18.625 1 88.56 158 LEU B C 1
ATOM 5494 O O . LEU B 1 158 ? -17.391 13.992 17.766 1 88.56 158 LEU B O 1
ATOM 5498 N N . PHE B 1 159 ? -15.922 12.695 18.719 1 86.12 159 PHE B N 1
ATOM 5499 C CA . PHE B 1 159 ? -15.805 11.82 17.547 1 86.12 159 PHE B CA 1
ATOM 5500 C C . PHE B 1 159 ? -16.875 10.734 17.594 1 86.12 159 PHE B C 1
ATOM 5502 O O . PHE B 1 159 ? -17.234 10.188 16.547 1 86.12 159 PHE B O 1
ATOM 5509 N N . ASP B 1 160 ? -17.453 10.352 18.672 1 81.31 160 ASP B N 1
ATOM 5510 C CA . ASP B 1 160 ? -18.391 9.242 18.766 1 81.31 160 ASP B CA 1
ATOM 5511 C C . ASP B 1 160 ? -19.797 9.672 18.328 1 81.31 160 ASP B C 1
ATOM 5513 O O . ASP B 1 160 ? -20.578 8.852 17.844 1 81.31 160 ASP B O 1
ATOM 5517 N N . GLY B 1 161 ? -20.047 10.914 18.469 1 76.75 161 GLY B N 1
ATOM 5518 C CA . GLY B 1 161 ? -21.391 11.391 18.156 1 76.75 161 GLY B CA 1
ATOM 5519 C C . GLY B 1 161 ? -22.422 10.984 19.188 1 76.75 161 GLY B C 1
ATOM 5520 O O . GLY B 1 161 ? -22.141 10.203 20.094 1 76.75 161 GLY B O 1
ATOM 5521 N N . TYR B 1 162 ? -23.609 11.602 19.172 1 74.69 162 TYR B N 1
ATOM 5522 C CA . TYR B 1 162 ? -24.734 11.281 20.047 1 74.69 162 TYR B CA 1
ATOM 5523 C C . TYR B 1 162 ? -26.062 11.375 19.297 1 74.69 162 TYR B C 1
ATOM 5525 O O . TYR B 1 162 ? -26.156 12.062 18.281 1 74.69 162 TYR B O 1
ATOM 5533 N N . ASN B 1 163 ? -26.922 10.469 19.703 1 68.88 163 ASN B N 1
ATOM 5534 C CA . ASN B 1 163 ? -28.266 10.508 19.109 1 68.88 163 ASN B CA 1
ATOM 5535 C C . ASN B 1 163 ? -29.078 11.688 19.625 1 68.88 163 ASN B C 1
ATOM 5537 O O . ASN B 1 163 ? -29.078 11.961 20.828 1 68.88 163 ASN B O 1
ATOM 5541 N N . ASP B 1 164 ? -29.328 12.602 18.75 1 63.12 164 ASP B N 1
ATOM 5542 C CA . ASP B 1 164 ? -30.141 13.758 19.094 1 63.12 164 ASP B CA 1
ATOM 5543 C C . ASP B 1 164 ? -31.547 13.625 18.5 1 63.12 164 ASP B C 1
ATOM 5545 O O . ASP B 1 164 ? -31.719 13.352 17.312 1 63.12 164 ASP B O 1
ATOM 5549 N N . PRO B 1 165 ? -32.469 13.609 19.422 1 58.97 165 PRO B N 1
ATOM 5550 C CA . PRO B 1 165 ? -33.844 13.492 18.938 1 58.97 165 PRO B CA 1
ATOM 5551 C C . PRO B 1 165 ? -34.156 14.461 17.781 1 58.97 165 PRO B C 1
ATOM 5553 O O . PRO B 1 165 ? -34.906 14.117 16.859 1 58.97 165 PRO B O 1
ATOM 5556 N N . PHE B 1 166 ? -33.562 15.602 17.828 1 58.47 166 PHE B N 1
ATOM 5557 C CA . PHE B 1 166 ? -33.812 16.547 16.75 1 58.47 166 PHE B CA 1
ATOM 5558 C C . PHE B 1 166 ? -33.188 16.078 15.445 1 58.47 166 PHE B C 1
ATOM 5560 O O . PHE B 1 166 ? -33.781 16.203 14.383 1 58.47 166 PHE B O 1
ATOM 5567 N N . ILE B 1 167 ? -32 15.617 15.539 1 60.72 167 ILE B N 1
ATOM 5568 C CA . ILE B 1 167 ? -31.328 15.102 14.352 1 60.72 167 ILE B CA 1
ATOM 5569 C C . ILE B 1 167 ? -32.125 13.938 13.773 1 60.72 167 ILE B C 1
ATOM 5571 O O . ILE B 1 167 ? -32.281 13.828 12.555 1 60.72 167 ILE B O 1
ATOM 5575 N N . THR B 1 168 ? -32.594 13.117 14.734 1 58.94 168 THR B N 1
ATOM 5576 C CA . THR B 1 168 ? -33.469 12.016 14.305 1 58.94 168 THR B CA 1
ATOM 5577 C C . THR B 1 168 ? -34.688 12.539 13.594 1 58.94 168 THR B C 1
ATOM 5579 O O . THR B 1 168 ? -35.156 11.961 12.609 1 58.94 168 THR B O 1
ATOM 5582 N N . LEU B 1 169 ? -35.188 13.609 14.188 1 54.97 169 LEU B N 1
ATOM 5583 C CA . LEU B 1 169 ? -36.375 14.211 13.602 1 54.97 169 LEU B CA 1
ATOM 5584 C C . LEU B 1 169 ? -36.094 14.758 12.211 1 54.97 169 LEU B C 1
ATOM 5586 O O . LEU B 1 169 ? -36.844 14.531 11.281 1 54.97 169 LEU B O 1
ATOM 5590 N N . ILE B 1 170 ? -34.906 15.414 12.102 1 57.38 170 ILE B N 1
ATOM 5591 C CA . ILE B 1 170 ? -34.594 16.047 10.828 1 57.38 170 ILE B CA 1
ATOM 5592 C C . ILE B 1 170 ? -34.281 14.984 9.781 1 57.38 170 ILE B C 1
ATOM 5594 O O . ILE B 1 170 ? -34.594 15.172 8.594 1 57.38 170 ILE B O 1
ATOM 5598 N N . ASN B 1 171 ? -33.812 13.812 10.289 1 59 171 ASN B N 1
ATOM 5599 C CA . ASN B 1 171 ? -33.5 12.734 9.359 1 59 171 ASN B CA 1
ATOM 5600 C C . ASN B 1 171 ? -34.688 11.844 9.078 1 59 171 ASN B C 1
ATOM 5602 O O . ASN B 1 171 ? -34.625 10.945 8.234 1 59 171 ASN B O 1
ATOM 5606 N N . SER B 1 172 ? -35.812 12.07 9.852 1 55.88 172 SER B N 1
ATOM 5607 C CA . SER B 1 172 ? -36.969 11.203 9.711 1 55.88 172 SER B CA 1
ATOM 5608 C C . SER B 1 172 ? -37.656 11.398 8.359 1 55.88 172 SER B C 1
ATOM 5610 O O . SER B 1 172 ? -37.625 12.5 7.805 1 55.88 172 SER B O 1
ATOM 5612 N N . PRO B 1 173 ? -37.969 10.266 7.859 1 55.94 173 PRO B N 1
ATOM 5613 C CA . PRO B 1 173 ? -38.719 10.352 6.609 1 55.94 173 PRO B CA 1
ATOM 5614 C C . PRO B 1 173 ? -39.906 11.328 6.695 1 55.94 173 PRO B C 1
ATOM 5616 O O . PRO B 1 173 ? -40.219 11.992 5.711 1 55.94 173 PRO B O 1
ATOM 5619 N N . LEU B 1 174 ? -40.438 11.438 7.754 1 49.66 174 LEU B N 1
ATOM 5620 C CA . LEU B 1 174 ? -41.594 12.32 7.941 1 49.66 174 LEU B CA 1
ATOM 5621 C C . LEU B 1 174 ? -41.188 13.773 7.703 1 49.66 174 LEU B C 1
ATOM 5623 O O . LEU B 1 174 ? -41.875 14.508 6.996 1 49.66 174 LEU B O 1
ATOM 5627 N N . THR B 1 175 ? -40.094 14.172 8.328 1 52.91 175 THR B N 1
ATOM 5628 C CA . THR B 1 175 ? -39.688 15.562 8.18 1 52.91 175 THR B CA 1
ATOM 5629 C C . THR B 1 175 ? -39.25 15.844 6.746 1 52.91 175 THR B C 1
ATOM 5631 O O . THR B 1 175 ? -39.562 16.891 6.188 1 52.91 175 THR B O 1
ATOM 5634 N N . LYS B 1 176 ? -38.656 14.883 6.152 1 58.25 176 LYS B N 1
ATOM 5635 C CA . LYS B 1 176 ? -38.25 15.039 4.758 1 58.25 176 LYS B CA 1
ATOM 5636 C C . LYS B 1 176 ? -39.469 15.164 3.84 1 58.25 176 LYS B C 1
ATOM 5638 O O . LYS B 1 176 ? -39.469 15.984 2.924 1 58.25 176 LYS B O 1
ATOM 5643 N N . ASN B 1 177 ? -40.438 14.383 4.188 1 53.97 177 ASN B N 1
ATOM 5644 C CA . ASN B 1 177 ? -41.688 14.43 3.436 1 53.97 177 ASN B CA 1
ATOM 5645 C C . ASN B 1 177 ? -42.406 15.742 3.664 1 53.97 177 ASN B C 1
ATOM 5647 O O . ASN B 1 177 ? -42.969 16.328 2.723 1 53.97 177 ASN B O 1
ATOM 5651 N N . LEU B 1 178 ? -42.438 16.141 4.824 1 49.97 178 LEU B N 1
ATOM 5652 C CA . LEU B 1 178 ? -43.125 17.375 5.152 1 49.97 178 LEU B CA 1
ATOM 5653 C C . LEU B 1 178 ? -42.469 18.562 4.473 1 49.97 178 LEU B C 1
ATOM 5655 O O . LEU B 1 178 ? -43.125 19.438 3.928 1 49.97 178 LEU B O 1
ATOM 5659 N N . LEU B 1 179 ? -41.188 18.438 4.547 1 53.84 179 LEU B N 1
ATOM 5660 C CA . LEU B 1 179 ? -40.469 19.531 3.906 1 53.84 179 LEU B CA 1
ATOM 5661 C C . LEU B 1 179 ? -40.625 19.484 2.393 1 53.84 179 LEU B C 1
ATOM 5663 O O . LEU B 1 179 ? -40.719 20.531 1.739 1 53.84 179 LEU B O 1
ATOM 5667 N N . ALA B 1 180 ? -40.656 18.312 1.838 1 52 180 ALA B N 1
ATOM 5668 C CA . ALA B 1 180 ? -40.938 18.141 0.415 1 52 180 ALA B CA 1
ATOM 5669 C C . ALA B 1 180 ? -42.312 18.719 0.061 1 52 180 ALA B C 1
ATOM 5671 O O . ALA B 1 180 ? -42.469 19.359 -0.978 1 52 180 ALA B O 1
ATOM 5672 N N . ILE B 1 181 ? -43.25 18.5 0.866 1 47.53 181 ILE B N 1
ATOM 5673 C CA . ILE B 1 181 ? -44.594 18.984 0.635 1 47.53 181 ILE B CA 1
ATOM 5674 C C . ILE B 1 181 ? -44.656 20.5 0.769 1 47.53 181 ILE B C 1
ATOM 5676 O O . ILE B 1 181 ? -45.344 21.172 0.001 1 47.53 181 ILE B O 1
ATOM 5680 N N . LEU B 1 182 ? -43.906 20.844 1.794 1 47.88 182 LEU B N 1
ATOM 5681 C CA . LEU B 1 182 ? -44 22.281 2.014 1 47.88 182 LEU B CA 1
ATOM 5682 C C . LEU B 1 182 ? -43.188 23.047 0.972 1 47.88 182 LEU B C 1
ATOM 5684 O O . LEU B 1 182 ? -43.188 24.281 0.954 1 47.88 182 LEU B O 1
ATOM 5688 N N . GLY B 1 183 ? -42.719 22.438 -0.104 1 44.28 183 GLY B N 1
ATOM 5689 C CA . GLY B 1 183 ? -42.125 23.047 -1.294 1 44.28 183 GLY B CA 1
ATOM 5690 C C . GLY B 1 183 ? -40.719 23.516 -1.094 1 44.28 183 GLY B C 1
ATOM 5691 O O . GLY B 1 183 ? -40.125 24.125 -1.987 1 44.28 183 GLY B O 1
ATOM 5692 N N . ASN B 1 184 ? -40.344 23.844 0.067 1 38.72 184 ASN B N 1
ATOM 5693 C CA . ASN B 1 184 ? -38.969 24.297 0.234 1 38.72 184 ASN B CA 1
ATOM 5694 C C . ASN B 1 184 ? -38.031 23.109 0.481 1 38.72 184 ASN B C 1
ATOM 5696 O O . ASN B 1 184 ? -37.875 22.656 1.614 1 38.72 184 ASN B O 1
ATOM 5700 N N . PRO B 1 185 ? -37.719 22.391 -0.537 1 41.81 185 PRO B N 1
ATOM 5701 C CA . PRO B 1 185 ? -36.812 21.25 -0.345 1 41.81 185 PRO B CA 1
ATOM 5702 C C . PRO B 1 185 ? -35.5 21.625 0.364 1 41.81 185 PRO B C 1
ATOM 5704 O O . PRO B 1 185 ? -34.562 22.062 -0.283 1 41.81 185 PRO B O 1
ATOM 5707 N N . ILE B 1 186 ? -35.594 22.312 1.453 1 42.41 186 ILE B N 1
ATOM 5708 C CA . ILE B 1 186 ? -34.281 22.484 2.096 1 42.41 186 ILE B CA 1
ATOM 5709 C C . ILE B 1 186 ? -33.562 21.156 2.178 1 42.41 186 ILE B C 1
ATOM 5711 O O . ILE B 1 186 ? -34.094 20.188 2.727 1 42.41 186 ILE B O 1
ATOM 5715 N N . GLN B 1 187 ? -32.812 20.828 1.247 1 43.91 187 GLN B N 1
ATOM 5716 C CA . GLN B 1 187 ? -31.922 19.672 1.349 1 43.91 187 GLN B CA 1
ATOM 5717 C C . GLN B 1 187 ? -31.219 19.625 2.705 1 43.91 187 GLN B C 1
ATOM 5719 O O . GLN B 1 187 ? -30.312 20.406 2.967 1 43.91 187 GLN B O 1
ATOM 5724 N N . LEU B 1 188 ? -32.031 19.188 3.674 1 49.72 188 LEU B N 1
ATOM 5725 C CA . LEU B 1 188 ? -31.375 19 4.965 1 49.72 188 LEU B CA 1
ATOM 5726 C C . LEU B 1 188 ? -30.172 18.078 4.832 1 49.72 188 LEU B C 1
ATOM 5728 O O . LEU B 1 188 ? -30.25 17.031 4.195 1 49.72 188 LEU B O 1
ATOM 5732 N N . PRO B 1 189 ? -29.031 18.625 5.105 1 53.5 189 PRO B N 1
ATOM 5733 C CA . PRO B 1 189 ? -27.844 17.781 4.996 1 53.5 189 PRO B CA 1
ATOM 5734 C C . PRO B 1 189 ? -27.969 16.5 5.809 1 53.5 189 PRO B C 1
ATOM 5736 O O . PRO B 1 189 ? -28.656 16.469 6.832 1 53.5 189 PRO B O 1
ATOM 5739 N N . GLN B 1 190 ? -27.688 15.336 5.246 1 56.59 190 GLN B N 1
ATOM 5740 C CA . GLN B 1 190 ? -27.672 14.062 5.969 1 56.59 190 GLN B CA 1
ATOM 5741 C C . GLN B 1 190 ? -26.641 14.086 7.086 1 56.59 190 GLN B C 1
ATOM 5743 O O . GLN B 1 190 ? -25.438 13.93 6.828 1 56.59 190 GLN B O 1
ATOM 5748 N N . VAL B 1 191 ? -27.125 14.672 8.266 1 60.09 191 VAL B N 1
ATOM 5749 C CA . VAL B 1 191 ? -26.266 14.609 9.438 1 60.09 191 VAL B CA 1
ATOM 5750 C C . VAL B 1 191 ? -26.562 13.336 10.227 1 60.09 191 VAL B C 1
ATOM 5752 O O . VAL B 1 191 ? -27.672 13.156 10.742 1 60.09 191 VAL B O 1
ATOM 5755 N N . PRO B 1 192 ? -25.766 12.359 10.141 1 61.5 192 PRO B N 1
ATOM 5756 C CA . PRO B 1 192 ? -26.078 11.07 10.758 1 61.5 192 PRO B CA 1
ATOM 5757 C C . PRO B 1 192 ? -26.234 11.156 12.273 1 61.5 192 PRO B C 1
ATOM 5759 O O . PRO B 1 192 ? -27.094 10.469 12.844 1 61.5 192 PRO B O 1
ATOM 5762 N N . MET B 1 193 ? -25.453 11.961 12.969 1 69.75 193 MET B N 1
ATOM 5763 C CA . MET B 1 193 ? -25.484 12.047 14.43 1 69.75 193 MET B CA 1
ATOM 5764 C C . MET B 1 193 ? -25 13.406 14.906 1 69.75 193 MET B C 1
ATOM 5766 O O . MET B 1 193 ? -24.344 14.133 14.156 1 69.75 193 MET B O 1
ATOM 5770 N N . GLY B 1 194 ? -25.438 13.695 16.031 1 72.19 194 GLY B N 1
ATOM 5771 C CA . GLY B 1 194 ? -24.953 14.922 16.656 1 72.19 194 GLY B CA 1
ATOM 5772 C C . GLY B 1 194 ? -23.5 14.828 17.078 1 72.19 194 GLY B C 1
ATOM 5773 O O . GLY B 1 194 ? -22.953 13.734 17.219 1 72.19 194 GLY B O 1
ATOM 5774 N N . GLY B 1 195 ? -22.828 16.031 17.047 1 77.56 195 GLY B N 1
ATOM 5775 C CA . GLY B 1 195 ? -21.438 16.141 17.422 1 77.56 195 GLY B CA 1
ATOM 5776 C C . GLY B 1 195 ? -20.625 17.016 16.484 1 77.56 195 GLY B C 1
ATOM 5777 O O . GLY B 1 195 ? -21.125 17.422 15.422 1 77.56 195 GLY B O 1
ATOM 5778 N N . PHE B 1 196 ? -19.5 17.281 16.938 1 78.19 196 PHE B N 1
ATOM 5779 C CA . PHE B 1 196 ? -18.703 18.203 16.156 1 78.19 196 PHE B CA 1
ATOM 5780 C C . PHE B 1 196 ? -17.922 17.469 15.078 1 78.19 196 PHE B C 1
ATOM 5782 O O . PHE B 1 196 ? -17.609 18.031 14.023 1 78.19 196 PHE B O 1
ATOM 5789 N N . PHE B 1 197 ? -17.547 16.219 15.383 1 82.88 197 PHE B N 1
ATOM 5790 C CA . PHE B 1 197 ? -16.844 15.375 14.414 1 82.88 197 PHE B CA 1
ATOM 5791 C C . PHE B 1 197 ? -17.547 14.039 14.25 1 82.88 197 PHE B C 1
ATOM 5793 O O . PHE B 1 197 ? -16.922 12.984 14.328 1 82.88 197 PHE B O 1
ATOM 5800 N N . PRO B 1 198 ? -18.781 14.117 13.93 1 72.5 198 PRO B N 1
ATOM 5801 C CA . PRO B 1 198 ? -19.516 12.836 13.938 1 72.5 198 PRO B CA 1
ATOM 5802 C C . PRO B 1 198 ? -19.016 11.875 12.859 1 72.5 198 PRO B C 1
ATOM 5804 O O . PRO B 1 198 ? -19 12.227 11.68 1 72.5 198 PRO B O 1
ATOM 5807 N N . GLN B 1 199 ? -18.609 10.688 13.289 1 72.5 199 GLN B N 1
ATOM 5808 C CA . GLN B 1 199 ? -18.172 9.586 12.43 1 72.5 199 GLN B CA 1
ATOM 5809 C C . GLN B 1 199 ? -16.984 10 11.562 1 72.5 199 GLN B C 1
ATOM 5811 O O . GLN B 1 199 ? -16.906 9.609 10.398 1 72.5 199 GLN B O 1
ATOM 5816 N N . TYR B 1 200 ? -16.266 10.875 12.117 1 78.5 200 TYR B N 1
ATOM 5817 C CA . TYR B 1 200 ? -15.102 11.383 11.391 1 78.5 200 TYR B CA 1
ATOM 5818 C C . TYR B 1 200 ? -13.938 10.406 11.461 1 78.5 200 TYR B C 1
ATOM 5820 O O . TYR B 1 200 ? -13.164 10.281 10.508 1 78.5 200 TYR B O 1
ATOM 5828 N N . SER B 1 201 ? -13.914 9.594 12.508 1 80.69 201 SER B N 1
ATOM 5829 C CA . SER B 1 201 ? -12.789 8.68 12.68 1 80.69 201 SER B CA 1
ATOM 5830 C C . SER B 1 201 ? -12.898 7.492 11.727 1 80.69 201 SER B C 1
ATOM 5832 O O . SER B 1 201 ? -13.992 6.965 11.508 1 80.69 201 SER B O 1
ATOM 5834 N N . HIS B 1 202 ? -11.719 7.117 11.172 1 80.56 202 HIS B N 1
ATOM 5835 C CA . HIS B 1 202 ? -11.594 5.988 10.25 1 80.56 202 HIS B CA 1
ATOM 5836 C C . HIS B 1 202 ? -12.242 6.305 8.906 1 80.56 202 HIS B C 1
ATOM 5838 O O . HIS B 1 202 ? -12.859 5.434 8.289 1 80.56 202 HIS B O 1
ATOM 5844 N N . THR B 1 203 ? -12.297 7.551 8.703 1 81.94 203 THR B N 1
ATOM 5845 C CA . THR B 1 203 ? -12.766 7.988 7.398 1 81.94 203 THR B CA 1
ATOM 5846 C C . THR B 1 203 ? -11.742 8.898 6.727 1 81.94 203 THR B C 1
ATOM 5848 O O . THR B 1 203 ? -10.656 9.125 7.27 1 81.94 203 THR B O 1
ATOM 5851 N N . SER B 1 204 ? -12.141 9.312 5.516 1 88.31 204 SER B N 1
ATOM 5852 C CA . SER B 1 204 ? -11.258 10.211 4.773 1 88.31 204 SER B CA 1
ATOM 5853 C C . SER B 1 204 ? -11.734 11.656 4.871 1 88.31 204 SER B C 1
ATOM 5855 O O . SER B 1 204 ? -12.93 11.914 5.023 1 88.31 204 SER B O 1
ATOM 5857 N N . ASP B 1 205 ? -10.797 12.5 4.949 1 90 205 ASP B N 1
ATOM 5858 C CA . ASP B 1 205 ? -11.164 13.914 4.938 1 90 205 ASP B CA 1
ATOM 5859 C C . ASP B 1 205 ? -11.266 14.445 3.512 1 90 205 ASP B C 1
ATOM 5861 O O . ASP B 1 205 ? -10.867 15.586 3.238 1 90 205 ASP B O 1
ATOM 5865 N N . GLY B 1 206 ? -11.602 13.57 2.617 1 89 206 GLY B N 1
ATOM 5866 C CA . GLY B 1 206 ? -11.805 13.945 1.229 1 89 206 GLY B CA 1
ATOM 5867 C C . GLY B 1 206 ? -10.688 13.477 0.312 1 89 206 GLY B C 1
ATOM 5868 O O . GLY B 1 206 ? -9.742 12.828 0.762 1 89 206 GLY B O 1
ATOM 5869 N N . ASN B 1 207 ? -10.883 13.789 -0.952 1 93.94 207 ASN B N 1
ATOM 5870 C CA . ASN B 1 207 ? -9.852 13.484 -1.938 1 93.94 207 ASN B CA 1
ATOM 5871 C C . ASN B 1 207 ? -9.102 14.75 -2.367 1 93.94 207 ASN B C 1
ATOM 5873 O O . ASN B 1 207 ? -9.688 15.828 -2.426 1 93.94 207 ASN B O 1
ATOM 5877 N N . TYR B 1 208 ? -7.906 14.562 -2.605 1 97.19 208 TYR B N 1
ATOM 5878 C CA . TYR B 1 208 ? -7.035 15.672 -2.984 1 97.19 208 TYR B CA 1
ATOM 5879 C C . TYR B 1 208 ? -6.359 15.398 -4.324 1 97.19 208 TYR B C 1
ATOM 5881 O O . TYR B 1 208 ? -6.086 14.25 -4.668 1 97.19 208 TYR B O 1
ATOM 5889 N N . THR B 1 209 ? -6.176 16.391 -5.055 1 98.25 209 THR B N 1
ATOM 5890 C CA . THR B 1 209 ? -5.199 16.422 -6.137 1 98.25 209 THR B CA 1
ATOM 5891 C C . THR B 1 209 ? -4.121 17.469 -5.859 1 98.25 209 THR B C 1
ATOM 5893 O O . THR B 1 209 ? -4.434 18.641 -5.633 1 98.25 209 THR B O 1
ATOM 5896 N N . ILE B 1 210 ? -2.918 17.047 -5.855 1 98.31 210 ILE B N 1
ATOM 5897 C CA . ILE B 1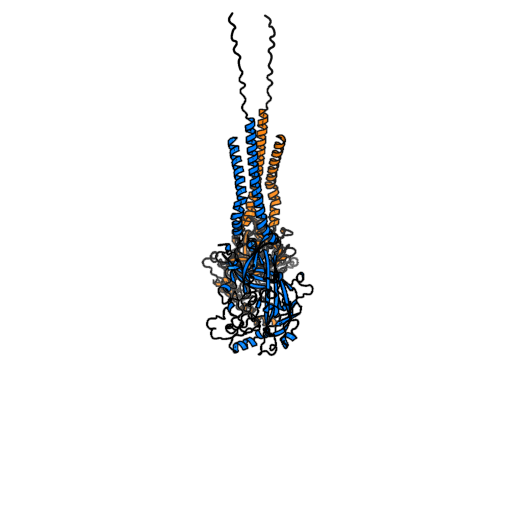 210 ? -1.842 17.984 -5.523 1 98.31 210 ILE B CA 1
ATOM 5898 C C . ILE B 1 210 ? -0.74 17.891 -6.578 1 98.31 210 ILE B C 1
ATOM 5900 O O . ILE B 1 210 ? -0.689 16.922 -7.352 1 98.31 210 ILE B O 1
ATOM 5904 N N . ARG B 1 211 ? 0.106 18.891 -6.547 1 98.31 211 ARG B N 1
ATOM 5905 C CA . ARG B 1 211 ? 1.28 18.906 -7.414 1 98.31 211 ARG B CA 1
ATOM 5906 C C . ARG B 1 211 ? 2.43 18.125 -6.789 1 98.31 211 ARG B C 1
ATOM 5908 O O . ARG B 1 211 ? 2.646 18.188 -5.578 1 98.31 211 ARG B O 1
ATOM 5915 N N . THR B 1 212 ? 3.193 17.422 -7.598 1 97.94 212 THR B N 1
ATOM 5916 C CA . THR B 1 212 ? 4.277 16.578 -7.102 1 97.94 212 THR B CA 1
ATOM 5917 C C . THR B 1 212 ? 5.562 17.375 -6.949 1 97.94 212 THR B C 1
ATOM 5919 O O . THR B 1 212 ? 6.449 17 -6.176 1 97.94 212 THR B O 1
ATOM 5922 N N . GLY B 1 213 ? 5.688 18.469 -7.754 1 97.38 213 GLY B N 1
ATOM 5923 C CA . GLY B 1 213 ? 6.926 19.234 -7.797 1 97.38 213 GLY B CA 1
ATOM 5924 C C . GLY B 1 213 ? 7.91 18.703 -8.828 1 97.38 213 GLY B C 1
ATOM 5925 O O . GLY B 1 213 ? 9.062 19.141 -8.867 1 97.38 213 GLY B O 1
ATOM 5926 N N . LYS B 1 214 ? 7.555 17.719 -9.648 1 95.94 214 LYS B N 1
ATOM 5927 C CA . LYS B 1 214 ? 8.43 17.141 -10.656 1 95.94 214 LYS B CA 1
ATOM 5928 C C . LYS B 1 214 ? 8.906 18.188 -11.648 1 95.94 214 LYS B C 1
ATOM 5930 O O . LYS B 1 214 ? 10.086 18.234 -12 1 95.94 214 LYS B O 1
ATOM 5935 N N . ASP B 1 215 ? 7.973 19 -12.164 1 95.38 215 ASP B N 1
ATOM 5936 C CA . ASP B 1 215 ? 8.32 20.031 -13.125 1 95.38 215 ASP B CA 1
ATOM 5937 C C . ASP B 1 215 ? 8.992 21.219 -12.445 1 95.38 215 ASP B C 1
ATOM 5939 O O . ASP B 1 215 ? 9.914 21.812 -13 1 95.38 215 ASP B O 1
ATOM 5943 N N . ASN B 1 216 ? 8.438 21.562 -11.336 1 95.81 216 ASN B N 1
ATOM 5944 C CA . ASN B 1 216 ? 8.953 22.641 -10.5 1 95.81 216 ASN B CA 1
ATOM 5945 C C . ASN B 1 216 ? 8.758 22.344 -9.016 1 95.81 216 ASN B C 1
ATOM 5947 O O . ASN B 1 216 ? 7.625 22.297 -8.531 1 95.81 216 ASN B O 1
ATOM 5951 N N . THR B 1 217 ? 9.875 22.234 -8.32 1 95.94 217 THR B N 1
ATOM 5952 C CA . THR B 1 217 ? 9.812 21.797 -6.93 1 95.94 217 THR B CA 1
ATOM 5953 C C . THR B 1 217 ? 9.102 22.828 -6.066 1 95.94 217 THR B C 1
ATOM 5955 O O . THR B 1 217 ? 8.672 22.531 -4.949 1 95.94 217 THR B O 1
ATOM 5958 N N . ASP B 1 218 ? 8.93 24.047 -6.535 1 95.19 218 ASP B N 1
ATOM 5959 C CA . ASP B 1 218 ? 8.203 25.078 -5.809 1 95.19 218 ASP B CA 1
ATOM 5960 C C . ASP B 1 218 ? 6.73 24.703 -5.645 1 95.19 218 ASP B C 1
ATOM 5962 O O . ASP B 1 218 ? 6.035 25.266 -4.789 1 95.19 218 ASP B O 1
ATOM 5966 N N . TYR B 1 219 ? 6.328 23.812 -6.441 1 96.44 219 TYR B N 1
ATOM 5967 C CA . TYR B 1 219 ? 4.914 23.453 -6.43 1 96.44 219 TYR B CA 1
ATOM 5968 C C . TYR B 1 219 ? 4.672 22.203 -5.586 1 96.44 219 TYR B C 1
ATOM 5970 O O . TYR B 1 219 ? 3.537 21.734 -5.473 1 96.44 219 TYR B O 1
ATOM 5978 N N . THR B 1 220 ? 5.688 21.719 -4.98 1 97.12 220 THR B N 1
ATOM 5979 C CA . THR B 1 220 ? 5.574 20.469 -4.223 1 97.12 220 THR B CA 1
ATOM 5980 C C . THR B 1 220 ? 4.523 20.594 -3.127 1 97.12 220 THR B C 1
ATOM 5982 O O . THR B 1 220 ? 4.602 21.5 -2.287 1 97.12 220 THR B O 1
ATOM 5985 N N . GLY B 1 221 ? 3.574 19.719 -3.172 1 96.81 221 GLY B N 1
ATOM 5986 C CA . GLY B 1 221 ? 2.592 19.641 -2.102 1 96.81 221 GLY B CA 1
ATOM 5987 C C . GLY B 1 221 ? 1.435 20.609 -2.285 1 96.81 221 GLY B C 1
ATOM 5988 O O . GLY B 1 221 ? 0.493 20.609 -1.49 1 96.81 221 GLY B O 1
ATOM 5989 N N . GLN B 1 222 ? 1.43 21.406 -3.338 1 97.94 222 GLN B N 1
ATOM 5990 C CA . GLN B 1 222 ? 0.376 22.406 -3.547 1 97.94 222 GLN B CA 1
ATOM 5991 C C . GLN B 1 222 ? -0.918 21.734 -4.008 1 97.94 222 GLN B C 1
ATOM 5993 O O . GLN B 1 222 ? -0.909 20.922 -4.934 1 97.94 222 GLN B O 1
ATOM 5998 N N . ILE B 1 223 ? -1.975 22.094 -3.41 1 98.31 223 ILE B N 1
ATOM 5999 C CA . ILE B 1 223 ? -3.289 21.547 -3.721 1 98.31 223 ILE B CA 1
ATOM 6000 C C . ILE B 1 223 ? -3.805 22.141 -5.027 1 98.31 223 ILE B C 1
ATOM 6002 O O . ILE B 1 223 ? -3.701 23.359 -5.246 1 98.31 223 ILE B O 1
ATOM 6006 N N . THR B 1 224 ? -4.266 21.312 -5.91 1 98.12 224 THR B N 1
ATOM 6007 C CA . THR B 1 224 ? -4.953 21.75 -7.121 1 98.12 224 THR B CA 1
ATOM 6008 C C . THR B 1 224 ? -6.465 21.656 -6.945 1 98.12 224 THR B C 1
ATOM 6010 O O . THR B 1 224 ? -7.207 22.5 -7.461 1 98.12 224 THR B O 1
ATOM 6013 N N . SER B 1 225 ? -6.844 20.641 -6.215 1 97.62 225 SER B N 1
ATOM 6014 C CA . SER B 1 225 ? -8.266 20.516 -5.914 1 97.62 225 SER B CA 1
ATOM 6015 C C . SER B 1 225 ? -8.484 19.688 -4.652 1 97.62 225 SER B C 1
ATOM 6017 O O . SER B 1 225 ? -7.645 18.859 -4.285 1 97.62 225 SER B O 1
ATOM 6019 N N . TRP B 1 226 ? -9.539 19.969 -4 1 96.94 226 TRP B N 1
ATOM 6020 C CA . TRP B 1 226 ? -10.047 19.219 -2.855 1 96.94 226 TRP B CA 1
ATOM 6021 C C . TRP B 1 226 ? -11.484 18.766 -3.096 1 96.94 226 TRP B C 1
ATOM 6023 O O . TRP B 1 226 ? -12.367 19.578 -3.375 1 96.94 226 TRP B O 1
ATOM 6033 N N . ASN B 1 227 ? -11.719 17.438 -3.047 1 94.12 227 ASN B N 1
ATOM 6034 C CA . ASN B 1 227 ? -13.016 16.844 -3.387 1 94.12 227 ASN B CA 1
ATOM 6035 C C . ASN B 1 227 ? -13.484 17.281 -4.77 1 94.12 227 ASN B C 1
ATOM 6037 O O . ASN B 1 227 ? -14.656 17.609 -4.957 1 94.12 227 ASN B O 1
ATOM 6041 N N . GLY B 1 228 ? -12.531 17.5 -5.617 1 94.06 228 GLY B N 1
ATOM 6042 C CA . GLY B 1 228 ? -12.828 17.859 -6.992 1 94.06 228 GLY B CA 1
ATOM 6043 C C . GLY B 1 228 ? -13.094 19.344 -7.172 1 94.06 228 GLY B C 1
ATOM 6044 O O . GLY B 1 228 ? -13.367 19.797 -8.281 1 94.06 228 GLY B O 1
ATOM 6045 N N . MET B 1 229 ? -12.914 20.125 -6.133 1 95.81 229 MET B N 1
ATOM 6046 C CA . MET B 1 229 ? -13.234 21.547 -6.195 1 95.81 229 MET B CA 1
ATOM 6047 C C . MET B 1 229 ? -11.969 22.391 -6.117 1 95.81 229 MET B C 1
ATOM 6049 O O . MET B 1 229 ? -11.086 22.125 -5.293 1 95.81 229 MET B O 1
ATOM 6053 N N . THR B 1 230 ? -11.961 23.422 -6.93 1 97.19 230 THR B N 1
ATOM 6054 C CA . THR B 1 230 ? -10.875 24.391 -6.863 1 97.19 230 THR B CA 1
ATOM 6055 C C . THR B 1 230 ? -11.242 25.562 -5.961 1 97.19 230 THR B C 1
ATOM 6057 O O . THR B 1 230 ? -10.367 26.234 -5.422 1 97.19 230 THR B O 1
ATOM 6060 N N . HIS B 1 231 ? -12.547 25.766 -5.859 1 96.69 231 HIS B N 1
ATOM 6061 C CA . HIS B 1 231 ? -13.086 26.828 -5.031 1 96.69 231 HIS B CA 1
ATOM 6062 C C . HIS B 1 231 ? -14.117 26.297 -4.043 1 96.69 231 HIS B C 1
ATOM 6064 O O . HIS B 1 231 ? -14.992 25.516 -4.414 1 96.69 231 HIS B O 1
ATOM 6070 N N . LEU B 1 232 ? -13.938 26.719 -2.812 1 94.62 232 LEU B N 1
ATOM 6071 C CA . LEU B 1 232 ? -14.906 26.344 -1.792 1 94.62 232 LEU B CA 1
ATOM 6072 C C . LEU B 1 232 ? -16.219 27.078 -1.989 1 94.62 232 LEU B C 1
ATOM 6074 O O . LEU B 1 232 ? -16.25 28.312 -2.084 1 94.62 232 LEU B O 1
ATOM 6078 N N . PRO B 1 233 ? -17.312 26.406 -1.995 1 91.75 233 PRO B N 1
ATOM 6079 C CA . PRO B 1 233 ? -18.578 27.016 -2.416 1 91.75 233 PRO B CA 1
ATOM 6080 C C . PRO B 1 233 ? -19.188 27.906 -1.345 1 91.75 233 PRO B C 1
ATOM 6082 O O . PRO B 1 233 ? -20.078 28.719 -1.643 1 91.75 233 PRO B O 1
ATOM 6085 N N . TRP B 1 234 ? -18.766 27.844 -0.187 1 90.38 234 TRP B N 1
ATOM 6086 C CA . TRP B 1 234 ? -19.422 28.594 0.883 1 90.38 234 TRP B CA 1
ATOM 6087 C C . TRP B 1 234 ? -18.75 29.953 1.082 1 90.38 234 TRP B C 1
ATOM 6089 O O . TRP B 1 234 ? -19.203 30.766 1.878 1 90.38 234 TRP B O 1
ATOM 6099 N N . TRP B 1 235 ? -17.688 30.188 0.473 1 92.25 235 TRP B N 1
ATOM 6100 C CA . TRP B 1 235 ? -17.047 31.5 0.508 1 92.25 235 TRP B CA 1
ATOM 6101 C C . TRP B 1 235 ? -17.328 32.281 -0.774 1 92.25 235 TRP B C 1
ATOM 6103 O O . TRP B 1 235 ? -17.078 31.797 -1.875 1 92.25 235 TRP B O 1
ATOM 6113 N N . LYS B 1 236 ? -17.734 33.469 -0.693 1 89.31 236 LYS B N 1
ATOM 6114 C CA . LYS B 1 236 ? -18.094 34.281 -1.854 1 89.31 236 LYS B CA 1
ATOM 6115 C C . LYS B 1 236 ? -16.875 34.969 -2.443 1 89.31 236 LYS B C 1
ATOM 6117 O O . LYS B 1 236 ? -16.812 35.219 -3.648 1 89.31 236 LYS B O 1
ATOM 6122 N N . ASP B 1 237 ? -15.938 35.281 -1.575 1 92.19 237 ASP B N 1
ATOM 6123 C CA . ASP B 1 237 ? -14.695 35.906 -2.025 1 92.19 237 ASP B CA 1
ATOM 6124 C C . ASP B 1 237 ? -13.828 34.906 -2.791 1 92.19 237 ASP B C 1
ATOM 6126 O O . ASP B 1 237 ? -13.492 33.844 -2.271 1 92.19 237 ASP B O 1
ATOM 6130 N N . GLU B 1 238 ? -13.477 35.25 -3.957 1 93.81 238 GLU B N 1
ATOM 6131 C CA . GLU B 1 238 ? -12.75 34.344 -4.848 1 93.81 238 GLU B CA 1
ATOM 6132 C C . GLU B 1 238 ? -11.398 33.969 -4.25 1 93.81 238 GLU B C 1
ATOM 6134 O O . GLU B 1 238 ? -10.992 32.812 -4.332 1 93.81 238 GLU B O 1
ATOM 6139 N N . LYS B 1 239 ? -10.711 34.875 -3.66 1 92.19 239 LYS B N 1
ATOM 6140 C CA . LYS B 1 239 ? -9.383 34.625 -3.109 1 92.19 239 LYS B CA 1
ATOM 6141 C C . LYS B 1 239 ? -9.445 33.656 -1.932 1 92.19 239 LYS B C 1
ATOM 6143 O O . LYS B 1 239 ? -8.609 32.781 -1.809 1 92.19 239 LYS B O 1
ATOM 6148 N N . ILE B 1 240 ? -10.43 33.812 -1.165 1 92.56 240 ILE B N 1
ATOM 6149 C CA . ILE B 1 240 ? -10.578 33 0.029 1 92.56 240 ILE B CA 1
ATOM 6150 C C . ILE B 1 240 ? -11.102 31.609 -0.36 1 92.56 240 ILE B C 1
ATOM 6152 O O . ILE B 1 240 ? -10.766 30.609 0.276 1 92.56 240 ILE B O 1
ATOM 6156 N N . ALA B 1 241 ? -11.891 31.547 -1.395 1 95.44 241 ALA B N 1
ATOM 6157 C CA . ALA B 1 241 ? -12.516 30.312 -1.834 1 95.44 241 ALA B CA 1
ATOM 6158 C C . ALA B 1 241 ? -11.531 29.438 -2.588 1 95.44 241 ALA B C 1
ATOM 6160 O O . ALA B 1 241 ? -11.703 28.219 -2.666 1 95.44 241 ALA B O 1
ATOM 6161 N N . ASP B 1 242 ? -10.531 30.078 -3.162 1 97.56 242 ASP B N 1
ATOM 6162 C CA . ASP B 1 242 ? -9.578 29.375 -4.016 1 97.56 242 ASP B CA 1
ATOM 6163 C C . ASP B 1 242 ? -8.586 28.562 -3.182 1 97.56 242 ASP B C 1
ATOM 6165 O O . ASP B 1 242 ? -7.762 29.125 -2.461 1 97.56 242 ASP B O 1
ATOM 6169 N N . VAL B 1 243 ? -8.656 27.25 -3.27 1 97.31 243 VAL B N 1
ATOM 6170 C CA . VAL B 1 243 ? -7.797 26.391 -2.449 1 97.31 243 VAL B CA 1
ATOM 6171 C C . VAL B 1 243 ? -6.496 26.094 -3.195 1 97.31 243 VAL B C 1
ATOM 6173 O O . VAL B 1 243 ? -5.539 25.594 -2.607 1 97.31 243 VAL B O 1
ATOM 6176 N N . ARG B 1 244 ? -6.449 26.469 -4.527 1 96.62 244 ARG B N 1
ATOM 6177 C CA . ARG B 1 244 ? -5.289 26.156 -5.355 1 96.62 244 ARG B CA 1
ATOM 6178 C C . ARG B 1 244 ? -4.043 26.875 -4.844 1 96.62 244 ARG B C 1
ATOM 6180 O O . ARG B 1 244 ? -4.113 28.031 -4.414 1 96.62 244 ARG B O 1
ATOM 6187 N N . GLY B 1 245 ? -2.877 25.984 -4.809 1 96.81 245 GLY B N 1
ATOM 6188 C CA . GLY B 1 245 ? -1.608 26.562 -4.402 1 96.81 245 GLY B CA 1
ATOM 6189 C C . GLY B 1 245 ? -1.349 26.453 -2.91 1 96.81 245 GLY B C 1
ATOM 6190 O O . GLY B 1 245 ? -0.216 26.625 -2.457 1 96.81 245 GLY B O 1
ATOM 6191 N N . SER B 1 246 ? -2.357 26.234 -2.145 1 97.5 246 SER B N 1
ATOM 6192 C CA . SER B 1 246 ? -2.16 26 -0.718 1 97.5 246 SER B CA 1
ATOM 6193 C C . SER B 1 246 ? -1.648 24.578 -0.458 1 97.5 246 SER B C 1
ATOM 6195 O O . SER B 1 246 ? -1.651 23.75 -1.357 1 97.5 246 SER B O 1
ATOM 6197 N N . CYS B 1 247 ? -1.112 24.422 0.739 1 96.94 247 CYS B N 1
ATOM 6198 C CA . CYS B 1 247 ? -0.638 23.094 1.151 1 96.94 247 CYS B CA 1
ATOM 6199 C C . CYS B 1 247 ? -1.397 22.609 2.377 1 96.94 247 CYS B C 1
ATOM 6201 O O . CYS B 1 247 ? -2.104 23.375 3.027 1 96.94 247 CYS B O 1
ATOM 6203 N N . ASP B 1 248 ? -1.289 21.344 2.633 1 93.25 248 ASP B N 1
ATOM 6204 C CA . ASP B 1 248 ? -2.059 20.766 3.734 1 93.25 248 ASP B CA 1
ATOM 6205 C C . ASP B 1 248 ? -1.284 20.859 5.047 1 93.25 248 ASP B C 1
ATOM 6207 O O . ASP B 1 248 ? -1.737 20.344 6.074 1 93.25 248 ASP B O 1
ATOM 6211 N N . GLY B 1 249 ? -0.129 21.406 5.062 1 92.75 249 GLY B N 1
ATOM 6212 C CA . GLY B 1 249 ? 0.617 21.625 6.293 1 92.75 249 GLY B CA 1
ATOM 6213 C C . GLY B 1 249 ? 1.709 20.594 6.516 1 92.75 249 GLY B C 1
ATOM 6214 O O . GLY B 1 249 ? 2.564 20.766 7.387 1 92.75 249 GLY B O 1
ATOM 6215 N N . THR B 1 250 ? 1.773 19.531 5.73 1 93.31 250 THR B N 1
ATOM 6216 C CA . THR B 1 250 ? 2.732 18.453 5.953 1 93.31 250 THR B CA 1
ATOM 6217 C C . THR B 1 250 ? 4.027 18.719 5.191 1 93.31 250 THR B C 1
ATOM 6219 O O . THR B 1 250 ? 5.121 18.484 5.711 1 93.31 250 THR B O 1
ATOM 6222 N N . ILE B 1 251 ? 3.832 19.172 3.977 1 94.69 251 ILE B N 1
ATOM 6223 C CA . ILE B 1 251 ? 5 19.438 3.146 1 94.69 251 ILE B CA 1
ATOM 6224 C C . ILE B 1 251 ? 4.801 20.734 2.367 1 94.69 251 ILE B C 1
ATOM 6226 O O . ILE B 1 251 ? 3.674 21.078 2.01 1 94.69 251 ILE B O 1
ATOM 6230 N N . GLN B 1 252 ? 5.863 21.438 2.256 1 95.12 252 GLN B N 1
ATOM 6231 C CA . GLN B 1 252 ? 5.961 22.672 1.463 1 95.12 252 GLN B CA 1
ATOM 6232 C C . GLN B 1 252 ? 7.105 22.578 0.458 1 95.12 252 GLN B C 1
ATOM 6234 O O . GLN B 1 252 ? 7.797 21.562 0.379 1 95.12 252 GLN B O 1
ATOM 6239 N N . LYS B 1 253 ? 7.227 23.625 -0.354 1 95.75 253 LYS B N 1
ATOM 6240 C CA . LYS B 1 253 ? 8.344 23.656 -1.299 1 95.75 253 LYS B CA 1
ATOM 6241 C C . LYS B 1 253 ? 9.68 23.562 -0.575 1 95.75 253 LYS B C 1
ATOM 6243 O O . LYS B 1 253 ? 9.844 24.109 0.519 1 95.75 253 LYS B O 1
ATOM 6248 N N . PRO B 1 254 ? 10.609 22.828 -1.146 1 96.38 254 PRO B N 1
ATOM 6249 C CA . PRO B 1 254 ? 11.961 22.828 -0.591 1 96.38 254 PRO B CA 1
ATOM 6250 C C . PRO B 1 254 ? 12.672 24.172 -0.786 1 96.38 254 PRO B C 1
ATOM 6252 O O . PRO B 1 254 ? 12.305 24.938 -1.673 1 96.38 254 PRO B O 1
ATOM 6255 N N . GLY B 1 255 ? 13.602 24.469 0.062 1 95.31 255 GLY B N 1
ATOM 6256 C CA . GLY B 1 255 ? 14.328 25.719 -0.041 1 95.31 255 GLY B CA 1
ATOM 6257 C C . GLY B 1 255 ? 13.484 26.922 0.329 1 95.31 255 GLY B C 1
ATOM 6258 O O . GLY B 1 255 ? 13.586 27.984 -0.309 1 95.31 255 GLY B O 1
ATOM 6259 N N . ILE B 1 256 ? 12.586 26.719 1.244 1 96 256 ILE B N 1
ATOM 6260 C CA . ILE B 1 256 ? 11.703 27.797 1.669 1 96 256 ILE B CA 1
ATOM 6261 C C . ILE B 1 256 ? 12.531 28.906 2.33 1 96 256 ILE B C 1
ATOM 6263 O O . ILE B 1 256 ? 13.492 28.625 3.051 1 96 256 ILE B O 1
ATOM 6267 N N . GLN B 1 257 ? 12.125 30.109 2.07 1 95.94 257 GLN B N 1
ATOM 6268 C CA . GLN B 1 257 ? 12.836 31.266 2.602 1 95.94 257 GLN B CA 1
ATOM 6269 C C . GLN B 1 257 ? 11.992 32 3.641 1 95.94 257 GLN B C 1
ATOM 6271 O O . GLN B 1 257 ? 10.781 31.812 3.715 1 95.94 257 GLN B O 1
ATOM 6276 N N . LYS B 1 258 ? 12.68 32.812 4.414 1 96.94 258 LYS B N 1
ATOM 6277 C CA . LYS B 1 258 ? 12.023 33.594 5.465 1 96.94 258 LYS B CA 1
ATOM 6278 C C . LYS B 1 258 ? 11.016 34.562 4.875 1 96.94 258 LYS B C 1
ATOM 6280 O O . LYS B 1 258 ? 10.008 34.875 5.508 1 96.94 258 LYS B O 1
ATOM 6285 N N . LYS B 1 259 ? 11.211 35 3.66 1 95.38 259 LYS B N 1
ATOM 6286 C CA . LYS B 1 259 ? 10.352 36 3.025 1 95.38 259 LYS B CA 1
ATOM 6287 C C . LYS B 1 259 ? 9.133 35.344 2.385 1 95.38 259 LYS B C 1
ATOM 6289 O O . LYS B 1 259 ? 8.188 36.031 1.993 1 95.38 259 LYS B O 1
ATOM 6294 N N . ASP B 1 260 ? 9.188 34.031 2.312 1 94 260 ASP B N 1
ATOM 6295 C CA . ASP B 1 260 ? 8.094 33.344 1.655 1 94 260 ASP B CA 1
ATOM 6296 C C . ASP B 1 260 ? 6.824 33.375 2.502 1 94 260 ASP B C 1
ATOM 6298 O O . ASP B 1 260 ? 6.895 33.438 3.73 1 94 260 ASP B O 1
ATOM 6302 N N . SER B 1 261 ? 5.73 33.438 1.805 1 91.62 261 SER B N 1
ATOM 6303 C CA . SER B 1 261 ? 4.438 33.281 2.459 1 91.62 261 SER B CA 1
ATOM 6304 C C . SER B 1 261 ? 3.912 31.859 2.291 1 91.62 261 SER B C 1
ATOM 6306 O O . SER B 1 261 ? 3.996 31.281 1.204 1 91.62 261 SER B O 1
ATOM 6308 N N . VAL B 1 262 ? 3.482 31.328 3.422 1 94.81 262 VAL B N 1
ATOM 6309 C CA . VAL B 1 262 ? 2.943 29.969 3.408 1 94.81 262 VAL B CA 1
ATOM 6310 C C . VAL B 1 262 ? 1.429 30.016 3.588 1 94.81 262 VAL B C 1
ATOM 6312 O O . VAL B 1 262 ? 0.92 30.734 4.449 1 94.81 262 VAL B O 1
ATOM 6315 N N . VAL B 1 263 ? 0.719 29.375 2.648 1 96.38 263 VAL B N 1
ATOM 6316 C CA . VAL B 1 263 ? -0.731 29.25 2.764 1 96.38 263 VAL B CA 1
ATOM 6317 C C . VAL B 1 263 ? -1.109 27.797 2.992 1 96.38 263 VAL B C 1
ATOM 6319 O O . VAL B 1 263 ? -0.71 26.906 2.225 1 96.38 263 VAL B O 1
ATOM 6322 N N . GLN B 1 264 ? -1.86 27.562 4.012 1 96.81 264 GLN B N 1
ATOM 6323 C CA . GLN B 1 264 ? -2.266 26.203 4.344 1 96.81 264 GLN B CA 1
ATOM 6324 C C . GLN B 1 264 ? -3.783 26.062 4.312 1 96.81 264 GLN B C 1
ATOM 6326 O O . GLN B 1 264 ? -4.508 26.953 4.746 1 96.81 264 GLN B O 1
ATOM 6331 N N . PHE B 1 265 ? -4.172 25 3.744 1 96.81 265 PHE B N 1
ATOM 6332 C CA . PHE B 1 265 ? -5.582 24.625 3.756 1 96.81 265 PHE B CA 1
ATOM 6333 C C . PHE B 1 265 ? -5.855 23.547 4.801 1 96.81 265 PHE B C 1
ATOM 6335 O O . PHE B 1 265 ? -5.238 22.484 4.777 1 96.81 265 PHE B O 1
ATOM 6342 N N . GLN B 1 266 ? -6.742 23.859 5.691 1 94.88 266 GLN B N 1
ATOM 6343 C CA . GLN B 1 266 ? -7.199 22.906 6.688 1 94.88 266 GLN B CA 1
ATOM 6344 C C . GLN B 1 266 ? -8.602 22.391 6.363 1 94.88 266 GLN B C 1
ATOM 6346 O O . GLN B 1 266 ? -9.586 23.094 6.594 1 94.88 266 GLN B O 1
ATOM 6351 N N . SER B 1 267 ? -8.656 21.141 5.988 1 93.31 267 SER B N 1
ATOM 6352 C CA . SER B 1 267 ? -9.922 20.578 5.52 1 93.31 267 SER B CA 1
ATOM 6353 C C . SER B 1 267 ? -10.93 20.469 6.66 1 93.31 267 SER B C 1
ATOM 6355 O O . SER B 1 267 ? -12.133 20.594 6.449 1 93.31 267 SER B O 1
ATOM 6357 N N . PHE B 1 268 ? -10.484 20.219 7.906 1 91.56 268 PHE B N 1
ATOM 6358 C CA . PHE B 1 268 ? -11.422 20.031 9 1 91.56 268 PHE B CA 1
ATOM 6359 C C . PHE B 1 268 ? -12.047 21.344 9.438 1 91.56 268 PHE B C 1
ATOM 6361 O O . PHE B 1 268 ? -13.055 21.359 10.141 1 91.56 268 PHE B O 1
ATOM 6368 N N . LEU B 1 269 ? -11.508 22.422 8.938 1 93.56 269 LEU B N 1
ATOM 6369 C CA . LEU B 1 269 ? -12.086 23.75 9.195 1 93.56 269 LEU B CA 1
ATOM 6370 C C . LEU B 1 269 ? -12.609 24.375 7.91 1 93.56 269 LEU B C 1
ATOM 6372 O O . LEU B 1 269 ? -13.195 25.453 7.938 1 93.56 269 LEU B O 1
ATOM 6376 N N . CYS B 1 270 ? -12.312 23.828 6.82 1 91.81 270 CYS B N 1
ATOM 6377 C CA . CYS B 1 270 ? -12.82 24.203 5.504 1 91.81 270 CYS B CA 1
ATOM 6378 C C . CYS B 1 270 ? -12.391 25.609 5.141 1 91.81 270 CYS B C 1
ATOM 6380 O O . CYS B 1 270 ? -13.203 26.406 4.656 1 91.81 270 CYS B O 1
ATOM 6382 N N . ARG B 1 271 ? -11.148 25.891 5.398 1 94.62 271 ARG B N 1
ATOM 6383 C CA . ARG B 1 271 ? -10.633 27.219 5.047 1 94.62 271 ARG B CA 1
ATOM 6384 C C . ARG B 1 271 ? -9.109 27.203 4.984 1 94.62 271 ARG B C 1
ATOM 6386 O O . ARG B 1 271 ? -8.469 26.234 5.398 1 94.62 271 ARG B O 1
ATOM 6393 N N . LYS B 1 272 ? -8.602 28.328 4.48 1 95.75 272 LYS B N 1
ATOM 6394 C CA . LYS B 1 272 ? -7.156 28.5 4.371 1 95.75 272 LYS B CA 1
ATOM 6395 C C . LYS B 1 272 ? -6.621 29.406 5.48 1 95.75 272 LYS B C 1
ATOM 6397 O O . LYS B 1 272 ? -7.367 30.219 6.039 1 95.75 272 LYS B O 1
ATOM 6402 N N . TYR B 1 273 ? -5.426 29.266 5.816 1 96.19 273 TYR B N 1
ATOM 6403 C CA . TYR B 1 273 ? -4.688 30.094 6.762 1 96.19 273 TYR B CA 1
ATOM 6404 C C . TYR B 1 273 ? -3.4 30.625 6.141 1 96.19 273 TYR B C 1
ATOM 6406 O O . TYR B 1 273 ? -2.678 29.875 5.473 1 96.19 273 TYR B O 1
ATOM 6414 N N . ASN B 1 274 ? -3.139 31.859 6.34 1 95 274 ASN B N 1
ATOM 6415 C CA . ASN B 1 274 ? -1.88 32.469 5.918 1 95 274 ASN B CA 1
ATOM 6416 C C . ASN B 1 274 ? -0.85 32.469 7.043 1 95 274 ASN B C 1
ATOM 6418 O O . ASN B 1 274 ? -1.168 32.812 8.18 1 95 274 ASN B O 1
ATOM 6422 N N . LEU B 1 275 ? 0.338 32.062 6.719 1 97 275 LEU B N 1
ATOM 6423 C CA . LEU B 1 275 ? 1.428 31.984 7.684 1 97 275 LEU B CA 1
ATOM 6424 C C . LEU B 1 275 ? 2.611 32.812 7.23 1 97 275 LEU B C 1
ATOM 6426 O O . LEU B 1 275 ? 2.861 32.969 6.031 1 97 275 LEU B O 1
ATOM 6430 N N . HIS B 1 276 ? 3.307 33.406 8.188 1 96.19 276 HIS B N 1
ATOM 6431 C CA . HIS B 1 276 ? 4.512 34.188 7.91 1 96.19 276 HIS B CA 1
ATOM 6432 C C . HIS B 1 276 ? 5.645 33.781 8.852 1 96.19 276 HIS B C 1
ATOM 6434 O O . HIS B 1 276 ? 5.398 33.281 9.945 1 96.19 276 HIS B O 1
ATOM 6440 N N . TYR B 1 277 ? 6.809 34.062 8.414 1 97.44 277 TYR B N 1
ATOM 6441 C CA . TYR B 1 277 ? 7.98 33.719 9.219 1 97.44 277 TYR B CA 1
ATOM 6442 C C . TYR B 1 277 ? 7.969 34.5 10.539 1 97.44 277 TYR B C 1
ATOM 6444 O O . TYR B 1 277 ? 7.625 35.688 10.57 1 97.44 277 TYR B O 1
ATOM 6452 N N . HIS B 1 278 ? 8.328 33.781 11.602 1 95.62 278 HIS B N 1
ATOM 6453 C CA . HIS B 1 278 ? 8.297 34.375 12.93 1 95.62 278 HIS B CA 1
ATOM 6454 C C . HIS B 1 278 ? 9.609 34.156 13.664 1 95.62 278 HIS B C 1
ATOM 6456 O O . HIS B 1 278 ? 10.125 35.062 14.32 1 95.62 278 HIS B O 1
ATOM 6462 N N . GLU B 1 279 ? 10.109 32.906 13.562 1 96.44 279 GLU B N 1
ATOM 6463 C CA . GLU B 1 279 ? 11.336 32.594 14.297 1 96.44 279 GLU B CA 1
ATOM 6464 C C . GLU B 1 279 ? 12.055 31.406 13.688 1 96.44 279 GLU B C 1
ATOM 6466 O O . GLU B 1 279 ? 11.484 30.672 12.883 1 96.44 279 GLU B O 1
ATOM 6471 N N . SER B 1 280 ? 13.367 31.344 14.062 1 96.75 280 SER B N 1
ATOM 6472 C CA . SER B 1 280 ? 14.148 30.156 13.734 1 96.75 280 SER B CA 1
ATOM 6473 C C . SER B 1 280 ? 14.539 29.391 14.992 1 96.75 280 SER B C 1
ATOM 6475 O O . SER B 1 280 ? 14.969 29.984 15.984 1 96.75 280 SER B O 1
ATOM 6477 N N . LYS B 1 281 ? 14.242 28.172 14.945 1 95.75 281 LYS B N 1
ATOM 6478 C CA . LYS B 1 281 ? 14.664 27.328 16.078 1 95.75 281 LYS B CA 1
ATOM 6479 C C . LYS B 1 281 ? 14.906 25.891 15.633 1 95.75 281 LYS B C 1
ATOM 6481 O O . LYS B 1 281 ? 14.594 25.531 14.5 1 95.75 281 LYS B O 1
ATOM 6486 N N . THR B 1 282 ? 15.547 25.109 16.562 1 96.31 282 THR B N 1
ATOM 6487 C CA . THR B 1 282 ? 15.758 23.688 16.328 1 96.31 282 THR B CA 1
ATOM 6488 C C . THR B 1 282 ? 14.672 22.859 16.984 1 96.31 282 THR B C 1
ATOM 6490 O O . THR B 1 282 ? 14.266 23.141 18.125 1 96.31 282 THR B O 1
ATOM 6493 N N . VAL B 1 283 ? 14.102 22.047 16.219 1 96.56 283 VAL B N 1
ATOM 6494 C CA . VAL B 1 283 ? 13.141 21.062 16.703 1 96.56 283 VAL B CA 1
ATOM 6495 C C . VAL B 1 283 ? 13.672 19.656 16.453 1 96.56 283 VAL B C 1
ATOM 6497 O O . VAL B 1 283 ? 13.961 19.281 15.312 1 96.56 283 VAL B O 1
ATOM 6500 N N . ASN B 1 284 ? 13.844 18.797 17.516 1 94.69 284 ASN B N 1
ATOM 6501 C CA . ASN B 1 284 ? 14.445 17.484 17.375 1 94.69 284 ASN B CA 1
ATOM 6502 C C . ASN B 1 284 ? 15.844 17.547 16.766 1 94.69 284 ASN B C 1
ATOM 6504 O O . ASN B 1 284 ? 16.203 16.734 15.914 1 94.69 284 ASN B O 1
ATOM 6508 N N . SER B 1 285 ? 16.516 18.656 17.031 1 94.5 285 SER B N 1
ATOM 6509 C CA . SER B 1 285 ? 17.891 18.891 16.594 1 94.5 285 SER B CA 1
ATOM 6510 C C . SER B 1 285 ? 17.953 19.172 15.102 1 94.5 285 SER B C 1
ATOM 6512 O O . SER B 1 285 ? 19 19.062 14.484 1 94.5 285 SER B O 1
ATOM 6514 N N . ILE B 1 286 ? 16.812 19.469 14.562 1 97.56 286 ILE B N 1
ATOM 6515 C CA . ILE B 1 286 ? 16.719 19.828 13.156 1 97.56 286 ILE B CA 1
ATOM 6516 C C . ILE B 1 286 ? 16.422 21.328 13.023 1 97.56 286 ILE B C 1
ATOM 6518 O O . ILE B 1 286 ? 15.484 21.828 13.641 1 97.56 286 ILE B O 1
ATOM 6522 N N . PRO B 1 287 ? 17.219 22.016 12.289 1 97.25 287 PRO B N 1
ATOM 6523 C CA . PRO B 1 287 ? 16.922 23.438 12.102 1 97.25 287 PRO B CA 1
ATOM 6524 C C . PRO B 1 287 ? 15.594 23.672 11.367 1 97.25 287 PRO B C 1
ATOM 6526 O O . PRO B 1 287 ? 15.305 23 10.383 1 97.25 287 PRO B O 1
ATOM 6529 N N . THR B 1 288 ? 14.797 24.672 11.844 1 98.12 288 THR B N 1
ATOM 6530 C CA . THR B 1 288 ? 13.492 24.938 11.25 1 98.12 288 THR B CA 1
ATOM 6531 C C . THR B 1 288 ? 13.219 26.438 11.195 1 98.12 288 THR B C 1
ATOM 6533 O O . THR B 1 288 ? 13.852 27.219 11.914 1 98.12 288 THR B O 1
ATOM 6536 N N . TYR B 1 289 ? 12.445 26.828 10.25 1 98.44 289 TYR B N 1
ATOM 6537 C CA . TYR B 1 289 ? 11.781 28.125 10.242 1 98.44 289 TYR B CA 1
ATOM 6538 C C . TYR B 1 289 ? 10.367 28.016 10.797 1 98.44 289 TYR B C 1
ATOM 6540 O O . TYR B 1 289 ? 9.57 27.203 10.328 1 98.44 289 TYR B O 1
ATOM 6548 N N . GLY B 1 290 ? 10.133 28.812 11.812 1 98 290 GLY B N 1
ATOM 6549 C CA . GLY B 1 290 ? 8.781 28.859 12.344 1 98 290 GLY B CA 1
ATOM 6550 C C . GLY B 1 290 ? 7.875 29.812 11.578 1 98 290 GLY B C 1
ATOM 6551 O O . GLY B 1 290 ? 8.156 31 11.492 1 98 290 GLY B O 1
ATOM 6552 N N . PHE B 1 291 ? 6.895 29.25 10.969 1 97.88 291 PHE B N 1
ATOM 6553 C CA . PHE B 1 291 ? 5.863 30.047 10.305 1 97.88 291 PHE B CA 1
ATOM 6554 C C . PHE B 1 291 ? 4.605 30.125 11.156 1 97.88 291 PHE B C 1
ATOM 6556 O O . PHE B 1 291 ? 3.934 29.109 11.375 1 97.88 291 PHE B O 1
ATOM 6563 N N . LYS B 1 292 ? 4.344 31.266 11.586 1 96.62 292 LYS B N 1
ATOM 6564 C CA . LYS B 1 292 ? 3.232 31.5 12.508 1 96.62 292 LYS B CA 1
ATOM 6565 C C . LYS B 1 292 ? 1.958 31.859 11.75 1 96.62 292 LYS B C 1
ATOM 6567 O O . LYS B 1 292 ? 2.006 32.594 10.758 1 96.62 292 LYS B O 1
ATOM 6572 N N . VAL B 1 293 ? 0.852 31.297 12.227 1 95.94 293 VAL B N 1
ATOM 6573 C CA . VAL B 1 293 ? -0.446 31.688 11.688 1 95.94 293 VAL B CA 1
ATOM 6574 C C . VAL B 1 293 ? -0.686 33.188 11.969 1 95.94 293 VAL B C 1
ATOM 6576 O O . VAL B 1 293 ? -0.462 33.656 13.086 1 95.94 293 VAL B O 1
ATOM 6579 N N . GLU B 1 294 ? -1.148 33.812 10.969 1 91.88 294 GLU B N 1
ATOM 6580 C CA . GLU B 1 294 ? -1.349 35.25 11.125 1 91.88 294 GLU B CA 1
ATOM 6581 C C . GLU B 1 294 ? -2.357 35.562 12.227 1 91.88 294 GLU B C 1
ATOM 6583 O O . GLU B 1 294 ? -3.377 34.875 12.352 1 91.88 294 GLU B O 1
ATOM 6588 N N . ASP B 1 295 ? -2.076 36.531 12.977 1 82.69 295 ASP B N 1
ATOM 6589 C CA . ASP B 1 295 ? -2.939 36.906 14.086 1 82.69 295 ASP B CA 1
ATOM 6590 C C . ASP B 1 295 ? -4.305 37.375 13.586 1 82.69 295 ASP B C 1
ATOM 6592 O O . ASP B 1 295 ? -5.305 37.281 14.297 1 82.69 295 ASP B O 1
ATOM 6596 N N . ASP B 1 296 ? -4.281 37.875 12.375 1 85.12 296 ASP B N 1
ATOM 6597 C CA . ASP B 1 296 ? -5.527 38.406 11.82 1 85.12 296 ASP B CA 1
ATOM 6598 C C . ASP B 1 296 ? -6.262 37.344 11.016 1 85.12 296 ASP B C 1
ATOM 6600 O O . ASP B 1 296 ? -7.121 37.656 10.188 1 85.12 296 ASP B O 1
ATOM 6604 N N . SER B 1 297 ? -5.902 36.125 11.266 1 88.81 297 SER B N 1
ATOM 6605 C CA . SER B 1 297 ? -6.512 35.031 10.516 1 88.81 297 SER B CA 1
ATOM 6606 C C . SER B 1 297 ? -8.008 34.938 10.781 1 88.81 297 SER B C 1
ATOM 6608 O O . SER B 1 297 ? -8.766 34.438 9.938 1 88.81 297 SER B O 1
ATOM 6610 N N . TYR B 1 298 ? -8.406 35.438 11.898 1 92.75 298 TYR B N 1
ATOM 6611 C CA . TYR B 1 298 ? -9.82 35.406 12.25 1 92.75 298 TYR B CA 1
ATOM 6612 C C . TYR B 1 298 ? -10.438 36.812 12.195 1 92.75 298 TYR B C 1
ATOM 6614 O O . TYR B 1 298 ? -11.516 37.031 12.742 1 92.75 298 TYR B O 1
ATOM 6622 N N . ASP B 1 299 ? -9.82 37.688 11.617 1 92.81 299 ASP B N 1
ATOM 6623 C CA . ASP B 1 299 ? -10.32 39.062 11.523 1 92.81 299 ASP B CA 1
ATOM 6624 C C . ASP B 1 299 ? -11.156 39.25 10.266 1 92.81 299 ASP B C 1
ATOM 6626 O O . ASP B 1 299 ? -10.625 39.594 9.211 1 92.81 299 ASP B O 1
ATOM 6630 N N . ALA B 1 300 ? -12.391 39.219 10.461 1 92 300 ALA B N 1
ATOM 6631 C CA . ALA B 1 300 ? -13.297 39.312 9.32 1 92 300 ALA B CA 1
ATOM 6632 C C . ALA B 1 300 ? -13.531 40.781 8.938 1 92 300 ALA B C 1
ATOM 6634 O O . ALA B 1 300 ? -14.172 41.062 7.922 1 92 300 ALA B O 1
ATOM 6635 N N . ILE B 1 301 ? -13.023 41.688 9.75 1 91.88 301 ILE B N 1
ATOM 6636 C CA . ILE B 1 301 ? -13.07 43.125 9.383 1 91.88 301 ILE B CA 1
ATOM 6637 C C . ILE B 1 301 ? -12.008 43.406 8.32 1 91.88 301 ILE B C 1
ATOM 6639 O O . ILE B 1 301 ? -12.273 44.062 7.328 1 91.88 301 ILE B O 1
ATOM 6643 N N . LYS B 1 302 ? -10.898 42.844 8.594 1 89.81 302 LYS B N 1
ATOM 6644 C CA . LYS B 1 302 ? -9.789 43 7.656 1 89.81 302 LYS B CA 1
ATOM 6645 C C . LYS B 1 302 ? -9.984 42.125 6.426 1 89.81 302 LYS B C 1
ATOM 6647 O O . LYS B 1 302 ? -9.555 42.469 5.324 1 89.81 302 LYS B O 1
ATOM 6652 N N . MET B 1 303 ? -10.586 40.969 6.633 1 90.38 303 MET B N 1
ATOM 6653 C CA . MET B 1 303 ? -10.883 40.031 5.555 1 90.38 303 MET B CA 1
ATOM 6654 C C . MET B 1 303 ? -12.383 39.781 5.445 1 90.38 303 MET B C 1
ATOM 6656 O O . MET B 1 303 ? -12.875 38.719 5.805 1 90.38 303 MET B O 1
ATOM 6660 N N . PRO B 1 304 ? -13.008 40.656 4.797 1 90 304 PRO B N 1
ATOM 6661 C CA . PRO B 1 304 ? -14.469 40.625 4.801 1 90 304 PRO B CA 1
ATOM 6662 C C . PRO B 1 304 ? -15.039 39.375 4.16 1 90 304 PRO B C 1
ATOM 6664 O O . PRO B 1 304 ? -16.203 39.031 4.391 1 90 304 PRO B O 1
ATOM 6667 N N . GLY B 1 305 ? -14.242 38.75 3.393 1 90.25 305 GLY B N 1
ATOM 6668 C CA . GLY B 1 305 ? -14.711 37.5 2.803 1 90.25 305 GLY B CA 1
ATOM 6669 C C . GLY B 1 305 ? -15.062 36.438 3.836 1 90.25 305 GLY B C 1
ATOM 6670 O O . GLY B 1 305 ? -15.828 35.5 3.551 1 90.25 305 GLY B O 1
ATOM 6671 N N . TYR B 1 306 ? -14.586 36.562 5.078 1 93.56 306 TYR B N 1
ATOM 6672 C CA . TYR B 1 306 ? -14.82 35.594 6.141 1 93.56 306 TYR B CA 1
ATOM 6673 C C . TYR B 1 306 ? -15.922 36.094 7.086 1 93.56 306 TYR B C 1
ATOM 6675 O O . TYR B 1 306 ? -16.094 35.531 8.18 1 93.56 306 TYR B O 1
ATOM 6683 N N . ARG B 1 307 ? -16.688 37 6.672 1 92.75 307 ARG B N 1
ATOM 6684 C CA . ARG B 1 307 ? -17.703 37.594 7.551 1 92.75 307 ARG B CA 1
ATOM 6685 C C . ARG B 1 307 ? -18.844 36.594 7.809 1 92.75 307 ARG B C 1
ATOM 6687 O O . ARG B 1 307 ? -19.266 35.875 6.898 1 92.75 307 ARG B O 1
ATOM 6694 N N . TYR B 1 308 ? -19.172 36.562 9.039 1 92.88 308 TYR B N 1
ATOM 6695 C CA . TYR B 1 308 ? -20.375 35.812 9.414 1 92.88 308 TYR B CA 1
ATOM 6696 C C . TYR B 1 308 ? -21.625 36.469 8.852 1 92.88 308 TYR B C 1
ATOM 6698 O O . TYR B 1 308 ? -21.797 37.688 8.961 1 92.88 308 TYR B O 1
ATOM 6706 N N . GLY B 1 309 ? -22.469 35.75 8.234 1 89.19 309 GLY B N 1
ATOM 6707 C CA . GLY B 1 309 ? -23.656 36.312 7.578 1 89.19 309 GLY B CA 1
ATOM 6708 C C . GLY B 1 309 ? -24.688 36.844 8.555 1 89.19 309 GLY B C 1
ATOM 6709 O O . GLY B 1 309 ? -25.406 37.781 8.242 1 89.19 309 GLY B O 1
ATOM 6710 N N . ASN B 1 310 ? -24.688 36.312 9.727 1 92.06 310 ASN B N 1
ATOM 6711 C CA . ASN B 1 310 ? -25.641 36.719 10.758 1 92.06 310 ASN B CA 1
ATOM 6712 C C . ASN B 1 310 ? -27.062 36.844 10.195 1 92.06 310 ASN B C 1
ATOM 6714 O O . ASN B 1 310 ? -27.672 37.906 10.32 1 92.06 310 ASN B O 1
ATOM 6718 N N . VAL B 1 311 ? -27.547 35.844 9.672 1 86.62 311 VAL B N 1
ATOM 6719 C CA . VAL B 1 311 ? -28.859 35.844 9.039 1 86.62 311 VAL B CA 1
ATOM 6720 C C . VAL B 1 311 ? -29.953 36.031 10.094 1 86.62 311 VAL B C 1
ATOM 6722 O O . VAL B 1 311 ? -31.031 36.562 9.789 1 86.62 311 VAL B O 1
ATOM 6725 N N . GLU B 1 312 ? -29.641 35.688 11.297 1 84.12 312 GLU B N 1
ATOM 6726 C CA . GLU B 1 312 ? -30.578 35.844 12.406 1 84.12 312 GLU B CA 1
ATOM 6727 C C . GLU B 1 312 ? -30.656 37.281 12.875 1 84.12 312 GLU B C 1
ATOM 6729 O O . GLU B 1 312 ? -31.547 37.656 13.648 1 84.12 312 GLU B O 1
ATOM 6734 N N . LYS B 1 313 ? -29.797 38.156 12.398 1 92 313 LYS B N 1
ATOM 6735 C CA . LYS B 1 313 ? -29.812 39.594 12.656 1 92 313 LYS B CA 1
ATOM 6736 C C . LYS B 1 313 ? -29.75 39.875 14.156 1 92 313 LYS B C 1
ATOM 6738 O O . LYS B 1 313 ? -30.547 40.688 14.68 1 92 313 LYS B O 1
ATOM 6743 N N . VAL B 1 314 ? -28.828 39.25 14.781 1 91.81 314 VAL B N 1
ATOM 6744 C CA . VAL B 1 314 ? -28.703 39.344 16.234 1 91.81 314 VAL B CA 1
ATOM 6745 C C . VAL B 1 314 ? -27.453 40.156 16.578 1 91.81 314 VAL B C 1
ATOM 6747 O O . VAL B 1 314 ? -26.406 40 15.961 1 91.81 314 VAL B O 1
ATOM 6750 N N . ASN B 1 315 ? -27.672 41.062 17.547 1 93.62 315 ASN B N 1
ATOM 6751 C CA . ASN B 1 315 ? -26.516 41.781 18.109 1 93.62 315 ASN B CA 1
ATOM 6752 C C . ASN B 1 315 ? -25.922 41.031 19.281 1 93.62 315 ASN B C 1
ATOM 6754 O O . ASN B 1 315 ? -26.312 41.25 20.438 1 93.62 315 ASN B O 1
ATOM 6758 N N . TYR B 1 316 ? -24.891 40.312 19.062 1 92.94 316 TYR B N 1
ATOM 6759 C CA . TYR B 1 316 ? -24.281 39.5 20.094 1 92.94 316 TYR B CA 1
ATOM 6760 C C . TYR B 1 316 ? -23.422 40.312 21.031 1 92.94 316 TYR B C 1
ATOM 6762 O O . TYR B 1 316 ? -23.156 39.906 22.156 1 92.94 316 TYR B O 1
ATOM 6770 N N . PHE B 1 317 ? -22.984 41.469 20.516 1 94.44 317 PHE B N 1
ATOM 6771 C CA . PHE B 1 317 ? -22.109 42.344 21.297 1 94.44 317 PHE B CA 1
ATOM 6772 C C . PHE B 1 317 ? -22.578 43.781 21.203 1 94.44 317 PHE B C 1
ATOM 6774 O O . PHE B 1 317 ? -21.938 44.594 20.547 1 94.44 317 PHE B O 1
ATOM 6781 N N . PRO B 1 318 ? -23.516 44.156 21.969 1 91.38 318 PRO B N 1
ATOM 6782 C CA . PRO B 1 318 ? -24.156 45.469 21.844 1 91.38 318 PRO B CA 1
ATOM 6783 C C . PRO B 1 318 ? -23.234 46.625 22.156 1 91.38 318 PRO B C 1
ATOM 6785 O O . PRO B 1 318 ? -23.422 47.719 21.656 1 91.38 318 PRO B O 1
ATOM 6788 N N . ASN B 1 319 ? -22.234 46.406 22.938 1 91.56 319 ASN B N 1
ATOM 6789 C CA . ASN B 1 319 ? -21.359 47.5 23.328 1 91.56 319 ASN B CA 1
ATOM 6790 C C . ASN B 1 319 ? -20.188 47.656 22.359 1 91.56 319 ASN B C 1
ATOM 6792 O O . ASN B 1 319 ? -19.344 48.562 22.531 1 91.56 319 ASN B O 1
ATOM 6796 N N . TRP B 1 320 ? -20.109 46.812 21.406 1 94.31 320 TRP B N 1
ATOM 6797 C CA . TRP B 1 320 ? -19.078 46.906 20.391 1 94.31 320 TRP B CA 1
ATOM 6798 C C . TRP B 1 320 ? -19.641 47.438 19.078 1 94.31 320 TRP B C 1
ATOM 6800 O O . TRP B 1 320 ? -20.781 47.125 18.703 1 94.31 320 TRP B O 1
ATOM 6810 N N . PRO B 1 321 ? -18.906 48.25 18.297 1 94.5 321 PRO B N 1
ATOM 6811 C CA . PRO B 1 321 ? -17.594 48.781 18.625 1 94.5 321 PRO B CA 1
ATOM 6812 C C . PRO B 1 321 ? -17.656 50.156 19.297 1 94.5 321 PRO B C 1
ATOM 6814 O O . PRO B 1 321 ? -16.625 50.688 19.703 1 94.5 321 PRO B O 1
ATOM 6817 N N . CYS B 1 322 ? -18.812 50.75 19.516 1 94.62 322 CYS B N 1
ATOM 6818 C CA . CYS B 1 322 ? -18.953 52.156 19.797 1 94.62 322 CYS B CA 1
ATOM 6819 C C . CYS B 1 322 ? -19.281 52.406 21.266 1 94.62 322 CYS B C 1
ATOM 6821 O O . CYS B 1 322 ? -19.438 53.562 21.703 1 94.62 322 CYS B O 1
ATOM 6823 N N . GLY B 1 323 ? -19.375 51.438 22.062 1 91.5 323 GLY B N 1
ATOM 6824 C CA . GLY B 1 323 ? -19.734 51.594 23.469 1 91.5 323 GLY B CA 1
ATOM 6825 C C . GLY B 1 323 ? -21.234 51.688 23.688 1 91.5 323 GLY B C 1
ATOM 6826 O O . GLY B 1 323 ? -22.016 51.719 22.734 1 91.5 323 GLY B O 1
ATOM 6827 N N . PRO B 1 324 ? -21.672 51.844 25 1 89 324 PRO B N 1
ATOM 6828 C CA . PRO B 1 324 ? -23.094 51.781 25.344 1 89 324 PRO B CA 1
ATOM 6829 C C . PRO B 1 324 ? -23.828 53.094 25.031 1 89 324 PRO B C 1
ATOM 6831 O O . PRO B 1 324 ? -25.047 53.094 24.891 1 89 324 PRO B O 1
ATOM 6834 N N . ASN B 1 325 ? -23.234 54.156 24.766 1 90 325 ASN B N 1
ATOM 6835 C CA . ASN B 1 325 ? -23.891 55.469 24.656 1 90 325 ASN B CA 1
ATOM 6836 C C . ASN B 1 325 ? -23.953 55.938 23.219 1 90 325 ASN B C 1
ATOM 6838 O O . ASN B 1 325 ? -24.359 57.062 22.953 1 90 325 ASN B O 1
ATOM 6842 N N . HIS B 1 326 ? -23.594 55.062 22.344 1 92.38 326 HIS B N 1
ATOM 6843 C CA . HIS B 1 326 ? -23.609 55.5 20.938 1 92.38 326 HIS B CA 1
ATOM 6844 C C . HIS B 1 326 ? -25.031 55.5 20.391 1 92.38 326 HIS B C 1
ATOM 6846 O O . HIS B 1 326 ? -25.766 54.5 20.531 1 92.38 326 HIS B O 1
ATOM 6852 N N . THR B 1 327 ? -25.5 56.656 19.781 1 89.31 327 THR B N 1
ATOM 6853 C CA . THR B 1 327 ? -26.812 56.781 19.141 1 89.31 327 THR B CA 1
ATOM 6854 C C . THR B 1 327 ? -26.672 57.469 17.781 1 89.31 327 THR B C 1
ATOM 6856 O O . THR B 1 327 ? -25.922 58.438 17.641 1 89.31 327 THR B O 1
ATOM 6859 N N . ARG B 1 328 ? -27.375 56.875 16.859 1 90.12 328 ARG B N 1
ATOM 6860 C CA . ARG B 1 328 ? -27.359 57.469 15.523 1 90.12 328 ARG B CA 1
ATOM 6861 C C . ARG B 1 328 ? -28.188 58.75 15.484 1 90.12 328 ARG B C 1
ATOM 6863 O O . ARG B 1 328 ? -29.312 58.781 15.992 1 90.12 328 ARG B O 1
ATOM 6870 N N . THR B 1 329 ? -27.578 59.812 15.016 1 87.75 329 THR B N 1
ATOM 6871 C CA . THR B 1 329 ? -28.281 61.062 14.836 1 87.75 329 THR B CA 1
ATOM 6872 C C . THR B 1 329 ? -28.109 61.594 13.406 1 87.75 329 THR B C 1
ATOM 6874 O O . THR B 1 329 ? -27.016 61.531 12.852 1 87.75 329 THR B O 1
ATOM 6877 N N . ASP B 1 330 ? -29.172 61.75 12.664 1 80.5 330 ASP B N 1
ATOM 6878 C CA . ASP B 1 330 ? -29.109 62.312 11.32 1 80.5 330 ASP B CA 1
ATOM 6879 C C . ASP B 1 330 ? -29.156 63.844 11.367 1 80.5 330 ASP B C 1
ATOM 6881 O O . ASP B 1 330 ? -30.219 64.438 11.594 1 80.5 330 ASP B O 1
ATOM 6885 N N . ASN B 1 331 ? -28.047 64.5 11.336 1 73.94 331 ASN B N 1
ATOM 6886 C CA . ASN B 1 331 ? -28 65.938 11.375 1 73.94 331 ASN B CA 1
ATOM 6887 C C . ASN B 1 331 ? -27.969 66.562 9.969 1 73.94 331 ASN B C 1
ATOM 6889 O O . ASN B 1 331 ? -27.562 67.688 9.789 1 73.94 331 ASN B O 1
ATOM 6893 N N . GLY B 1 332 ? -28.359 65.812 8.938 1 77.94 332 GLY B N 1
ATOM 6894 C CA . GLY B 1 332 ? -28.453 66.312 7.578 1 77.94 332 GLY B CA 1
ATOM 6895 C C . GLY B 1 332 ? -27.188 66.125 6.773 1 77.94 332 GLY B C 1
ATOM 6896 O O . GLY B 1 332 ? -27.203 66.25 5.551 1 77.94 332 GLY B O 1
ATOM 6897 N N . ASN B 1 333 ? -26.031 65.875 7.344 1 83 333 ASN B N 1
ATOM 6898 C CA . ASN B 1 333 ? -24.75 65.688 6.645 1 83 333 ASN B CA 1
ATOM 6899 C C . ASN B 1 333 ? -24.312 64.25 6.547 1 83 333 ASN B C 1
ATOM 6901 O O . ASN B 1 333 ? -23.125 63.969 6.379 1 83 333 ASN B O 1
ATOM 6905 N N . CYS B 1 334 ? -25.203 63.281 6.562 1 90.12 334 CYS B N 1
ATOM 6906 C CA . CYS B 1 334 ? -24.828 61.875 6.672 1 90.12 334 CYS B CA 1
ATOM 6907 C C . CYS B 1 334 ? -24.688 61.25 5.293 1 90.12 334 CYS B C 1
ATOM 6909 O O . CYS B 1 334 ? -24.219 60.094 5.172 1 90.12 334 CYS B O 1
ATOM 6911 N N . ALA B 1 335 ? -25 62.031 4.238 1 83.75 335 ALA B N 1
ATOM 6912 C CA . ALA B 1 335 ? -24.969 61.5 2.883 1 83.75 335 ALA B CA 1
ATOM 6913 C C . ALA B 1 335 ? -23.547 61.156 2.459 1 83.75 335 ALA B C 1
ATOM 6915 O O . ALA B 1 335 ? -23.359 60.25 1.622 1 83.75 335 ALA B O 1
ATOM 6916 N N . GLN B 1 336 ? -22.531 61.781 3.053 1 86.69 336 GLN B N 1
ATOM 6917 C CA . GLN B 1 336 ? -21.156 61.594 2.623 1 86.69 336 GLN B CA 1
ATOM 6918 C C . GLN B 1 336 ? -20.453 60.531 3.482 1 86.69 336 GLN B C 1
ATOM 6920 O O . GLN B 1 336 ? -19.281 60.188 3.23 1 86.69 336 GLN B O 1
ATOM 6925 N N . ILE B 1 337 ? -21.188 59.969 4.398 1 91.75 337 ILE B N 1
ATOM 6926 C CA . ILE B 1 337 ? -20.562 59 5.301 1 91.75 337 ILE B CA 1
ATOM 6927 C C . ILE B 1 337 ? -20.953 57.594 4.902 1 91.75 337 ILE B C 1
ATOM 6929 O O . ILE B 1 337 ? -22.141 57.25 4.855 1 91.75 337 ILE B O 1
ATOM 6933 N N . ASP B 1 338 ? -19.969 56.75 4.574 1 93.12 338 ASP B N 1
ATOM 6934 C CA . ASP B 1 338 ? -20.203 55.344 4.227 1 93.12 338 ASP B CA 1
ATOM 6935 C C . ASP B 1 338 ? -20.188 54.469 5.469 1 93.12 338 ASP B C 1
ATOM 6937 O O . ASP B 1 338 ? -19.125 54.094 5.957 1 93.12 338 ASP B O 1
ATOM 6941 N N . CYS B 1 339 ? -21.266 54.031 5.918 1 91.94 339 CYS B N 1
ATOM 6942 C CA . CYS B 1 339 ? -21.406 53.25 7.16 1 91.94 339 CYS B CA 1
ATOM 6943 C C . CYS B 1 339 ? -21.031 51.812 6.957 1 91.94 339 CYS B C 1
ATOM 6945 O O . CYS B 1 339 ? -21.078 51 7.895 1 91.94 339 CYS B O 1
ATOM 6947 N N . ASN B 1 340 ? -20.578 51.469 5.723 1 91 340 ASN B N 1
ATOM 6948 C CA . ASN B 1 340 ? -20.094 50.094 5.477 1 91 340 ASN B CA 1
ATOM 6949 C C . ASN B 1 340 ? -18.625 49.969 5.867 1 91 340 ASN B C 1
ATOM 6951 O O . ASN B 1 340 ? -18.109 48.844 5.98 1 91 340 ASN B O 1
ATOM 6955 N N . GLN B 1 341 ? -18.031 51.094 6.066 1 92.94 341 GLN B N 1
ATOM 6956 C CA . GLN B 1 341 ? -16.625 51.094 6.453 1 92.94 341 GLN B CA 1
ATOM 6957 C C . GLN B 1 341 ? -16.469 51.062 7.973 1 92.94 341 GLN B C 1
ATOM 6959 O O . GLN B 1 341 ? -17.094 51.844 8.688 1 92.94 341 GLN B O 1
ATOM 6964 N N . TYR B 1 342 ? -15.594 50.125 8.406 1 93.56 342 TYR B N 1
ATOM 6965 C CA . TYR B 1 342 ? -15.398 49.906 9.836 1 93.56 342 TYR B CA 1
ATOM 6966 C C . TYR B 1 342 ? -15.055 51.188 10.547 1 93.56 342 TYR B C 1
ATOM 6968 O O . TYR B 1 342 ? -15.555 51.469 11.641 1 93.56 342 TYR B O 1
ATOM 6976 N N . ASP B 1 343 ? -14.266 52.062 9.945 1 93 343 ASP B N 1
ATOM 6977 C CA . ASP B 1 343 ? -13.781 53.312 10.555 1 93 343 ASP B CA 1
ATOM 6978 C C . ASP B 1 343 ? -14.938 54.281 10.82 1 93 343 ASP B C 1
ATOM 6980 O O . ASP B 1 343 ? -14.828 55.156 11.664 1 93 343 ASP B O 1
ATOM 6984 N N . ASN B 1 344 ? -16.047 54.031 10.18 1 94.19 344 ASN B N 1
ATOM 6985 C CA . ASN B 1 344 ? -17.172 54.938 10.297 1 94.19 344 ASN B CA 1
ATOM 6986 C C . ASN B 1 344 ? -18.266 54.375 11.195 1 94.19 344 ASN B C 1
ATOM 6988 O O . ASN B 1 344 ? -19.281 55.031 11.43 1 94.19 344 ASN B O 1
ATOM 6992 N N . PHE B 1 345 ? -18.094 53.25 11.789 1 95 345 PHE B N 1
ATOM 6993 C CA . PHE B 1 345 ? -19.141 52.594 12.555 1 95 345 PHE B CA 1
ATOM 6994 C C . PHE B 1 345 ? -19.641 53.469 13.68 1 95 345 PHE B C 1
ATOM 6996 O O . PHE B 1 345 ? -20.844 53.531 13.961 1 95 345 PHE B O 1
ATOM 7003 N N . CYS B 1 346 ? -18.688 54.219 14.273 1 94.69 346 CYS B N 1
ATOM 7004 C CA . CYS B 1 346 ? -19.031 54.969 15.469 1 94.69 346 CYS B CA 1
ATOM 7005 C C . CYS B 1 346 ? -19.266 56.438 15.141 1 94.69 346 CYS B C 1
ATOM 7007 O O . CYS B 1 346 ? -19.312 57.281 16.031 1 94.69 346 CYS B O 1
ATOM 7009 N N . ASN B 1 347 ? -19.281 56.688 13.812 1 93.44 347 ASN B N 1
ATOM 7010 C CA . ASN B 1 347 ? -19.734 58 13.406 1 93.44 347 ASN B CA 1
ATOM 7011 C C . ASN B 1 347 ? -21.203 58.25 13.805 1 93.44 347 ASN B C 1
ATOM 7013 O O . ASN B 1 347 ? -22 57.312 13.805 1 93.44 347 ASN B O 1
ATOM 7017 N N . THR B 1 348 ? -21.578 59.469 14.047 1 91.81 348 THR B N 1
ATOM 7018 C CA . THR B 1 348 ? -22.906 59.812 14.523 1 91.81 348 THR B CA 1
ATOM 7019 C C . THR B 1 348 ? -23.953 59.469 13.461 1 91.81 348 THR B C 1
ATOM 7021 O O . THR B 1 348 ? -25.125 59.281 13.773 1 91.81 348 THR B O 1
ATOM 7024 N N . CYS B 1 349 ? -23.469 59.406 12.297 1 93.25 349 CYS B N 1
ATOM 7025 C CA . CYS B 1 349 ? -24.359 59.094 11.188 1 93.25 349 CYS B CA 1
ATOM 7026 C C . CYS B 1 349 ? -24.656 57.625 11.109 1 93.25 349 CYS B C 1
ATOM 7028 O O . CYS B 1 349 ? -25.578 57.188 10.422 1 93.25 349 CYS B O 1
ATOM 7030 N N . CYS B 1 350 ? -23.875 56.781 11.781 1 94.44 350 CYS B N 1
ATOM 7031 C CA . CYS B 1 350 ? -23.953 55.344 11.641 1 94.44 350 CYS B CA 1
ATOM 7032 C C . CYS B 1 350 ? -24.5 54.688 12.914 1 94.44 350 CYS B C 1
ATOM 7034 O O . CYS B 1 350 ? -24.422 55.281 13.992 1 94.44 350 CYS B O 1
ATOM 7036 N N . ASP B 1 351 ? -25.094 53.5 12.789 1 92.5 351 ASP B N 1
ATOM 7037 C CA . ASP B 1 351 ? -25.734 52.781 13.883 1 92.5 351 ASP B CA 1
ATOM 7038 C C . ASP B 1 351 ? -24.828 51.656 14.406 1 92.5 351 ASP B C 1
ATOM 7040 O O . ASP B 1 351 ? -25.234 50.5 14.492 1 92.5 351 ASP B O 1
ATOM 7044 N N . GLY B 1 352 ? -23.5 52.094 14.602 1 93.75 352 GLY B N 1
ATOM 7045 C CA . GLY B 1 352 ? -22.531 51.156 15.133 1 93.75 352 GLY B CA 1
ATOM 7046 C C . GLY B 1 352 ? -22.281 49.969 14.195 1 93.75 352 GLY B C 1
ATOM 7047 O O . GLY B 1 352 ? -22 50.188 13.008 1 93.75 352 GLY B O 1
ATOM 7048 N N . ALA B 1 353 ? -22.531 48.75 14.781 1 94.31 353 ALA B N 1
ATOM 7049 C CA . ALA B 1 353 ? -22.219 47.562 14.023 1 94.31 353 ALA B CA 1
ATOM 7050 C C . ALA B 1 353 ? -23.406 47.125 13.156 1 94.31 353 ALA B C 1
ATOM 7052 O O . ALA B 1 353 ? -23.312 46.188 12.383 1 94.31 353 ALA B O 1
ATOM 7053 N N . HIS B 1 354 ? -24.5 47.812 13.266 1 95 354 HIS B N 1
ATOM 7054 C CA . HIS B 1 354 ? -25.656 47.5 12.438 1 95 354 HIS B CA 1
ATOM 7055 C C . HIS B 1 354 ? -25.484 48.031 11.016 1 95 354 HIS B C 1
ATOM 7057 O O . HIS B 1 354 ? -25.656 49.219 10.766 1 95 354 HIS B O 1
ATOM 7063 N N . VAL B 1 355 ? -25.188 47.156 10.133 1 92 355 VAL B N 1
ATOM 7064 C CA . VAL B 1 355 ? -24.875 47.5 8.75 1 92 355 VAL B CA 1
ATOM 7065 C C . VAL B 1 355 ? -25.672 46.625 7.793 1 92 355 VAL B C 1
ATOM 7067 O O . VAL B 1 355 ? -25.719 45.406 7.953 1 92 355 VAL B O 1
ATOM 7070 N N . ASN B 1 356 ? -26.328 47.188 6.789 1 90.12 356 ASN B N 1
ATOM 7071 C CA . ASN B 1 356 ? -27.062 46.531 5.738 1 90.12 356 ASN B CA 1
ATOM 7072 C C . ASN B 1 356 ? -28.109 45.562 6.316 1 90.12 356 ASN B C 1
ATOM 7074 O O . ASN B 1 356 ? -28.203 44.406 5.891 1 90.12 356 ASN B O 1
ATOM 7078 N N . GLY B 1 357 ? -28.656 45.875 7.363 1 91.5 357 GLY B N 1
ATOM 7079 C CA . GLY B 1 357 ? -29.812 45.188 7.906 1 91.5 357 GLY B CA 1
ATOM 7080 C C . GLY B 1 357 ? -29.438 44.094 8.891 1 91.5 357 GLY B C 1
ATOM 7081 O O . GLY B 1 357 ? -30.297 43.312 9.328 1 91.5 357 GLY B O 1
ATOM 7082 N N . THR B 1 358 ? -28.188 43.938 9.172 1 94.12 358 THR B N 1
ATOM 7083 C CA . THR B 1 358 ? -27.75 42.969 10.164 1 94.12 358 THR B CA 1
ATOM 7084 C C . THR B 1 358 ? -26.578 43.5 10.984 1 94.12 358 THR B C 1
ATOM 7086 O O . THR B 1 358 ? -26.188 44.656 10.836 1 94.12 358 THR B O 1
ATOM 7089 N N . TYR B 1 359 ? -26.125 42.719 11.906 1 95.12 359 TYR B N 1
ATOM 7090 C CA . TYR B 1 359 ? -25.031 43.156 12.773 1 95.12 359 TYR B CA 1
ATOM 7091 C C . TYR B 1 359 ? -23.719 42.469 12.391 1 95.12 359 TYR B C 1
ATOM 7093 O O . TYR B 1 359 ? -23.688 41.219 12.25 1 95.12 359 TYR B O 1
ATOM 7101 N N . ILE B 1 360 ? -22.688 43.281 12.211 1 95.25 360 ILE B N 1
ATOM 7102 C CA . ILE B 1 360 ? -21.359 42.75 11.906 1 95.25 360 ILE B CA 1
ATOM 7103 C C . ILE B 1 360 ? -20.688 42.281 13.188 1 95.25 360 ILE B C 1
ATOM 7105 O O . ILE B 1 360 ? -20.812 42.906 14.242 1 95.25 360 ILE B O 1
ATOM 7109 N N . MET B 1 361 ? -20.031 41.156 13.094 1 95 361 MET B N 1
ATOM 7110 C CA . MET B 1 361 ? -19.328 40.594 14.242 1 95 361 MET B CA 1
ATOM 7111 C C . MET B 1 361 ? -17.969 41.25 14.453 1 95 361 MET B C 1
ATOM 7113 O O . MET B 1 361 ? -17.375 41.75 13.5 1 95 361 MET B O 1
ATOM 7117 N N . PRO B 1 362 ? -17.516 41.281 15.703 1 95.38 362 PRO B N 1
ATOM 7118 C CA . PRO B 1 362 ? -16.188 41.844 15.984 1 95.38 362 PRO B CA 1
ATOM 7119 C C . PRO B 1 362 ? -15.07 41.031 15.32 1 95.38 362 PRO B C 1
ATOM 7121 O O . PRO B 1 362 ? -15.305 39.969 14.797 1 95.38 362 PRO B O 1
ATOM 7124 N N . GLN B 1 363 ? -13.859 41.656 15.367 1 94.25 363 GLN B N 1
ATOM 7125 C CA . GLN B 1 363 ? -12.664 40.969 14.906 1 94.25 363 GLN B CA 1
ATOM 7126 C C . GLN B 1 363 ? -12.398 39.719 15.742 1 94.25 363 GLN B C 1
ATOM 7128 O O . GLN B 1 363 ? -12.797 39.656 16.906 1 94.25 363 GLN B O 1
ATOM 7133 N N . GLY B 1 364 ? -11.742 38.781 15.141 1 94.75 364 GLY B N 1
ATOM 7134 C CA . GLY B 1 364 ? -11.273 37.625 15.898 1 94.75 364 GLY B CA 1
ATOM 7135 C C . GLY B 1 364 ? -12.203 36.438 15.805 1 94.75 364 GLY B C 1
ATOM 7136 O O . GLY B 1 364 ? -12.039 35.469 16.547 1 94.75 364 GLY B O 1
ATOM 7137 N N . MET B 1 365 ? -13.156 36.562 14.945 1 95.56 365 MET B N 1
ATOM 7138 C CA . MET B 1 365 ? -14.094 35.438 14.805 1 95.56 365 MET B CA 1
ATOM 7139 C C . MET B 1 365 ? -14.562 35.312 13.359 1 95.56 365 MET B C 1
ATOM 7141 O O . MET B 1 365 ? -14.797 36.312 12.688 1 95.56 365 MET B O 1
ATOM 7145 N N . VAL B 1 366 ? -14.641 34.094 12.875 1 95.62 366 VAL B N 1
ATOM 7146 C CA . VAL B 1 366 ? -15.117 33.75 11.539 1 95.62 366 VAL B CA 1
ATOM 7147 C C . VAL B 1 366 ? -16.062 32.562 11.602 1 95.62 366 VAL B C 1
ATOM 7149 O O . VAL B 1 366 ? -16.031 31.797 12.555 1 95.62 366 VAL B O 1
ATOM 7152 N N . PRO B 1 367 ? -16.938 32.438 10.648 1 95 367 PRO B N 1
ATOM 7153 C CA . PRO B 1 367 ? -17.891 31.312 10.711 1 95 367 PRO B CA 1
ATOM 7154 C C . PRO B 1 367 ? -17.281 29.984 10.297 1 95 367 PRO B C 1
ATOM 7156 O O . PRO B 1 367 ? -16.391 29.953 9.453 1 95 367 PRO B O 1
ATOM 7159 N N . ALA B 1 368 ? -17.734 28.969 10.945 1 92.69 368 ALA B N 1
ATOM 7160 C CA . ALA B 1 368 ? -17.5 27.609 10.445 1 92.69 368 ALA B CA 1
ATOM 7161 C C . ALA B 1 368 ? -18.531 27.25 9.367 1 92.69 368 ALA B C 1
ATOM 7163 O O . ALA B 1 368 ? -19.734 27.312 9.602 1 92.69 368 ALA B O 1
ATOM 7164 N N . GLN B 1 369 ? -18.031 26.812 8.219 1 89.75 369 GLN B N 1
ATOM 7165 C CA . GLN B 1 369 ? -18.953 26.75 7.094 1 89.75 369 GLN B CA 1
ATOM 7166 C C . GLN B 1 369 ? -19.266 25.312 6.711 1 89.75 369 GLN B C 1
ATOM 7168 O O . GLN B 1 369 ? -20.281 25.031 6.062 1 89.75 369 GLN B O 1
ATOM 7173 N N . CYS B 1 370 ? -18.438 24.406 7.102 1 86.94 370 CYS B N 1
ATOM 7174 C CA . CYS B 1 370 ? -18.672 23.031 6.652 1 86.94 370 CYS B CA 1
ATOM 7175 C C . CYS B 1 370 ? -18.484 22.047 7.793 1 86.94 370 CYS B C 1
ATOM 7177 O O . CYS B 1 370 ? -17.875 22.375 8.812 1 86.94 370 CYS B O 1
ATOM 7179 N N . ILE B 1 371 ? -19.031 20.844 7.562 1 81.62 371 ILE B N 1
ATOM 7180 C CA . ILE B 1 371 ? -18.688 19.734 8.438 1 81.62 371 ILE B CA 1
ATOM 7181 C C . ILE B 1 371 ? -17.234 19.344 8.242 1 81.62 371 ILE B C 1
ATOM 7183 O O . ILE B 1 371 ? -16.75 19.281 7.105 1 81.62 371 ILE B O 1
ATOM 7187 N N . PRO B 1 372 ? -16.531 19.094 9.289 1 84.25 372 PRO B N 1
ATOM 7188 C CA . PRO B 1 372 ? -15.102 18.844 9.188 1 84.25 372 PRO B CA 1
ATOM 7189 C C . PRO B 1 372 ? -14.766 17.766 8.164 1 84.25 372 PRO B C 1
ATOM 7191 O O . PRO B 1 372 ? -15.18 16.609 8.312 1 84.25 372 PRO B O 1
ATOM 7194 N N . GLY B 1 373 ? -13.977 18.156 7.199 1 83.56 373 GLY B N 1
ATOM 7195 C CA . GLY B 1 373 ? -13.43 17.234 6.219 1 83.56 373 GLY B CA 1
ATOM 7196 C C . GLY B 1 373 ? -14.43 16.844 5.148 1 83.56 373 GLY B C 1
ATOM 7197 O O . GLY B 1 373 ? -14.18 15.938 4.352 1 83.56 373 GLY B O 1
ATOM 7198 N N . GLN B 1 374 ? -15.578 17.469 5.164 1 82.62 374 GLN B N 1
ATOM 7199 C CA . GLN B 1 374 ? -16.609 17.125 4.191 1 82.62 374 GLN B CA 1
ATOM 7200 C C . GLN B 1 374 ? -17.078 18.344 3.424 1 82.62 374 GLN B C 1
ATOM 7202 O O . GLN B 1 374 ? -17.031 19.469 3.939 1 82.62 374 GLN B O 1
ATOM 7207 N N . ASN B 1 375 ? -17.438 18.094 2.236 1 83 375 ASN B N 1
ATOM 7208 C CA . ASN B 1 375 ? -18 19.156 1.427 1 83 375 ASN B CA 1
ATOM 7209 C C . ASN B 1 375 ? -19.5 19.312 1.679 1 83 375 ASN B C 1
ATOM 7211 O O . ASN B 1 375 ? -20.297 19.312 0.738 1 83 375 ASN B O 1
ATOM 7215 N N . ILE B 1 376 ? -19.812 19.406 2.938 1 79.5 376 ILE B N 1
ATOM 7216 C CA . ILE B 1 376 ? -21.203 19.578 3.387 1 79.5 376 ILE B CA 1
ATOM 7217 C C . ILE B 1 376 ? -21.281 20.797 4.32 1 79.5 376 ILE B C 1
ATOM 7219 O O . ILE B 1 376 ? -20.562 20.875 5.312 1 79.5 376 ILE B O 1
ATOM 7223 N N . PRO B 1 377 ? -22.156 21.672 3.963 1 82.19 377 PRO B N 1
ATOM 7224 C CA . PRO B 1 377 ? -22.312 22.844 4.84 1 82.19 377 PRO B CA 1
ATOM 7225 C C . PRO B 1 377 ? -22.812 22.469 6.23 1 82.19 377 PRO B C 1
ATOM 7227 O O . PRO B 1 377 ? -23.609 21.547 6.375 1 82.19 377 PRO B O 1
ATOM 7230 N N . LEU B 1 378 ? -22.359 23.203 7.164 1 79 378 LEU B N 1
ATOM 7231 C CA . LEU B 1 378 ? -22.828 23.016 8.531 1 79 378 LEU B CA 1
ATOM 7232 C C . LEU B 1 378 ? -24.312 23.375 8.648 1 79 378 LEU B C 1
ATOM 7234 O O . LEU B 1 378 ? -24.734 24.406 8.125 1 79 378 LEU B O 1
ATOM 7238 N N . PRO B 1 379 ? -25.062 22.531 9.328 1 72.25 379 PRO B N 1
ATOM 7239 C CA . PRO B 1 379 ? -26.5 22.797 9.438 1 72.25 379 PRO B CA 1
ATOM 7240 C C . PRO B 1 379 ? -26.828 23.797 10.547 1 72.25 379 PRO B C 1
ATOM 7242 O O . PRO B 1 379 ? -28 24.172 10.719 1 72.25 379 PRO B O 1
ATOM 7245 N N . PHE B 1 380 ? -25.891 24.219 11.289 1 74.56 380 PHE B N 1
ATOM 7246 C CA . PHE B 1 380 ? -26.094 25.188 12.359 1 74.56 380 PHE B CA 1
ATOM 7247 C C . PHE B 1 380 ? -25 26.25 12.344 1 74.56 380 PHE B C 1
ATOM 7249 O O . PHE B 1 380 ? -23.969 26.062 11.703 1 74.56 380 PHE B O 1
ATOM 7256 N N . GLY B 1 381 ? -25.297 27.312 12.992 1 82 381 GLY B N 1
ATOM 7257 C CA . GLY B 1 381 ? -24.297 28.359 13.094 1 82 381 GLY B CA 1
ATOM 7258 C C . GLY B 1 381 ? -23.156 28 14.039 1 82 381 GLY B C 1
ATOM 7259 O O . GLY B 1 381 ? -23.391 27.406 15.094 1 82 381 GLY B O 1
ATOM 7260 N N . ALA B 1 382 ? -22 28.203 13.617 1 89 382 ALA B N 1
ATOM 7261 C CA . ALA B 1 382 ? -20.812 28 14.445 1 89 382 ALA B CA 1
ATOM 7262 C C . ALA B 1 382 ? -19.734 29.047 14.125 1 89 382 ALA B C 1
ATOM 7264 O O . ALA B 1 382 ? -19.625 29.5 12.984 1 89 382 ALA B O 1
ATOM 7265 N N . ILE B 1 383 ? -19.047 29.375 15.141 1 93.81 383 ILE B N 1
ATOM 7266 C CA . ILE B 1 383 ? -18.047 30.438 15 1 93.81 383 ILE B CA 1
ATOM 7267 C C . ILE B 1 383 ? -16.672 29.891 15.359 1 93.81 383 ILE B C 1
ATOM 7269 O O . ILE B 1 383 ? -16.5 29.219 16.391 1 93.81 383 ILE B O 1
ATOM 7273 N N . LEU B 1 384 ? -15.727 30.172 14.5 1 96.19 384 LEU B N 1
ATOM 7274 C CA . LEU B 1 384 ? -14.336 29.812 14.734 1 96.19 384 LEU B CA 1
ATOM 7275 C C . LEU B 1 384 ? -13.547 31.016 15.266 1 96.19 384 LEU B C 1
ATOM 7277 O O . LEU B 1 384 ? -13.75 32.125 14.82 1 96.19 384 LEU B O 1
ATOM 7281 N N . SER B 1 385 ? -12.695 30.781 16.188 1 96.69 385 SER B N 1
ATOM 7282 C CA . SER B 1 385 ? -11.789 31.781 16.75 1 96.69 385 SER B CA 1
ATOM 7283 C C . SER B 1 385 ? -10.578 31.125 17.406 1 96.69 385 SER B C 1
ATOM 7285 O O . SER B 1 385 ? -10.5 29.891 17.484 1 96.69 385 SER B O 1
ATOM 7287 N N . ALA B 1 386 ? -9.617 31.984 17.734 1 96.75 386 ALA B N 1
ATOM 7288 C CA . ALA B 1 386 ? -8.562 31.484 18.609 1 96.75 386 ALA B CA 1
ATOM 7289 C C . ALA B 1 386 ? -9.117 31.172 20 1 96.75 386 ALA B C 1
ATOM 7291 O O . ALA B 1 386 ? -10.172 31.672 20.391 1 96.75 386 ALA B O 1
ATOM 7292 N N . PRO B 1 387 ? -8.438 30.328 20.703 1 96.62 387 PRO B N 1
ATOM 7293 C CA . PRO B 1 387 ? -8.93 30 22.047 1 96.62 387 PRO B CA 1
ATOM 7294 C C . PRO B 1 387 ? -9.141 31.219 22.922 1 96.62 387 PRO B C 1
ATOM 7296 O O . PRO B 1 387 ? -8.352 32.156 22.875 1 96.62 387 PRO B O 1
ATOM 7299 N N . HIS B 1 388 ? -10.266 31.188 23.719 1 96.88 388 HIS B N 1
ATOM 7300 C CA . HIS B 1 388 ? -10.641 32.25 24.625 1 96.88 388 HIS B CA 1
ATOM 7301 C C . HIS B 1 388 ? -10.773 33.594 23.891 1 96.88 388 HIS B C 1
ATOM 7303 O O . HIS B 1 388 ? -10.508 34.656 24.469 1 96.88 388 HIS B O 1
ATOM 7309 N N . PHE B 1 389 ? -11.016 33.5 22.562 1 96.44 389 PHE B N 1
ATOM 7310 C CA . PHE B 1 389 ? -11.242 34.656 21.703 1 96.44 389 PHE B CA 1
ATOM 7311 C C . PHE B 1 389 ? -10 35.562 21.656 1 96.44 389 PHE B C 1
ATOM 7313 O O . PHE B 1 389 ? -10.117 36.781 21.641 1 96.44 389 PHE B O 1
ATOM 7320 N N . TYR B 1 390 ? -8.875 34.875 21.734 1 95.44 390 TYR B N 1
ATOM 7321 C CA . TYR B 1 390 ? -7.629 35.625 21.547 1 95.44 390 TYR B CA 1
ATOM 7322 C C . TYR B 1 390 ? -7.664 36.438 20.25 1 95.44 390 TYR B C 1
ATOM 7324 O O . TYR B 1 390 ? -8.008 35.906 19.188 1 95.44 390 TYR B O 1
ATOM 7332 N N . GLY B 1 391 ? -7.336 37.75 20.312 1 92.69 391 GLY B N 1
ATOM 7333 C CA . GLY B 1 391 ? -7.34 38.625 19.141 1 92.69 391 GLY B CA 1
ATOM 7334 C C . GLY B 1 391 ? -8.625 39.406 18.984 1 92.69 391 GLY B C 1
ATOM 7335 O O . GLY B 1 391 ? -8.695 40.344 18.188 1 92.69 391 GLY B O 1
ATOM 7336 N N . ALA B 1 392 ? -9.641 39.062 19.703 1 94.88 392 ALA B N 1
ATOM 7337 C CA . ALA B 1 392 ? -10.898 39.781 19.688 1 94.88 392 ALA B CA 1
ATOM 7338 C C . ALA B 1 392 ? -10.867 40.938 20.688 1 94.88 392 ALA B C 1
ATOM 7340 O O . ALA B 1 392 ? -10.039 40.969 21.594 1 94.88 392 ALA B O 1
ATOM 7341 N N . PRO B 1 393 ? -11.75 41.906 20.5 1 93.94 393 PRO B N 1
ATOM 7342 C CA . PRO B 1 393 ? -11.82 43 21.453 1 93.94 393 PRO B CA 1
ATOM 7343 C C . PRO B 1 393 ? -12.344 42.594 22.828 1 93.94 393 PRO B C 1
ATOM 7345 O O . PRO B 1 393 ? -12.969 41.531 22.953 1 93.94 393 PRO B O 1
ATOM 7348 N N . GLN B 1 394 ? -12.094 43.406 23.797 1 93.19 394 GLN B N 1
ATOM 7349 C CA . GLN B 1 394 ? -12.438 43.094 25.188 1 93.19 394 GLN B CA 1
ATOM 7350 C C . GLN B 1 394 ? -13.945 42.969 25.359 1 93.19 394 GLN B C 1
ATOM 7352 O O . GLN B 1 394 ? -14.406 42.219 26.25 1 93.19 394 GLN B O 1
ATOM 7357 N N . GLU B 1 395 ? -14.742 43.594 24.531 1 93.31 395 GLU B N 1
ATOM 7358 C CA . GLU B 1 395 ? -16.188 43.5 24.594 1 93.31 395 GLU B CA 1
ATOM 7359 C C . GLU B 1 395 ? -16.656 42.062 24.406 1 93.31 395 GLU B C 1
ATOM 7361 O O . GLU B 1 395 ? -17.703 41.656 24.938 1 93.31 395 GLU B O 1
ATOM 7366 N N . VAL B 1 396 ? -15.844 41.312 23.672 1 94.19 396 VAL B N 1
ATOM 7367 C CA . VAL B 1 396 ? -16.188 39.938 23.406 1 94.19 396 VAL B CA 1
ATOM 7368 C C . VAL B 1 396 ? -15.891 39.094 24.641 1 94.19 396 VAL B C 1
ATOM 7370 O O . VAL B 1 396 ? -16.75 38.312 25.078 1 94.19 396 VAL B O 1
ATOM 7373 N N . THR B 1 397 ? -14.727 39.25 25.25 1 92.81 397 THR B N 1
ATOM 7374 C CA . THR B 1 397 ? -14.328 38.438 26.391 1 92.81 397 THR B CA 1
ATOM 7375 C C . THR B 1 397 ? -15.133 38.812 27.641 1 92.81 397 THR B C 1
ATOM 7377 O O . THR B 1 397 ? -15.422 37.969 28.469 1 92.81 397 THR B O 1
ATOM 7380 N N . ASN B 1 398 ? -15.523 40.062 27.688 1 90.06 398 ASN B N 1
ATOM 7381 C CA . ASN B 1 398 ? -16.266 40.531 28.844 1 90.06 398 ASN B CA 1
ATOM 7382 C C . ASN B 1 398 ? -17.719 40.062 28.828 1 90.06 398 ASN B C 1
ATOM 7384 O O . ASN B 1 398 ? -18.406 40.125 29.844 1 90.06 398 ASN B O 1
ATOM 7388 N N . ALA B 1 399 ? -18.141 39.594 27.703 1 89.75 399 ALA B N 1
ATOM 7389 C CA . ALA B 1 399 ? -19.531 39.156 27.562 1 89.75 399 ALA B CA 1
ATOM 7390 C C . ALA B 1 399 ? -19.766 37.844 28.297 1 89.75 399 ALA B C 1
ATOM 7392 O O . ALA B 1 399 ? -20.906 37.438 28.5 1 89.75 399 ALA B O 1
ATOM 7393 N N . MET B 1 400 ? -18.719 37.188 28.719 1 91.75 400 MET B N 1
ATOM 7394 C CA . MET B 1 400 ? -18.828 35.938 29.438 1 91.75 400 MET B CA 1
ATOM 7395 C C . MET B 1 400 ? -17.859 35.906 30.625 1 91.75 400 MET B C 1
ATOM 7397 O O . MET B 1 400 ? -16.828 36.562 30.594 1 91.75 400 MET B O 1
ATOM 7401 N N . ILE B 1 401 ? -18.25 35.125 31.578 1 93.62 401 ILE B N 1
ATOM 7402 C CA . ILE B 1 401 ? -17.375 34.906 32.719 1 93.62 401 ILE B CA 1
ATOM 7403 C C . ILE B 1 401 ? -16.5 33.656 32.469 1 93.62 401 ILE B C 1
ATOM 7405 O O . ILE B 1 401 ? -17 32.625 32.031 1 93.62 401 ILE B O 1
ATOM 7409 N N . GLY B 1 402 ? -15.188 33.781 32.75 1 93.62 402 GLY B N 1
ATOM 7410 C CA . GLY B 1 402 ? -14.32 32.625 32.656 1 93.62 402 GLY B CA 1
ATOM 7411 C C . GLY B 1 402 ? -13.5 32.562 31.391 1 93.62 402 GLY B C 1
ATOM 7412 O O . GLY B 1 402 ? -12.758 31.625 31.156 1 93.62 402 GLY B O 1
ATOM 7413 N N . ILE B 1 403 ? -13.672 33.5 30.547 1 94.31 403 ILE B N 1
ATOM 7414 C CA . ILE B 1 403 ? -12.93 33.594 29.297 1 94.31 403 ILE B CA 1
ATOM 7415 C C . ILE B 1 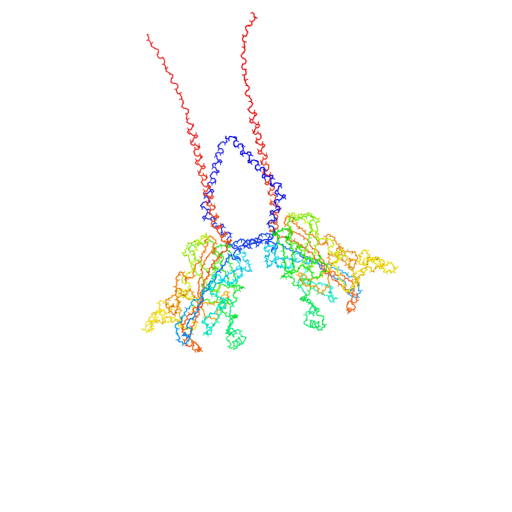403 ? -11.797 34.625 29.438 1 94.31 403 ILE B C 1
ATOM 7417 O O . ILE B 1 403 ? -12.039 35.781 29.719 1 94.31 403 ILE B O 1
ATOM 7421 N N . ARG B 1 404 ? -10.57 34.156 29.344 1 93.69 404 ARG B N 1
ATOM 7422 C CA . ARG B 1 404 ? -9.391 35 29.5 1 93.69 404 ARG B CA 1
ATOM 7423 C C . ARG B 1 404 ? -8.297 34.594 28.516 1 93.69 404 ARG B C 1
ATOM 7425 O O . ARG B 1 404 ? -7.535 33.656 28.766 1 93.69 404 ARG B O 1
ATOM 7432 N N . PRO B 1 405 ? -8.094 35.406 27.484 1 94.62 405 PRO B N 1
ATOM 7433 C CA . PRO B 1 405 ? -7.051 35.094 26.516 1 94.62 405 PRO B CA 1
ATOM 7434 C C . PRO B 1 405 ? -5.645 35.281 27.078 1 94.62 405 PRO B C 1
ATOM 7436 O O . PRO B 1 405 ? -5.363 36.281 27.719 1 94.62 405 PRO B O 1
ATOM 7439 N N . ILE B 1 406 ? -4.844 34.344 26.938 1 94.31 406 ILE B N 1
ATOM 7440 C CA . ILE B 1 406 ? -3.416 34.375 27.25 1 94.31 406 ILE B CA 1
ATOM 7441 C C . ILE B 1 406 ? -2.607 34.188 25.969 1 94.31 406 ILE B C 1
ATOM 7443 O O . ILE B 1 406 ? -2.682 33.125 25.328 1 94.31 406 ILE B O 1
ATOM 7447 N N . PRO B 1 407 ? -1.806 35.125 25.609 1 91.25 407 PRO B N 1
ATOM 7448 C CA . PRO B 1 407 ? -1.139 35.094 24.312 1 91.25 407 PRO B CA 1
ATOM 7449 C C . PRO B 1 407 ? -0.311 33.844 24.109 1 91.25 407 PRO B C 1
ATOM 7451 O O . PRO B 1 407 ? -0.397 33.188 23.047 1 91.25 407 PRO B O 1
ATOM 7454 N N . GLU B 1 408 ? 0.453 33.406 25.031 1 90.88 408 GLU B N 1
ATOM 7455 C CA . GLU B 1 408 ? 1.343 32.25 24.891 1 90.88 408 GLU B CA 1
ATOM 7456 C C . GLU B 1 408 ? 0.551 30.953 24.75 1 90.88 408 GLU B C 1
ATOM 7458 O O . GLU B 1 408 ? 0.999 30.016 24.094 1 90.88 408 GLU B O 1
ATOM 7463 N N . LYS B 1 409 ? -0.689 30.953 25.25 1 93.44 409 LYS B N 1
ATOM 7464 C CA . LYS B 1 409 ? -1.459 29.719 25.297 1 93.44 409 LYS B CA 1
ATOM 7465 C C . LYS B 1 409 ? -2.559 29.703 24.234 1 93.44 409 LYS B C 1
ATOM 7467 O O . LYS B 1 409 ? -3.061 28.641 23.859 1 93.44 409 LYS B O 1
ATOM 7472 N N . HIS B 1 410 ? -2.855 30.938 23.812 1 95.56 410 HIS B N 1
ATOM 7473 C CA . HIS B 1 410 ? -4.102 30.969 23.047 1 95.56 410 HIS B CA 1
ATOM 7474 C C . HIS B 1 410 ? -3.871 31.5 21.641 1 95.56 410 HIS B C 1
ATOM 7476 O O . HIS B 1 410 ? -4.816 31.625 20.859 1 95.56 410 HIS B O 1
ATOM 7482 N N . ASN B 1 411 ? -2.627 31.75 21.281 1 94.19 411 ASN B N 1
ATOM 7483 C CA . ASN B 1 411 ? -2.379 32.125 19.891 1 94.19 411 ASN B CA 1
ATOM 7484 C C . ASN B 1 411 ? -2.633 30.953 18.953 1 94.19 411 ASN B C 1
ATOM 7486 O O . ASN B 1 411 ? -2.561 29.797 19.359 1 94.19 411 ASN B O 1
ATOM 7490 N N . PRO B 1 412 ? -2.977 31.188 17.688 1 95.25 412 PRO B N 1
ATOM 7491 C CA . PRO B 1 412 ? -3.406 30.125 16.766 1 95.25 412 PRO B CA 1
ATOM 7492 C C . PRO B 1 412 ? -2.309 29.094 16.5 1 95.25 412 PRO B C 1
ATOM 7494 O O . PRO B 1 412 ? -2.602 27.969 16.078 1 95.25 412 PRO B O 1
ATOM 7497 N N . GLY B 1 413 ? -1.028 29.469 16.594 1 95.19 413 GLY B N 1
ATOM 7498 C CA . GLY B 1 413 ? 0.014 28.453 16.531 1 95.19 413 GLY B CA 1
ATOM 7499 C C . GLY B 1 413 ? 1.083 28.75 15.5 1 95.19 413 GLY B C 1
ATOM 7500 O O . GLY B 1 413 ? 1.069 29.812 14.875 1 95.19 413 GLY B O 1
ATOM 7501 N N . THR B 1 414 ? 2.084 27.906 15.484 1 96.94 414 THR B N 1
ATOM 7502 C CA . THR B 1 414 ? 3.25 28.031 14.617 1 96.94 414 THR B CA 1
ATOM 7503 C C . THR B 1 414 ? 3.635 26.656 14.047 1 96.94 414 THR B C 1
ATOM 7505 O O . THR B 1 414 ? 3.598 25.656 14.75 1 96.94 414 THR B O 1
ATOM 7508 N N . PHE B 1 415 ? 3.947 26.641 12.75 1 97.38 415 PHE B N 1
ATOM 7509 C CA . PHE B 1 415 ? 4.457 25.438 12.086 1 97.38 415 PHE B CA 1
ATOM 7510 C C . PHE B 1 415 ? 5.961 25.547 11.867 1 97.38 415 PHE B C 1
ATOM 7512 O O . PHE B 1 415 ? 6.449 26.547 11.336 1 97.38 415 PHE B O 1
ATOM 7519 N N . TYR B 1 416 ? 6.699 24.578 12.305 1 98 416 TYR B N 1
ATOM 7520 C CA . TYR B 1 416 ? 8.148 24.562 12.141 1 98 416 TYR B CA 1
ATOM 7521 C C . TYR B 1 416 ? 8.547 23.719 10.93 1 98 416 TYR B C 1
ATOM 7523 O O . TYR B 1 416 ? 8.43 22.484 10.953 1 98 416 TYR B O 1
ATOM 7531 N N . ILE B 1 417 ? 9.062 24.359 9.961 1 97.88 417 ILE B N 1
ATOM 7532 C CA . ILE B 1 417 ? 9.352 23.75 8.664 1 97.88 417 ILE B CA 1
ATOM 7533 C C . ILE B 1 417 ? 10.859 23.734 8.43 1 97.88 417 ILE B C 1
ATOM 7535 O O . ILE B 1 417 ? 11.539 24.734 8.648 1 97.88 417 ILE B O 1
ATOM 7539 N N . ASN B 1 418 ? 11.422 22.578 8.117 1 97.69 418 ASN B N 1
ATOM 7540 C CA . ASN B 1 418 ? 12.812 22.531 7.684 1 97.69 418 ASN B CA 1
ATOM 7541 C C . ASN B 1 418 ? 13.008 23.234 6.344 1 97.69 418 ASN B C 1
ATOM 7543 O O . ASN B 1 418 ? 12.422 22.828 5.336 1 97.69 418 ASN B O 1
ATOM 7547 N N . PRO B 1 419 ? 13.758 24.266 6.336 1 96.31 419 PRO B N 1
ATOM 7548 C CA . PRO B 1 419 ? 13.836 25.078 5.117 1 96.31 419 PRO B CA 1
ATOM 7549 C C . PRO B 1 419 ? 14.461 24.312 3.945 1 96.31 419 PRO B C 1
ATOM 7551 O O . PRO B 1 419 ? 14.172 24.625 2.785 1 96.31 419 PRO B O 1
ATOM 7554 N N . THR B 1 420 ? 15.242 23.281 4.168 1 95.62 420 THR B N 1
ATOM 7555 C CA . THR B 1 420 ? 15.93 22.531 3.119 1 95.62 420 THR B CA 1
ATOM 7556 C C . THR B 1 420 ? 14.961 21.609 2.393 1 95.62 420 THR B C 1
ATOM 7558 O O . THR B 1 420 ? 14.953 21.547 1.161 1 95.62 420 THR B O 1
ATOM 7561 N N . THR B 1 421 ? 14.117 20.969 3.107 1 96.5 421 THR B N 1
ATOM 7562 C CA . THR B 1 421 ? 13.273 19.938 2.518 1 96.5 421 THR B CA 1
ATOM 7563 C C . THR B 1 421 ? 11.836 20.438 2.361 1 96.5 421 THR B C 1
ATOM 7565 O O . THR B 1 421 ? 11.062 19.875 1.584 1 96.5 421 THR B O 1
ATOM 7568 N N . GLY B 1 422 ? 11.445 21.438 3.133 1 96.62 422 GLY B N 1
ATOM 7569 C CA . GLY B 1 422 ? 10.062 21.891 3.125 1 96.62 422 GLY B CA 1
ATOM 7570 C C . GLY B 1 422 ? 9.148 21.062 4.004 1 96.62 422 GLY B C 1
ATOM 7571 O O . GLY B 1 422 ? 7.945 21.297 4.066 1 96.62 422 GLY B O 1
ATOM 7572 N N . SER B 1 423 ? 9.664 20.109 4.738 1 96.25 423 SER B N 1
ATOM 7573 C CA . SER B 1 423 ? 8.883 19.219 5.59 1 96.25 423 SER B CA 1
ATOM 7574 C C . SER B 1 423 ? 8.562 19.875 6.93 1 96.25 423 SER B C 1
ATOM 7576 O O . SER B 1 423 ? 9.422 20.531 7.523 1 96.25 423 SER B O 1
ATOM 7578 N N . THR B 1 424 ? 7.395 19.688 7.336 1 96.62 424 THR B N 1
ATOM 7579 C CA . THR B 1 424 ? 7.031 20.141 8.672 1 96.62 424 THR B CA 1
ATOM 7580 C C . THR B 1 424 ? 7.539 19.172 9.727 1 96.62 424 THR B C 1
ATOM 7582 O O . THR B 1 424 ? 7.199 17.984 9.703 1 96.62 424 THR B O 1
ATOM 7585 N N . ILE B 1 425 ? 8.32 19.703 10.648 1 96.75 425 ILE B N 1
ATOM 7586 C CA . ILE B 1 425 ? 8.977 18.875 11.656 1 96.75 425 ILE B CA 1
ATOM 7587 C C . ILE B 1 425 ? 8.156 18.891 12.945 1 96.75 425 ILE B C 1
ATOM 7589 O O . ILE B 1 425 ? 8.195 17.938 13.727 1 96.75 425 ILE B O 1
ATOM 7593 N N . GLY B 1 426 ? 7.5 19.938 13.141 1 95.56 426 GLY B N 1
ATOM 7594 C CA . GLY B 1 426 ? 6.688 20.141 14.328 1 95.56 426 GLY B CA 1
ATOM 7595 C C . GLY B 1 426 ? 5.828 21.391 14.258 1 95.56 426 GLY B C 1
ATOM 7596 O O . GLY B 1 426 ? 5.895 22.141 13.281 1 95.56 426 GLY B O 1
ATOM 7597 N N . GLY B 1 427 ? 4.988 21.484 15.297 1 94.94 427 GLY B N 1
ATOM 7598 C CA . GLY B 1 427 ? 4.152 22.672 15.336 1 94.94 427 GLY B CA 1
ATOM 7599 C C . GLY B 1 427 ? 2.932 22.516 16.219 1 94.94 427 GLY B C 1
ATOM 7600 O O . GLY B 1 427 ? 2.736 21.469 16.828 1 94.94 427 GLY B O 1
ATOM 7601 N N . THR B 1 428 ? 2.287 23.625 16.344 1 96.19 428 THR B N 1
ATOM 7602 C CA . THR B 1 428 ? 1.039 23.672 17.094 1 96.19 428 THR B CA 1
ATOM 7603 C C . THR B 1 428 ? -0.02 24.469 16.328 1 96.19 428 THR B C 1
ATOM 7605 O O . THR B 1 428 ? 0.296 25.453 15.648 1 96.19 428 THR B O 1
ATOM 7608 N N . PHE B 1 429 ? -1.164 24.016 16.359 1 97 429 PHE B N 1
ATOM 7609 C CA . PHE B 1 429 ? -2.326 24.703 15.797 1 97 429 PHE B CA 1
ATOM 7610 C C . PHE B 1 429 ? -3.465 24.75 16.812 1 97 429 PHE B C 1
ATOM 7612 O O . PHE B 1 429 ? -3.785 23.734 17.438 1 97 429 PHE B O 1
ATOM 7619 N N . ARG B 1 430 ? -4.055 25.922 17.016 1 97.06 430 ARG B N 1
ATOM 7620 C CA . ARG B 1 430 ? -5.09 26.094 18.016 1 97.06 430 ARG B CA 1
ATOM 7621 C C . ARG B 1 430 ? -6.32 26.781 17.438 1 97.06 430 ARG B C 1
ATOM 7623 O O . ARG B 1 430 ? -6.195 27.688 16.594 1 97.06 430 ARG B O 1
ATOM 7630 N N . MET B 1 431 ? -7.445 26.359 17.875 1 96.38 431 MET B N 1
ATOM 7631 C CA . MET B 1 431 ? -8.711 26.953 17.484 1 96.38 431 MET B CA 1
ATOM 7632 C C . MET B 1 431 ? -9.789 26.703 18.531 1 96.38 431 MET B C 1
ATOM 7634 O O . MET B 1 431 ? -9.602 25.891 19.438 1 96.38 431 MET B O 1
ATOM 7638 N N . MET B 1 432 ? -10.766 27.438 18.5 1 96.75 432 MET B N 1
ATOM 7639 C CA . MET B 1 432 ? -11.93 27.266 19.359 1 96.75 432 MET B CA 1
ATOM 7640 C C . MET B 1 432 ? -13.219 27.391 18.562 1 96.75 432 MET B C 1
ATOM 7642 O O . MET B 1 432 ? -13.305 28.188 17.609 1 96.75 432 MET B O 1
ATOM 7646 N N . LEU B 1 433 ? -14.094 26.531 18.797 1 94.5 433 LEU B N 1
ATOM 7647 C CA . LEU B 1 433 ? -15.422 26.578 18.188 1 94.5 433 LEU B CA 1
ATOM 7648 C C . LEU B 1 433 ? -16.469 27.062 19.188 1 94.5 433 LEU B C 1
ATOM 7650 O O . LEU B 1 433 ? -16.5 26.609 20.344 1 94.5 433 LEU B O 1
ATOM 7654 N N . SER B 1 434 ? -17.297 28.016 18.781 1 92.19 434 SER B N 1
ATOM 7655 C CA . SER B 1 434 ? -18.359 28.562 19.609 1 92.19 434 SER B CA 1
ATOM 7656 C C . SER B 1 434 ? -19.703 28.5 18.906 1 92.19 434 SER B C 1
ATOM 7658 O O . SER B 1 434 ? -19.781 28.562 17.672 1 92.19 434 SER B O 1
ATOM 7660 N N . ILE B 1 435 ? -20.672 28.391 19.672 1 86.94 435 ILE B N 1
ATOM 7661 C CA . ILE B 1 435 ? -22.031 28.297 19.141 1 86.94 435 ILE B CA 1
ATOM 7662 C C . ILE B 1 435 ? -22.812 29.562 19.516 1 86.94 435 ILE B C 1
ATOM 7664 O O . ILE B 1 435 ? -22.875 29.953 20.672 1 86.94 435 ILE B O 1
ATOM 7668 N N . PRO B 1 436 ? -23.391 30.156 18.469 1 87.06 436 PRO B N 1
ATOM 7669 C CA . PRO B 1 436 ? -24.25 31.312 18.75 1 87.06 436 PRO B CA 1
ATOM 7670 C C . PRO B 1 436 ? -25.578 30.922 19.391 1 87.06 436 PRO B C 1
ATOM 7672 O O . PRO B 1 436 ? -26.25 30 18.906 1 87.06 436 PRO B O 1
ATOM 7675 N N . VAL B 1 437 ? -25.875 31.578 20.453 1 81.5 437 VAL B N 1
ATOM 7676 C CA . VAL B 1 437 ? -27.156 31.453 21.125 1 81.5 437 VAL B CA 1
ATOM 7677 C C . VAL B 1 437 ? -27.844 32.812 21.203 1 81.5 437 VAL B C 1
ATOM 7679 O O . VAL B 1 437 ? -27.203 33.812 21.5 1 81.5 437 VAL B O 1
ATOM 7682 N N . PHE B 1 438 ? -29.125 32.844 20.797 1 82.88 438 PHE B N 1
ATOM 7683 C CA . PHE B 1 438 ? -29.797 34.125 20.766 1 82.88 438 PHE B CA 1
ATOM 7684 C C . PHE B 1 438 ? -31.281 33.969 21.109 1 82.88 438 PHE B C 1
ATOM 7686 O O . PHE B 1 438 ? -31.828 32.875 21 1 82.88 438 PHE B O 1
ATOM 7693 N N . LYS B 1 439 ? -31.766 35.094 21.562 1 77.56 439 LYS B N 1
ATOM 7694 C CA . LYS B 1 439 ? -33.156 35.188 21.984 1 77.56 439 LYS B CA 1
ATOM 7695 C C . LYS B 1 439 ? -34.094 34.969 20.797 1 77.56 439 LYS B C 1
ATOM 7697 O O . LYS B 1 439 ? -33.875 35.469 19.703 1 77.56 439 LYS B O 1
ATOM 7702 N N . SER B 1 440 ? -34.938 33.938 20.984 1 71 440 SER B N 1
ATOM 7703 C CA . SER B 1 440 ? -36 33.719 20 1 71 440 SER B CA 1
ATOM 7704 C C . SER B 1 440 ? -37.375 33.75 20.641 1 71 440 SER B C 1
ATOM 7706 O O . SER B 1 440 ? -37.625 33.062 21.641 1 71 440 SER B O 1
ATOM 7708 N N . LEU B 1 441 ? -38.188 34.625 20.125 1 62.69 441 LEU B N 1
ATOM 7709 C CA . LEU B 1 441 ? -39.531 34.781 20.672 1 62.69 441 LEU B CA 1
ATOM 7710 C C . LEU B 1 441 ? -40.406 33.625 20.25 1 62.69 441 LEU B C 1
ATOM 7712 O O . LEU B 1 441 ? -41.406 33.312 20.906 1 62.69 441 LEU B O 1
ATOM 7716 N N . SER B 1 442 ? -40.031 33.094 19.156 1 61.97 442 SER B N 1
ATOM 7717 C CA . SER B 1 442 ? -40.844 31.969 18.656 1 61.97 442 SER B CA 1
ATOM 7718 C C . SER B 1 442 ? -40.656 30.719 19.484 1 61.97 442 SER B C 1
ATOM 7720 O O . SER B 1 442 ? -41.531 29.859 19.531 1 61.97 442 SER B O 1
ATOM 7722 N N . TRP B 1 443 ? -39.562 30.734 20.141 1 61.84 443 TRP B N 1
ATOM 7723 C CA . TRP B 1 443 ? -39.312 29.594 21 1 61.84 443 TRP B CA 1
ATOM 7724 C C . TRP B 1 443 ? -39.281 30 22.469 1 61.84 443 TRP B C 1
ATOM 7726 O O . TRP B 1 443 ? -38.375 30.672 22.922 1 61.84 443 TRP B O 1
ATOM 7736 N N . THR B 1 444 ? -40.312 29.641 23.188 1 59.84 444 THR B N 1
ATOM 7737 C CA . THR B 1 444 ? -40.562 30.094 24.562 1 59.84 444 THR B CA 1
ATOM 7738 C C . THR B 1 444 ? -39.344 29.844 25.438 1 59.84 444 THR B C 1
ATOM 7740 O O . THR B 1 444 ? -39 30.656 26.281 1 59.84 444 THR B O 1
ATOM 7743 N N . THR B 1 445 ? -38.656 28.734 25.156 1 65.31 445 THR B N 1
ATOM 7744 C CA . THR B 1 445 ? -37.531 28.375 26 1 65.31 445 THR B CA 1
ATOM 7745 C C . THR B 1 445 ? -36.375 29.312 25.781 1 65.31 445 THR B C 1
ATOM 7747 O O . THR B 1 445 ? -35.5 29.438 26.641 1 65.31 445 THR B O 1
ATOM 7750 N N . MET B 1 446 ? -36.469 30.047 24.719 1 69.44 446 MET B N 1
ATOM 7751 C CA . MET B 1 446 ? -35.344 30.922 24.391 1 69.44 446 MET B CA 1
ATOM 7752 C C . MET B 1 446 ? -35.75 32.406 24.562 1 69.44 446 MET B C 1
ATOM 7754 O O . MET B 1 446 ? -35.062 33.281 24.047 1 69.44 446 MET B O 1
ATOM 7758 N N . SER B 1 447 ? -36.75 32.656 25.188 1 74.12 447 SER B N 1
ATOM 7759 C CA . SER B 1 447 ? -37.281 34.031 25.234 1 74.12 447 SER B CA 1
ATOM 7760 C C . SER B 1 447 ? -36.438 34.906 26.141 1 74.12 447 SER B C 1
ATOM 7762 O O . SER B 1 447 ? -36.438 36.125 25.984 1 74.12 447 SER B O 1
ATOM 7764 N N . ASN B 1 448 ? -35.656 34.281 27.047 1 77.62 448 ASN B N 1
ATOM 7765 C CA . ASN B 1 448 ? -34.906 35.125 27.984 1 77.62 448 ASN B CA 1
ATOM 7766 C C . ASN B 1 448 ? -33.406 34.875 27.891 1 77.62 448 ASN B C 1
ATOM 7768 O O . ASN B 1 448 ? -32.625 35.406 28.672 1 77.62 448 ASN B O 1
ATOM 7772 N N . VAL B 1 449 ? -33.062 34.062 26.938 1 78.94 449 VAL B N 1
ATOM 7773 C CA . VAL B 1 449 ? -31.656 33.719 26.812 1 78.94 449 VAL B CA 1
ATOM 7774 C C . VAL B 1 449 ? -30.875 34.938 26.312 1 78.94 449 VAL B C 1
ATOM 7776 O O . VAL B 1 449 ? -31.391 35.688 25.469 1 78.94 449 VAL B O 1
ATOM 7779 N N . PRO B 1 450 ? -29.766 35.125 26.859 1 83.38 450 PRO B N 1
ATOM 7780 C CA . PRO B 1 450 ? -28.969 36.219 26.344 1 83.38 450 PRO B CA 1
ATOM 7781 C C . PRO B 1 450 ? -28.375 35.938 24.953 1 83.38 450 PRO B C 1
ATOM 7783 O O . PRO B 1 450 ? -28.219 34.781 24.594 1 83.38 450 PRO B O 1
ATOM 7786 N N . ASN B 1 451 ? -28.188 37 24.172 1 86.44 451 ASN B N 1
ATOM 7787 C CA . ASN B 1 451 ? -27.422 36.875 22.938 1 86.44 451 ASN B CA 1
ATOM 7788 C C . ASN B 1 451 ? -25.938 36.656 23.234 1 86.44 451 ASN B C 1
ATOM 7790 O O . ASN B 1 451 ? -25.281 37.531 23.828 1 86.44 451 ASN B O 1
ATOM 7794 N N . ALA B 1 452 ? -25.484 35.406 22.906 1 87.19 452 ALA B N 1
ATOM 7795 C CA . ALA B 1 452 ? -24.109 35.125 23.266 1 87.19 452 ALA B CA 1
ATOM 7796 C C . ALA B 1 452 ? -23.5 34.094 22.328 1 87.19 452 ALA B C 1
ATOM 7798 O O . ALA B 1 452 ? -24.219 33.312 21.703 1 87.19 452 ALA B O 1
ATOM 7799 N N . LEU B 1 453 ? -22.234 34.219 22.203 1 90.62 453 LEU B N 1
ATOM 7800 C CA . LEU B 1 453 ? -21.469 33.156 21.578 1 90.62 453 LEU B CA 1
ATOM 7801 C C . LEU B 1 453 ? -20.844 32.25 22.625 1 90.62 453 LEU B C 1
ATOM 7803 O O . LEU B 1 453 ? -19.844 32.594 23.25 1 90.62 453 LEU B O 1
ATOM 7807 N N . LEU B 1 454 ? -21.359 31.109 22.781 1 88.81 454 LEU B N 1
ATOM 7808 C CA . LEU B 1 454 ? -20.891 30.219 23.844 1 88.81 454 LEU B CA 1
ATOM 7809 C C . LEU B 1 454 ? -19.812 29.281 23.312 1 88.81 454 LEU B C 1
ATOM 7811 O O . LEU B 1 454 ? -20.078 28.484 22.406 1 88.81 454 LEU B O 1
ATOM 7815 N N . PRO B 1 455 ? -18.672 29.359 23.906 1 92.38 455 PRO B N 1
ATOM 7816 C CA . PRO B 1 455 ? -17.656 28.406 23.484 1 92.38 455 PRO B CA 1
ATOM 7817 C C . PRO B 1 455 ? -18.062 26.953 23.734 1 92.38 455 PRO B C 1
ATOM 7819 O O . PRO B 1 455 ? -18.641 26.641 24.781 1 92.38 455 PRO B O 1
ATOM 7822 N N . ALA B 1 456 ? -17.812 26.125 22.75 1 89.19 456 ALA B N 1
ATOM 7823 C CA . ALA B 1 456 ? -18.062 24.688 22.891 1 89.19 456 ALA B CA 1
ATOM 7824 C C . ALA B 1 456 ? -16.797 23.938 23.266 1 89.19 456 ALA B C 1
ATOM 7826 O O . ALA B 1 456 ? -16.766 23.234 24.281 1 89.19 456 ALA B O 1
ATOM 7827 N N . PHE B 1 457 ? -15.781 24.156 22.5 1 93.62 457 PHE B N 1
ATOM 7828 C CA . PHE B 1 457 ? -14.508 23.516 22.828 1 93.62 457 PHE B CA 1
ATOM 7829 C C . PHE B 1 457 ? -13.344 24.328 22.25 1 93.62 457 PHE B C 1
ATOM 7831 O O . PHE B 1 457 ? -13.516 25.062 21.281 1 93.62 457 PHE B O 1
ATOM 7838 N N . ALA B 1 458 ? -12.234 24.219 22.859 1 96.62 458 ALA B N 1
ATOM 7839 C CA . ALA B 1 458 ? -10.938 24.656 22.344 1 96.62 458 ALA B CA 1
ATOM 7840 C C . ALA B 1 458 ? -10.062 23.469 21.984 1 96.62 458 ALA B C 1
ATOM 7842 O O . ALA B 1 458 ? -10.047 22.453 22.688 1 96.62 458 ALA B O 1
ATOM 7843 N N . LEU B 1 459 ? -9.414 23.562 20.844 1 97.38 459 LEU B N 1
ATOM 7844 C CA . LEU B 1 459 ? -8.602 22.469 20.312 1 97.38 459 LEU B CA 1
ATOM 7845 C C . LEU B 1 459 ? -7.16 22.922 20.094 1 97.38 459 LEU B C 1
ATOM 7847 O O . LEU B 1 459 ? -6.926 24 19.562 1 97.38 459 LEU B O 1
ATOM 7851 N N . GLU B 1 460 ? -6.273 22.203 20.562 1 97.81 460 GLU B N 1
ATOM 7852 C CA . GLU B 1 460 ? -4.852 22.328 20.25 1 97.81 460 GLU B CA 1
ATOM 7853 C C . GLU B 1 460 ? -4.316 21.078 19.578 1 97.81 460 GLU B C 1
ATOM 7855 O O . GLU B 1 460 ? -4.496 19.969 20.078 1 97.81 460 GLU B O 1
ATOM 7860 N N . ILE B 1 461 ? -3.703 21.281 18.469 1 97.38 461 ILE B N 1
ATOM 7861 C CA . ILE B 1 461 ? -3.113 20.156 17.734 1 97.38 461 ILE B CA 1
ATOM 7862 C C . ILE B 1 461 ? -1.591 20.266 17.781 1 97.38 461 ILE B C 1
ATOM 7864 O O . ILE B 1 461 ? -1.02 21.297 17.406 1 97.38 461 ILE B O 1
ATOM 7868 N N . GLY B 1 462 ? -0.954 19.297 18.281 1 96.75 462 GLY B N 1
ATOM 7869 C CA . GLY B 1 462 ? 0.493 19.156 18.25 1 96.75 462 GLY B CA 1
ATOM 7870 C C . GLY B 1 462 ? 0.95 17.984 17.391 1 96.75 462 GLY B C 1
ATOM 7871 O O . GLY B 1 462 ? 0.136 17.172 16.969 1 96.75 462 GLY B O 1
ATOM 7872 N N . VAL B 1 463 ? 2.258 17.984 17.109 1 95.56 463 VAL B N 1
ATOM 7873 C CA . VAL B 1 463 ? 2.783 16.938 16.25 1 95.56 463 VAL B CA 1
ATOM 7874 C C . VAL B 1 463 ? 3.949 16.234 16.938 1 95.56 463 VAL B C 1
ATOM 7876 O O . VAL B 1 463 ? 4.836 16.891 17.5 1 95.56 463 VAL B O 1
ATOM 7879 N N . VAL B 1 464 ? 3.891 14.945 16.938 1 94.69 464 VAL B N 1
ATOM 7880 C CA . VAL B 1 464 ? 4.992 14.117 17.422 1 94.69 464 VAL B CA 1
ATOM 7881 C C . VAL B 1 464 ? 5.492 13.211 16.297 1 94.69 464 VAL B C 1
ATOM 7883 O O . VAL B 1 464 ? 4.805 12.266 15.906 1 94.69 464 VAL B O 1
ATOM 7886 N N . MET B 1 465 ? 6.648 13.453 15.875 1 95.62 465 MET B N 1
ATOM 7887 C CA . MET B 1 465 ? 7.223 12.672 14.781 1 95.62 465 MET B CA 1
ATOM 7888 C C . MET B 1 465 ? 7.824 11.375 15.305 1 95.62 465 MET B C 1
ATOM 7890 O O . MET B 1 465 ? 8.375 11.336 16.406 1 95.62 465 MET B O 1
ATOM 7894 N N . LYS B 1 466 ? 7.797 10.336 14.523 1 95.44 466 LYS B N 1
ATOM 7895 C CA . LYS B 1 466 ? 8.453 9.078 14.859 1 95.44 466 LYS B CA 1
ATOM 7896 C C . LYS B 1 466 ? 9.977 9.211 14.773 1 95.44 466 LYS B C 1
ATOM 7898 O O . LYS B 1 466 ? 10.484 10 13.977 1 95.44 466 LYS B O 1
ATOM 7903 N N . ASP B 1 467 ? 10.695 8.406 15.469 1 95.06 467 ASP B N 1
ATOM 7904 C CA . ASP B 1 467 ? 12.148 8.5 15.562 1 95.06 467 ASP B CA 1
ATOM 7905 C C . ASP B 1 467 ? 12.805 8.234 14.203 1 95.06 467 ASP B C 1
ATOM 7907 O O . ASP B 1 467 ? 13.758 8.914 13.836 1 95.06 467 ASP B O 1
ATOM 7911 N N . TYR B 1 468 ? 12.289 7.277 13.539 1 94.88 468 TYR B N 1
ATOM 7912 C CA . TYR B 1 468 ? 12.922 6.93 12.266 1 94.88 468 TYR B CA 1
ATOM 7913 C C . TYR B 1 468 ? 12.805 8.07 11.266 1 94.88 468 TYR B C 1
ATOM 7915 O O . TYR B 1 468 ? 13.695 8.273 10.438 1 94.88 468 TYR B O 1
ATOM 7923 N N . ALA B 1 469 ? 11.688 8.797 11.359 1 95.25 469 ALA B N 1
ATOM 7924 C CA . ALA B 1 469 ? 11.531 9.953 10.477 1 95.25 469 ALA B CA 1
ATOM 7925 C C . ALA B 1 469 ? 12.461 11.094 10.891 1 95.25 469 ALA B C 1
ATOM 7927 O O . ALA B 1 469 ? 13.07 11.742 10.039 1 95.25 469 ALA B O 1
ATOM 7928 N N . VAL B 1 470 ? 12.562 11.352 12.195 1 96.38 470 VAL B N 1
ATOM 7929 C CA . VAL B 1 470 ? 13.477 12.367 12.711 1 96.38 470 VAL B CA 1
ATOM 7930 C C . VAL B 1 470 ? 14.906 12.047 12.281 1 96.38 470 VAL B C 1
ATOM 7932 O O . VAL B 1 470 ? 15.617 12.922 11.781 1 96.38 470 VAL B O 1
ATOM 7935 N N . ASN B 1 471 ? 15.289 10.789 12.453 1 95.19 471 ASN B N 1
ATOM 7936 C CA . ASN B 1 471 ? 16.625 10.352 12.094 1 95.19 471 ASN B CA 1
ATOM 7937 C C . ASN B 1 471 ? 16.891 10.531 10.602 1 95.19 471 ASN B C 1
ATOM 7939 O O . ASN B 1 471 ? 18 10.914 10.203 1 95.19 471 ASN B O 1
ATOM 7943 N N . TYR B 1 472 ? 15.945 10.203 9.844 1 95.38 472 TYR B N 1
ATOM 7944 C CA . TYR B 1 472 ? 16.078 10.328 8.391 1 95.38 472 TYR B CA 1
ATOM 7945 C C . TYR B 1 472 ? 16.312 11.773 7.984 1 95.38 472 TYR B C 1
ATOM 7947 O O . TYR B 1 472 ? 17.234 12.078 7.219 1 95.38 472 TYR B O 1
ATOM 7955 N N . ILE B 1 473 ? 15.453 12.711 8.477 1 95.5 473 ILE B N 1
ATOM 7956 C CA . ILE B 1 473 ? 15.578 14.117 8.125 1 95.5 473 ILE B CA 1
ATOM 7957 C C . ILE B 1 473 ? 16.875 14.68 8.719 1 95.5 473 ILE B C 1
ATOM 7959 O O . ILE B 1 473 ? 17.594 15.414 8.047 1 95.5 473 ILE B O 1
ATOM 7963 N N . TYR B 1 474 ? 17.172 14.312 9.945 1 96.5 474 TYR B N 1
ATOM 7964 C CA . TYR B 1 474 ? 18.391 14.766 10.609 1 96.5 474 TYR B CA 1
ATOM 7965 C C . TYR B 1 474 ? 19.625 14.32 9.828 1 96.5 474 TYR B C 1
ATOM 7967 O O . TYR B 1 474 ? 20.547 15.117 9.617 1 96.5 474 TYR B O 1
ATOM 7975 N N . PHE B 1 475 ? 19.672 13.102 9.398 1 95.81 475 PHE B N 1
ATOM 7976 C CA . PHE B 1 475 ? 20.812 12.578 8.656 1 95.81 475 PHE B CA 1
ATOM 7977 C C . PHE B 1 475 ? 21.016 13.344 7.352 1 95.81 475 PHE B C 1
ATOM 7979 O O . PHE B 1 475 ? 22.125 13.734 7.012 1 95.81 475 PHE B O 1
ATOM 7986 N N . ASN B 1 476 ? 19.969 13.57 6.703 1 93.62 476 ASN B N 1
ATOM 7987 C CA . ASN B 1 476 ? 20.062 14.148 5.367 1 93.62 476 ASN B CA 1
ATOM 7988 C C . ASN B 1 476 ? 20.281 15.656 5.418 1 93.62 476 ASN B C 1
ATOM 7990 O O . ASN B 1 476 ? 20.922 16.234 4.535 1 93.62 476 ASN B O 1
ATOM 7994 N N . THR B 1 477 ? 19.766 16.312 6.453 1 94.56 477 THR B N 1
ATOM 7995 C CA . THR B 1 477 ? 19.797 17.766 6.438 1 94.56 477 THR B CA 1
ATOM 7996 C C . THR B 1 477 ? 20.859 18.297 7.398 1 94.56 477 THR B C 1
ATOM 7998 O O . THR B 1 477 ? 21.25 19.469 7.32 1 94.56 477 THR B O 1
ATOM 8001 N N . VAL B 1 478 ? 21.328 17.484 8.328 1 95 478 VAL B N 1
ATOM 8002 C CA . VAL B 1 478 ? 22.312 17.953 9.297 1 95 478 VAL B CA 1
ATOM 8003 C C . VAL B 1 478 ? 23.594 17.141 9.172 1 95 478 VAL B C 1
ATOM 8005 O O . VAL B 1 478 ? 24.672 17.688 8.914 1 95 478 VAL B O 1
ATOM 8008 N N . THR B 1 479 ? 23.516 15.828 9.211 1 95.25 479 THR B N 1
ATOM 8009 C CA . THR B 1 479 ? 24.688 14.961 9.242 1 95.25 479 THR B CA 1
ATOM 8010 C C . THR B 1 479 ? 25.438 15.016 7.918 1 95.25 479 THR B C 1
ATOM 8012 O O . THR B 1 479 ? 26.656 15.203 7.895 1 95.25 479 THR B O 1
ATOM 8015 N N . VAL B 1 480 ? 24.734 14.836 6.844 1 93.25 480 VAL B N 1
ATOM 8016 C CA . VAL B 1 480 ? 25.375 14.773 5.535 1 93.25 480 VAL B CA 1
ATOM 8017 C C . VAL B 1 480 ? 26.094 16.094 5.246 1 93.25 480 VAL B C 1
ATOM 8019 O O . VAL B 1 480 ? 27.281 16.094 4.941 1 93.25 480 VAL B O 1
ATOM 8022 N N . PRO B 1 481 ? 25.453 17.266 5.363 1 92 481 PRO B N 1
ATOM 8023 C CA . PRO B 1 481 ? 26.172 18.516 5.148 1 92 481 PRO B CA 1
ATOM 8024 C C . PRO B 1 481 ? 27.375 18.688 6.086 1 92 481 PRO B C 1
ATOM 8026 O O . PRO B 1 481 ? 28.406 19.203 5.68 1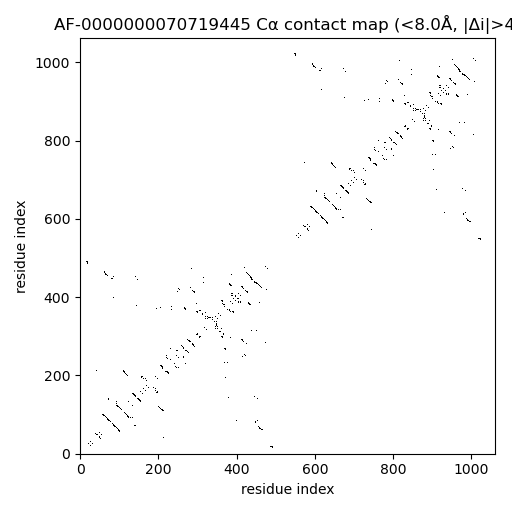 92 481 PRO B O 1
ATOM 8029 N N . ASN B 1 482 ? 27.297 18.219 7.281 1 92.81 482 ASN B N 1
ATOM 8030 C CA . ASN B 1 482 ? 28.406 18.312 8.227 1 92.81 482 ASN B CA 1
ATOM 8031 C C . ASN B 1 482 ? 29.578 17.406 7.812 1 92.81 482 ASN B C 1
ATOM 8033 O O . ASN B 1 482 ? 30.734 17.781 7.988 1 92.81 482 ASN B O 1
ATOM 8037 N N . ILE B 1 483 ? 29.25 16.266 7.363 1 94.19 483 ILE B N 1
ATOM 8038 C CA . ILE B 1 483 ? 30.297 15.367 6.867 1 94.19 483 ILE B CA 1
ATOM 8039 C C . ILE B 1 483 ? 31 16.016 5.684 1 94.19 483 ILE B C 1
ATOM 8041 O O . ILE B 1 483 ? 32.25 16.016 5.621 1 94.19 483 ILE B O 1
ATOM 8045 N N . ILE B 1 484 ? 30.219 16.547 4.805 1 92.62 484 ILE B N 1
ATOM 8046 C CA . ILE B 1 484 ? 30.781 17.188 3.625 1 92.62 484 ILE B CA 1
ATOM 8047 C C . ILE B 1 484 ? 31.656 18.375 4.051 1 92.62 484 ILE B C 1
ATOM 8049 O O . ILE B 1 484 ? 32.75 18.562 3.514 1 92.62 484 ILE B O 1
ATOM 8053 N N . LEU B 1 485 ? 31.25 19.188 4.961 1 92.44 485 LEU B N 1
ATOM 8054 C CA . LEU B 1 485 ? 32.031 20.281 5.508 1 92.44 485 LEU B CA 1
ATOM 8055 C C . LEU B 1 485 ? 33.344 19.766 6.129 1 92.44 485 LEU B C 1
ATOM 8057 O O . LEU B 1 485 ? 34.406 20.328 5.883 1 92.44 485 LEU B O 1
ATOM 8061 N N . GLY B 1 486 ? 33.25 18.719 6.859 1 93.81 486 GLY B N 1
ATOM 8062 C CA . GLY B 1 486 ? 34.438 18.125 7.469 1 93.81 486 GLY B CA 1
ATOM 8063 C C . GLY B 1 486 ? 35.438 17.609 6.449 1 93.81 486 GLY B C 1
ATOM 8064 O O . GLY B 1 486 ? 36.625 17.859 6.586 1 93.81 486 GLY B O 1
ATOM 8065 N N . VAL B 1 487 ? 34.875 16.922 5.527 1 94.81 487 VAL B N 1
ATOM 8066 C CA . VAL B 1 487 ? 35.75 16.406 4.465 1 94.81 487 VAL B CA 1
ATOM 8067 C C . VAL B 1 487 ? 36.375 17.562 3.703 1 94.81 487 VAL B C 1
ATOM 8069 O O . VAL B 1 487 ? 37.562 17.531 3.357 1 94.81 487 VAL B O 1
ATOM 8072 N N . GLY B 1 488 ? 35.594 18.609 3.402 1 93.5 488 GLY B N 1
ATOM 8073 C CA . GLY B 1 488 ? 36.125 19.797 2.744 1 93.5 488 GLY B CA 1
ATOM 8074 C C . GLY B 1 488 ? 37.25 20.453 3.521 1 93.5 488 GLY B C 1
ATOM 8075 O O . GLY B 1 488 ? 38.281 20.766 2.959 1 93.5 488 GLY B O 1
ATOM 8076 N N . ILE B 1 489 ? 37.156 20.641 4.754 1 94.75 489 ILE B N 1
ATOM 8077 C CA . ILE B 1 489 ? 38.156 21.234 5.621 1 94.75 489 ILE B CA 1
ATOM 8078 C C . ILE B 1 489 ? 39.406 20.328 5.66 1 94.75 489 ILE B C 1
ATOM 8080 O O . ILE B 1 489 ? 40.531 20.797 5.559 1 94.75 489 ILE B O 1
ATOM 8084 N N . GLY B 1 490 ? 39.125 19.047 5.812 1 95.38 490 GLY B N 1
ATOM 8085 C CA . GLY B 1 490 ? 40.219 18.094 5.832 1 95.38 490 GLY B CA 1
ATOM 8086 C C . GLY B 1 490 ? 41.031 18.109 4.566 1 95.38 490 GLY B C 1
ATOM 8087 O O . GLY B 1 490 ? 42.281 18.172 4.625 1 95.38 490 GLY B O 1
ATOM 8088 N N . LEU B 1 491 ? 40.375 18.062 3.473 1 95.25 491 LEU B N 1
ATOM 8089 C CA . LEU B 1 491 ? 41.094 18.062 2.193 1 95.25 491 LEU B CA 1
ATOM 8090 C C . LEU B 1 491 ? 41.844 19.359 1.993 1 95.25 491 LEU B C 1
ATOM 8092 O O . LEU B 1 491 ? 42.969 19.359 1.483 1 95.25 491 LEU B O 1
ATOM 8096 N N . THR B 1 492 ? 41.281 20.516 2.35 1 94 492 THR B N 1
ATOM 8097 C CA . THR B 1 492 ? 41.938 21.797 2.238 1 94 492 THR B CA 1
ATOM 8098 C C . THR B 1 492 ? 43.156 21.875 3.174 1 94 492 THR B C 1
ATOM 8100 O O . THR B 1 492 ? 44.219 22.344 2.783 1 94 492 THR B O 1
ATOM 8103 N N . ALA B 1 493 ? 43.031 21.344 4.367 1 95.5 493 ALA B N 1
ATOM 8104 C CA . ALA B 1 493 ? 44.125 21.359 5.348 1 95.5 493 ALA B CA 1
ATOM 8105 C C . ALA B 1 493 ? 45.281 20.469 4.902 1 95.5 493 ALA B C 1
ATOM 8107 O O . ALA B 1 493 ? 46.438 20.859 4.996 1 95.5 493 ALA B O 1
ATOM 8108 N N . VAL B 1 494 ? 44.906 19.281 4.461 1 95 494 VAL B N 1
ATOM 8109 C CA . VAL B 1 494 ? 45.906 18.344 4.02 1 95 494 VAL B CA 1
ATOM 8110 C C . VAL B 1 494 ? 46.688 18.938 2.852 1 95 494 VAL B C 1
ATOM 8112 O O . VAL B 1 494 ? 47.938 18.797 2.779 1 95 494 VAL B O 1
ATOM 8115 N N . SER B 1 495 ? 45.969 19.609 1.965 1 93.12 495 SER B N 1
ATOM 8116 C CA . SER B 1 495 ? 46.625 20.219 0.812 1 93.12 495 SER B CA 1
ATOM 8117 C C . SER B 1 495 ? 47.531 21.375 1.234 1 93.12 495 SER B C 1
ATOM 8119 O O . SER B 1 495 ? 48.625 21.531 0.704 1 93.12 495 SER B O 1
ATOM 8121 N N . LEU B 1 496 ? 47.156 22.156 2.152 1 94.12 496 LEU B N 1
ATOM 8122 C CA . LEU B 1 496 ? 47.969 23.281 2.641 1 94.12 496 LEU B CA 1
ATOM 8123 C C . LEU B 1 496 ? 49.188 22.781 3.383 1 94.12 496 LEU B C 1
ATOM 8125 O O . LEU B 1 496 ? 50.281 23.344 3.229 1 94.12 496 LEU B O 1
ATOM 8129 N N . ILE B 1 497 ? 49.031 21.75 4.109 1 94.38 497 ILE B N 1
ATOM 8130 C CA . ILE B 1 497 ? 50.156 21.156 4.832 1 94.38 497 ILE B CA 1
ATOM 8131 C C . ILE B 1 497 ? 51.156 20.578 3.842 1 94.38 497 ILE B C 1
ATOM 8133 O O . ILE B 1 497 ? 52.375 20.719 4.02 1 94.38 497 ILE B O 1
ATOM 8137 N N . ALA B 1 498 ? 50.625 19.922 2.809 1 92.88 498 ALA B N 1
ATOM 8138 C CA . ALA B 1 498 ? 51.469 19.344 1.782 1 92.88 498 ALA B CA 1
ATOM 8139 C C . ALA B 1 498 ? 52.312 20.422 1.084 1 92.88 498 ALA B C 1
ATOM 8141 O O . ALA B 1 498 ? 53.5 20.219 0.8 1 92.88 498 ALA B O 1
ATOM 8142 N N . VAL B 1 499 ? 51.781 21.578 0.868 1 91.25 499 VAL B N 1
ATOM 8143 C CA . VAL B 1 499 ? 52.469 22.688 0.222 1 91.25 499 VAL B CA 1
ATOM 8144 C C . VAL B 1 499 ? 53.531 23.25 1.156 1 91.25 499 VAL B C 1
ATOM 8146 O O . VAL B 1 499 ? 54.625 23.594 0.715 1 91.25 499 VAL B O 1
ATOM 8149 N N . LEU B 1 500 ? 53.281 23.266 2.35 1 92.88 500 LEU B N 1
ATOM 8150 C CA . LEU B 1 500 ? 54.219 23.781 3.322 1 92.88 500 LEU B CA 1
ATOM 8151 C C . LEU B 1 500 ? 55.406 22.828 3.457 1 92.88 500 LEU B C 1
ATOM 8153 O O . LEU B 1 500 ? 56.562 23.281 3.529 1 92.88 500 LEU B O 1
ATOM 8157 N N . ILE B 1 501 ? 55.031 21.578 3.502 1 91.81 501 ILE B N 1
ATOM 8158 C CA . ILE B 1 501 ? 56.094 20.578 3.584 1 91.81 501 ILE B CA 1
ATOM 8159 C C . ILE B 1 501 ? 56.969 20.641 2.326 1 91.81 501 ILE B C 1
ATOM 8161 O O . ILE B 1 501 ? 58.188 20.578 2.404 1 91.81 501 ILE B O 1
ATOM 8165 N N . TRP B 1 502 ? 56.344 20.781 1.216 1 88.44 502 TRP B N 1
ATOM 8166 C CA . TRP B 1 502 ? 57.031 20.875 -0.055 1 88.44 502 TRP B CA 1
ATOM 8167 C C . TRP B 1 502 ? 57.938 22.125 -0.089 1 88.44 502 TRP B C 1
ATOM 8169 O O . TRP B 1 502 ? 59.062 22.078 -0.561 1 88.44 502 TRP B O 1
ATOM 8179 N N . GLY B 1 503 ? 57.438 23.172 0.425 1 88.31 503 GLY B N 1
ATOM 8180 C CA . GLY B 1 503 ? 58.25 24.391 0.535 1 88.31 503 GLY B CA 1
ATOM 8181 C C . GLY B 1 503 ? 59.438 24.25 1.464 1 88.31 503 GLY B C 1
ATOM 8182 O O . GLY B 1 503 ? 60.531 24.688 1.141 1 88.31 503 GLY B O 1
ATOM 8183 N N . PHE B 1 504 ? 59.188 23.641 2.535 1 90 504 PHE B N 1
ATOM 8184 C CA . PHE B 1 504 ? 60.25 23.422 3.506 1 90 504 PHE B CA 1
ATOM 8185 C C . PHE B 1 504 ? 61.375 22.562 2.908 1 90 504 PHE B C 1
ATOM 8187 O O . PHE B 1 504 ? 62.531 22.875 3.076 1 90 504 PHE B O 1
ATOM 8194 N N . CYS B 1 505 ? 60.938 21.453 2.225 1 86.38 505 CYS B N 1
ATOM 8195 C CA . CYS B 1 505 ? 61.938 20.578 1.602 1 86.38 505 CYS B CA 1
ATOM 8196 C C . CYS B 1 505 ? 62.688 21.297 0.496 1 86.38 505 CYS B C 1
ATOM 8198 O O . CYS B 1 505 ? 63.906 21.109 0.337 1 86.38 505 CYS B O 1
ATOM 8200 N N . TYR B 1 506 ? 62.031 22.203 -0.174 1 84.12 506 TYR B N 1
ATOM 8201 C CA . TYR B 1 506 ? 62.656 22.969 -1.246 1 84.12 506 TYR B CA 1
ATOM 8202 C C . TYR B 1 506 ? 63.656 23.953 -0.688 1 84.12 506 TYR B C 1
ATOM 8204 O O . TYR B 1 506 ? 64.75 24.078 -1.205 1 84.12 506 TYR B O 1
ATOM 8212 N N . PHE B 1 507 ? 63.406 24.562 0.394 1 88 507 PHE B N 1
ATOM 8213 C CA . PHE B 1 507 ? 64.312 25.547 0.99 1 88 507 PHE B CA 1
ATOM 8214 C C . PHE B 1 507 ? 65.5 24.875 1.659 1 88 507 PHE B C 1
ATOM 8216 O O . PHE B 1 507 ? 66.625 25.391 1.61 1 88 507 PHE B O 1
ATOM 8223 N N . ARG B 1 508 ? 65.312 23.734 2.191 1 87.62 508 ARG B N 1
ATOM 8224 C CA . ARG B 1 508 ? 66.438 23 2.838 1 87.62 508 ARG B CA 1
ATOM 8225 C C . ARG B 1 508 ? 67.375 22.469 1.809 1 87.62 508 ARG B C 1
ATOM 8227 O O . ARG B 1 508 ? 68.625 22.5 2.039 1 87.62 508 ARG B O 1
ATOM 8234 N N . THR B 1 509 ? 66.938 22.062 0.725 1 82.88 509 THR B N 1
ATOM 8235 C CA . THR B 1 509 ? 67.812 21.547 -0.314 1 82.88 509 THR B CA 1
ATOM 8236 C C . THR B 1 509 ? 68.562 22.672 -0.97 1 82.88 509 THR B C 1
ATOM 8238 O O . THR B 1 509 ? 69.75 22.5 -1.315 1 82.88 509 THR B O 1
ATOM 8241 N N . LYS B 1 510 ? 68.062 23.812 -1.021 1 82.44 510 LYS B N 1
ATOM 8242 C CA . LYS B 1 510 ? 68.75 24.969 -1.604 1 82.44 510 LYS B CA 1
ATOM 8243 C C . LYS B 1 510 ? 69.812 25.516 -0.651 1 82.44 510 LYS B C 1
ATOM 8245 O O . LYS B 1 510 ? 70.875 25.969 -1.088 1 82.44 510 LYS B O 1
ATOM 8250 N N . ARG B 1 511 ? 69.562 25.469 0.562 1 81.31 511 ARG B N 1
ATOM 8251 C CA . ARG B 1 511 ? 70.5 25.938 1.545 1 81.31 511 ARG B CA 1
ATOM 8252 C C . ARG B 1 511 ? 71.75 25.031 1.578 1 81.31 511 ARG B C 1
ATOM 8254 O O . ARG B 1 511 ? 72.875 25.516 1.729 1 81.31 511 ARG B O 1
ATOM 8261 N N . ASN B 1 512 ? 71.5 23.859 1.358 1 73 512 ASN B N 1
ATOM 8262 C CA . ASN B 1 512 ? 72.625 22.953 1.373 1 73 512 ASN B CA 1
ATOM 8263 C C . ASN B 1 512 ? 73.438 23.016 0.069 1 73 512 ASN B C 1
ATOM 8265 O O . ASN B 1 512 ? 74.5 22.469 -0.022 1 73 512 ASN B O 1
ATOM 8269 N N . GLN B 1 513 ? 72.875 23.516 -0.868 1 63.56 513 GLN B N 1
ATOM 8270 C CA . GLN B 1 513 ? 73.688 23.719 -2.088 1 63.56 513 GLN B CA 1
ATOM 8271 C C . GLN B 1 513 ? 74.438 25.031 -2.035 1 63.56 513 GLN B C 1
ATOM 8273 O O . GLN B 1 513 ? 74.125 25.969 -2.766 1 63.56 513 GLN B O 1
ATOM 8278 N N . LYS B 1 514 ? 74.812 25.578 -0.91 1 55.47 514 LYS B N 1
ATOM 8279 C CA . LYS B 1 514 ? 75.75 26.703 -0.897 1 55.47 514 LYS B CA 1
ATOM 8280 C C . LYS B 1 514 ? 77 26.406 -1.705 1 55.47 514 LYS B C 1
ATOM 8282 O O . LYS B 1 514 ? 77.438 25.266 -1.697 1 55.47 514 LYS B O 1
ATOM 8287 N N . PRO B 1 515 ? 77.438 27.391 -2.48 1 54.88 515 PRO B N 1
ATOM 8288 C CA . PRO B 1 515 ? 78.562 27.25 -3.391 1 54.88 515 PRO B CA 1
ATOM 8289 C C . PRO B 1 515 ? 79.812 26.734 -2.689 1 54.88 515 PRO B C 1
ATOM 8291 O O . PRO B 1 515 ? 80 26.984 -1.497 1 54.88 515 PRO B O 1
ATOM 8294 N N . PHE B 1 516 ? 80.375 25.734 -3.125 1 48.59 516 PHE B N 1
ATOM 8295 C CA . PHE B 1 516 ? 81.75 25.359 -2.877 1 48.59 516 PHE B CA 1
ATOM 8296 C C . PHE B 1 516 ? 82.625 26.578 -2.977 1 48.59 516 PHE B C 1
ATOM 8298 O O . PHE B 1 516 ? 82.688 27.25 -4.008 1 48.59 516 PHE B O 1
ATOM 8305 N N . VAL B 1 517 ? 82.875 27.281 -1.938 1 47.62 517 VAL B N 1
ATOM 8306 C CA . VAL B 1 517 ? 83.938 28.281 -1.88 1 47.62 517 VAL B CA 1
ATOM 8307 C C . VAL B 1 517 ? 85.188 27.734 -2.502 1 47.62 517 VAL B C 1
ATOM 8309 O O . VAL B 1 517 ? 85.688 26.672 -2.096 1 47.62 517 VAL B O 1
ATOM 8312 N N . LEU B 1 518 ? 85.5 28.125 -3.729 1 44.78 518 LEU B N 1
ATOM 8313 C CA . LEU B 1 518 ? 86.75 27.938 -4.402 1 44.78 518 LEU B CA 1
ATOM 8314 C C . LEU B 1 518 ? 87.875 28.312 -3.484 1 44.78 518 LEU B C 1
ATOM 8316 O O . LEU B 1 518 ? 87.938 29.438 -2.982 1 44.78 518 LEU B O 1
ATOM 8320 N N . GLN B 1 519 ? 88.312 27.391 -2.73 1 44.28 519 GLN B N 1
ATOM 8321 C CA . GLN B 1 519 ? 89.625 27.578 -2.023 1 44.28 519 GLN B CA 1
ATOM 8322 C C . GLN B 1 519 ? 90.688 28.141 -2.949 1 44.28 519 GLN B C 1
ATOM 8324 O O . GLN B 1 519 ? 91.062 27.484 -3.916 1 44.28 519 GLN B O 1
ATOM 8329 N N . GLN B 1 520 ? 90.625 29.453 -3.23 1 44.06 520 GLN B N 1
ATOM 8330 C CA . GLN B 1 520 ? 91.75 30.125 -3.895 1 44.06 520 GLN B CA 1
ATOM 8331 C C . GLN B 1 520 ? 93.062 29.859 -3.168 1 44.06 520 GLN B C 1
ATOM 8333 O O . GLN B 1 520 ? 93.188 30.219 -2.002 1 44.06 520 GLN B O 1
ATOM 8338 N N . HIS B 1 521 ? 93.688 28.734 -3.473 1 42.66 521 HIS B N 1
ATOM 8339 C CA . HIS B 1 521 ? 95.062 28.453 -3.109 1 42.66 521 HIS B CA 1
ATOM 8340 C C . HIS B 1 521 ? 96 29.641 -3.453 1 42.66 521 HIS B C 1
ATOM 8342 O O . HIS B 1 521 ? 96.125 29.969 -4.625 1 42.66 521 HIS B O 1
ATOM 8348 N N . ARG B 1 522 ? 96 30.641 -2.611 1 41.31 522 ARG B N 1
ATOM 8349 C CA . ARG B 1 522 ? 96.938 31.75 -2.684 1 41.31 522 ARG B CA 1
ATOM 8350 C C . ARG B 1 522 ? 98.375 31.25 -2.68 1 41.31 522 ARG B C 1
ATOM 8352 O O . ARG B 1 522 ? 98.812 30.672 -1.692 1 41.31 522 ARG B O 1
ATOM 8359 N N . THR B 1 523 ? 98.938 30.766 -3.857 1 41.66 523 THR B N 1
ATOM 8360 C CA . THR B 1 523 ? 100.312 30.484 -3.992 1 41.66 523 THR B CA 1
ATOM 8361 C C . THR B 1 523 ? 101.188 31.719 -3.637 1 41.66 523 THR B C 1
ATOM 8363 O O . THR B 1 523 ? 100.938 32.812 -4.148 1 41.66 523 THR B O 1
ATOM 8366 N N . GLU B 1 524 ? 101.75 31.859 -2.426 1 45.56 524 GLU B N 1
ATOM 8367 C CA . GLU B 1 524 ? 102.625 32.781 -1.763 1 45.56 524 GLU B CA 1
ATOM 8368 C C . GLU B 1 524 ? 103.875 33.031 -2.604 1 45.56 524 GLU B C 1
ATOM 8370 O O . GLU B 1 524 ? 104.625 32.094 -2.934 1 45.56 524 GLU B O 1
ATOM 8375 N N . PRO B 1 525 ? 103.75 33.969 -3.615 1 44.78 525 PRO B N 1
ATOM 8376 C CA . PRO B 1 525 ? 105 34.219 -4.355 1 44.78 525 PRO B CA 1
ATOM 8377 C C . PRO B 1 525 ? 106.188 34.594 -3.443 1 44.78 525 PRO B C 1
ATOM 8379 O O . PRO B 1 525 ? 106 35.25 -2.432 1 44.78 525 PRO B O 1
ATOM 8382 N N . THR B 1 526 ? 107.188 33.781 -3.279 1 44.41 526 THR B N 1
ATOM 8383 C CA . THR B 1 526 ? 108.438 33.844 -2.555 1 44.41 526 THR B CA 1
ATOM 8384 C C . THR B 1 526 ? 109.25 35.062 -3.004 1 44.41 526 THR B C 1
ATOM 8386 O O . THR B 1 526 ? 109.875 35.062 -4.086 1 44.41 526 THR B O 1
ATOM 8389 N N . TRP B 1 527 ? 108.688 36.312 -3.072 1 41 527 TRP B N 1
ATOM 8390 C CA . TRP B 1 527 ? 109.5 37.438 -3.469 1 41 527 TRP B CA 1
ATOM 8391 C C . TRP B 1 527 ? 110.688 37.562 -2.516 1 41 527 TRP B C 1
ATOM 8393 O O . TRP B 1 527 ? 110.562 37.406 -1.305 1 41 527 TRP B O 1
ATOM 8403 N N . SER B 1 528 ? 111.938 37.406 -3.086 1 43.16 528 SER B N 1
ATOM 8404 C CA . SER B 1 528 ? 113.312 37.562 -2.701 1 43.16 528 SER B CA 1
ATOM 8405 C C . SER B 1 528 ? 113.562 38.906 -1.99 1 43.16 528 SER B C 1
ATOM 8407 O O . SER B 1 528 ? 113.312 39.969 -2.559 1 43.16 528 SER B O 1
ATOM 8409 N N . LEU B 1 529 ? 113.25 38.969 -0.71 1 30 529 LEU B N 1
ATOM 8410 C CA . LEU B 1 529 ? 113.5 40.125 0.128 1 30 529 LEU B CA 1
ATOM 8411 C C . LEU B 1 529 ? 114.938 40.625 -0.06 1 30 529 LEU B C 1
ATOM 8413 O O . LEU B 1 529 ? 115.875 39.781 -0.237 1 30 529 LEU B O 1
ATOM 8417 N N . ALA B 1 530 ? 115.188 41.938 0.175 1 27.69 530 ALA B N 1
ATOM 8418 C CA . ALA B 1 530 ? 116.125 43 0.498 1 27.69 530 ALA B CA 1
ATOM 8419 C C . ALA B 1 530 ? 116.812 42.719 1.815 1 27.69 530 ALA B C 1
ATOM 8421 O O . ALA B 1 530 ? 116.312 42.938 2.893 1 27.69 530 ALA B O 1
ATOM 8422 N N . GLU B 1 531 ? 117.375 41.719 2.611 1 25.41 531 GLU B N 1
ATOM 8423 C CA . GLU B 1 531 ? 118.688 42.094 3.004 1 25.41 531 GLU B CA 1
ATOM 8424 C C . GLU B 1 531 ? 119.625 42.094 1.805 1 25.41 531 GLU B C 1
ATOM 8426 O O . GLU B 1 531 ? 119.562 41.219 0.958 1 25.41 531 GLU B O 1
#

Organism: Caenorhabditis briggsae (NCBI:txid6238)

Radius of gyration: 44.04 Å; Cα contacts (8 Å, |Δi|>4): 2229; chains: 2; bounding box: 175×137×72 Å

Sequence (1062 aa):
MRLFVTIILAAVILLVFALGIFLLIPFPIAIFQSIVDSQVYLQKKSDGQYPTGTFYWSKIPATQIWTFHLFNVTNPDEVLYNGATPAMLEIGPYTYAETEFKDYIEFRNNDKEIYYMNNKTWVFDPTRSCDTCYQNDSVQFGNTAYMVRLTVSAAGTLFDGYNDPFITLINSPLTKNLLAILGNPIQLPQVPMGGFFPQYSHTSDGNYTIRTGKDNTDYTGQITSWNGMTHLPWWKDEKIADVRGSCDGTIQKPGIQKKDSVVQFQSFLCRKYNLHYHESKTVNSIPTYGFKVEDDSYDAIKMPGYRYGNVEKVNYFPNWPCGPNHTRTDNGNCAQIDCNQYDNFCNTCCDGAHVNGTYIMPQGMVPAQCIPGQNIPLPFGAILSAPHFYGAPQEVTNAMIGIRPIPEKHNPGTFYINPTTGSTIGGTFRMMLSIPVFKSLSWTTMSNVPNALLPAFALEIGVVMKDYAVNYIYFNTVTVPNIILGVGIGLTAVSLIAVLIWGFCYFRTKRNQKPFVLQQHRTEPTWSLAEMRLFVTIILAAVILLVFALGIFLLIPFPIAIFQSIVDSQVYLQKKSDGQYPTGTFYWSKIPATQIWTFHLFNVTNPDEVLYNGATPAMLEIGPYTYAETEFKDYIEFRNNDKEIYYMNNKTWVFDPTRSCDTCYQNDSVQFGNTAYMVRLTVSAAGTLFDGYNDPFITLINSPLTKNLLAILGNPIQLPQVPMGGFFPQYSHTSDGNYTIRTGKDNTDYTGQITSWNGMTHLPWWKDEKIADVRGSCDGTIQKPGIQKKDSVVQFQSFLCRKYNLHYHESKTVNSIPTYGFKVEDDSYDAIKMPGYRYGNVEKVNYFPNWPCGPNHTRTDNGNCAQIDCNQYDNFCNTCCDGAHVNGTYIMPQGMVPAQCIPGQNIPLPFGAILSAPHFYGAPQEVTNAMIGIRPIPEKHNPGTFYINPTTGSTIGGTFRMMLSIPVFKSLSWTTMSNVPNALLPAFALEIGVVMKDYAVNYIYFNTVTVPNIILGVGIGLTAVSLIAVLIWGFCYFRTKRNQKPFVLQQHRTEPTWSLAE

InterPro domains:
  IPR002159 CD36 family [PF01130] (12-506)
  IPR002159 CD36 family [PR01609] (59-80)
  IPR002159 CD36 family [PR01609] (85-97)
  IPR002159 CD36 family [PR01609] (113-132)
  IPR002159 CD36 family [PR01609] (241-265)
  IPR002159 CD36 family [PR01609] (413-434)
  IPR002159 CD36 family [PTHR11923] (151-527)

Solvent-accessible surface area (backbone atoms only — not comparable to full-atom values): 55207 Å² total; per-residue (Å²): 111,67,66,59,53,52,49,52,53,52,50,50,41,49,49,40,29,51,51,9,49,41,40,60,47,56,30,68,73,56,45,46,58,53,54,43,50,74,59,59,32,42,53,63,45,97,81,65,49,56,50,70,60,36,42,36,67,38,41,45,55,42,36,35,39,39,36,29,31,38,33,30,59,77,40,57,63,45,18,38,70,66,36,37,74,47,32,43,42,81,43,68,37,51,21,26,43,32,43,48,38,53,41,76,73,40,70,34,80,94,46,37,27,35,36,30,32,41,33,32,36,65,41,82,34,66,90,70,19,33,93,86,52,53,56,75,39,77,38,48,37,83,33,66,92,66,66,36,89,39,78,38,30,47,34,19,46,35,48,69,20,37,90,35,72,62,47,52,44,63,66,27,67,62,45,49,48,48,32,50,69,68,64,56,65,67,77,69,71,90,58,91,42,36,48,68,33,46,68,46,53,74,29,57,52,39,35,38,30,27,30,16,13,65,89,44,42,76,40,17,42,16,25,53,24,51,69,84,32,44,50,46,84,85,38,83,33,63,75,72,13,40,52,53,69,18,17,71,66,58,40,38,27,43,63,52,54,71,85,47,76,46,45,29,39,41,51,61,59,64,46,67,46,53,26,36,59,73,49,74,48,68,58,96,82,30,67,22,42,25,29,25,48,44,80,62,72,27,21,20,78,84,39,57,61,40,49,56,79,44,86,81,48,56,69,57,47,73,49,43,84,48,38,86,81,64,63,60,48,85,83,81,71,45,87,82,57,60,51,85,38,78,90,31,15,68,36,48,65,19,58,32,36,52,43,96,87,24,34,61,74,64,45,17,35,24,53,44,56,35,39,53,21,43,100,39,66,43,93,56,75,33,35,33,24,24,25,55,43,32,73,31,57,66,66,64,40,68,58,35,42,76,48,70,55,42,71,96,80,18,48,44,33,34,40,26,24,24,36,68,62,14,37,47,68,35,39,39,42,35,32,18,41,22,36,60,39,58,60,30,80,88,38,74,73,26,54,34,25,43,48,34,71,44,60,46,36,30,40,37,36,35,50,47,61,37,64,68,51,52,50,51,52,34,40,65,70,49,49,48,56,49,50,45,42,48,51,10,50,48,34,35,49,54,29,53,50,51,51,49,51,52,48,50,55,53,51,54,56,54,62,67,60,60,78,79,76,78,80,79,82,82,83,84,86,87,84,84,82,82,131,111,66,65,58,52,52,50,52,52,53,50,51,41,49,49,42,29,51,50,10,50,40,40,59,47,56,31,67,73,55,46,47,58,52,55,44,51,74,57,60,32,43,50,62,45,96,82,66,48,56,47,70,61,35,41,35,66,38,40,45,55,43,38,34,39,38,36,31,30,37,34,30,59,77,42,57,64,46,18,37,69,65,35,37,73,46,33,43,41,82,42,68,36,50,23,28,43,32,43,46,39,53,40,76,73,40,70,33,82,93,48,36,27,34,35,31,32,41,33,33,36,65,42,82,33,64,89,71,19,33,93,86,52,51,57,73,38,78,39,48,39,82,33,67,92,66,66,36,91,40,77,37,30,47,33,20,46,35,50,69,20,37,90,36,73,62,50,51,44,64,66,27,67,62,46,49,48,48,33,50,70,67,63,54,66,67,77,69,70,91,57,90,43,37,47,68,34,45,68,46,53,75,28,57,52,39,35,39,30,27,29,16,13,64,88,45,41,76,39,16,42,18,24,55,25,49,68,84,33,45,52,46,85,87,39,82,34,66,76,72,13,40,50,53,68,19,17,70,66,57,41,39,27,44,62,51,54,72,84,46,76,46,45,29,40,40,51,60,59,64,45,67,45,53,25,36,59,73,48,75,49,67,58,96,84,29,66,24,41,25,30,26,49,44,81,62,72,27,21,20,75,86,39,56,61,41,50,56,78,44,86,81,47,56,68,58,48,74,48,42,86,49,39,85,79,64,62,61,47,84,83,81,71,45,86,84,58,60,49,85,39,78,91,31,16,67,36,48,66,20,58,32,37,52,42,97,86,24,33,61,74,64,44,18,35,24,53,43,56,34,40,55,21,44,100,40,67,44,93,58,74,33,34,34,24,23,25,54,43,31,73,32,56,66,66,62,40,67,58,35,43,78,48,69,56,43,70,92,79,16,46,43,33,32,41,26,24,24,35,66,61,14,36,47,68,35,39,38,42,35,32,18,40,22,36,57,37,58,57,30,79,89,39,74,71,26,55,35,25,43,49,35,71,44,60,45,36,31,40,38,36,34,51,46,61,37,65,68,50,51,50,52,52,34,40,65,71,48,48,48,56,50,49,44,42,49,50,11,51,47,34,35,49,54,28,53,50,50,51,49,51,52,49,50,54,52,53,54,55,52,59,69,60,55,77,78,74,75,77,74,78,76,78,76,76,82,74,83,73,86,125

Nearest PDB structures (foldseek):
  4f7b-assembly3_C  TM=8.304E-01  e=2.019E-31  Homo sapiens
  4f7b-assembly4_F  TM=8.317E-01  e=7.967E-31  Homo sapiens
  4tw0-assembly2_B  TM=8.264E-01  e=4.387E-31  Homo sapiens
  5lgd-assembly1_A  TM=8.219E-01  e=3.255E-31  Homo sapiens
  5uph-assembly1_A  TM=7.428E-01  e=8.259E-20  Homo sapiens

Foldseek 3Di:
DVVVVVVVVVVVLVVLQVLLVCLAPVCVPPPLLVVLLQQQFWDADPVGHGDPNNVCVQWPQWKKKKWKWFKAFPPLVCQLPVVDQTAIDTDKGWIKIKTKGWAPWDQDDVNQKIKTWIAMAIDTDCVPMDVPDDQQDWGFDCDQVQSDGDTGGNVCQAEAFAADPVLCVCQDPVVQVVCVVVVPNPVPDNDPGHHQRYNVGRGTLFMWMAGRCNVHLQRGQFTCDTNNDQFQPQFPDRVWRGSGGAHQQFFGRALDDQQDKHKHAFQQQGTIFIWHFDDWDDDLNFTWTKTFTDLQRQFCLVVVSQWDPQPVQDDLQQQPPQGDPQEADCPPPLPPPDCVHQVCQRPNNHVRQCDPNHGTDWGFKGWRFARGSDSHGDPATKIKGWALSRSTDVSQNVSHHPRDDDCVPTGQKIWIARNSNRGTPKMKGKMWMWHWQPADPVNVSRPSRHGHTGTGMMIMMIMGGDPVVSVVSCCSRPVVSVVSNVSSVVSNVVSVVSVVVVVVVVVVVVVVPPDDPPPPPPDDDDPDDDD/DVVVVVVVVVVVLVVLQVLLVCLAPVCVPPPLLVVLLQQQFWDADPVGHGDPNNVCVQWPQWKKKKWKWFKAFPPLVCQLPVVDQTAIDTDKGWIKIKGKGWAPWDQDDVNQKIKTWIAMAIDTDCVPMDVPDDQQDWGFDCDQVQSDGDTGGNVCQAEAFAADPVLCVCVDPVVCVVCVVVVNNPVPDNDPGHHQRYNVGRGTLFMWMAGRCNVHLQRHQWTCDTNNDQFQPQFPDRVWRGSGGAHQQFFGRALDDQQDKHKHDFQQQGTIFIWHFDDWDDDLNATWTKTFTDLQRQFCLVVVSQWDPQPVQDDLQQQPPQGDPQEADCPPPLPPPDCVHQVCQRPNNHVRQCDPNHGTDWGFKGWRFARGSDSHGDPATKIKGWALSPSTDPSQNVSHHPRDDDCVPTGQKIWIARNSNRGTPKMKGKMWMWHWQPADPVDPSRPSRHGHTGTGMMIMMIMGGDPVVSVVCCCSRPVVSVVSNVSSVVSSVVSVVVVVVVVVVVVVVVVVPPDDPPPPPPPPPPPDDDD

Secondary structure (DSSP, 8-state):
-HHHHHHHHHHHHHHHHHHHHHHHTHIIIIIHHHHHHHHHS----TTSPPPHHHHHHHS--EEEEEEEEEEEES-HHHHHHH-PPPBEEEEEEEEEEEEEEEEEEEEETTTTEEEEEEEEEEEE-GGGS-TT--TT-EEEEE-TTT-SEEEEEHHHHTTS-B--HHHHHHHSHHHHHHHHHTT---------SBSSSTT-TTEEEEEEEEE-SSS-GGGTT-EEEETTBSB-TT--SHHHHB-TT-B-SSB--SS--TT--EEEEETTTTEEEEEEEEEEEEETTEEEEEEEEPGGGGBTTT-GGG----TT---S-TTTTT-TT------S-GGG--TTSGGGTTSTTS-TTEETTEEPPPTTEEE--B-TTSS-B-SS--EEESGGGTTS-HHHHTTSBT----HHHHS-EEEEE-TTT-BEEEEEEEEEEEEEE---SSSGGGSS---EEEEEEEEEEEEEE-HHHHHHHHIIIIIHHHHHHHHHHHHHHHHHHHHHHHHHHHHHHHHHT------------------/-HHHHHHHHHHHHHHHHHHHHHHHTHIIIIIHHHHHHHHHS----TTSPPPHHHHHHHS--EEEEEEEEEEEES-HHHHHHH-PPPBEEEEEEEEEEEEEEEEEEEEETTTTEEEEEEEEEEEE-GGGS-TT--TT-EEEEE-TTT-SEEEEEHHHHTTS-B--HHHHHHHSHHHHHHHHHTT---------SBSSSTT-TTEEEEEEEEE-SSS-GGGTT-EEEETTBSB-TT--SHHHHB-TT-B-SSB--SS--TT--EEEEETTTTEEEEEEEEEEEEETTEEEEEEEEPGGGGBTTT-GGG----TT---S-TTTTT-TT------S-GGG--TTSGGGTTSTTS-TTEETTEEPPPTTBEE--B-TTSS-B-SS--EEESGGGTTS-HHHHTTSBS----HHHHS-EEEEE-TTT-BEEEEEEEEEEEEEE---SSSGGGSS---EEEEEEEEEEEEEE-HHHHHHHHIIIIIHHHHHHHHHHHHHHHHHHHHHHHHHHHHHHHHH-------------------

pLDDT: mean 86.66, std 14.51, range [24.94, 98.44]